Protein 5FR8 (pdb70)

Radius of gyration: 42.02 Å; Cα contacts (8 Å, |Δi|>4): 4283; chains: 2; bounding box: 91×78×133 Å

Nearest PDB structures (foldseek):
  5fr8-assembly2_B  TM=1.001E+00  e=0.000E+00  Acinetobacter baumannii
  5fp2-assembly1_A  TM=9.472E-01  e=2.154E-69  Pseudomonas aeruginosa PAO1
  2hdi-assembly1_A  TM=8.875E-01  e=8.532E-60  Escherichia coli
  6z8q-assembly2_B  TM=7.390E-01  e=3.871E-37  Pseudomonas aeruginosa PAO1
  6z9y-assembly3_C  TM=7.431E-01  e=1.404E-34  Pseudomonas aeruginosa PAO1

Sequence (1414 aa):
IFVTAEEQVKQSLGVSVITKEDLEKLPVRNDISDYVRRMPGVNLTGNSATGQRGNNRQIDIRGMGPENTLILVDGKPINSRNSVRYGWKGERDTRGDSNWVPAEAIESIEVLRGPAAARYGSGAAGGVVNIITKKVTNETHGSVEFYTSQPEDSKEGSSNRVGFNVSGPLIKDVLSYRLYGNYNKTEADDVDINKSIGSTAAGREGVKNKDISGRLAWQATDQQTVLLDISSSKQGNIYSGDSQLNANAEADAILSQLIGKETNTMYRDSYALTHEGDWSWGKSKLVAQYDKTHNKRLPEGLAGSVEGKINNLDDKATSRLETLRFNGEANIPFEYYLPQVLTVGTEWVEDRFKDNVSTTQGKDSSGSGYGDQLAKGDRSKMESRIASAYIEDNLKVTDSTDVVLGLRFDDHSKSGSNWSPSLNITQKLNDYFTLKGGVAKAYKAPNMYQNAEGYLLSTNGNGCPANIESRCLLQGNGDLKPETSVNKELGIQFQKDIVNASLTWFRNDYKDKIVAGTHVVGTVDGSSTNANTGAVTNTKWNILRWENTPKALIQGFEGSLGLDFGDIRWTNNFTYMMDSKDKQTGNPLSLVPIYTINSIFDYDITDQLDVNFVFTQYGRQKSRQFAENRLESGIGSGGANSALKPSTVKSYSTAGINVGYKFSDQISTRVGVSNLFDKQILRDSNSISQTYNEPGRAYYASLKYSFIFVTAEEQVKQSLGVSVITKEDLEKLPVRNDISDYVRRMPGVNLTGNSATGQRGNNRQIDIRGMGPENTLILVDGKPINSRNSVRYGWKGERDTRGDSNWVPAEAIESIEVLRGPAAARYGSGAAGGVVNIITKKVTNETHGSVEFYTSQPEDSKEGSSNRVGFNVSGPLIKDVLSYRLYGNYNKTEADDVDINKSIGSTAAGREGVKNKDISGRLAWQATDQQTVLLDISSSKQGNIYSGDSQLNANAEADAILSQLIGKETNTMYRDSYALTHEGDWSWGKSKLVAQYDKTHNKRLPEGLAGSVEGKINNLDDKATSRLETLRFNGEANIPFEYYLPQVLTVGTEWVEDRFKDNVSTTQGKDSSGSGYGDQLAKGDRSKMESRIASAYIEDNLKVTDSTDVVLGLRFDDHSKSGSNWSPSLNITQKLNDYFTLKGGVAKAYKAPNMYQNAEGYLLSTNGNGCPANIESRCLLQGNGDLKPETSVNKELGIQFQKDIVNASLTWFRNDYKDKIVAGTHVVGTVDGSSTNANTGAVTNTKWNILRWENTPKALIQGFEGSLGLDFGDIRWTNNFTYMMDSKDKQTGNPLSLVPIYTINSIFDYDITDQLDVNFVFTQYGRQKSRQFAENRLESGIGSGGANSALKPSTVKSYSTAGINVGYKFSDQISTRVGVSNLFDKQILRDSNSISQTYNEPGRAYYASLKYSF

Structure (mmCIF, N/CA/C/O backbone):
data_5FR8
#
_entry.id   5FR8
#
_cell.length_a   99.090
_cell.length_b   99.090
_cell.length_c   504.370
_cell.angle_alpha   90.00
_cell.angle_beta   90.00
_cell.angle_gamma   120.00
#
_symmetry.space_group_name_H-M   'P 32 2 1'
#
loop_
_entity.id
_entity.type
_entity.pdbx_description
1 polymer 'TONB-DEPENDENT SIDEROPHORE RECEPTOR'
2 non-polymer (HYDROXYETHYLOXY)TRI(ETHYLOXY)OCTANE
3 water water
#
loop_
_atom_site.group_PDB
_atom_site.id
_atom_site.type_symbol
_atom_site.label_atom_id
_atom_site.label_alt_id
_atom_site.label_comp_id
_atom_site.label_asym_id
_atom_site.label_entity_id
_atom_site.label_seq_id
_atom_site.pdbx_PDB_ins_code
_atom_site.Cartn_x
_atom_site.Cartn_y
_atom_site.Cartn_z
_atom_site.occupancy
_atom_site.B_iso_or_equiv
_atom_site.auth_seq_id
_atom_site.auth_comp_id
_atom_site.auth_asym_id
_atom_site.auth_atom_id
_atom_site.pdbx_PDB_model_num
ATOM 1 N N . ILE A 1 27 ? -15.857 -64.639 81.717 1.00 104.06 24 ILE A N 1
ATOM 2 C CA . ILE A 1 27 ? -16.948 -64.220 80.794 1.00 110.31 24 ILE A CA 1
ATOM 3 C C . ILE A 1 27 ? -16.377 -63.500 79.564 1.00 108.29 24 ILE A C 1
ATOM 4 O O . ILE A 1 27 ? -15.234 -63.035 79.567 1.00 106.24 24 ILE A O 1
ATOM 9 N N . PHE A 1 28 ? -17.196 -63.407 78.521 1.00 107.41 25 PHE A N 1
ATOM 10 C CA . PHE A 1 28 ? -16.742 -62.966 77.197 1.00 105.25 25 PHE A CA 1
ATOM 11 C C . PHE A 1 28 ? -16.375 -61.483 77.076 1.00 95.86 25 PHE A C 1
ATOM 12 O O . PHE A 1 28 ? -16.809 -60.649 77.868 1.00 97.13 25 PHE A O 1
ATOM 20 N N . VAL A 1 29 ? -15.588 -61.159 76.055 1.00 87.09 26 VAL A N 1
ATOM 21 C CA . VAL A 1 29 ? -15.130 -59.792 75.853 1.00 80.86 26 VAL A CA 1
ATOM 22 C C . VAL A 1 29 ? -15.395 -59.345 74.419 1.00 81.93 26 VAL A C 1
ATOM 23 O O . VAL A 1 29 ? -14.842 -59.897 73.472 1.00 80.60 26 VAL A O 1
ATOM 27 N N . THR A 1 30 ? -16.253 -58.334 74.278 1.00 83.16 27 THR A N 1
ATOM 28 C CA . THR A 1 30 ? -16.676 -57.808 72.983 1.00 80.85 27 THR A CA 1
ATOM 29 C C . THR A 1 30 ? -15.512 -57.027 72.331 1.00 79.50 27 THR A C 1
ATOM 30 O O . THR A 1 30 ? -14.512 -56.669 72.983 1.00 74.29 27 THR A O 1
ATOM 34 N N . ALA A 1 31 ? -15.644 -56.777 71.034 1.00 76.46 28 ALA A N 1
ATOM 35 C CA . ALA A 1 31 ? -14.723 -55.900 70.333 1.00 69.72 28 ALA A CA 1
ATOM 36 C C . ALA A 1 31 ? -14.625 -54.543 71.020 1.00 69.10 28 ALA A C 1
ATOM 37 O O . ALA A 1 31 ? -13.517 -54.044 71.234 1.00 65.50 28 ALA A O 1
ATOM 39 N N . GLU A 1 32 ? -15.772 -53.927 71.341 1.00 67.00 29 GLU A N 1
ATOM 40 C CA . GLU A 1 32 ? -15.765 -52.580 71.930 1.00 64.38 29 GLU A CA 1
ATOM 41 C C . GLU A 1 32 ? -14.899 -52.564 73.162 1.00 67.07 29 GLU A C 1
ATOM 42 O O . GLU A 1 32 ? -14.022 -51.696 73.296 1.00 65.16 29 GLU A O 1
ATOM 48 N N . GLU A 1 33 ? -15.124 -53.534 74.053 1.00 69.11 30 GLU A N 1
ATOM 49 C CA . GLU A 1 33 ? -14.314 -53.664 75.276 1.00 68.45 30 GLU A CA 1
ATOM 50 C C . GLU A 1 33 ? -12.835 -53.798 74.987 1.00 65.14 30 GLU A C 1
ATOM 51 O O . GLU A 1 33 ? -12.007 -53.245 75.705 1.00 58.36 30 GLU A O 1
ATOM 57 N N . GLN A 1 34 ? -12.516 -54.589 73.969 1.00 68.17 31 GLN A N 1
ATOM 58 C CA . GLN A 1 34 ? -11.124 -54.926 73.676 1.00 72.85 31 GLN A CA 1
ATOM 59 C C . GLN A 1 34 ? -10.368 -53.666 73.260 1.00 71.82 31 GLN A C 1
ATOM 60 O O . GLN A 1 34 ? -9.344 -53.341 73.852 1.00 73.40 31 GLN A O 1
ATOM 66 N N . VAL A 1 35 ? -10.898 -52.920 72.288 1.00 70.49 32 VAL A N 1
ATOM 67 C CA . VAL A 1 35 ? -10.211 -51.715 71.812 1.00 65.83 32 VAL A CA 1
ATOM 68 C C . VAL A 1 35 ? -10.076 -50.624 72.883 1.00 64.42 32 VAL A C 1
ATOM 69 O O . VAL A 1 35 ? -9.410 -49.619 72.656 1.00 62.25 32 VAL A O 1
ATOM 73 N N . LYS A 1 36 ? -10.679 -50.820 74.050 1.00 68.23 33 LYS A N 1
ATOM 74 C CA . LYS A 1 36 ? -10.439 -49.923 75.181 1.00 68.29 33 LYS A CA 1
ATOM 75 C C . LYS A 1 36 ? -9.192 -50.356 75.890 1.00 72.74 33 LYS A C 1
ATOM 76 O O . LYS A 1 36 ? -8.792 -49.737 76.880 1.00 88.59 33 LYS A O 1
ATOM 82 N N . GLN A 1 37 ? -8.560 -51.404 75.376 1.00 70.59 34 GLN A N 1
ATOM 83 C CA . GLN A 1 37 ? -7.197 -51.733 75.784 1.00 76.45 34 GLN A CA 1
ATOM 84 C C . GLN A 1 37 ? -6.149 -51.125 74.835 1.00 69.96 34 GLN A C 1
ATOM 85 O O . GLN A 1 37 ? -4.967 -51.379 74.989 1.00 69.35 34 GLN A O 1
ATOM 91 N N . SER A 1 38 ? -6.587 -50.349 73.844 1.00 67.08 35 SER A N 1
ATOM 92 C CA . SER A 1 38 ? -5.675 -49.751 72.858 1.00 65.26 35 SER A CA 1
ATOM 93 C C . SER A 1 38 ? -4.765 -48.738 73.502 1.00 64.07 35 SER A C 1
ATOM 94 O O . SER A 1 38 ? -5.044 -48.247 74.595 1.00 57.95 35 SER A O 1
ATOM 97 N N . LEU A 1 39 ? -3.661 -48.442 72.825 1.00 68.11 36 LEU A N 1
ATOM 98 C CA . LEU A 1 39 ? -2.710 -47.468 73.331 1.00 71.23 36 LEU A CA 1
ATOM 99 C C . LEU A 1 39 ? -3.325 -46.063 73.402 1.00 68.59 36 LEU A C 1
ATOM 100 O O . LEU A 1 39 ? -3.132 -45.341 74.384 1.00 70.48 36 LEU A O 1
ATOM 105 N N . GLY A 1 40 ? -4.085 -45.693 72.376 1.00 63.88 37 GLY A N 1
ATOM 106 C CA . GLY A 1 40 ? -4.710 -44.383 72.324 1.00 60.99 37 GLY A CA 1
ATOM 107 C C . GLY A 1 40 ? -5.960 -44.290 73.181 1.00 66.68 37 GLY A C 1
ATOM 108 O O . GLY A 1 40 ? -6.927 -43.593 72.825 1.00 66.66 37 GLY A O 1
ATOM 109 N N . VAL A 1 41 ? -5.968 -45.000 74.306 1.00 67.13 38 VAL A N 1
ATOM 110 C CA . VAL A 1 41 ? -7.097 -44.943 75.238 1.00 62.73 38 VAL A CA 1
ATOM 111 C C . VAL A 1 41 ? -6.613 -44.662 76.661 1.00 66.55 38 VAL A C 1
ATOM 112 O O . VAL A 1 41 ? -5.608 -45.204 77.119 1.00 71.71 38 VAL A O 1
ATOM 116 N N . SER A 1 42 ? -7.323 -43.798 77.363 1.00 65.97 39 SER A N 1
ATOM 117 C CA . SER A 1 42 ? -7.033 -43.562 78.763 1.00 67.35 39 SER A CA 1
ATOM 118 C C . SER A 1 42 ? -8.327 -43.370 79.506 1.00 63.26 39 SER A C 1
ATOM 119 O O . SER A 1 42 ? -9.340 -43.108 78.911 1.00 64.27 39 SER A O 1
ATOM 122 N N . VAL A 1 43 ? -8.278 -43.525 80.813 1.00 65.52 40 VAL A N 1
ATOM 123 C CA . VAL A 1 43 ? -9.462 -43.640 81.619 1.00 62.10 40 VAL A CA 1
ATOM 124 C C . VAL A 1 43 ? -9.272 -42.909 82.922 1.00 62.61 40 VAL A C 1
ATOM 125 O O . VAL A 1 43 ? -8.407 -43.258 83.725 1.00 69.42 40 VAL A O 1
ATOM 129 N N . ILE A 1 44 ? -10.084 -41.884 83.118 1.00 61.28 41 ILE A N 1
ATOM 130 C CA . ILE A 1 44 ? -10.060 -41.089 84.320 1.00 63.64 41 ILE A CA 1
ATOM 131 C C . ILE A 1 44 ? -11.157 -41.537 85.265 1.00 67.10 41 ILE A C 1
ATOM 132 O O . ILE A 1 44 ? -12.293 -41.807 84.848 1.00 74.48 41 ILE A O 1
ATOM 137 N N . THR A 1 45 ? -10.835 -41.571 86.547 1.00 67.25 42 THR A N 1
ATOM 138 C CA . THR A 1 45 ? -11.790 -41.989 87.549 1.00 69.94 42 THR A CA 1
ATOM 139 C C . THR A 1 45 ? -12.343 -40.809 88.370 1.00 73.56 42 THR A C 1
ATOM 140 O O . THR A 1 45 ? -11.824 -39.679 88.301 1.00 64.09 42 THR A O 1
ATOM 144 N N . LYS A 1 46 ? -13.393 -41.096 89.148 1.00 76.36 43 LYS A N 1
ATOM 145 C CA . LYS A 1 46 ? -13.940 -40.145 90.133 1.00 81.88 43 LYS A CA 1
ATOM 146 C C . LYS A 1 46 ? -12.864 -39.735 91.143 1.00 78.73 43 LYS A C 1
ATOM 147 O O . LYS A 1 46 ? -12.804 -38.584 91.570 1.00 72.78 43 LYS A O 1
ATOM 153 N N . GLU A 1 47 ? -12.033 -40.709 91.517 1.00 78.99 44 GLU A N 1
ATOM 154 C CA . GLU A 1 47 ? -10.905 -40.507 92.426 1.00 78.39 44 GLU A CA 1
ATOM 155 C C . GLU A 1 47 ? -9.894 -39.456 91.897 1.00 79.17 44 GLU A C 1
ATOM 156 O O . GLU A 1 47 ? -9.522 -38.520 92.613 1.00 83.61 44 GLU A O 1
ATOM 162 N N . ASP A 1 48 ? -9.457 -39.602 90.650 1.00 73.07 45 ASP A N 1
ATOM 163 C CA . ASP A 1 48 ? -8.573 -38.608 90.037 1.00 70.62 45 ASP A CA 1
ATOM 164 C C . ASP A 1 48 ? -9.232 -37.222 90.124 1.00 71.82 45 ASP A C 1
ATOM 165 O O . ASP A 1 48 ? -8.651 -36.266 90.645 1.00 74.19 45 ASP A O 1
ATOM 170 N N . LEU A 1 49 ? -10.465 -37.134 89.635 1.00 71.38 46 LEU A N 1
ATOM 171 C CA . LEU A 1 49 ? -11.209 -35.877 89.620 1.00 72.01 46 LEU A CA 1
ATOM 172 C C . LEU A 1 49 ? -11.286 -35.205 90.976 1.00 72.39 46 LEU A C 1
ATOM 173 O O . LEU A 1 49 ? -11.334 -33.980 91.052 1.00 66.70 46 LEU A O 1
ATOM 178 N N . GLU A 1 50 ? -11.322 -36.005 92.038 1.00 73.93 47 GLU A N 1
ATOM 179 C CA . GLU A 1 50 ? -11.421 -35.450 93.372 1.00 80.98 47 GLU A CA 1
ATOM 180 C C . GLU A 1 50 ? -10.067 -34.857 93.794 1.00 88.00 47 GLU A C 1
ATOM 181 O O . GLU A 1 50 ? -10.015 -33.833 94.482 1.00 93.07 47 GLU A O 1
ATOM 187 N N . LYS A 1 51 ? -8.975 -35.474 93.351 1.00 87.44 48 LYS A N 1
ATOM 188 C CA . LYS A 1 51 ? -7.648 -35.051 93.777 1.00 85.43 48 LYS A CA 1
ATOM 189 C C . LYS A 1 51 ? -7.174 -33.789 93.073 1.00 83.56 48 LYS A C 1
ATOM 190 O O . LYS A 1 51 ? -6.250 -33.123 93.534 1.00 78.18 48 LYS A O 1
ATOM 196 N N . LEU A 1 52 ? -7.832 -33.445 91.973 1.00 80.58 49 LEU A N 1
ATOM 197 C CA . LEU A 1 52 ? -7.443 -32.274 91.199 1.00 77.67 49 LEU A CA 1
ATOM 198 C C . LEU A 1 52 ? -8.673 -31.571 90.622 1.00 71.18 49 LEU A C 1
ATOM 199 O O . LEU A 1 52 ? -8.887 -31.603 89.399 1.00 65.39 49 LEU A O 1
ATOM 204 N N . PRO A 1 53 ? -9.466 -30.923 91.504 1.00 70.49 50 PRO A N 1
ATOM 205 C CA . PRO A 1 53 ? -10.768 -30.303 91.224 1.00 72.01 50 PRO A CA 1
ATOM 206 C C . PRO A 1 53 ? -10.782 -29.491 89.952 1.00 70.95 50 PRO A C 1
ATOM 207 O O . PRO A 1 53 ? -9.851 -28.763 89.670 1.00 81.96 50 PRO A O 1
ATOM 211 N N . VAL A 1 54 ? -11.839 -29.631 89.183 1.00 73.82 51 VAL A N 1
ATOM 212 C CA . VAL A 1 54 ? -12.068 -28.807 88.004 1.00 73.05 51 VAL A CA 1
ATOM 213 C C . VAL A 1 54 ? -12.807 -27.525 88.430 1.00 76.58 51 VAL A C 1
ATOM 214 O O . VAL A 1 54 ? -13.514 -27.507 89.441 1.00 80.26 51 VAL A O 1
ATOM 218 N N . ARG A 1 55 ? -12.668 -26.459 87.655 1.00 75.13 52 ARG A N 1
ATOM 219 C CA . ARG A 1 55 ? -13.362 -25.211 87.955 1.00 71.21 52 ARG A CA 1
ATOM 220 C C . ARG A 1 55 ? -14.828 -25.326 87.525 1.00 68.52 52 ARG A C 1
ATOM 221 O O . ARG A 1 55 ? -15.763 -24.969 88.280 1.00 71.76 52 ARG A O 1
ATOM 229 N N . ASN A 1 56 ? -15.029 -25.827 86.309 1.00 62.83 53 ASN A N 1
ATOM 230 C CA . ASN A 1 56 ? -16.383 -26.031 85.767 1.00 59.95 53 ASN A CA 1
ATOM 231 C C . ASN A 1 56 ? -16.366 -27.078 84.657 1.00 58.91 53 ASN A C 1
ATOM 232 O O . ASN A 1 56 ? -16.936 -28.161 84.785 1.00 54.05 53 ASN A O 1
ATOM 237 N N . ASP A 1 57 ? -15.689 -26.739 83.561 1.00 63.51 54 ASP A N 1
ATOM 238 C CA . ASP A 1 57 ? -15.597 -27.599 82.388 1.00 59.77 54 ASP A CA 1
ATOM 239 C C . ASP A 1 57 ? -14.488 -28.666 82.600 1.00 62.05 54 ASP A C 1
ATOM 240 O O . ASP A 1 57 ? -13.342 -28.325 82.882 1.00 61.27 54 ASP A O 1
ATOM 245 N N . ILE A 1 58 ? -14.853 -29.940 82.446 1.00 56.55 55 ILE A N 1
ATOM 246 C CA . ILE A 1 58 ? -13.945 -31.041 82.625 1.00 56.21 55 ILE A CA 1
ATOM 247 C C . ILE A 1 58 ? -12.793 -31.047 81.641 1.00 56.73 55 ILE A C 1
ATOM 248 O O . ILE A 1 58 ? -11.773 -31.694 81.910 1.00 58.08 55 ILE A O 1
ATOM 253 N N . SER A 1 59 ? -12.928 -30.346 80.512 1.00 55.78 56 SER A N 1
ATOM 254 C CA . SER A 1 59 ? -11.829 -30.268 79.528 1.00 55.77 56 SER A CA 1
ATOM 255 C C . SER A 1 59 ? -10.524 -29.873 80.211 1.00 60.51 56 SER A C 1
ATOM 256 O O . SER A 1 59 ? -9.434 -30.158 79.695 1.00 57.14 56 SER A O 1
ATOM 259 N N . ASP A 1 60 ? -10.645 -29.200 81.363 1.00 62.43 57 ASP A N 1
ATOM 260 C CA . ASP A 1 60 ? -9.485 -28.777 82.135 1.00 59.44 57 ASP A CA 1
ATOM 261 C C . ASP A 1 60 ? -8.771 -29.923 82.784 1.00 55.73 57 ASP A C 1
ATOM 262 O O . ASP A 1 60 ? -7.617 -29.799 83.144 1.00 64.31 57 ASP A O 1
ATOM 267 N N . TYR A 1 61 ? -9.434 -31.050 82.925 1.00 52.56 58 TYR A N 1
ATOM 268 C CA . TYR A 1 61 ? -8.735 -32.262 83.325 1.00 51.77 58 TYR A CA 1
ATOM 269 C C . TYR A 1 61 ? -8.528 -33.203 82.119 1.00 52.00 58 TYR A C 1
ATOM 270 O O . TYR A 1 61 ? -7.506 -33.872 82.002 1.00 53.46 58 TYR A O 1
ATOM 279 N N . VAL A 1 62 ? -9.478 -33.242 81.199 1.00 51.19 59 VAL A N 1
ATOM 280 C CA . VAL A 1 62 ? -9.332 -34.111 80.049 1.00 53.75 59 VAL A CA 1
ATOM 281 C C . VAL A 1 62 ? -8.103 -33.719 79.217 1.00 54.51 59 VAL A C 1
ATOM 282 O O . VAL A 1 62 ? -7.547 -34.511 78.489 1.00 54.00 59 VAL A O 1
ATOM 286 N N . ARG A 1 63 ? -7.706 -32.470 79.306 1.00 58.16 60 ARG A N 1
ATOM 287 C CA . ARG A 1 63 ? -6.654 -31.958 78.455 1.00 58.19 60 ARG A CA 1
ATOM 288 C C . ARG A 1 63 ? -5.319 -32.547 78.846 1.00 61.22 60 ARG A C 1
ATOM 289 O O . ARG A 1 63 ? -4.364 -32.520 78.063 1.00 66.19 60 ARG A O 1
ATOM 297 N N . ARG A 1 64 ? -5.238 -33.056 80.062 1.00 61.80 61 ARG A N 1
ATOM 298 C CA . ARG A 1 64 ? -3.982 -33.585 80.571 1.00 69.08 61 ARG A CA 1
ATOM 299 C C . ARG A 1 64 ? -3.610 -34.992 80.063 1.00 71.36 61 ARG A C 1
ATOM 300 O O . ARG A 1 64 ? -2.532 -35.491 80.409 1.00 75.25 61 ARG A O 1
ATOM 308 N N . MET A 1 65 ? -4.472 -35.625 79.257 1.00 63.18 62 MET A N 1
ATOM 309 C CA . MET A 1 65 ? -4.163 -36.942 78.687 1.00 61.42 62 MET A CA 1
ATOM 310 C C . MET A 1 65 ? -3.222 -36.867 77.476 1.00 61.51 62 MET A C 1
ATOM 311 O O . MET A 1 65 ? -3.121 -35.845 76.818 1.00 63.71 62 MET A O 1
ATOM 316 N N . PRO A 1 66 ? -2.488 -37.946 77.198 1.00 65.48 63 PRO A N 1
ATOM 317 C CA . PRO A 1 66 ? -1.706 -37.984 75.980 1.00 61.73 63 PRO A CA 1
ATOM 318 C C . PRO A 1 66 ? -2.552 -37.643 74.766 1.00 59.19 63 PRO A C 1
ATOM 319 O O . PRO A 1 66 ? -3.729 -38.005 74.703 1.00 54.10 63 PRO A O 1
ATOM 323 N N . GLY A 1 67 ? -1.939 -36.966 73.803 1.00 57.27 64 GLY A N 1
ATOM 324 C CA . GLY A 1 67 ? -2.582 -36.660 72.538 1.00 54.58 64 GLY A CA 1
ATOM 325 C C . GLY A 1 67 ? -3.849 -35.827 72.636 1.00 54.79 64 GLY A C 1
ATOM 326 O O . GLY A 1 67 ? -4.670 -35.819 71.696 1.00 52.26 64 GLY A O 1
ATOM 327 N N . VAL A 1 68 ? -4.009 -35.102 73.745 1.00 52.95 65 VAL A N 1
ATOM 328 C CA . VAL A 1 68 ? -5.142 -34.201 73.896 1.00 50.44 65 VAL A CA 1
ATOM 329 C C . VAL A 1 68 ? -4.696 -32.764 74.104 1.00 52.85 65 VAL A C 1
ATOM 330 O O . VAL A 1 68 ? -3.732 -32.503 74.792 1.00 55.17 65 VAL A O 1
ATOM 334 N N . ASN A 1 69 ? -5.424 -31.826 73.509 1.00 56.98 66 ASN A N 1
ATOM 335 C CA . ASN A 1 69 ? -5.150 -30.409 73.683 1.00 56.49 66 ASN A CA 1
ATOM 336 C C . ASN A 1 69 ? -6.371 -29.617 74.057 1.00 53.90 66 ASN A C 1
ATOM 337 O O . ASN A 1 69 ? -7.471 -30.130 74.038 1.00 63.08 66 ASN A O 1
ATOM 342 N N . LEU A 1 70 ? -6.169 -28.361 74.435 1.00 57.79 67 LEU A N 1
ATOM 343 C CA . LEU A 1 70 ? -7.282 -27.428 74.647 1.00 54.15 67 LEU A CA 1
ATOM 344 C C . LEU A 1 70 ? -7.043 -26.240 73.713 1.00 51.43 67 LEU A C 1
ATOM 345 O O . LEU A 1 70 ? -6.158 -25.405 73.947 1.00 52.75 67 LEU A O 1
ATOM 350 N N . THR A 1 71 ? -7.822 -26.183 72.641 1.00 49.87 68 THR A N 1
ATOM 351 C CA . THR A 1 71 ? -7.646 -25.145 71.633 1.00 49.98 68 THR A CA 1
ATOM 352 C C . THR A 1 71 ? -8.959 -24.647 71.031 1.00 45.90 68 THR A C 1
ATOM 353 O O . THR A 1 71 ? -10.010 -25.266 71.195 1.00 43.91 68 THR A O 1
ATOM 357 N N . GLY A 1 72 ? -8.872 -23.532 70.317 1.00 46.96 69 GLY A N 1
ATOM 358 C CA . GLY A 1 72 ? -10.032 -22.897 69.707 1.00 48.97 69 GLY A CA 1
ATOM 359 C C . GLY A 1 72 ? -10.632 -23.738 68.594 1.00 51.17 69 GLY A C 1
ATOM 360 O O . GLY A 1 72 ? -10.071 -24.740 68.162 1.00 54.21 69 GLY A O 1
ATOM 361 N N . ASN A 1 73 ? -11.770 -23.316 68.093 1.00 52.13 70 ASN A N 1
ATOM 362 C CA . ASN A 1 73 ? -12.492 -24.094 67.083 1.00 53.05 70 ASN A CA 1
ATOM 363 C C . ASN A 1 73 ? -11.796 -24.073 65.746 1.00 50.55 70 ASN A C 1
ATOM 364 O O . ASN A 1 73 ? -12.045 -24.919 64.907 1.00 68.70 70 ASN A O 1
ATOM 369 N N . SER A 1 74 ? -10.945 -23.098 65.503 1.00 48.37 71 SER A N 1
ATOM 370 C CA . SER A 1 74 ? -10.171 -23.135 64.270 1.00 51.29 71 SER A CA 1
ATOM 371 C C . SER A 1 74 ? -8.837 -22.420 64.427 1.00 52.85 71 SER A C 1
ATOM 372 O O . SER A 1 74 ? -8.674 -21.541 65.261 1.00 63.03 71 SER A O 1
ATOM 375 N N . ALA A 1 75 ? -7.882 -22.804 63.605 1.00 55.43 72 ALA A N 1
ATOM 376 C CA . ALA A 1 75 ? -6.535 -22.309 63.719 1.00 59.02 72 ALA A CA 1
ATOM 377 C C . ALA A 1 75 ? -6.371 -20.835 63.301 1.00 60.64 72 ALA A C 1
ATOM 378 O O . ALA A 1 75 ? -5.240 -20.325 63.268 1.00 67.46 72 ALA A O 1
ATOM 380 N N . THR A 1 76 ? -7.474 -20.152 63.004 1.00 53.19 73 THR A N 1
ATOM 381 C CA . THR A 1 76 ? -7.401 -18.745 62.675 1.00 57.09 73 THR A CA 1
ATOM 382 C C . THR A 1 76 ? -7.195 -17.917 63.930 1.00 54.81 73 THR A C 1
ATOM 383 O O . THR A 1 76 ? -6.820 -16.751 63.845 1.00 54.32 73 THR A O 1
ATOM 387 N N . GLY A 1 77 ? -7.425 -18.501 65.098 1.00 54.17 74 GLY A N 1
ATOM 388 C CA . GLY A 1 77 ? -7.352 -17.714 66.343 1.00 58.37 74 GLY A CA 1
ATOM 389 C C . GLY A 1 77 ? -8.600 -16.930 66.752 1.00 58.72 74 GLY A C 1
ATOM 390 O O . GLY A 1 77 ? -8.668 -16.466 67.889 1.00 61.29 74 GLY A O 1
ATOM 391 N N . GLN A 1 78 ? -9.575 -16.749 65.852 1.00 58.33 75 GLN A N 1
ATOM 392 C CA . GLN A 1 78 ? -10.758 -15.944 66.181 1.00 58.01 75 GLN A CA 1
ATOM 393 C C . GLN A 1 78 ? -11.604 -16.688 67.195 1.00 61.66 75 GLN A C 1
ATOM 394 O O . GLN A 1 78 ? -11.816 -17.894 67.098 1.00 59.54 75 GLN A O 1
ATOM 400 N N . ARG A 1 79 ? -12.096 -15.956 68.179 1.00 65.78 76 ARG A N 1
ATOM 401 C CA . ARG A 1 79 ? -12.841 -16.571 69.272 1.00 62.54 76 ARG A CA 1
ATOM 402 C C . ARG A 1 79 ? -11.951 -17.580 69.970 1.00 54.58 76 ARG A C 1
ATOM 403 O O . ARG A 1 79 ? -12.375 -18.674 70.313 1.00 55.90 76 ARG A O 1
ATOM 411 N N . GLY A 1 80 ? -10.715 -17.152 70.198 1.00 50.54 77 GLY A N 1
ATOM 412 C CA . GLY A 1 80 ? -9.703 -17.963 70.808 1.00 52.75 77 GLY A CA 1
ATOM 413 C C . GLY A 1 80 ? -9.885 -18.355 72.261 1.00 54.58 77 GLY A C 1
ATOM 414 O O . GLY A 1 80 ? -9.304 -19.349 72.712 1.00 52.95 77 GLY A O 1
ATOM 415 N N . ASN A 1 81 ? -10.641 -17.585 73.027 1.00 54.21 78 ASN A N 1
ATOM 416 C CA . ASN A 1 81 ? -10.863 -17.981 74.401 1.00 56.03 78 ASN A CA 1
ATOM 417 C C . ASN A 1 81 ? -11.997 -18.989 74.495 1.00 59.55 78 ASN A C 1
ATOM 418 O O . ASN A 1 81 ? -12.429 -19.312 75.591 1.00 60.05 78 ASN A O 1
ATOM 423 N N . ASN A 1 82 ? -12.479 -19.484 73.354 1.00 59.29 79 ASN A N 1
ATOM 424 C CA . ASN A 1 82 ? -13.532 -20.501 73.342 1.00 59.75 79 ASN A CA 1
ATOM 425 C C . ASN A 1 82 ? -12.934 -21.912 73.168 1.00 57.80 79 ASN A C 1
ATOM 426 O O . ASN A 1 82 ? -13.357 -22.709 72.313 1.00 50.96 79 ASN A O 1
ATOM 431 N N . ARG A 1 83 ? -11.949 -22.226 73.991 1.00 53.24 80 ARG A N 1
ATOM 432 C CA . ARG A 1 83 ? -11.142 -23.402 73.737 1.00 54.18 80 ARG A CA 1
ATOM 433 C C . ARG A 1 83 ? -11.801 -24.637 74.249 1.00 51.09 80 ARG A C 1
ATOM 434 O O . ARG A 1 83 ? -12.389 -24.613 75.318 1.00 57.41 80 ARG A O 1
ATOM 442 N N . GLN A 1 84 ? -11.694 -25.722 73.490 1.00 49.35 81 GLN A N 1
ATOM 443 C CA . GLN A 1 84 ? -12.412 -26.943 73.823 1.00 52.51 81 GLN A CA 1
ATOM 444 C C . GLN A 1 84 ? -11.560 -28.140 73.473 1.00 50.64 81 GLN A C 1
ATOM 445 O O . GLN A 1 84 ? -10.484 -27.972 72.924 1.00 61.28 81 GLN A O 1
ATOM 451 N N . ILE A 1 85 ? -12.017 -29.339 73.811 1.00 51.74 82 ILE A N 1
ATOM 452 C CA . ILE A 1 85 ? -11.158 -30.547 73.776 1.00 52.40 82 ILE A CA 1
ATOM 453 C C . ILE A 1 85 ? -10.749 -30.936 72.367 1.00 51.65 82 ILE A C 1
ATOM 454 O O . ILE A 1 85 ? -11.575 -31.245 71.523 1.00 52.55 82 ILE A O 1
ATOM 459 N N . ASP A 1 86 ? -9.454 -30.934 72.134 1.00 55.86 83 ASP A N 1
ATOM 460 C CA . ASP A 1 86 ? -8.877 -31.329 70.852 1.00 58.24 83 ASP A CA 1
ATOM 461 C C . ASP A 1 86 ? -8.090 -32.636 71.027 1.00 57.06 83 ASP A C 1
ATOM 462 O O . ASP A 1 86 ? -7.374 -32.806 72.017 1.00 59.39 83 ASP A O 1
ATOM 467 N N . ILE A 1 87 ? -8.203 -33.551 70.076 1.00 52.73 84 ILE A N 1
ATOM 468 C CA . ILE A 1 87 ? -7.468 -34.807 70.162 1.00 51.91 84 ILE A CA 1
ATOM 469 C C . ILE A 1 87 ? -6.474 -35.003 69.017 1.00 52.02 84 ILE A C 1
ATOM 470 O O . ILE A 1 87 ? -6.847 -35.119 67.858 1.00 53.00 84 ILE A O 1
ATOM 475 N N . ARG A 1 88 ? -5.197 -35.057 69.351 1.00 54.88 85 ARG A N 1
ATOM 476 C CA . ARG A 1 88 ? -4.132 -35.235 68.348 1.00 55.48 85 ARG A CA 1
ATOM 477 C C . ARG A 1 88 ? -4.128 -34.184 67.260 1.00 59.03 85 ARG A C 1
ATOM 478 O O . ARG A 1 88 ? -3.654 -34.437 66.149 1.00 60.85 85 ARG A O 1
ATOM 486 N N . GLY A 1 89 ? -4.595 -32.984 67.611 1.00 58.87 86 GLY A N 1
ATOM 487 C CA . GLY A 1 89 ? -4.459 -31.817 66.747 1.00 64.85 86 GLY A CA 1
ATOM 488 C C . GLY A 1 89 ? -5.345 -31.854 65.525 1.00 63.11 86 GLY A C 1
ATOM 489 O O . GLY A 1 89 ? -4.996 -31.297 64.481 1.00 69.39 86 GLY A O 1
ATOM 490 N N . MET A 1 90 ? -6.512 -32.473 65.660 1.00 60.66 87 MET A N 1
ATOM 491 C CA . MET A 1 90 ? -7.422 -32.614 64.525 1.00 58.89 87 MET A CA 1
ATOM 492 C C . MET A 1 90 ? -8.559 -31.621 64.561 1.00 56.08 87 MET A C 1
ATOM 493 O O . MET A 1 90 ? -9.359 -31.532 63.636 1.00 58.01 87 MET A O 1
ATOM 498 N N . GLY A 1 91 ? -8.621 -30.860 65.632 1.00 56.62 88 GLY A N 1
ATOM 499 C CA . GLY A 1 91 ? -9.674 -29.885 65.784 1.00 54.24 88 GLY A CA 1
ATOM 500 C C . GLY A 1 91 ? -10.772 -30.453 66.641 1.00 53.59 88 GLY A C 1
ATOM 501 O O . GLY A 1 91 ? -11.013 -31.668 66.632 1.00 64.86 88 GLY A O 1
ATOM 502 N N . PRO A 1 92 ? -11.422 -29.586 67.424 1.00 52.36 89 PRO A N 1
ATOM 503 C CA . PRO A 1 92 ? -12.545 -30.014 68.233 1.00 50.95 89 PRO A CA 1
ATOM 504 C C . PRO A 1 92 ? -13.836 -30.402 67.491 1.00 50.11 89 PRO A C 1
ATOM 505 O O . PRO A 1 92 ? -14.670 -31.081 68.097 1.00 56.83 89 PRO A O 1
ATOM 509 N N . GLU A 1 93 ? -14.024 -30.031 66.221 1.00 48.73 90 GLU A N 1
ATOM 510 C CA . GLU A 1 93 ? -15.253 -30.486 65.503 1.00 47.93 90 GLU A CA 1
ATOM 511 C C . GLU A 1 93 ? -15.147 -31.965 65.378 1.00 51.30 90 GLU A C 1
ATOM 512 O O . GLU A 1 93 ? -16.143 -32.622 65.056 1.00 55.72 90 GLU A O 1
ATOM 518 N N . ASN A 1 94 ? -13.915 -32.483 65.559 1.00 48.25 91 ASN A N 1
ATOM 519 C CA . ASN A 1 94 ? -13.648 -33.883 65.390 1.00 44.86 91 ASN A CA 1
ATOM 520 C C . ASN A 1 94 ? -13.540 -34.653 66.705 1.00 44.33 91 ASN A C 1
ATOM 521 O O . ASN A 1 94 ? -13.163 -35.838 66.728 1.00 44.55 91 ASN A O 1
ATOM 526 N N . THR A 1 95 ? -13.916 -34.003 67.797 1.00 42.15 92 THR A N 1
ATOM 527 C CA . THR A 1 95 ? -14.023 -34.676 69.088 1.00 42.41 92 THR A CA 1
ATOM 528 C C . THR A 1 95 ? -15.506 -34.901 69.470 1.00 44.23 92 THR A C 1
ATOM 529 O O . THR A 1 95 ? -16.207 -33.982 69.859 1.00 40.94 92 THR A O 1
ATOM 533 N N . LEU A 1 96 ? -15.962 -36.145 69.299 1.00 48.94 93 LEU A N 1
ATOM 534 C CA . LEU A 1 96 ? -17.273 -36.618 69.687 1.00 45.11 93 LEU A CA 1
ATOM 535 C C . LEU A 1 96 ? -17.386 -36.889 71.184 1.00 46.97 93 LEU A C 1
ATOM 536 O O . LEU A 1 96 ? -16.829 -37.846 71.718 1.00 49.92 93 LEU A O 1
ATOM 541 N N . ILE A 1 97 ? -18.139 -36.043 71.861 1.00 51.04 94 ILE A N 1
ATOM 542 C CA . ILE A 1 97 ? -18.460 -36.220 73.270 1.00 51.96 94 ILE A CA 1
ATOM 543 C C . ILE A 1 97 ? -19.665 -37.137 73.398 1.00 47.17 94 ILE A C 1
ATOM 544 O O . ILE A 1 97 ? -20.609 -36.953 72.685 1.00 47.33 94 ILE A O 1
ATOM 549 N N . LEU A 1 98 ? -19.610 -38.114 74.296 1.00 48.07 95 LEU A N 1
ATOM 550 C CA . LEU A 1 98 ? -20.719 -39.013 74.572 1.00 48.45 95 LEU A CA 1
ATOM 551 C C . LEU A 1 98 ? -21.001 -38.953 76.056 1.00 56.29 95 LEU A C 1
ATOM 552 O O . LEU A 1 98 ? -20.078 -38.621 76.843 1.00 55.63 95 LEU A O 1
ATOM 557 N N . VAL A 1 99 ? -22.261 -39.241 76.439 1.00 49.90 96 VAL A N 1
ATOM 558 C CA . VAL A 1 99 ? -22.591 -39.449 77.829 1.00 48.63 96 VAL A CA 1
ATOM 559 C C . VAL A 1 99 ? -23.226 -40.798 77.988 1.00 53.52 96 VAL A C 1
ATOM 560 O O . VAL A 1 99 ? -24.234 -41.101 77.324 1.00 62.62 96 VAL A O 1
ATOM 564 N N . ASP A 1 100 ? -22.653 -41.600 78.884 1.00 51.85 97 ASP A N 1
ATOM 565 C CA . ASP A 1 100 ? -22.973 -42.999 78.978 1.00 52.02 97 ASP A CA 1
ATOM 566 C C . ASP A 1 100 ? -23.266 -43.515 77.575 1.00 53.40 97 ASP A C 1
ATOM 567 O O . ASP A 1 100 ? -24.311 -44.104 77.332 1.00 65.53 97 ASP A O 1
ATOM 572 N N . GLY A 1 101 ? -22.363 -43.298 76.633 1.00 50.14 98 GLY A N 1
ATOM 573 C CA . GLY A 1 101 ? -22.492 -43.930 75.321 1.00 49.24 98 GLY A CA 1
ATOM 574 C C . GLY A 1 101 ? -23.350 -43.209 74.314 1.00 51.43 98 GLY A C 1
ATOM 575 O O . GLY A 1 101 ? -23.328 -43.560 73.139 1.00 50.34 98 GLY A O 1
ATOM 576 N N . LYS A 1 102 ? -24.094 -42.193 74.769 1.00 58.90 99 LYS A N 1
ATOM 577 C CA . LYS A 1 102 ? -25.039 -41.422 73.938 1.00 57.99 99 LYS A CA 1
ATOM 578 C C . LYS A 1 102 ? -24.451 -40.081 73.509 1.00 59.54 99 LYS A C 1
ATOM 579 O O . LYS A 1 102 ? -24.064 -39.286 74.375 1.00 70.67 99 LYS A O 1
ATOM 585 N N . PRO A 1 103 ? -24.389 -39.811 72.188 1.00 56.11 100 PRO A N 1
ATOM 586 C CA . PRO A 1 103 ? -23.816 -38.583 71.627 1.00 52.18 100 PRO A CA 1
ATOM 587 C C . PRO A 1 103 ? -24.482 -37.286 72.030 1.00 52.84 100 PRO A C 1
ATOM 588 O O . PRO A 1 103 ? -25.733 -37.178 72.043 1.00 51.11 100 PRO A O 1
ATOM 592 N N . ILE A 1 104 ? -23.644 -36.295 72.343 1.00 50.89 101 ILE A N 1
ATOM 593 C CA . ILE A 1 104 ? -24.098 -34.904 72.457 1.00 51.05 101 ILE A CA 1
ATOM 594 C C . ILE A 1 104 ? -23.721 -34.121 71.222 1.00 48.15 101 ILE A C 1
ATOM 595 O O . ILE A 1 104 ? -22.655 -34.287 70.732 1.00 51.86 101 ILE A O 1
ATOM 600 N N . ASN A 1 105 ? -24.594 -33.267 70.716 1.00 51.87 102 ASN A N 1
ATOM 601 C CA . ASN A 1 105 ? -24.304 -32.537 69.489 1.00 53.04 102 ASN A CA 1
ATOM 602 C C . ASN A 1 105 ? -24.867 -31.108 69.530 1.00 53.72 102 ASN A C 1
ATOM 603 O O . ASN A 1 105 ? -25.170 -30.508 68.487 1.00 48.92 102 ASN A O 1
ATOM 608 N N . SER A 1 106 ? -24.987 -30.553 70.731 1.00 50.00 103 SER A N 1
ATOM 609 C CA . SER A 1 106 ? -25.664 -29.295 70.872 1.00 51.86 103 SER A CA 1
ATOM 610 C C . SER A 1 106 ? -24.981 -28.157 70.122 1.00 48.06 103 SER A C 1
ATOM 611 O O . SER A 1 106 ? -25.643 -27.192 69.715 1.00 48.60 103 SER A O 1
ATOM 614 N N . ARG A 1 107 ? -23.675 -28.241 69.921 1.00 45.49 104 ARG A N 1
ATOM 615 C CA . ARG A 1 107 ? -22.978 -27.098 69.308 1.00 47.28 104 ARG A CA 1
ATOM 616 C C . ARG A 1 107 ? -23.314 -26.921 67.843 1.00 49.15 104 ARG A C 1
ATOM 617 O O . ARG A 1 107 ? -23.199 -25.813 67.318 1.00 45.18 104 ARG A O 1
ATOM 625 N N . ASN A 1 108 ? -23.772 -27.985 67.183 1.00 54.76 105 ASN A N 1
ATOM 626 C CA . ASN A 1 108 ? -24.249 -27.830 65.802 1.00 54.92 105 ASN A CA 1
ATOM 627 C C . ASN A 1 108 ? -25.341 -26.769 65.679 1.00 55.46 105 ASN A C 1
ATOM 628 O O . ASN A 1 108 ? -25.570 -26.275 64.585 1.00 59.75 105 ASN A O 1
ATOM 633 N N . SER A 1 109 ? -25.986 -26.420 66.802 1.00 55.59 106 SER A N 1
ATOM 634 C CA . SER A 1 109 ? -26.899 -25.254 66.929 1.00 54.60 106 SER A CA 1
ATOM 635 C C . SER A 1 109 ? -26.328 -23.939 66.497 1.00 54.21 106 SER A C 1
ATOM 636 O O . SER A 1 109 ? -27.056 -23.056 66.045 1.00 64.26 106 SER A O 1
ATOM 639 N N . VAL A 1 110 ? -25.034 -23.802 66.703 1.00 49.72 107 VAL A N 1
ATOM 640 C CA . VAL A 1 110 ? -24.349 -22.543 66.567 1.00 50.47 107 VAL A CA 1
ATOM 641 C C . VAL A 1 110 ? -23.843 -22.354 65.134 1.00 52.18 107 VAL A C 1
ATOM 642 O O . VAL A 1 110 ? -23.361 -23.287 64.495 1.00 53.55 107 VAL A O 1
ATOM 646 N N . ARG A 1 111 ? -23.991 -21.141 64.615 1.00 51.39 108 ARG A N 1
ATOM 647 C CA . ARG A 1 111 ? -23.637 -20.891 63.245 1.00 49.27 108 ARG A CA 1
ATOM 648 C C . ARG A 1 111 ? -22.212 -21.278 63.039 1.00 48.06 108 ARG A C 1
ATOM 649 O O . ARG A 1 111 ? -21.367 -20.837 63.804 1.00 55.63 108 ARG A O 1
ATOM 657 N N . TYR A 1 112 ? -21.937 -22.084 62.016 1.00 46.75 109 TYR A N 1
ATOM 658 C CA . TYR A 1 112 ? -20.543 -22.433 61.655 1.00 50.03 109 TYR A CA 1
ATOM 659 C C . TYR A 1 112 ? -20.113 -21.518 60.515 1.00 50.21 109 TYR A C 1
ATOM 660 O O . TYR A 1 112 ? -20.752 -21.478 59.463 1.00 52.79 109 TYR A O 1
ATOM 669 N N . GLY A 1 113 ? -19.041 -20.769 60.735 1.00 50.10 110 GLY A N 1
ATOM 670 C CA . GLY A 1 113 ? -18.644 -19.667 59.845 1.00 50.71 110 GLY A CA 1
ATOM 671 C C . GLY A 1 113 ? -17.580 -19.942 58.765 1.00 49.73 110 GLY A C 1
ATOM 672 O O . GLY A 1 113 ? -17.061 -21.022 58.628 1.00 45.13 110 GLY A O 1
ATOM 673 N N . TRP A 1 114 ? -17.284 -18.908 57.989 1.00 55.19 111 TRP A N 1
ATOM 674 C CA . TRP A 1 114 ? -16.597 -19.028 56.717 1.00 52.35 111 TRP A CA 1
ATOM 675 C C . TRP A 1 114 ? -15.305 -19.804 56.894 1.00 53.36 111 TRP A C 1
ATOM 676 O O . TRP A 1 114 ? -14.975 -20.643 56.058 1.00 55.53 111 TRP A O 1
ATOM 687 N N . LYS A 1 115 ? -14.602 -19.543 58.001 1.00 52.01 112 LYS A N 1
ATOM 688 C CA . LYS A 1 115 ? -13.290 -20.122 58.279 1.00 48.72 112 LYS A CA 1
ATOM 689 C C . LYS A 1 115 ? -13.307 -21.178 59.380 1.00 51.44 112 LYS A C 1
ATOM 690 O O . LYS A 1 115 ? -12.313 -21.384 60.068 1.00 65.17 112 LYS A O 1
ATOM 696 N N . GLY A 1 116 ? -14.423 -21.852 59.572 1.00 54.38 113 GLY A N 1
ATOM 697 C CA . GLY A 1 116 ? -14.501 -22.920 60.568 1.00 55.91 113 GLY A CA 1
ATOM 698 C C . GLY A 1 116 ? -14.703 -22.475 62.012 1.00 59.03 113 GLY A C 1
ATOM 699 O O . GLY A 1 116 ? -14.569 -23.298 62.925 1.00 62.02 113 GLY A O 1
ATOM 700 N N . GLU A 1 117 ? -15.035 -21.200 62.236 1.00 55.20 114 GLU A N 1
ATOM 701 C CA . GLU A 1 117 ? -15.237 -20.705 63.585 1.00 54.06 114 GLU A CA 1
ATOM 702 C C . GLU A 1 117 ? -16.668 -20.882 64.021 1.00 52.15 114 GLU A C 1
ATOM 703 O O . GLU A 1 117 ? -17.561 -20.817 63.206 1.00 56.46 114 GLU A O 1
ATOM 709 N N . ARG A 1 118 ? -16.872 -21.113 65.317 1.00 52.50 115 ARG A N 1
ATOM 710 C CA . ARG A 1 118 ? -18.196 -21.145 65.935 1.00 52.50 115 ARG A CA 1
ATOM 711 C C . ARG A 1 118 ? -18.133 -20.476 67.271 1.00 54.74 115 ARG A C 1
ATOM 712 O O . ARG A 1 118 ? -17.261 -20.818 68.071 1.00 54.12 115 ARG A O 1
ATOM 720 N N . ASP A 1 119 ? -19.078 -19.576 67.559 1.00 56.14 116 ASP A N 1
ATOM 721 C CA . ASP A 1 119 ? -19.089 -18.922 68.867 1.00 56.29 116 ASP A CA 1
ATOM 722 C C . ASP A 1 119 ? -19.760 -19.812 69.915 1.00 57.95 116 ASP A C 1
ATOM 723 O O . ASP A 1 119 ? -20.803 -19.458 70.490 1.00 60.26 116 ASP A O 1
ATOM 728 N N . THR A 1 120 ? -19.124 -20.958 70.157 1.00 53.94 117 THR A N 1
ATOM 729 C CA . THR A 1 120 ? -19.556 -21.899 71.166 1.00 53.27 117 THR A CA 1
ATOM 730 C C . THR A 1 120 ? -18.431 -22.127 72.145 1.00 52.46 117 THR A C 1
ATOM 731 O O . THR A 1 120 ? -17.281 -21.807 71.852 1.00 57.11 117 THR A O 1
ATOM 735 N N . ARG A 1 121 ? -18.788 -22.685 73.302 1.00 50.55 118 ARG A N 1
ATOM 736 C CA . ARG A 1 121 ? -17.864 -23.235 74.299 1.00 47.38 118 ARG A CA 1
ATOM 737 C C . ARG A 1 121 ? -17.811 -24.758 74.182 1.00 49.52 118 ARG A C 1
ATOM 738 O O . ARG A 1 121 ? -17.099 -25.442 74.923 1.00 45.21 118 ARG A O 1
ATOM 746 N N . GLY A 1 122 ? -18.624 -25.300 73.276 1.00 58.97 119 GLY A N 1
ATOM 747 C CA . GLY A 1 122 ? -18.668 -26.750 73.057 1.00 56.05 119 GLY A CA 1
ATOM 748 C C . GLY A 1 122 ? -19.454 -27.500 74.105 1.00 51.88 119 GLY A C 1
ATOM 749 O O . GLY A 1 122 ? -20.175 -26.898 74.895 1.00 59.23 119 GLY A O 1
ATOM 750 N N . ASP A 1 123 ? -19.266 -28.815 74.123 1.00 50.77 120 ASP A N 1
ATOM 751 C CA . ASP A 1 123 ? -20.195 -29.736 74.734 1.00 51.58 120 ASP A CA 1
ATOM 752 C C . ASP A 1 123 ? -19.569 -30.596 75.815 1.00 49.71 120 ASP A C 1
ATOM 753 O O . ASP A 1 123 ? -20.149 -31.599 76.276 1.00 54.46 120 ASP A O 1
ATOM 758 N N . SER A 1 124 ? -18.419 -30.164 76.291 1.00 46.44 121 SER A N 1
ATOM 759 C CA . SER A 1 124 ? -17.818 -30.832 77.418 1.00 47.60 121 SER A CA 1
ATOM 760 C C . SER A 1 124 ? -18.194 -30.237 78.754 1.00 49.57 121 SER A C 1
ATOM 761 O O . SER A 1 124 ? -17.491 -30.486 79.741 1.00 52.43 121 SER A O 1
ATOM 764 N N . ASN A 1 125 ? -19.280 -29.458 78.798 1.00 48.65 122 ASN A N 1
ATOM 765 C CA . ASN A 1 125 ? -19.659 -28.715 80.011 1.00 47.54 122 ASN A CA 1
ATOM 766 C C . ASN A 1 125 ? -21.075 -29.043 80.392 1.00 50.79 122 ASN A C 1
ATOM 767 O O . ASN A 1 125 ? -21.666 -28.350 81.200 1.00 55.81 122 ASN A O 1
ATOM 772 N N . TRP A 1 126 ? -21.627 -30.102 79.808 1.00 52.44 123 TRP A N 1
ATOM 773 C CA . TRP A 1 126 ? -23.017 -30.494 80.070 1.00 49.34 123 TRP A CA 1
ATOM 774 C C . TRP A 1 126 ? -23.180 -31.355 81.316 1.00 50.59 123 TRP A C 1
ATOM 775 O O . TRP A 1 126 ? -24.228 -31.375 81.925 1.00 57.17 123 TRP A O 1
ATOM 786 N N . VAL A 1 127 ? -22.141 -32.056 81.717 1.00 57.15 124 VAL A N 1
ATOM 787 C CA . VAL A 1 127 ? -22.208 -32.863 82.915 1.00 59.65 124 VAL A CA 1
ATOM 788 C C . VAL A 1 127 ? -21.293 -32.303 83.987 1.00 59.87 124 VAL A C 1
ATOM 789 O O . VAL A 1 127 ? -20.081 -32.284 83.801 1.00 62.66 124 VAL A O 1
ATOM 793 N N . PRO A 1 128 ? -21.865 -31.907 85.133 1.00 59.55 125 PRO A N 1
ATOM 794 C CA . PRO A 1 128 ? -21.080 -31.367 86.226 1.00 60.92 125 PRO A CA 1
ATOM 795 C C . PRO A 1 128 ? -20.048 -32.356 86.690 1.00 60.88 125 PRO A C 1
ATOM 796 O O . PRO A 1 128 ? -20.331 -33.543 86.774 1.00 61.70 125 PRO A O 1
ATOM 800 N N . ALA A 1 129 ? -18.854 -31.858 86.970 1.00 66.09 126 ALA A N 1
ATOM 801 C CA . ALA A 1 129 ? -17.756 -32.693 87.440 1.00 65.60 126 ALA A CA 1
ATOM 802 C C . ALA A 1 129 ? -18.202 -33.656 88.537 1.00 65.78 126 ALA A C 1
ATOM 803 O O . ALA A 1 129 ? -17.923 -34.856 88.465 1.00 63.95 126 ALA A O 1
ATOM 805 N N . GLU A 1 130 ? -18.904 -33.141 89.540 1.00 66.15 127 GLU A N 1
ATOM 806 C CA . GLU A 1 130 ? -19.222 -33.939 90.731 1.00 70.05 127 GLU A CA 1
ATOM 807 C C . GLU A 1 130 ? -20.220 -35.056 90.460 1.00 68.57 127 GLU A C 1
ATOM 808 O O . GLU A 1 130 ? -20.466 -35.891 91.321 1.00 71.13 127 GLU A O 1
ATOM 814 N N . ALA A 1 131 ? -20.773 -35.088 89.255 1.00 65.41 128 ALA A N 1
ATOM 815 C CA . ALA A 1 131 ? -21.727 -36.117 88.882 1.00 65.99 128 ALA A CA 1
ATOM 816 C C . ALA A 1 131 ? -21.094 -37.204 88.010 1.00 65.77 128 ALA A C 1
ATOM 817 O O . ALA A 1 131 ? -21.786 -38.122 87.539 1.00 64.40 128 ALA A O 1
ATOM 819 N N . ILE A 1 132 ? -19.782 -37.115 87.795 1.00 63.50 129 ILE A N 1
ATOM 820 C CA . ILE A 1 132 ? -19.098 -38.081 86.932 1.00 60.17 129 ILE A CA 1
ATOM 821 C C . ILE A 1 132 ? -18.451 -39.250 87.675 1.00 60.13 129 ILE A C 1
ATOM 822 O O . ILE A 1 132 ? -17.707 -39.068 88.625 1.00 65.69 129 ILE A O 1
ATOM 827 N N . GLU A 1 133 ? -18.768 -40.454 87.219 1.00 63.07 130 GLU A N 1
ATOM 828 C CA . GLU A 1 133 ? -18.192 -41.707 87.728 1.00 63.70 130 GLU A CA 1
ATOM 829 C C . GLU A 1 133 ? -16.882 -42.008 87.059 1.00 59.22 130 GLU A C 1
ATOM 830 O O . GLU A 1 133 ? -15.920 -42.355 87.735 1.00 70.01 130 GLU A O 1
ATOM 836 N N . SER A 1 134 ? -16.846 -41.876 85.734 1.00 54.40 131 SER A N 1
ATOM 837 C CA . SER A 1 134 ? -15.672 -42.220 84.931 1.00 55.83 131 SER A CA 1
ATOM 838 C C . SER A 1 134 ? -15.633 -41.457 83.609 1.00 53.98 131 SER A C 1
ATOM 839 O O . SER A 1 134 ? -16.678 -41.094 83.088 1.00 52.16 131 SER A O 1
ATOM 842 N N . ILE A 1 135 ? -14.438 -41.215 83.065 1.00 54.75 132 ILE A N 1
ATOM 843 C CA . ILE A 1 135 ? -14.307 -40.604 81.727 1.00 53.00 132 ILE A CA 1
ATOM 844 C C . ILE A 1 135 ? -13.359 -41.390 80.821 1.00 53.39 132 ILE A C 1
ATOM 845 O O . ILE A 1 135 ? -12.223 -41.635 81.195 1.00 50.30 132 ILE A O 1
ATOM 850 N N . GLU A 1 136 ? -13.831 -41.779 79.636 1.00 52.84 133 GLU A N 1
ATOM 851 C CA . GLU A 1 136 ? -13.056 -42.646 78.744 1.00 52.64 133 GLU A CA 1
ATOM 852 C C . GLU A 1 136 ? -12.608 -41.823 77.563 1.00 49.83 133 GLU A C 1
ATOM 853 O O . GLU A 1 136 ? -13.424 -41.296 76.833 1.00 49.47 133 GLU A O 1
ATOM 859 N N . VAL A 1 137 ? -11.300 -41.683 77.376 1.00 51.85 134 VAL A N 1
ATOM 860 C CA . VAL A 1 137 ? -10.800 -40.931 76.236 1.00 47.21 134 VAL A CA 1
ATOM 861 C C . VAL A 1 137 ? -10.216 -41.904 75.247 1.00 48.38 134 VAL A C 1
ATOM 862 O O . VAL A 1 137 ? -9.257 -42.586 75.551 1.00 53.95 134 VAL A O 1
ATOM 866 N N . LEU A 1 138 ? -10.811 -41.962 74.064 1.00 48.11 135 LEU A N 1
ATOM 867 C CA . LEU A 1 138 ? -10.387 -42.846 73.006 1.00 50.28 135 LEU A CA 1
ATOM 868 C C . LEU A 1 138 ? -9.810 -41.985 71.916 1.00 53.39 135 LEU A C 1
ATOM 869 O O . LEU A 1 138 ? -10.484 -41.076 71.404 1.00 48.83 135 LEU A O 1
ATOM 874 N N . ARG A 1 139 ? -8.555 -42.257 71.558 1.00 54.93 136 ARG A N 1
ATOM 875 C CA . ARG A 1 139 ? -7.889 -41.486 70.520 1.00 54.02 136 ARG A CA 1
ATOM 876 C C . ARG A 1 139 ? -7.581 -42.364 69.317 1.00 55.30 136 ARG A C 1
ATOM 877 O O . ARG A 1 139 ? -7.292 -43.562 69.459 1.00 65.35 136 ARG A O 1
ATOM 885 N N . GLY A 1 140 ? -7.663 -41.779 68.130 1.00 53.36 137 GLY A N 1
ATOM 886 C CA . GLY A 1 140 ? -7.236 -42.472 66.916 1.00 56.86 137 GLY A CA 1
ATOM 887 C C . GLY A 1 140 ? -8.078 -43.667 66.530 1.00 56.53 137 GLY A C 1
ATOM 888 O O . GLY A 1 140 ? -9.307 -43.605 66.591 1.00 50.92 137 GLY A O 1
ATOM 889 N N . PRO A 1 141 ? -7.414 -44.776 66.152 1.00 60.43 138 PRO A N 1
ATOM 890 C CA . PRO A 1 141 ? -8.099 -45.933 65.557 1.00 64.71 138 PRO A CA 1
ATOM 891 C C . PRO A 1 141 ? -9.207 -46.518 66.427 1.00 65.51 138 PRO A C 1
ATOM 892 O O . PRO A 1 141 ? -10.232 -46.929 65.907 1.00 69.16 138 PRO A O 1
ATOM 896 N N . ALA A 1 142 ? -9.024 -46.528 67.738 1.00 66.76 139 ALA A N 1
ATOM 897 C CA . ALA A 1 142 ? -10.036 -47.092 68.630 1.00 66.37 139 ALA A CA 1
ATOM 898 C C . ALA A 1 142 ? -11.326 -46.313 68.643 1.00 61.44 139 ALA A C 1
ATOM 899 O O . ALA A 1 142 ? -12.320 -46.794 69.154 1.00 69.93 139 ALA A O 1
ATOM 901 N N . ALA A 1 143 ? -11.336 -45.095 68.134 1.00 60.97 140 ALA A N 1
ATOM 902 C CA . ALA A 1 143 ? -12.575 -44.298 68.199 1.00 58.74 140 ALA A CA 1
ATOM 903 C C . ALA A 1 143 ? -13.379 -44.302 66.914 1.00 59.81 140 ALA A C 1
ATOM 904 O O . ALA A 1 143 ? -14.512 -43.853 66.905 1.00 59.80 140 ALA A O 1
ATOM 906 N N . ALA A 1 144 ? -12.817 -44.826 65.829 1.00 64.77 141 ALA A N 1
ATOM 907 C CA . ALA A 1 144 ? -13.520 -44.809 64.542 1.00 65.44 141 ALA A CA 1
ATOM 908 C C . ALA A 1 144 ? -14.789 -45.674 64.548 1.00 66.84 141 ALA A C 1
ATOM 909 O O . ALA A 1 144 ? -15.681 -45.494 63.727 1.00 70.29 141 ALA A O 1
ATOM 911 N N . ARG A 1 145 ? -14.839 -46.631 65.462 1.00 69.10 142 ARG A N 1
ATOM 912 C CA . ARG A 1 145 ? -16.024 -47.438 65.707 1.00 69.22 142 ARG A CA 1
ATOM 913 C C . ARG A 1 145 ? -17.321 -46.652 65.773 1.00 65.40 142 ARG A C 1
ATOM 914 O O . ARG A 1 145 ? -18.345 -47.077 65.247 1.00 64.90 142 ARG A O 1
ATOM 922 N N . TYR A 1 146 ? -17.270 -45.524 66.481 1.00 61.89 143 TYR A N 1
ATOM 923 C CA . TYR A 1 146 ? -18.467 -44.780 66.887 1.00 56.61 143 TYR A CA 1
ATOM 924 C C . TYR A 1 146 ? -19.002 -43.856 65.801 1.00 54.44 143 TYR A C 1
ATOM 925 O O . TYR A 1 146 ? -19.862 -43.044 66.084 1.00 62.77 143 TYR A O 1
ATOM 934 N N . GLY A 1 147 ? -18.476 -43.950 64.579 1.00 53.88 144 GLY A N 1
ATOM 935 C CA . GLY A 1 147 ? -19.065 -43.304 63.397 1.00 54.92 144 GLY A CA 1
ATOM 936 C C . GLY A 1 147 ? -18.930 -41.798 63.283 1.00 53.61 144 GLY A C 1
ATOM 937 O O . GLY A 1 147 ? -17.921 -41.241 63.667 1.00 52.16 144 GLY A O 1
ATOM 938 N N . SER A 1 148 ? -19.955 -41.136 62.754 1.00 56.42 145 SER A N 1
ATOM 939 C CA . SER A 1 148 ? -19.835 -39.718 62.384 1.00 62.75 145 SER A CA 1
ATOM 940 C C . SER A 1 148 ? -19.303 -38.777 63.477 1.00 58.69 145 SER A C 1
ATOM 941 O O . SER A 1 148 ? -19.932 -38.582 64.510 1.00 59.71 145 SER A O 1
ATOM 944 N N . GLY A 1 149 ? -18.147 -38.187 63.208 1.00 56.24 146 GLY A N 1
ATOM 945 C CA . GLY A 1 149 ? -17.552 -37.174 64.076 1.00 56.28 146 GLY A CA 1
ATOM 946 C C . GLY A 1 149 ? -16.425 -37.633 64.981 1.00 54.23 146 GLY A C 1
ATOM 947 O O . GLY A 1 149 ? -15.961 -36.865 65.831 1.00 54.15 146 GLY A O 1
ATOM 948 N N . ALA A 1 150 ? -15.977 -38.874 64.792 1.00 54.95 147 ALA A N 1
ATOM 949 C CA . ALA A 1 150 ? -14.948 -39.497 65.655 1.00 54.61 147 ALA A CA 1
ATOM 950 C C . ALA A 1 150 ? -13.558 -39.595 65.039 1.00 54.26 147 ALA A C 1
ATOM 951 O O . ALA A 1 150 ? -12.719 -40.353 65.542 1.00 61.14 147 ALA A O 1
ATOM 953 N N . ALA A 1 151 ? -13.300 -38.832 63.973 1.00 53.72 148 ALA A N 1
ATOM 954 C CA . ALA A 1 151 ? -11.978 -38.850 63.318 1.00 52.79 148 ALA A CA 1
ATOM 955 C C . ALA A 1 151 ? -10.849 -38.270 64.209 1.00 50.65 148 ALA A C 1
ATOM 956 O O . ALA A 1 151 ? -9.651 -38.524 63.983 1.00 44.20 148 ALA A O 1
ATOM 958 N N . GLY A 1 152 ? -11.252 -37.480 65.206 1.00 48.17 149 GLY A N 1
ATOM 959 C CA . GLY A 1 152 ? -10.324 -36.990 66.203 1.00 49.90 149 GLY A CA 1
ATOM 960 C C . GLY A 1 152 ? -10.276 -37.995 67.328 1.00 51.30 149 GLY A C 1
ATOM 961 O O . GLY A 1 152 ? -9.223 -38.533 67.659 1.00 54.59 149 GLY A O 1
ATOM 962 N N . GLY A 1 153 ? -11.446 -38.248 67.901 1.00 52.69 150 GLY A N 1
ATOM 963 C CA . GLY A 1 153 ? -11.578 -39.230 68.953 1.00 54.68 150 GLY A CA 1
ATOM 964 C C . GLY A 1 153 ? -12.899 -39.077 69.674 1.00 54.65 150 GLY A C 1
ATOM 965 O O . GLY A 1 153 ? -13.757 -38.305 69.240 1.00 52.97 150 GLY A O 1
ATOM 966 N N . VAL A 1 154 ? -13.030 -39.801 70.787 1.00 53.17 151 VAL A N 1
ATOM 967 C CA . VAL A 1 154 ? -14.234 -39.854 71.581 1.00 52.71 151 VAL A CA 1
ATOM 968 C C . VAL A 1 154 ? -13.939 -39.592 73.058 1.00 50.34 151 VAL A C 1
ATOM 969 O O . VAL A 1 154 ? -13.083 -40.201 73.660 1.00 51.22 151 VAL A O 1
ATOM 973 N N . VAL A 1 155 ? -14.719 -38.728 73.664 1.00 50.71 152 VAL A N 1
ATOM 974 C CA . VAL A 1 155 ? -14.653 -38.524 75.099 1.00 50.47 152 VAL A CA 1
ATOM 975 C C . VAL A 1 155 ? -15.986 -39.044 75.622 1.00 48.98 152 VAL A C 1
ATOM 976 O O . VAL A 1 155 ? -17.020 -38.494 75.288 1.00 45.02 152 VAL A O 1
ATOM 980 N N . ASN A 1 156 ? -15.959 -40.129 76.393 1.00 51.66 153 ASN A N 1
ATOM 981 C CA . ASN A 1 156 ? -17.176 -40.732 76.915 1.00 50.53 153 ASN A CA 1
ATOM 982 C C . ASN A 1 156 ? -17.337 -40.461 78.403 1.00 50.11 153 ASN A C 1
ATOM 983 O O . ASN A 1 156 ? -16.664 -41.062 79.214 1.00 49.77 153 ASN A O 1
ATOM 988 N N . ILE A 1 157 ? -18.231 -39.541 78.740 1.00 50.40 154 ILE A N 1
ATOM 989 C CA . ILE A 1 157 ? -18.452 -39.141 80.118 1.00 51.17 154 ILE A CA 1
ATOM 990 C C . ILE A 1 157 ? -19.418 -40.144 80.687 1.00 51.20 154 ILE A C 1
ATOM 991 O O . ILE A 1 157 ? -20.508 -40.272 80.168 1.00 55.32 154 ILE A O 1
ATOM 996 N N . ILE A 1 158 ? -19.026 -40.842 81.750 1.00 52.02 155 ILE A N 1
ATOM 997 C CA . ILE A 1 158 ? -19.873 -41.856 82.388 1.00 52.79 155 ILE A CA 1
ATOM 998 C C . ILE A 1 158 ? -20.383 -41.391 83.741 1.00 54.84 155 ILE A C 1
ATOM 999 O O . ILE A 1 158 ? -19.630 -41.169 84.661 1.00 53.31 155 ILE A O 1
ATOM 1004 N N . THR A 1 159 ? -21.688 -41.237 83.850 1.00 61.31 156 THR A N 1
ATOM 1005 C CA . THR A 1 159 ? -22.273 -40.604 85.018 1.00 63.37 156 THR A CA 1
ATOM 1006 C C . THR A 1 159 ? -22.481 -41.654 86.086 1.00 66.47 156 THR A C 1
ATOM 1007 O O . THR A 1 159 ? -22.593 -42.855 85.793 1.00 68.98 156 THR A O 1
ATOM 1011 N N . LYS A 1 160 ? -22.576 -41.182 87.321 1.00 68.35 157 LYS A N 1
ATOM 1012 C CA . LYS A 1 160 ? -22.808 -42.047 88.462 1.00 71.31 157 LYS A CA 1
ATOM 1013 C C . LYS A 1 160 ? -24.025 -42.968 88.300 1.00 70.04 157 LYS A C 1
ATOM 1014 O O . LYS A 1 160 ? -24.979 -42.653 87.592 1.00 65.57 157 LYS A O 1
ATOM 1020 N N . LYS A 1 161 ? -23.956 -44.108 88.980 1.00 67.17 158 LYS A N 1
ATOM 1021 C CA . LYS A 1 161 ? -24.849 -45.229 88.751 1.00 70.15 158 LYS A CA 1
ATOM 1022 C C . LYS A 1 161 ? -25.945 -45.264 89.785 1.00 73.04 158 LYS A C 1
ATOM 1023 O O . LYS A 1 161 ? -25.815 -44.683 90.868 1.00 72.47 158 LYS A O 1
ATOM 1029 N N . VAL A 1 162 ? -27.010 -45.991 89.463 1.00 73.25 159 VAL A N 1
ATOM 1030 C CA . VAL A 1 162 ? -28.004 -46.357 90.467 1.00 70.73 159 VAL A CA 1
ATOM 1031 C C . VAL A 1 162 ? -27.365 -47.245 91.535 1.00 72.73 159 VAL A C 1
ATOM 1032 O O . VAL A 1 162 ? -26.357 -47.900 91.277 1.00 72.32 159 VAL A O 1
ATOM 1036 N N . THR A 1 163 ? -27.927 -47.234 92.742 1.00 74.53 160 THR A N 1
ATOM 1037 C CA . THR A 1 163 ? -27.335 -47.954 93.887 1.00 76.73 160 THR A CA 1
ATOM 1038 C C . THR A 1 163 ? -28.424 -48.582 94.745 1.00 81.52 160 THR A C 1
ATOM 1039 O O . THR A 1 163 ? -29.439 -47.953 95.047 1.00 82.04 160 THR A O 1
ATOM 1043 N N . ASN A 1 164 ? -28.205 -49.827 95.146 1.00 88.21 161 ASN A N 1
ATOM 1044 C CA . ASN A 1 164 ? -29.217 -50.574 95.877 1.00 86.26 161 ASN A CA 1
ATOM 1045 C C . ASN A 1 164 ? -29.305 -50.202 97.343 1.00 84.65 161 ASN A C 1
ATOM 1046 O O . ASN A 1 164 ? -30.090 -50.791 98.083 1.00 81.22 161 ASN A O 1
ATOM 1051 N N . GLU A 1 165 ? -28.483 -49.240 97.760 1.00 82.13 162 GLU A N 1
ATOM 1052 C CA . GLU A 1 165 ? -28.631 -48.589 99.053 1.00 82.44 162 GLU A CA 1
ATOM 1053 C C . GLU A 1 165 ? -28.436 -47.112 98.812 1.00 83.33 162 GLU A C 1
ATOM 1054 O O . GLU A 1 165 ? -27.731 -46.730 97.888 1.00 86.63 162 GLU A O 1
ATOM 1060 N N . THR A 1 166 ? -29.074 -46.273 99.614 1.00 88.91 163 THR A N 1
ATOM 1061 C CA . THR A 1 166 ? -29.105 -44.844 99.301 1.00 86.08 163 THR A CA 1
ATOM 1062 C C . THR A 1 166 ? -27.799 -44.206 99.695 1.00 81.82 163 THR A C 1
ATOM 1063 O O . THR A 1 166 ? -27.509 -44.054 100.872 1.00 84.09 163 THR A O 1
ATOM 1067 N N . HIS A 1 167 ? -27.000 -43.846 98.703 1.00 81.99 164 HIS A N 1
ATOM 1068 C CA . HIS A 1 167 ? -25.758 -43.120 98.963 1.00 85.48 164 HIS A CA 1
ATOM 1069 C C . HIS A 1 167 ? -25.943 -41.716 98.457 1.00 78.72 164 HIS A C 1
ATOM 1070 O O . HIS A 1 167 ? -26.565 -41.511 97.428 1.00 77.66 164 HIS A O 1
ATOM 1077 N N . GLY A 1 168 ? -25.438 -40.746 99.202 1.00 77.16 165 GLY A N 1
ATOM 1078 C CA . GLY A 1 168 ? -25.715 -39.354 98.901 1.00 74.47 165 GLY A CA 1
ATOM 1079 C C . GLY A 1 168 ? -24.434 -38.594 98.730 1.00 72.21 165 GLY A C 1
ATOM 1080 O O . GLY A 1 168 ? -23.390 -39.038 99.189 1.00 73.38 165 GLY A O 1
ATOM 1081 N N . SER A 1 169 ? -24.505 -37.453 98.059 1.00 70.61 166 SER A N 1
ATOM 1082 C CA . SER A 1 169 ? -23.358 -36.550 97.966 1.00 73.76 166 SER A CA 1
ATOM 1083 C C . SER A 1 169 ? -23.828 -35.110 97.877 1.00 72.19 166 SER A C 1
ATOM 1084 O O . SER A 1 169 ? -24.780 -34.801 97.174 1.00 69.42 166 SER A O 1
ATOM 1087 N N . VAL A 1 170 ? -23.170 -34.227 98.603 1.00 74.86 167 VAL A N 1
ATOM 1088 C CA . VAL A 1 170 ? -23.270 -32.805 98.309 1.00 74.54 167 VAL A CA 1
ATOM 1089 C C . VAL A 1 170 ? -21.868 -32.247 98.251 1.00 73.13 167 VAL A C 1
ATOM 1090 O O . VAL A 1 170 ? -21.045 -32.597 99.074 1.00 75.19 167 VAL A O 1
ATOM 1094 N N . GLU A 1 171 ? -21.595 -31.385 97.281 1.00 73.52 168 GLU A N 1
ATOM 1095 C CA . GLU A 1 171 ? -20.239 -30.892 97.063 1.00 78.36 168 GLU A CA 1
ATOM 1096 C C . GLU A 1 171 ? -20.252 -29.402 96.739 1.00 75.19 168 GLU A C 1
ATOM 1097 O O . GLU A 1 171 ? -21.144 -28.920 96.051 1.00 72.70 168 GLU A O 1
ATOM 1103 N N . PHE A 1 172 ? -19.268 -28.674 97.241 1.00 74.73 169 PHE A N 1
ATOM 1104 C CA . PHE A 1 172 ? -19.145 -27.249 96.954 1.00 75.96 169 PHE A CA 1
ATOM 1105 C C . PHE A 1 172 ? -17.780 -27.048 96.356 1.00 78.56 169 PHE A C 1
ATOM 1106 O O . PHE A 1 172 ? -16.885 -27.884 96.522 1.00 93.02 169 PHE A O 1
ATOM 1114 N N . TYR A 1 173 ? -17.604 -25.943 95.662 1.00 74.02 170 TYR A N 1
ATOM 1115 C CA . TYR A 1 173 ? -16.295 -25.597 95.140 1.00 72.23 170 TYR A CA 1
ATOM 1116 C C . TYR A 1 173 ? -16.228 -24.113 94.887 1.00 68.93 170 TYR A C 1
ATOM 1117 O O . TYR A 1 173 ? -17.217 -23.488 94.520 1.00 66.08 170 TYR A O 1
ATOM 1126 N N . THR A 1 174 ? -15.048 -23.546 95.066 1.00 69.66 171 THR A N 1
ATOM 1127 C CA . THR A 1 174 ? -14.853 -22.146 94.744 1.00 69.66 171 THR A CA 1
ATOM 1128 C C . THR A 1 174 ? -13.448 -21.949 94.249 1.00 68.10 171 THR A C 1
ATOM 1129 O O . THR A 1 174 ? -12.537 -22.623 94.704 1.00 71.02 171 THR A O 1
ATOM 1133 N N . SER A 1 175 ? -13.275 -21.047 93.300 1.00 68.04 172 SER A N 1
ATOM 1134 C CA . SER A 1 175 ? -11.938 -20.655 92.857 1.00 71.94 172 SER A CA 1
ATOM 1135 C C . SER A 1 175 ? -11.807 -19.147 92.981 1.00 72.59 172 SER A C 1
ATOM 1136 O O . SER A 1 175 ? -12.744 -18.421 92.655 1.00 73.96 172 SER A O 1
ATOM 1139 N N . GLN A 1 176 ? -10.640 -18.686 93.417 1.00 71.20 173 GLN A N 1
ATOM 1140 C CA . GLN A 1 176 ? -10.451 -17.290 93.788 1.00 71.65 173 GLN A CA 1
ATOM 1141 C C . GLN A 1 176 ? -9.135 -16.695 93.257 1.00 71.24 173 GLN A C 1
ATOM 1142 O O . GLN A 1 176 ? -8.091 -16.752 93.925 1.00 69.65 173 GLN A O 1
ATOM 1148 N N . PRO A 1 177 ? -9.184 -16.119 92.054 1.00 69.69 174 PRO A N 1
ATOM 1149 C CA . PRO A 1 177 ? -7.982 -15.651 91.383 1.00 72.26 174 PRO A CA 1
ATOM 1150 C C . PRO A 1 177 ? -7.386 -14.466 92.106 1.00 78.92 174 PRO A C 1
ATOM 1151 O O . PRO A 1 177 ? -8.134 -13.592 92.524 1.00 84.77 174 PRO A O 1
ATOM 1155 N N . GLU A 1 178 ? -6.060 -14.446 92.250 1.00 79.34 175 GLU A N 1
ATOM 1156 C CA . GLU A 1 178 ? -5.351 -13.303 92.812 1.00 80.87 175 GLU A CA 1
ATOM 1157 C C . GLU A 1 178 ? -5.713 -12.054 92.046 1.00 81.24 175 GLU A C 1
ATOM 1158 O O . GLU A 1 178 ? -6.011 -11.026 92.641 1.00 85.86 175 GLU A O 1
ATOM 1164 N N . ASP A 1 179 ? -5.629 -12.142 90.720 1.00 77.80 176 ASP A N 1
ATOM 1165 C CA . ASP A 1 179 ? -5.880 -11.002 89.861 1.00 74.51 176 ASP A CA 1
ATOM 1166 C C . ASP A 1 179 ? -7.371 -10.611 89.910 1.00 76.84 176 ASP A C 1
ATOM 1167 O O . ASP A 1 179 ? -8.265 -11.439 89.731 1.00 73.32 176 ASP A O 1
ATOM 1172 N N . SER A 1 180 ? -7.595 -9.327 90.168 1.00 81.53 177 SER A N 1
ATOM 1173 C CA . SER A 1 180 ? -8.910 -8.727 90.294 1.00 82.96 177 SER A CA 1
ATOM 1174 C C . SER A 1 180 ? -9.727 -8.854 89.032 1.00 82.82 177 SER A C 1
ATOM 1175 O O . SER A 1 180 ? -10.957 -8.903 89.100 1.00 80.14 177 SER A O 1
ATOM 1178 N N . LYS A 1 181 ? -9.041 -8.911 87.886 1.00 83.15 178 LYS A N 1
ATOM 1179 C CA . LYS A 1 181 ? -9.700 -8.911 86.569 1.00 82.55 178 LYS A CA 1
ATOM 1180 C C . LYS A 1 181 ? -10.110 -10.322 86.048 1.00 80.96 178 LYS A C 1
ATOM 1181 O O . LYS A 1 181 ? -10.862 -10.462 85.063 1.00 74.96 178 LYS A O 1
ATOM 1187 N N . GLU A 1 182 ? -9.623 -11.368 86.702 1.00 79.09 179 GLU A N 1
ATOM 1188 C CA . GLU A 1 182 ? -10.029 -12.722 86.328 1.00 78.90 179 GLU A CA 1
ATOM 1189 C C . GLU A 1 182 ? -11.237 -13.152 87.187 1.00 76.71 179 GLU A C 1
ATOM 1190 O O . GLU A 1 182 ? -11.350 -12.780 88.374 1.00 76.98 179 GLU A O 1
ATOM 1196 N N . GLY A 1 183 ? -12.159 -13.891 86.579 1.00 68.00 180 GLY A N 1
ATOM 1197 C CA . GLY A 1 183 ? -13.412 -14.263 87.262 1.00 66.96 180 GLY A CA 1
ATOM 1198 C C . GLY A 1 183 ? -13.275 -15.378 88.302 1.00 66.09 180 GLY A C 1
ATOM 1199 O O . GLY A 1 183 ? -12.648 -16.402 88.058 1.00 63.73 180 GLY A O 1
ATOM 1200 N N . SER A 1 184 ? -13.859 -15.186 89.475 1.00 70.12 181 SER A N 1
ATOM 1201 C CA . SER A 1 184 ? -13.928 -16.264 90.444 1.00 70.85 181 SER A CA 1
ATOM 1202 C C . SER A 1 184 ? -15.097 -17.139 90.061 1.00 65.80 181 SER A C 1
ATOM 1203 O O . SER A 1 184 ? -15.904 -16.763 89.213 1.00 63.51 181 SER A O 1
ATOM 1206 N N . SER A 1 185 ? -15.169 -18.324 90.650 1.00 66.21 182 SER A N 1
ATOM 1207 C CA . SER A 1 185 ? -16.128 -19.351 90.199 1.00 67.12 182 SER A CA 1
ATOM 1208 C C . SER A 1 185 ? -16.688 -20.091 91.413 1.00 70.16 182 SER A C 1
ATOM 1209 O O . SER A 1 185 ? -15.981 -20.242 92.429 1.00 71.56 182 SER A O 1
ATOM 1212 N N . ASN A 1 186 ? -17.942 -20.553 91.303 1.00 68.84 183 ASN A N 1
ATOM 1213 C CA . ASN A 1 186 ? -18.619 -21.234 92.414 1.00 68.15 183 ASN A CA 1
ATOM 1214 C C . ASN A 1 186 ? -19.619 -22.310 92.017 1.00 66.12 183 ASN A C 1
ATOM 1215 O O . ASN A 1 186 ? -20.505 -22.076 91.205 1.00 65.63 183 ASN A O 1
ATOM 1220 N N . ARG A 1 187 ? -19.483 -23.479 92.638 1.00 64.10 184 ARG A N 1
ATOM 1221 C CA . ARG A 1 187 ? -20.354 -24.600 92.383 1.00 62.37 184 ARG A CA 1
ATOM 1222 C C . ARG A 1 187 ? -20.981 -25.133 93.628 1.00 62.11 184 ARG A C 1
ATOM 1223 O O . ARG A 1 187 ? -20.429 -25.003 94.712 1.00 63.50 184 ARG A O 1
ATOM 1231 N N . VAL A 1 188 ? -22.139 -25.757 93.446 1.00 60.50 185 VAL A N 1
ATOM 1232 C CA . VAL A 1 188 ? -22.765 -26.593 94.447 1.00 62.21 185 VAL A CA 1
ATOM 1233 C C . VAL A 1 188 ? -23.564 -27.592 93.646 1.00 61.14 185 VAL A C 1
ATOM 1234 O O . VAL A 1 188 ? -24.063 -27.275 92.563 1.00 59.99 185 VAL A O 1
ATOM 1238 N N . GLY A 1 189 ? -23.698 -28.794 94.170 1.00 60.52 186 GLY A N 1
ATOM 1239 C CA . GLY A 1 189 ? -24.314 -29.853 93.412 1.00 59.43 186 GLY A CA 1
ATOM 1240 C C . GLY A 1 189 ? -24.479 -31.072 94.270 1.00 62.31 186 GLY A C 1
ATOM 1241 O O . GLY A 1 189 ? -23.806 -31.226 95.281 1.00 64.45 186 GLY A O 1
ATOM 1242 N N . PHE A 1 190 ? -25.385 -31.947 93.867 1.00 64.46 187 PHE A N 1
ATOM 1243 C CA . PHE A 1 190 ? -25.701 -33.108 94.681 1.00 67.62 187 PHE A CA 1
ATOM 1244 C C . PHE A 1 190 ? -25.862 -34.327 93.814 1.00 66.63 187 PHE A C 1
ATOM 1245 O O . PHE A 1 190 ? -26.070 -34.232 92.610 1.00 70.54 187 PHE A O 1
ATOM 1253 N N . ASN A 1 191 ? -25.770 -35.481 94.434 1.00 67.81 188 ASN A N 1
ATOM 1254 C CA . ASN A 1 191 ? -26.061 -36.708 93.741 1.00 70.68 188 ASN A CA 1
ATOM 1255 C C . ASN A 1 191 ? -26.638 -37.636 94.771 1.00 71.46 188 ASN A C 1
ATOM 1256 O O . ASN A 1 191 ? -26.092 -37.759 95.868 1.00 77.01 188 ASN A O 1
ATOM 1261 N N . VAL A 1 192 ? -27.755 -38.265 94.436 1.00 67.62 189 VAL A N 1
ATOM 1262 C CA . VAL A 1 192 ? -28.366 -39.234 95.336 1.00 65.61 189 VAL A CA 1
ATOM 1263 C C . VAL A 1 192 ? -28.917 -40.417 94.533 1.00 60.76 189 VAL A C 1
ATOM 1264 O O . VAL A 1 192 ? -29.410 -40.249 93.418 1.00 54.26 189 VAL A O 1
ATOM 1268 N N . SER A 1 193 ? -28.778 -41.610 95.098 1.00 60.07 190 SER A N 1
ATOM 1269 C CA . SER A 1 193 ? -29.173 -42.847 94.432 1.00 60.19 190 SER A CA 1
ATOM 1270 C C . SER A 1 193 ? -29.572 -43.823 95.513 1.00 65.55 190 SER A C 1
ATOM 1271 O O . SER A 1 193 ? -29.092 -43.744 96.653 1.00 67.83 190 SER A O 1
ATOM 1274 N N . GLY A 1 194 ? -30.489 -44.721 95.167 1.00 68.30 191 GLY A N 1
ATOM 1275 C CA . GLY A 1 194 ? -31.041 -45.661 96.144 1.00 69.70 191 GLY A CA 1
ATOM 1276 C C . GLY A 1 194 ? -32.041 -46.620 95.522 1.00 68.24 191 GLY A C 1
ATOM 1277 O O . GLY A 1 194 ? -32.308 -46.547 94.323 1.00 68.70 191 GLY A O 1
ATOM 1278 N N . PRO A 1 195 ? -32.600 -47.532 96.329 1.00 66.30 192 PRO A N 1
ATOM 1279 C CA . PRO A 1 195 ? -33.662 -48.340 95.823 1.00 64.66 192 PRO A CA 1
ATOM 1280 C C . PRO A 1 195 ? -34.967 -47.609 96.034 1.00 65.40 192 PRO A C 1
ATOM 1281 O O . PRO A 1 195 ? -35.092 -46.856 97.005 1.00 64.41 192 PRO A O 1
ATOM 1285 N N . LEU A 1 196 ? -35.896 -47.793 95.096 1.00 65.83 193 LEU A N 1
ATOM 1286 C CA . LEU A 1 196 ? -37.317 -47.562 95.327 1.00 67.42 193 LEU A CA 1
ATOM 1287 C C . LEU A 1 196 ? -37.897 -48.926 95.668 1.00 69.20 193 LEU A C 1
ATOM 1288 O O . LEU A 1 196 ? -38.716 -49.063 96.588 1.00 72.37 193 LEU A O 1
ATOM 1293 N N . ILE A 1 197 ? -37.468 -49.934 94.916 1.00 64.86 194 ILE A N 1
ATOM 1294 C CA . ILE A 1 197 ? -37.710 -51.300 95.303 1.00 68.28 194 ILE A CA 1
ATOM 1295 C C . ILE A 1 197 ? -36.411 -52.059 95.248 1.00 68.35 194 ILE A C 1
ATOM 1296 O O . ILE A 1 197 ? -35.789 -52.179 94.193 1.00 63.27 194 ILE A O 1
ATOM 1301 N N . LYS A 1 198 ? -36.029 -52.620 96.381 1.00 72.57 195 LYS A N 1
ATOM 1302 C CA . LYS A 1 198 ? -34.749 -53.274 96.447 1.00 78.54 195 LYS A CA 1
ATOM 1303 C C . LYS A 1 198 ? -34.606 -54.292 95.315 1.00 75.81 195 LYS A C 1
ATOM 1304 O O . LYS A 1 198 ? -35.462 -55.144 95.144 1.00 73.96 195 LYS A O 1
ATOM 1310 N N . ASP A 1 199 ? -33.526 -54.150 94.541 1.00 76.78 196 ASP A N 1
ATOM 1311 C CA . ASP A 1 199 ? -33.068 -55.137 93.566 1.00 76.91 196 ASP A CA 1
ATOM 1312 C C . ASP A 1 199 ? -33.939 -55.235 92.331 1.00 76.20 196 ASP A C 1
ATOM 1313 O O . ASP A 1 199 ? -33.772 -56.153 91.538 1.00 79.82 196 ASP A O 1
ATOM 1318 N N . VAL A 1 200 ? -34.895 -54.340 92.161 1.00 73.62 197 VAL A N 1
ATOM 1319 C CA . VAL A 1 200 ? -35.665 -54.366 90.926 1.00 72.30 197 VAL A CA 1
ATOM 1320 C C . VAL A 1 200 ? -35.899 -52.963 90.384 1.00 67.18 197 VAL A C 1
ATOM 1321 O O . VAL A 1 200 ? -35.997 -52.787 89.173 1.00 65.12 197 VAL A O 1
ATOM 1325 N N . LEU A 1 201 ? -35.999 -51.974 91.262 1.00 63.64 198 LEU A N 1
ATOM 1326 C CA . LEU A 1 201 ? -36.143 -50.612 90.805 1.00 64.53 198 LEU A CA 1
ATOM 1327 C C . LEU A 1 201 ? -35.352 -49.665 91.688 1.00 65.87 198 LEU A C 1
ATOM 1328 O O . LEU A 1 201 ? -35.549 -49.606 92.904 1.00 70.13 198 LEU A O 1
ATOM 1333 N N . SER A 1 202 ? -34.463 -48.916 91.057 1.00 65.47 199 SER A N 1
ATOM 1334 C CA . SER A 1 202 ? -33.557 -48.018 91.753 1.00 65.51 199 SER A CA 1
ATOM 1335 C C . SER A 1 202 ? -33.369 -46.772 90.904 1.00 66.97 199 SER A C 1
ATOM 1336 O O . SER A 1 202 ? -33.678 -46.775 89.710 1.00 70.57 199 SER A O 1
ATOM 1339 N N . TYR A 1 203 ? -32.903 -45.693 91.522 1.00 69.01 200 TYR A N 1
ATOM 1340 C CA . TYR A 1 203 ? -32.805 -44.403 90.837 1.00 68.64 200 TYR A CA 1
ATOM 1341 C C . TYR A 1 203 ? -31.449 -43.749 91.085 1.00 70.58 200 TYR A C 1
ATOM 1342 O O . TYR A 1 203 ? -30.789 -44.058 92.083 1.00 73.73 200 TYR A O 1
ATOM 1351 N N . ARG A 1 204 ? -31.052 -42.851 90.178 1.00 68.13 201 ARG A N 1
ATOM 1352 C CA . ARG A 1 204 ? -29.943 -41.920 90.412 1.00 64.69 201 ARG A CA 1
ATOM 1353 C C . ARG A 1 204 ? -30.379 -40.537 89.968 1.00 65.89 201 ARG A C 1
ATOM 1354 O O . ARG A 1 204 ? -30.911 -40.360 88.873 1.00 73.45 201 ARG A O 1
ATOM 1362 N N . LEU A 1 205 ? -30.138 -39.545 90.807 1.00 64.82 202 LEU A N 1
ATOM 1363 C CA . LEU A 1 205 ? -30.559 -38.181 90.511 1.00 61.75 202 LEU A CA 1
ATOM 1364 C C . LEU A 1 205 ? -29.434 -37.243 90.898 1.00 58.33 202 LEU A C 1
ATOM 1365 O O . LEU A 1 205 ? -28.922 -37.315 92.020 1.00 58.11 202 LEU A O 1
ATOM 1370 N N . TYR A 1 206 ? -29.027 -36.375 89.985 1.00 55.37 203 TYR A N 1
ATOM 1371 C CA . TYR A 1 206 ? -27.964 -35.423 90.322 1.00 56.79 203 TYR A CA 1
ATOM 1372 C C . TYR A 1 206 ? -28.315 -34.057 89.807 1.00 55.81 203 TYR A C 1
ATOM 1373 O O . TYR A 1 206 ? -29.049 -33.923 88.827 1.00 59.05 203 TYR A O 1
ATOM 1382 N N . GLY A 1 207 ? -27.809 -33.044 90.489 1.00 55.77 204 GLY A N 1
ATOM 1383 C CA . GLY A 1 207 ? -28.170 -31.664 90.192 1.00 57.61 204 GLY A CA 1
ATOM 1384 C C . GLY A 1 207 ? -26.983 -30.754 90.416 1.00 57.61 204 GLY A C 1
ATOM 1385 O O . GLY A 1 207 ? -26.086 -31.066 91.223 1.00 55.45 204 GLY A O 1
ATOM 1386 N N . ASN A 1 208 ? -26.980 -29.622 89.716 1.00 55.95 205 ASN A N 1
ATOM 1387 C CA . ASN A 1 208 ? -25.837 -28.718 89.755 1.00 56.60 205 ASN A CA 1
ATOM 1388 C C . ASN A 1 208 ? -26.190 -27.279 89.372 1.00 54.38 205 ASN A C 1
ATOM 1389 O O . ASN A 1 208 ? -26.896 -27.028 88.400 1.00 49.52 205 ASN A O 1
ATOM 1394 N N . TYR A 1 209 ? -25.684 -26.348 90.165 1.00 58.09 206 TYR A N 1
ATOM 1395 C CA . TYR A 1 209 ? -25.692 -24.941 89.814 1.00 64.18 206 TYR A CA 1
ATOM 1396 C C . TYR A 1 209 ? -24.256 -24.391 89.844 1.00 63.85 206 TYR A C 1
ATOM 1397 O O . TYR A 1 209 ? -23.648 -24.247 90.901 1.00 66.49 206 TYR A O 1
ATOM 1406 N N . ASN A 1 210 ? -23.710 -24.098 88.676 1.00 60.65 207 ASN A N 1
ATOM 1407 C CA . ASN A 1 210 ? -22.392 -23.484 88.610 1.00 59.52 207 ASN A CA 1
ATOM 1408 C C . ASN A 1 210 ? -22.465 -22.082 88.046 1.00 59.56 207 ASN A C 1
ATOM 1409 O O . ASN A 1 210 ? -23.248 -21.796 87.143 1.00 58.94 207 ASN A O 1
ATOM 1414 N N . LYS A 1 211 ? -21.627 -21.210 88.583 1.00 63.11 208 LYS A N 1
ATOM 1415 C CA . LYS A 1 211 ? -21.530 -19.832 88.128 1.00 63.31 208 LYS A CA 1
ATOM 1416 C C . LYS A 1 211 ? -20.056 -19.424 88.139 1.00 64.10 208 LYS A C 1
ATOM 1417 O O . LYS A 1 211 ? -19.463 -19.263 89.201 1.00 70.73 208 LYS A O 1
ATOM 1423 N N . THR A 1 212 ? -19.454 -19.295 86.966 1.00 61.55 209 THR A N 1
ATOM 1424 C CA . THR A 1 212 ? -18.089 -18.812 86.880 1.00 64.56 209 THR A CA 1
ATOM 1425 C C . THR A 1 212 ? -18.137 -17.414 86.302 1.00 62.17 209 THR A C 1
ATOM 1426 O O . THR A 1 212 ? -18.599 -17.221 85.186 1.00 62.03 209 THR A O 1
ATOM 1430 N N . GLU A 1 213 ? -17.684 -16.432 87.064 1.00 64.63 210 GLU A N 1
ATOM 1431 C CA . GLU A 1 213 ? -17.864 -15.046 86.643 1.00 67.96 210 GLU A CA 1
ATOM 1432 C C . GLU A 1 213 ? -17.011 -14.815 85.410 1.00 64.72 210 GLU A C 1
ATOM 1433 O O . GLU A 1 213 ? -16.068 -15.535 85.163 1.00 66.67 210 GLU A O 1
ATOM 1439 N N . ALA A 1 214 ? -17.343 -13.806 84.628 1.00 66.87 211 ALA A N 1
ATOM 1440 C CA . ALA A 1 214 ? -16.570 -13.492 83.437 1.00 63.57 211 ALA A CA 1
ATOM 1441 C C . ALA A 1 214 ? -15.279 -12.840 83.828 1.00 64.00 211 ALA A C 1
ATOM 1442 O O . ALA A 1 214 ? -15.111 -12.381 84.951 1.00 60.76 211 ALA A O 1
ATOM 1444 N N . ASP A 1 215 ? -14.356 -12.826 82.880 1.00 68.35 212 ASP A N 1
ATOM 1445 C CA . ASP A 1 215 ? -13.182 -11.995 82.976 1.00 71.08 212 ASP A CA 1
ATOM 1446 C C . ASP A 1 215 ? -13.607 -10.582 82.595 1.00 76.05 212 ASP A C 1
ATOM 1447 O O . ASP A 1 215 ? -14.528 -10.396 81.781 1.00 70.59 212 ASP A O 1
ATOM 1452 N N . ASP A 1 216 ? -12.944 -9.591 83.191 1.00 73.23 213 ASP A N 1
ATOM 1453 C CA . ASP A 1 216 ? -13.262 -8.212 82.908 1.00 73.58 213 ASP A CA 1
ATOM 1454 C C . ASP A 1 216 ? -13.144 -7.906 81.440 1.00 70.18 213 ASP A C 1
ATOM 1455 O O . ASP A 1 216 ? -12.536 -8.645 80.654 1.00 76.87 213 ASP A O 1
ATOM 1460 N N . VAL A 1 217 ? -13.764 -6.814 81.059 1.00 70.03 214 VAL A N 1
ATOM 1461 C CA . VAL A 1 217 ? -13.699 -6.407 79.692 1.00 73.32 214 VAL A CA 1
ATOM 1462 C C . VAL A 1 217 ? -12.259 -6.059 79.360 1.00 72.51 214 VAL A C 1
ATOM 1463 O O . VAL A 1 217 ? -11.772 -6.389 78.289 1.00 72.10 214 VAL A O 1
ATOM 1467 N N . ASP A 1 218 ? -11.592 -5.390 80.296 1.00 73.20 215 ASP A N 1
ATOM 1468 C CA . ASP A 1 218 ? -10.326 -4.717 80.026 1.00 73.90 215 ASP A CA 1
ATOM 1469 C C . ASP A 1 218 ? -9.099 -5.532 80.473 1.00 73.85 215 ASP A C 1
ATOM 1470 O O . ASP A 1 218 ? -7.991 -5.019 80.512 1.00 74.19 215 ASP A O 1
ATOM 1475 N N . ILE A 1 219 ? -9.300 -6.808 80.784 1.00 74.35 216 ILE A N 1
ATOM 1476 C CA . ILE A 1 219 ? -8.215 -7.640 81.302 1.00 72.28 216 ILE A CA 1
ATOM 1477 C C . ILE A 1 219 ? -6.993 -7.632 80.380 1.00 71.33 216 ILE A C 1
ATOM 1478 O O . ILE A 1 219 ? -5.854 -7.627 80.858 1.00 71.45 216 ILE A O 1
ATOM 1483 N N . ASN A 1 220 ? -7.233 -7.618 79.068 1.00 70.59 217 ASN A N 1
ATOM 1484 C CA . ASN A 1 220 ? -6.153 -7.754 78.075 1.00 65.78 217 ASN A CA 1
ATOM 1485 C C . ASN A 1 220 ? -5.575 -6.447 77.569 1.00 66.13 217 ASN A C 1
ATOM 1486 O O . ASN A 1 220 ? -4.820 -6.462 76.625 1.00 66.61 217 ASN A O 1
ATOM 1491 N N . LYS A 1 221 ? -5.925 -5.334 78.201 1.00 67.18 218 LYS A N 1
ATOM 1492 C CA . LYS A 1 221 ? -5.571 -4.001 77.711 1.00 71.81 218 LYS A CA 1
ATOM 1493 C C . LYS A 1 221 ? -4.075 -3.630 77.883 1.00 73.17 218 LYS A C 1
ATOM 1494 O O . LYS A 1 221 ? -3.497 -2.917 77.051 1.00 67.77 218 LYS A O 1
ATOM 1500 N N . SER A 1 222 ? -3.464 -4.132 78.959 1.00 75.41 219 SER A N 1
ATOM 1501 C CA . SER A 1 222 ? -2.106 -3.746 79.341 1.00 70.97 219 SER A CA 1
ATOM 1502 C C . SER A 1 222 ? -1.080 -4.164 78.323 1.00 69.22 219 SER A C 1
ATOM 1503 O O . SER A 1 222 ? 0.090 -3.937 78.543 1.00 71.92 219 SER A O 1
ATOM 1506 N N . ILE A 1 223 ? -1.491 -4.774 77.215 1.00 67.98 220 ILE A N 1
ATOM 1507 C CA . ILE A 1 223 ? -0.557 -5.077 76.115 1.00 68.21 220 ILE A CA 1
ATOM 1508 C C . ILE A 1 223 ? -1.128 -4.620 74.785 1.00 66.78 220 ILE A C 1
ATOM 1509 O O . ILE A 1 223 ? -0.825 -5.212 73.750 1.00 64.60 220 ILE A O 1
ATOM 1514 N N . GLY A 1 224 ? -1.967 -3.584 74.812 1.00 67.53 221 GLY A N 1
ATOM 1515 C CA . GLY A 1 224 ? -2.487 -2.967 73.584 1.00 68.02 221 GLY A CA 1
ATOM 1516 C C . GLY A 1 224 ? -3.558 -3.776 72.880 1.00 69.87 221 GLY A C 1
ATOM 1517 O O . GLY A 1 224 ? -3.802 -3.581 71.691 1.00 75.14 221 GLY A O 1
ATOM 1518 N N . SER A 1 225 ? -4.210 -4.682 73.608 1.00 69.34 222 SER A N 1
ATOM 1519 C CA . SER A 1 225 ? -5.093 -5.677 73.003 1.00 67.48 222 SER A CA 1
ATOM 1520 C C . SER A 1 225 ? -6.563 -5.394 73.314 1.00 68.27 222 SER A C 1
ATOM 1521 O O . SER A 1 225 ? -6.931 -5.025 74.444 1.00 65.84 222 SER A O 1
ATOM 1524 N N . THR A 1 226 ? -7.389 -5.598 72.287 1.00 65.40 223 THR A N 1
ATOM 1525 C CA . THR A 1 226 ? -8.819 -5.364 72.359 1.00 64.41 223 THR A CA 1
ATOM 1526 C C . THR A 1 226 ? -9.619 -6.663 72.441 1.00 62.03 223 THR A C 1
ATOM 1527 O O . THR A 1 226 ? -10.849 -6.641 72.450 1.00 57.65 223 THR A O 1
ATOM 1531 N N . ALA A 1 227 ? -8.917 -7.789 72.502 1.00 62.29 224 ALA A N 1
ATOM 1532 C CA . ALA A 1 227 ? -9.593 -9.069 72.583 1.00 62.82 224 ALA A CA 1
ATOM 1533 C C . ALA A 1 227 ? -10.162 -9.260 73.962 1.00 63.33 224 ALA A C 1
ATOM 1534 O O . ALA A 1 227 ? -9.565 -8.835 74.942 1.00 66.52 224 ALA A O 1
ATOM 1536 N N . ALA A 1 228 ? -11.321 -9.904 74.028 1.00 62.55 225 ALA A N 1
ATOM 1537 C CA . ALA A 1 228 ? -11.965 -10.166 75.291 1.00 64.12 225 ALA A CA 1
ATOM 1538 C C . ALA A 1 228 ? -11.320 -11.333 76.020 1.00 63.71 225 ALA A C 1
ATOM 1539 O O . ALA A 1 228 ? -10.716 -12.216 75.404 1.00 66.76 225 ALA A O 1
ATOM 1541 N N . GLY A 1 229 ? -11.483 -11.339 77.339 1.00 64.31 226 GLY A N 1
ATOM 1542 C CA . GLY A 1 229 ? -11.073 -12.460 78.171 1.00 59.42 226 GLY A CA 1
ATOM 1543 C C . GLY A 1 229 ? -12.108 -13.561 78.090 1.00 59.95 226 GLY A C 1
ATOM 1544 O O . GLY A 1 229 ? -12.903 -13.626 77.148 1.00 62.28 226 GLY A O 1
ATOM 1545 N N . ARG A 1 230 ? -12.103 -14.438 79.076 1.00 58.32 227 ARG A N 1
ATOM 1546 C CA . ARG A 1 230 ? -12.997 -15.560 79.049 1.00 60.84 227 ARG A CA 1
ATOM 1547 C C . ARG A 1 230 ? -14.392 -15.106 79.405 1.00 59.12 227 ARG A C 1
ATOM 1548 O O . ARG A 1 230 ? -14.554 -14.330 80.336 1.00 54.76 227 ARG A O 1
ATOM 1556 N N . GLU A 1 231 ? -15.403 -15.616 78.692 1.00 61.57 228 GLU A N 1
ATOM 1557 C CA . GLU A 1 231 ? -16.801 -15.300 79.033 1.00 61.15 228 GLU A CA 1
ATOM 1558 C C . GLU A 1 231 ? -17.249 -16.209 80.152 1.00 60.44 228 GLU A C 1
ATOM 1559 O O . GLU A 1 231 ? -16.822 -17.376 80.222 1.00 57.06 228 GLU A O 1
ATOM 1565 N N . GLY A 1 232 ? -18.080 -15.672 81.041 1.00 59.69 229 GLY A N 1
ATOM 1566 C CA . GLY A 1 232 ? -18.548 -16.443 82.190 1.00 64.26 229 GLY A CA 1
ATOM 1567 C C . GLY A 1 232 ? -19.673 -17.387 81.808 1.00 64.56 229 GLY A C 1
ATOM 1568 O O . GLY A 1 232 ? -20.168 -17.320 80.679 1.00 63.29 229 GLY A O 1
ATOM 1569 N N . VAL A 1 233 ? -20.076 -18.253 82.746 1.00 65.44 230 VAL A N 1
ATOM 1570 C CA . VAL A 1 233 ? -21.213 -19.159 82.543 1.00 67.63 230 VAL A CA 1
ATOM 1571 C C . VAL A 1 233 ? -22.002 -19.465 83.828 1.00 72.56 230 VAL A C 1
ATOM 1572 O O . VAL A 1 233 ? -21.425 -19.869 84.841 1.00 77.60 230 VAL A O 1
ATOM 1576 N N . LYS A 1 234 ? -23.320 -19.273 83.766 1.00 68.38 231 LYS A N 1
ATOM 1577 C CA . LYS A 1 234 ? -24.252 -19.856 84.721 1.00 65.86 231 LYS A CA 1
ATOM 1578 C C . LYS A 1 234 ? -24.766 -21.171 84.132 1.00 64.94 231 LYS A C 1
ATOM 1579 O O . LYS A 1 234 ? -25.424 -21.180 83.087 1.00 65.40 231 LYS A O 1
ATOM 1585 N N . ASN A 1 235 ? -24.427 -22.283 84.770 1.00 64.18 232 ASN A N 1
ATOM 1586 C CA . ASN A 1 235 ? -24.971 -23.585 84.397 1.00 62.45 232 ASN A CA 1
ATOM 1587 C C . ASN A 1 235 ? -26.115 -23.958 85.325 1.00 61.92 232 ASN A C 1
ATOM 1588 O O . ASN A 1 235 ? -26.059 -23.703 86.523 1.00 58.27 232 ASN A O 1
ATOM 1593 N N . LYS A 1 236 ? -27.146 -24.592 84.778 1.00 65.09 233 LYS A N 1
ATOM 1594 C CA . LYS A 1 236 ? -28.186 -25.225 85.600 1.00 63.75 233 LYS A CA 1
ATOM 1595 C C . LYS A 1 236 ? -28.429 -26.588 85.020 1.00 61.35 233 LYS A C 1
ATOM 1596 O O . LYS A 1 236 ? -28.777 -26.703 83.854 1.00 60.13 233 LYS A O 1
ATOM 1602 N N . ASP A 1 237 ? -28.184 -27.631 85.807 1.00 62.35 234 ASP A N 1
ATOM 1603 C CA . ASP A 1 237 ? -28.242 -29.010 85.289 1.00 60.97 234 ASP A CA 1
ATOM 1604 C C . ASP A 1 237 ? -29.061 -29.865 86.227 1.00 57.65 234 ASP A C 1
ATOM 1605 O O . ASP A 1 237 ? -28.863 -29.803 87.441 1.00 59.26 234 ASP A O 1
ATOM 1610 N N . ILE A 1 238 ? -29.956 -30.671 85.673 1.00 50.91 235 ILE A N 1
ATOM 1611 C CA . ILE A 1 238 ? -30.684 -31.626 86.472 1.00 53.80 235 ILE A CA 1
ATOM 1612 C C . ILE A 1 238 ? -30.812 -32.915 85.659 1.00 55.34 235 ILE A C 1
ATOM 1613 O O . ILE A 1 238 ? -31.042 -32.862 84.452 1.00 56.67 235 ILE A O 1
ATOM 1618 N N . SER A 1 239 ? -30.637 -34.070 86.294 1.00 54.36 236 SER A N 1
ATOM 1619 C CA . SER A 1 239 ? -30.653 -35.321 85.540 1.00 57.11 236 SER A CA 1
ATOM 1620 C C . SER A 1 239 ? -31.058 -36.528 86.357 1.00 56.48 236 SER A C 1
ATOM 1621 O O . SER A 1 239 ? -30.544 -36.757 87.460 1.00 56.77 236 SER A O 1
ATOM 1624 N N . GLY A 1 240 ? -31.956 -37.321 85.785 1.00 57.92 237 GLY A N 1
ATOM 1625 C CA . GLY A 1 240 ? -32.570 -38.437 86.507 1.00 57.89 237 GLY A CA 1
ATOM 1626 C C . GLY A 1 240 ? -32.465 -39.736 85.764 1.00 53.16 237 GLY A C 1
ATOM 1627 O O . GLY A 1 240 ? -32.588 -39.773 84.556 1.00 51.48 237 GLY A O 1
ATOM 1628 N N . ARG A 1 241 ? -32.228 -40.806 86.507 1.00 55.81 238 ARG A N 1
ATOM 1629 C CA . ARG A 1 241 ? -32.192 -42.151 85.962 1.00 55.47 238 ARG A CA 1
ATOM 1630 C C . ARG A 1 241 ? -33.069 -43.080 86.762 1.00 56.68 238 ARG A C 1
ATOM 1631 O O . ARG A 1 241 ? -33.034 -43.054 87.995 1.00 57.76 238 ARG A O 1
ATOM 1639 N N . LEU A 1 242 ? -33.855 -43.901 86.071 1.00 57.93 239 LEU A N 1
ATOM 1640 C CA . LEU A 1 242 ? -34.570 -45.010 86.713 1.00 61.16 239 LEU A CA 1
ATOM 1641 C C . LEU A 1 242 ? -34.080 -46.305 86.122 1.00 60.45 239 LEU A C 1
ATOM 1642 O O . LEU A 1 242 ? -34.022 -46.422 84.906 1.00 66.17 239 LEU A O 1
ATOM 1647 N N . ALA A 1 243 ? -33.751 -47.267 86.980 1.00 56.65 240 ALA A N 1
ATOM 1648 C CA . ALA A 1 243 ? -33.262 -48.555 86.550 1.00 56.50 240 ALA A CA 1
ATOM 1649 C C . ALA A 1 243 ? -34.233 -49.591 87.009 1.00 60.23 240 ALA A C 1
ATOM 1650 O O . ALA A 1 243 ? -34.619 -49.606 88.177 1.00 61.57 240 ALA A O 1
ATOM 1652 N N . TRP A 1 244 ? -34.652 -50.448 86.083 1.00 63.06 241 TRP A N 1
ATOM 1653 C CA . TRP A 1 244 ? -35.712 -51.412 86.341 1.00 63.83 241 TRP A CA 1
ATOM 1654 C C . TRP A 1 244 ? -35.255 -52.771 85.882 1.00 66.13 241 TRP A C 1
ATOM 1655 O O . TRP A 1 244 ? -34.899 -52.947 84.718 1.00 69.81 241 TRP A O 1
ATOM 1666 N N . GLN A 1 245 ? -35.253 -53.731 86.794 1.00 67.94 242 GLN A N 1
ATOM 1667 C CA . GLN A 1 245 ? -34.971 -55.126 86.445 1.00 74.59 242 GLN A CA 1
ATOM 1668 C C . GLN A 1 245 ? -36.304 -55.870 86.197 1.00 74.98 242 GLN A C 1
ATOM 1669 O O . GLN A 1 245 ? -36.953 -56.332 87.140 1.00 75.93 242 GLN A O 1
ATOM 1675 N N . ALA A 1 246 ? -36.710 -55.978 84.932 1.00 72.39 243 ALA A N 1
ATOM 1676 C CA . ALA A 1 246 ? -38.053 -56.484 84.592 1.00 71.63 243 ALA A CA 1
ATOM 1677 C C . ALA A 1 246 ? -38.147 -58.015 84.631 1.00 69.81 243 ALA A C 1
ATOM 1678 O O . ALA A 1 246 ? -39.202 -58.583 84.909 1.00 65.83 243 ALA A O 1
ATOM 1680 N N . THR A 1 247 ? -37.016 -58.657 84.366 1.00 72.25 244 THR A N 1
ATOM 1681 C CA . THR A 1 247 ? -36.900 -60.103 84.333 1.00 72.11 244 THR A CA 1
ATOM 1682 C C . THR A 1 247 ? -35.506 -60.441 84.817 1.00 76.61 244 THR A C 1
ATOM 1683 O O . THR A 1 247 ? -34.642 -59.563 84.926 1.00 71.62 244 THR A O 1
ATOM 1687 N N . ASP A 1 248 ? -35.274 -61.715 85.097 1.00 84.67 245 ASP A N 1
ATOM 1688 C CA . ASP A 1 248 ? -33.926 -62.194 85.387 1.00 87.50 245 ASP A CA 1
ATOM 1689 C C . ASP A 1 248 ? -32.949 -61.881 84.270 1.00 90.19 245 ASP A C 1
ATOM 1690 O O . ASP A 1 248 ? -31.746 -61.844 84.510 1.00 96.68 245 ASP A O 1
ATOM 1695 N N . GLN A 1 249 ? -33.448 -61.644 83.059 1.00 89.70 246 GLN A N 1
ATOM 1696 C CA . GLN A 1 249 ? -32.570 -61.369 81.924 1.00 90.34 246 GLN A CA 1
ATOM 1697 C C . GLN A 1 249 ? -32.859 -60.072 81.172 1.00 85.75 246 GLN A C 1
ATOM 1698 O O . GLN A 1 249 ? -32.283 -59.852 80.108 1.00 88.41 246 GLN A O 1
ATOM 1704 N N . GLN A 1 250 ? -33.715 -59.205 81.718 1.00 83.73 247 GLN A N 1
ATOM 1705 C CA . GLN A 1 250 ? -34.086 -57.951 81.029 1.00 77.41 247 GLN A CA 1
ATOM 1706 C C . GLN A 1 250 ? -34.047 -56.724 81.920 1.00 72.30 247 GLN A C 1
ATOM 1707 O O . GLN A 1 250 ? -34.618 -56.715 83.003 1.00 76.50 247 GLN A O 1
ATOM 1713 N N . THR A 1 251 ? -33.383 -55.677 81.452 1.00 68.16 248 THR A N 1
ATOM 1714 C CA . THR A 1 251 ? -33.235 -54.446 82.230 1.00 65.06 248 THR A CA 1
ATOM 1715 C C . THR A 1 251 ? -33.678 -53.265 81.380 1.00 65.62 248 THR A C 1
ATOM 1716 O O . THR A 1 251 ? -33.470 -53.241 80.170 1.00 64.85 248 THR A O 1
ATOM 1720 N N . VAL A 1 252 ? -34.322 -52.289 82.013 1.00 69.89 249 VAL A N 1
ATOM 1721 C CA . VAL A 1 252 ? -34.777 -51.095 81.316 1.00 66.35 249 VAL A CA 1
ATOM 1722 C C . VAL A 1 252 ? -34.267 -49.854 82.055 1.00 64.60 249 VAL A C 1
ATOM 1723 O O . VAL A 1 252 ? -34.456 -49.729 83.266 1.00 61.42 249 VAL A O 1
ATOM 1727 N N . LEU A 1 253 ? -33.601 -48.963 81.317 1.00 64.39 250 LEU A N 1
ATOM 1728 C CA . LEU A 1 253 ? -33.097 -47.702 81.849 1.00 60.35 250 LEU A CA 1
ATOM 1729 C C . LEU A 1 253 ? -33.834 -46.520 81.264 1.00 61.65 250 LEU A C 1
ATOM 1730 O O . LEU A 1 253 ? -34.090 -46.437 80.064 1.00 67.90 250 LEU A O 1
ATOM 1735 N N . LEU A 1 254 ? -34.144 -45.569 82.120 1.00 61.39 251 LEU A N 1
ATOM 1736 C CA . LEU A 1 254 ? -34.717 -44.329 81.675 1.00 59.89 251 LEU A CA 1
ATOM 1737 C C . LEU A 1 254 ? -33.747 -43.239 82.065 1.00 60.96 251 LEU A C 1
ATOM 1738 O O . LEU A 1 254 ? -33.364 -43.162 83.232 1.00 67.77 251 LEU A O 1
ATOM 1743 N N . ASP A 1 255 ? -33.332 -42.408 81.111 1.00 60.23 252 ASP A N 1
ATOM 1744 C CA . ASP A 1 255 ? -32.544 -41.209 81.434 1.00 59.90 252 ASP A CA 1
ATOM 1745 C C . ASP A 1 255 ? -33.281 -39.980 80.959 1.00 59.01 252 ASP A C 1
ATOM 1746 O O . ASP A 1 255 ? -33.549 -39.830 79.769 1.00 62.07 252 ASP A O 1
ATOM 1751 N N . ILE A 1 256 ? -33.626 -39.112 81.898 1.00 59.11 253 ILE A N 1
ATOM 1752 C CA . ILE A 1 256 ? -34.212 -37.814 81.582 1.00 57.89 253 ILE A CA 1
ATOM 1753 C C . ILE A 1 256 ? -33.356 -36.732 82.199 1.00 56.42 253 ILE A C 1
ATOM 1754 O O . ILE A 1 256 ? -33.196 -36.718 83.424 1.00 54.13 253 ILE A O 1
ATOM 1759 N N . SER A 1 257 ? -32.824 -35.833 81.372 1.00 54.20 254 SER A N 1
ATOM 1760 C CA . SER A 1 257 ? -32.048 -34.728 81.894 1.00 57.17 254 SER A CA 1
ATOM 1761 C C . SER A 1 257 ? -32.373 -33.436 81.168 1.00 58.03 254 SER A C 1
ATOM 1762 O O . SER A 1 257 ? -32.653 -33.461 79.973 1.00 58.17 254 SER A O 1
ATOM 1765 N N . SER A 1 258 ? -32.301 -32.308 81.884 1.00 57.80 255 SER A N 1
ATOM 1766 C CA . SER A 1 258 ? -32.395 -30.984 81.247 1.00 58.83 255 SER A CA 1
ATOM 1767 C C . SER A 1 258 ? -31.320 -30.014 81.788 1.00 58.23 255 SER A C 1
ATOM 1768 O O . SER A 1 258 ? -30.999 -30.021 82.977 1.00 62.69 255 SER A O 1
ATOM 1771 N N . SER A 1 259 ? -30.755 -29.205 80.900 1.00 55.80 256 SER A N 1
ATOM 1772 C CA . SER A 1 259 ? -29.704 -28.269 81.256 1.00 53.09 256 SER A CA 1
ATOM 1773 C C . SER A 1 259 ? -29.916 -26.962 80.551 1.00 54.87 256 SER A C 1
ATOM 1774 O O . SER A 1 259 ? -30.449 -26.908 79.443 1.00 57.56 256 SER A O 1
ATOM 1777 N N . LYS A 1 260 ? -29.466 -25.907 81.210 1.00 55.52 257 LYS A N 1
ATOM 1778 C CA . LYS A 1 260 ? -29.478 -24.571 80.667 1.00 56.83 257 LYS A CA 1
ATOM 1779 C C . LYS A 1 260 ? -28.123 -23.934 80.942 1.00 55.25 257 LYS A C 1
ATOM 1780 O O . LYS A 1 260 ? -27.611 -23.969 82.066 1.00 51.98 257 LYS A O 1
ATOM 1786 N N . GLN A 1 261 ? -27.551 -23.343 79.903 1.00 55.65 258 GLN A N 1
ATOM 1787 C CA . GLN A 1 261 ? -26.316 -22.599 80.034 1.00 56.69 258 GLN A CA 1
ATOM 1788 C C . GLN A 1 261 ? -26.490 -21.150 79.593 1.00 55.04 258 GLN A C 1
ATOM 1789 O O . GLN A 1 261 ? -26.754 -20.890 78.419 1.00 58.28 258 GLN A O 1
ATOM 1795 N N . GLY A 1 262 ? -26.329 -20.215 80.518 1.00 51.57 259 GLY A N 1
ATOM 1796 C CA . GLY A 1 262 ? -26.485 -18.799 80.185 1.00 55.32 259 GLY A CA 1
ATOM 1797 C C . GLY A 1 262 ? -25.135 -18.142 80.366 1.00 55.46 259 GLY A C 1
ATOM 1798 O O . GLY A 1 262 ? -24.498 -18.305 81.396 1.00 58.60 259 GLY A O 1
ATOM 1799 N N . ASN A 1 263 ? -24.680 -17.397 79.380 1.00 52.77 260 ASN A N 1
ATOM 1800 C CA . ASN A 1 263 ? -23.368 -16.824 79.495 1.00 53.88 260 ASN A CA 1
ATOM 1801 C C . ASN A 1 263 ? -23.381 -15.528 80.270 1.00 56.15 260 ASN A C 1
ATOM 1802 O O . ASN A 1 263 ? -24.440 -14.998 80.599 1.00 59.77 260 ASN A O 1
ATOM 1807 N N . ILE A 1 264 ? -22.185 -15.040 80.568 1.00 58.81 261 ILE A N 1
ATOM 1808 C CA . ILE A 1 264 ? -21.972 -13.701 81.116 1.00 61.27 261 ILE A CA 1
ATOM 1809 C C . ILE A 1 264 ? -20.958 -13.006 80.195 1.00 61.60 261 ILE A C 1
ATOM 1810 O O . ILE A 1 264 ? -19.768 -13.344 80.202 1.00 59.02 261 ILE A O 1
ATOM 1815 N N . TYR A 1 265 ? -21.443 -12.027 79.428 1.00 64.14 262 TYR A N 1
ATOM 1816 C CA . TYR A 1 265 ? -20.701 -11.444 78.301 1.00 62.72 262 TYR A CA 1
ATOM 1817 C C . TYR A 1 265 ? -19.483 -10.646 78.762 1.00 61.82 262 TYR A C 1
ATOM 1818 O O . TYR A 1 265 ? -19.563 -9.803 79.640 1.00 60.16 262 TYR A O 1
ATOM 1827 N N . SER A 1 266 ? -18.351 -10.972 78.161 1.00 63.49 263 SER A N 1
ATOM 1828 C CA . SER A 1 266 ? -17.059 -10.447 78.540 1.00 65.24 263 SER A CA 1
ATOM 1829 C C . SER A 1 266 ? -16.560 -9.474 77.493 1.00 66.10 263 SER A C 1
ATOM 1830 O O . SER A 1 266 ? -15.479 -8.908 77.639 1.00 69.94 263 SER A O 1
ATOM 1833 N N . GLY A 1 267 ? -17.319 -9.340 76.408 1.00 66.66 264 GLY A N 1
ATOM 1834 C CA . GLY A 1 267 ? -16.960 -8.449 75.321 1.00 67.91 264 GLY A CA 1
ATOM 1835 C C . GLY A 1 267 ? -16.453 -9.123 74.056 1.00 64.32 264 GLY A C 1
ATOM 1836 O O . GLY A 1 267 ? -16.062 -8.428 73.117 1.00 68.12 264 GLY A O 1
ATOM 1837 N N . ASP A 1 268 ? -16.463 -10.448 73.988 1.00 59.29 265 ASP A N 1
ATOM 1838 C CA . ASP A 1 268 ? -15.915 -11.117 72.795 1.00 61.58 265 ASP A CA 1
ATOM 1839 C C . ASP A 1 268 ? -16.619 -10.762 71.478 1.00 60.89 265 ASP A C 1
ATOM 1840 O O . ASP A 1 268 ? -17.813 -10.442 71.458 1.00 61.67 265 ASP A O 1
ATOM 1845 N N . SER A 1 269 ? -15.852 -10.824 70.391 1.00 58.68 266 SER A N 1
ATOM 1846 C CA . SER A 1 269 ? -16.337 -10.557 69.049 1.00 58.81 266 SER A CA 1
ATOM 1847 C C . SER A 1 269 ? -15.295 -11.045 68.062 1.00 58.34 266 SER A C 1
ATOM 1848 O O . SER A 1 269 ? -14.102 -10.991 68.330 1.00 59.03 266 SER A O 1
ATOM 1851 N N . GLN A 1 270 ? -15.741 -11.515 66.909 1.00 60.44 267 GLN A N 1
ATOM 1852 C CA . GLN A 1 270 ? -14.869 -12.259 65.992 1.00 59.39 267 GLN A CA 1
ATOM 1853 C C . GLN A 1 270 ? -13.679 -11.438 65.577 1.00 59.67 267 GLN A C 1
ATOM 1854 O O . GLN A 1 270 ? -12.588 -11.987 65.452 1.00 61.14 267 GLN A O 1
ATOM 1860 N N . LEU A 1 271 ? -13.852 -10.130 65.378 1.00 60.66 268 LEU A N 1
ATOM 1861 C CA . LEU A 1 271 ? -12.709 -9.301 64.960 1.00 58.80 268 LEU A CA 1
ATOM 1862 C C . LEU A 1 271 ? -12.088 -8.520 66.119 1.00 62.08 268 LEU A C 1
ATOM 1863 O O . LEU A 1 271 ? -11.267 -7.637 65.906 1.00 64.92 268 LEU A O 1
ATOM 1868 N N . ASN A 1 272 ? -12.489 -8.834 67.350 1.00 64.35 269 ASN A N 1
ATOM 1869 C CA . ASN A 1 272 ? -11.893 -8.218 68.545 1.00 66.63 269 ASN A CA 1
ATOM 1870 C C . ASN A 1 272 ? -12.043 -6.704 68.633 1.00 70.56 269 ASN A C 1
ATOM 1871 O O . ASN A 1 272 ? -11.098 -6.012 69.023 1.00 75.30 269 ASN A O 1
ATOM 1876 N N . ALA A 1 273 ? -13.222 -6.194 68.293 1.00 68.46 270 ALA A N 1
ATOM 1877 C CA . ALA A 1 273 ? -13.485 -4.769 68.397 1.00 71.43 270 ALA A CA 1
ATOM 1878 C C . ALA A 1 273 ? -13.188 -4.291 69.813 1.00 74.33 270 ALA A C 1
ATOM 1879 O O . ALA A 1 273 ? -13.110 -5.094 70.746 1.00 73.59 270 ALA A O 1
ATOM 1881 N N . ASN A 1 274 ? -13.049 -2.977 69.983 1.00 77.07 271 ASN A N 1
ATOM 1882 C CA . ASN A 1 274 ? -12.882 -2.426 71.319 1.00 75.75 271 ASN A CA 1
ATOM 1883 C C . ASN A 1 274 ? -14.236 -2.312 72.011 1.00 72.04 271 ASN A C 1
ATOM 1884 O O . ASN A 1 274 ? -14.968 -1.322 71.840 1.00 68.60 271 ASN A O 1
ATOM 1889 N N . ALA A 1 275 ? -14.539 -3.345 72.798 1.00 67.15 272 ALA A N 1
ATOM 1890 C CA . ALA A 1 275 ? -15.823 -3.485 73.418 1.00 66.29 272 ALA A CA 1
ATOM 1891 C C . ALA A 1 275 ? -16.222 -2.204 74.125 1.00 69.88 272 ALA A C 1
ATOM 1892 O O . ALA A 1 275 ? -17.277 -1.652 73.844 1.00 68.15 272 ALA A O 1
ATOM 1894 N N . GLU A 1 276 ? -15.380 -1.724 75.039 1.00 75.43 273 GLU A N 1
ATOM 1895 C CA . GLU A 1 276 ? -15.761 -0.583 75.903 1.00 76.53 273 GLU A CA 1
ATOM 1896 C C . GLU A 1 276 ? -16.110 0.682 75.126 1.00 80.97 273 GLU A C 1
ATOM 1897 O O . GLU A 1 276 ? -16.932 1.473 75.583 1.00 82.51 273 GLU A O 1
ATOM 1903 N N . ALA A 1 277 ? -15.533 0.852 73.939 1.00 86.59 274 ALA A N 1
ATOM 1904 C CA . ALA A 1 277 ? -15.833 2.020 73.110 1.00 88.32 274 ALA A CA 1
ATOM 1905 C C . ALA A 1 277 ? -16.702 1.662 71.897 1.00 86.04 274 ALA A C 1
ATOM 1906 O O . ALA A 1 277 ? -16.662 2.341 70.879 1.00 89.83 274 ALA A O 1
ATOM 1908 N N . ASP A 1 278 ? -17.481 0.593 72.003 1.00 83.37 275 ASP A N 1
ATOM 1909 C CA . ASP A 1 278 ? -18.476 0.278 70.982 1.00 81.72 275 ASP A CA 1
ATOM 1910 C C . ASP A 1 278 ? -19.876 0.586 71.493 1.00 81.12 275 ASP A C 1
ATOM 1911 O O . ASP A 1 278 ? -20.326 -0.002 72.490 1.00 76.90 275 ASP A O 1
ATOM 1916 N N . ALA A 1 279 ? -20.562 1.482 70.786 1.00 80.78 276 ALA A N 1
ATOM 1917 C CA . ALA A 1 279 ? -21.924 1.903 71.146 1.00 83.34 276 ALA A CA 1
ATOM 1918 C C . ALA A 1 279 ? -22.785 0.822 71.815 1.00 80.74 276 ALA A C 1
ATOM 1919 O O . ALA A 1 279 ? -23.392 1.076 72.859 1.00 79.21 276 ALA A O 1
ATOM 1921 N N . ILE A 1 280 ? -22.836 -0.371 71.225 1.00 76.59 277 ILE A N 1
ATOM 1922 C CA . ILE A 1 280 ? -23.708 -1.442 71.728 1.00 75.74 277 ILE A CA 1
ATOM 1923 C C . ILE A 1 280 ? -23.017 -2.360 72.751 1.00 75.03 277 ILE A C 1
ATOM 1924 O O . ILE A 1 280 ? -23.378 -2.368 73.918 1.00 81.36 277 ILE A O 1
ATOM 1929 N N . LEU A 1 281 ? -22.032 -3.131 72.319 1.00 71.60 278 LEU A N 1
ATOM 1930 C CA . LEU A 1 281 ? -21.347 -4.074 73.210 1.00 69.55 278 LEU A CA 1
ATOM 1931 C C . LEU A 1 281 ? -21.152 -3.541 74.629 1.00 70.93 278 LEU A C 1
ATOM 1932 O O . LEU A 1 281 ? -21.342 -4.276 75.601 1.00 66.45 278 LEU A O 1
ATOM 1937 N N . SER A 1 282 ? -20.747 -2.271 74.740 1.00 73.74 279 SER A N 1
ATOM 1938 C CA . SER A 1 282 ? -20.389 -1.680 76.039 1.00 75.20 279 SER A CA 1
ATOM 1939 C C . SER A 1 282 ? -21.535 -1.780 77.068 1.00 76.43 279 SER A C 1
ATOM 1940 O O . SER A 1 282 ? -21.327 -1.773 78.286 1.00 72.89 279 SER A O 1
ATOM 1943 N N . GLN A 1 283 ? -22.746 -1.902 76.554 1.00 77.56 280 GLN A N 1
ATOM 1944 C CA . GLN A 1 283 ? -23.907 -2.067 77.385 1.00 80.47 280 GLN A CA 1
ATOM 1945 C C . GLN A 1 283 ? -24.167 -3.523 77.764 1.00 76.58 280 GLN A C 1
ATOM 1946 O O . GLN A 1 283 ? -24.697 -3.791 78.826 1.00 78.10 280 GLN A O 1
ATOM 1952 N N . LEU A 1 284 ? -23.776 -4.463 76.916 1.00 74.23 281 LEU A N 1
ATOM 1953 C CA . LEU A 1 284 ? -24.052 -5.886 77.170 1.00 73.58 281 LEU A CA 1
ATOM 1954 C C . LEU A 1 284 ? -23.063 -6.579 78.120 1.00 74.30 281 LEU A C 1
ATOM 1955 O O . LEU A 1 284 ? -23.191 -7.775 78.379 1.00 73.91 281 LEU A O 1
ATOM 1960 N N . ILE A 1 285 ? -22.070 -5.864 78.627 1.00 74.91 282 ILE A N 1
ATOM 1961 C CA . ILE A 1 285 ? -21.054 -6.525 79.437 1.00 73.32 282 ILE A CA 1
ATOM 1962 C C . ILE A 1 285 ? -21.731 -7.123 80.648 1.00 69.41 282 ILE A C 1
ATOM 1963 O O . ILE A 1 285 ? -22.739 -6.628 81.076 1.00 73.55 282 ILE A O 1
ATOM 1968 N N . GLY A 1 286 ? -21.190 -8.201 81.185 1.00 67.22 283 GLY A N 1
ATOM 1969 C CA . GLY A 1 286 ? -21.737 -8.807 82.386 1.00 67.64 283 GLY A CA 1
ATOM 1970 C C . GLY A 1 286 ? -23.151 -9.346 82.222 1.00 70.64 283 GLY A C 1
ATOM 1971 O O . GLY A 1 286 ? -23.780 -9.743 83.210 1.00 73.73 283 GLY A O 1
ATOM 1972 N N . LYS A 1 287 ? -23.662 -9.344 80.987 1.00 69.44 284 LYS A N 1
ATOM 1973 C CA . LYS A 1 287 ? -25.044 -9.752 80.699 1.00 68.08 284 LYS A CA 1
ATOM 1974 C C . LYS A 1 287 ? -25.116 -11.098 79.958 1.00 64.25 284 LYS A C 1
ATOM 1975 O O . LYS A 1 287 ? -24.128 -11.577 79.421 1.00 62.58 284 LYS A O 1
ATOM 1981 N N . GLU A 1 288 ? -26.303 -11.687 79.917 1.00 63.29 285 GLU A N 1
ATOM 1982 C CA . GLU A 1 288 ? -26.533 -12.936 79.203 1.00 61.48 285 GLU A CA 1
ATOM 1983 C C . GLU A 1 288 ? -26.910 -12.669 77.729 1.00 61.25 285 GLU A C 1
ATOM 1984 O O . GLU A 1 288 ? -28.057 -12.353 77.423 1.00 59.91 285 GLU A O 1
ATOM 1990 N N . THR A 1 289 ? -25.944 -12.793 76.818 1.00 59.88 286 THR A N 1
ATOM 1991 C CA . THR A 1 289 ? -26.181 -12.506 75.399 1.00 58.80 286 THR A CA 1
ATOM 1992 C C . THR A 1 289 ? -26.402 -13.757 74.587 1.00 58.55 286 THR A C 1
ATOM 1993 O O . THR A 1 289 ? -26.888 -13.688 73.462 1.00 60.08 286 THR A O 1
ATOM 1997 N N . ASN A 1 290 ? -25.993 -14.894 75.126 1.00 58.44 287 ASN A N 1
ATOM 1998 C CA . ASN A 1 290 ? -26.343 -16.167 74.529 1.00 57.95 287 ASN A CA 1
ATOM 1999 C C . ASN A 1 290 ? -26.735 -17.164 75.601 1.00 58.50 287 ASN A C 1
ATOM 2000 O O . ASN A 1 290 ? -26.243 -17.116 76.736 1.00 56.72 287 ASN A O 1
ATOM 2005 N N . THR A 1 291 ? -27.613 -18.078 75.214 1.00 57.49 288 THR A N 1
ATOM 2006 C CA . THR A 1 291 ? -28.225 -19.000 76.139 1.00 58.40 288 THR A CA 1
ATOM 2007 C C . THR A 1 291 ? -28.451 -20.321 75.414 1.00 59.48 288 THR A C 1
ATOM 2008 O O . THR A 1 291 ? -28.980 -20.342 74.300 1.00 64.60 288 THR A O 1
ATOM 2012 N N . MET A 1 292 ? -28.045 -21.413 76.051 1.00 54.37 289 MET A N 1
ATOM 2013 C CA . MET A 1 292 ? -27.974 -22.701 75.409 1.00 50.47 289 MET A CA 1
ATOM 2014 C C . MET A 1 292 ? -28.871 -23.614 76.232 1.00 50.81 289 MET A C 1
ATOM 2015 O O . MET A 1 292 ? -28.649 -23.750 77.433 1.00 54.31 289 MET A O 1
ATOM 2020 N N . TYR A 1 293 ? -29.903 -24.199 75.621 1.00 50.52 290 TYR A N 1
ATOM 2021 C CA . TYR A 1 293 ? -30.804 -25.129 76.338 1.00 49.87 290 TYR A CA 1
ATOM 2022 C C . TYR A 1 293 ? -30.646 -26.532 75.787 1.00 49.32 290 TYR A C 1
ATOM 2023 O O . TYR A 1 293 ? -30.560 -26.703 74.585 1.00 48.60 290 TYR A O 1
ATOM 2032 N N . ARG A 1 294 ? -30.623 -27.536 76.657 1.00 49.21 291 ARG A N 1
ATOM 2033 C CA . ARG A 1 294 ? -30.533 -28.887 76.188 1.00 50.69 291 ARG A CA 1
ATOM 2034 C C . ARG A 1 294 ? -31.419 -29.834 76.976 1.00 53.11 291 ARG A C 1
ATOM 2035 O O . ARG A 1 294 ? -31.284 -29.959 78.183 1.00 58.74 291 ARG A O 1
ATOM 2043 N N . ASP A 1 295 ? -32.313 -30.517 76.285 1.00 54.02 292 ASP A N 1
ATOM 2044 C CA . ASP A 1 295 ? -33.152 -31.551 76.898 1.00 57.55 292 ASP A CA 1
ATOM 2045 C C . ASP A 1 295 ? -32.887 -32.903 76.228 1.00 57.72 292 ASP A C 1
ATOM 2046 O O . ASP A 1 295 ? -32.677 -32.966 75.029 1.00 58.35 292 ASP A O 1
ATOM 2051 N N . SER A 1 296 ? -32.894 -33.980 76.997 1.00 57.89 293 SER A N 1
ATOM 2052 C CA . SER A 1 296 ? -32.474 -35.281 76.488 1.00 57.75 293 SER A CA 1
ATOM 2053 C C . SER A 1 296 ? -33.245 -36.389 77.159 1.00 58.34 293 SER A C 1
ATOM 2054 O O . SER A 1 296 ? -33.357 -36.420 78.383 1.00 62.22 293 SER A O 1
ATOM 2057 N N . TYR A 1 297 ? -33.753 -37.316 76.360 1.00 61.26 294 TYR A N 1
ATOM 2058 C CA . TYR A 1 297 ? -34.450 -38.500 76.886 1.00 60.81 294 TYR A CA 1
ATOM 2059 C C . TYR A 1 297 ? -33.858 -39.750 76.245 1.00 58.20 294 TYR A C 1
ATOM 2060 O O . TYR A 1 297 ? -33.703 -39.812 75.038 1.00 56.01 294 TYR A O 1
ATOM 2069 N N . ALA A 1 298 ? -33.540 -40.754 77.041 1.00 56.74 295 ALA A N 1
ATOM 2070 C CA . ALA A 1 298 ? -33.134 -42.003 76.453 1.00 58.39 295 ALA A CA 1
ATOM 2071 C C . ALA A 1 298 ? -33.818 -43.146 77.154 1.00 61.27 295 ALA A C 1
ATOM 2072 O O . ALA A 1 298 ? -34.119 -43.062 78.341 1.00 61.95 295 ALA A O 1
ATOM 2074 N N . LEU A 1 299 ? -34.076 -44.198 76.390 1.00 62.25 296 LEU A N 1
ATOM 2075 C CA . LEU A 1 299 ? -34.694 -45.409 76.888 1.00 64.89 296 LEU A CA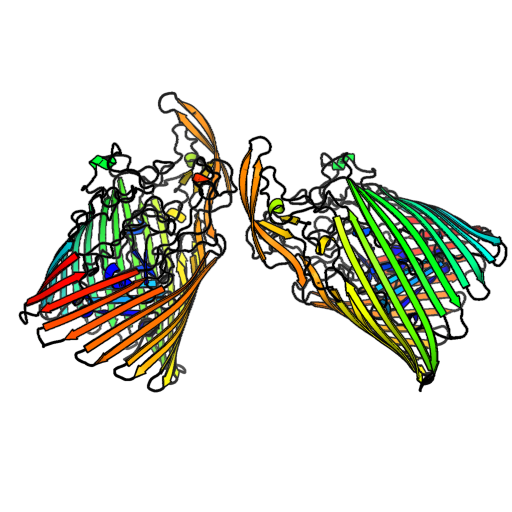 1
ATOM 2076 C C . LEU A 1 299 ? -33.860 -46.572 76.373 1.00 65.09 296 LEU A C 1
ATOM 2077 O O . LEU A 1 299 ? -33.550 -46.657 75.181 1.00 64.03 296 LEU A O 1
ATOM 2082 N N . THR A 1 300 ? -33.470 -47.461 77.269 1.00 67.02 297 THR A N 1
ATOM 2083 C CA . THR A 1 300 ? -32.556 -48.530 76.900 1.00 67.62 297 THR A CA 1
ATOM 2084 C C . THR A 1 300 ? -33.051 -49.867 77.402 1.00 65.11 297 THR A C 1
ATOM 2085 O O . THR A 1 300 ? -33.526 -49.961 78.518 1.00 67.38 297 THR A O 1
ATOM 2089 N N . HIS A 1 301 ? -32.943 -50.896 76.570 1.00 64.58 298 HIS A N 1
ATOM 2090 C CA . HIS A 1 301 ? -33.227 -52.279 76.984 1.00 67.76 298 HIS A CA 1
ATOM 2091 C C . HIS A 1 301 ? -32.003 -53.165 76.744 1.00 67.26 298 HIS A C 1
ATOM 2092 O O . HIS A 1 301 ? -31.406 -53.162 75.671 1.00 67.03 298 HIS A O 1
ATOM 2099 N N . GLU A 1 302 ? -31.638 -53.919 77.764 1.00 68.97 299 GLU A N 1
ATOM 2100 C CA . GLU A 1 302 ? -30.497 -54.794 77.679 1.00 70.99 299 GLU A CA 1
ATOM 2101 C C . GLU A 1 302 ? -30.850 -56.217 78.067 1.00 74.90 299 GLU A C 1
ATOM 2102 O O . GLU A 1 302 ? -31.200 -56.498 79.209 1.00 73.77 299 GLU A O 1
ATOM 2108 N N . GLY A 1 303 ? -30.747 -57.111 77.090 1.00 79.80 300 GLY A N 1
ATOM 2109 C CA . GLY A 1 303 ? -31.036 -58.515 77.298 1.00 80.98 300 GLY A CA 1
ATOM 2110 C C . GLY A 1 303 ? -29.799 -59.309 77.650 1.00 85.18 300 GLY A C 1
ATOM 2111 O O . GLY A 1 303 ? -28.703 -59.091 77.100 1.00 84.70 300 GLY A O 1
ATOM 2112 N N . ASP A 1 304 ? -29.985 -60.246 78.576 1.00 85.28 301 ASP A N 1
ATOM 2113 C CA . ASP A 1 304 ? -28.915 -61.129 79.003 1.00 84.62 301 ASP A CA 1
ATOM 2114 C C . ASP A 1 304 ? -29.321 -62.589 78.718 1.00 85.00 301 ASP A C 1
ATOM 2115 O O . ASP A 1 304 ? -29.812 -63.293 79.604 1.00 85.64 301 ASP A O 1
ATOM 2120 N N . TRP A 1 305 ? -29.111 -63.026 77.472 1.00 81.64 302 TRP A N 1
ATOM 2121 C CA . TRP A 1 305 ? -29.626 -64.315 76.979 1.00 79.72 302 TRP A CA 1
ATOM 2122 C C . TRP A 1 305 ? -28.566 -65.398 76.973 1.00 78.68 302 TRP A C 1
ATOM 2123 O O . TRP A 1 305 ? -27.364 -65.108 77.034 1.00 76.04 302 TRP A O 1
ATOM 2134 N N . SER A 1 306 ? -29.019 -66.646 76.883 1.00 78.99 303 SER A N 1
ATOM 2135 C CA . SER A 1 306 ? -28.108 -67.763 76.915 1.00 81.23 303 SER A CA 1
ATOM 2136 C C . SER A 1 306 ? -27.097 -67.669 75.772 1.00 82.88 303 SER A C 1
ATOM 2137 O O . SER A 1 306 ? -25.908 -67.910 75.978 1.00 86.88 303 SER A O 1
ATOM 2140 N N . TRP A 1 307 ? -27.550 -67.311 74.574 1.00 82.16 304 TRP A N 1
ATOM 2141 C CA . TRP A 1 307 ? -26.630 -67.180 73.430 1.00 82.93 304 TRP A CA 1
ATOM 2142 C C . TRP A 1 307 ? -25.762 -65.901 73.495 1.00 79.98 304 TRP A C 1
ATOM 2143 O O . TRP A 1 307 ? -24.878 -65.713 72.666 1.00 77.11 304 TRP A O 1
ATOM 2154 N N . GLY A 1 308 ? -26.028 -65.015 74.449 1.00 78.23 305 GLY A N 1
ATOM 2155 C CA . GLY A 1 308 ? -25.274 -63.770 74.532 1.00 80.23 305 GLY A CA 1
ATOM 2156 C C . GLY A 1 308 ? -26.087 -62.538 74.922 1.00 77.43 305 GLY A C 1
ATOM 2157 O O . GLY A 1 308 ? -26.993 -62.617 75.750 1.00 80.58 305 GLY A O 1
ATOM 2158 N N . LYS A 1 309 ? -25.756 -61.389 74.341 1.00 72.24 306 LYS A N 1
ATOM 2159 C CA . LYS A 1 309 ? -26.316 -60.120 74.815 1.00 73.25 306 LYS A CA 1
ATOM 2160 C C . LYS A 1 309 ? -26.853 -59.221 73.711 1.00 70.45 306 LYS A C 1
ATOM 2161 O O . LYS A 1 309 ? -26.495 -59.341 72.541 1.00 72.57 306 LYS A O 1
ATOM 2167 N N . SER A 1 310 ? -27.745 -58.333 74.104 1.00 68.24 307 SER A N 1
ATOM 2168 C CA . SER A 1 310 ? -28.400 -57.443 73.158 1.00 68.77 307 SER A CA 1
ATOM 2169 C C . SER A 1 310 ? -28.648 -56.118 73.848 1.00 64.15 307 SER A C 1
ATOM 2170 O O . SER A 1 310 ? -28.771 -56.063 75.067 1.00 62.50 307 SER A O 1
ATOM 2173 N N . LYS A 1 311 ? -28.701 -55.056 73.057 1.00 62.96 308 LYS A N 1
ATOM 2174 C CA . LYS A 1 311 ? -28.921 -53.724 73.582 1.00 61.65 308 LYS A CA 1
ATOM 2175 C C . LYS A 1 311 ? -29.681 -52.913 72.555 1.00 63.01 308 LYS A C 1
ATOM 2176 O O . LYS A 1 311 ? -29.212 -52.771 71.415 1.00 64.16 308 LYS A O 1
ATOM 2182 N N . LEU A 1 312 ? -30.865 -52.426 72.934 1.00 64.47 309 LEU A N 1
ATOM 2183 C CA . LEU A 1 312 ? -31.581 -51.434 72.127 1.00 68.20 309 LEU A CA 1
ATOM 2184 C C . LEU A 1 312 ? -31.585 -50.080 72.820 1.00 66.96 309 LEU A C 1
ATOM 2185 O O . LEU A 1 312 ? -31.686 -50.000 74.037 1.00 72.59 309 LEU A O 1
ATOM 2190 N N . VAL A 1 313 ? -31.477 -49.011 72.040 1.00 63.01 310 VAL A N 1
ATOM 2191 C CA . VAL A 1 313 ? -31.539 -47.666 72.591 1.00 63.38 310 VAL A CA 1
ATOM 2192 C C . VAL A 1 313 ? -32.422 -46.758 71.739 1.00 61.50 310 VAL A C 1
ATOM 2193 O O . VAL A 1 313 ? -32.281 -46.706 70.520 1.00 62.69 310 VAL A O 1
ATOM 2197 N N . ALA A 1 314 ? -33.327 -46.041 72.387 1.00 58.43 311 ALA A N 1
ATOM 2198 C CA . ALA A 1 314 ? -33.935 -44.890 71.751 1.00 60.77 311 ALA A CA 1
ATOM 2199 C C . ALA A 1 314 ? -33.472 -43.645 72.508 1.00 60.74 311 ALA A C 1
ATOM 2200 O O . ALA A 1 314 ? -33.479 -43.639 73.746 1.00 62.51 311 ALA A O 1
ATOM 2202 N N . GLN A 1 315 ? -33.047 -42.610 71.776 1.00 58.07 312 GLN A N 1
ATOM 2203 C CA . GLN A 1 315 ? -32.832 -41.300 72.394 1.00 61.28 312 GLN A CA 1
ATOM 2204 C C . GLN A 1 315 ? -33.328 -40.131 71.524 1.00 62.57 312 GLN A C 1
ATOM 2205 O O . GLN A 1 315 ? -33.277 -40.175 70.292 1.00 62.00 312 GLN A O 1
ATOM 2211 N N . TYR A 1 316 ? -33.808 -39.097 72.209 1.00 64.41 313 TYR A N 1
ATOM 2212 C CA . TYR A 1 316 ? -34.338 -37.865 71.607 1.00 63.61 313 TYR A CA 1
ATOM 2213 C C . TYR A 1 316 ? -33.670 -36.680 72.327 1.00 59.95 313 TYR A C 1
ATOM 2214 O O . TYR A 1 316 ? -33.667 -36.601 73.558 1.00 57.42 313 TYR A O 1
ATOM 2223 N N . ASP A 1 317 ? -33.061 -35.790 71.553 1.00 60.67 314 ASP A N 1
ATOM 2224 C CA . ASP A 1 317 ? -32.359 -34.615 72.094 1.00 57.49 314 ASP A CA 1
ATOM 2225 C C . ASP A 1 317 ? -32.906 -33.344 71.489 1.00 58.09 314 ASP A C 1
ATOM 2226 O O . ASP A 1 317 ? -33.130 -33.261 70.284 1.00 58.92 314 ASP A O 1
ATOM 2231 N N . LYS A 1 318 ? -33.128 -32.350 72.338 1.00 61.31 315 LYS A N 1
ATOM 2232 C CA . LYS A 1 318 ? -33.679 -31.059 71.910 1.00 63.05 315 LYS A CA 1
ATOM 2233 C C . LYS A 1 318 ? -32.779 -29.903 72.395 1.00 61.52 315 LYS A C 1
ATOM 2234 O O . LYS A 1 318 ? -32.582 -29.700 73.594 1.00 65.27 315 LYS A O 1
ATOM 2240 N N . THR A 1 319 ? -32.243 -29.144 71.456 1.00 56.52 316 THR A N 1
ATOM 2241 C CA . THR A 1 319 ? -31.354 -28.088 71.809 1.00 55.72 316 THR A CA 1
ATOM 2242 C C . THR A 1 319 ? -31.838 -26.799 71.236 1.00 58.50 316 THR A C 1
ATOM 2243 O O . THR A 1 319 ? -32.179 -26.749 70.058 1.00 61.32 316 THR A O 1
ATOM 2247 N N . HIS A 1 320 ? -31.904 -25.767 72.084 1.00 58.11 317 HIS A N 1
ATOM 2248 C CA . HIS A 1 320 ? -32.183 -24.396 71.645 1.00 55.57 317 HIS A CA 1
ATOM 2249 C C . HIS A 1 320 ? -30.962 -23.534 71.847 1.00 53.38 317 HIS A C 1
ATOM 2250 O O . HIS A 1 320 ? -30.264 -23.665 72.854 1.00 55.19 317 HIS A O 1
ATOM 2257 N N . ASN A 1 321 ? -30.737 -22.639 70.891 1.00 52.36 318 ASN A N 1
ATOM 2258 C CA . ASN A 1 321 ? -29.634 -21.694 70.897 1.00 52.98 318 ASN A CA 1
ATOM 2259 C C . ASN A 1 321 ? -30.201 -20.307 70.822 1.00 55.45 318 ASN A C 1
ATOM 2260 O O . ASN A 1 321 ? -30.586 -19.873 69.744 1.00 59.36 318 ASN A O 1
ATOM 2265 N N . LYS A 1 322 ? -30.307 -19.620 71.956 1.00 58.20 319 LYS A N 1
ATOM 2266 C CA . LYS A 1 322 ? -30.928 -18.293 71.974 1.00 61.66 319 LYS A CA 1
ATOM 2267 C C . LYS A 1 322 ? -29.883 -17.228 72.276 1.00 62.40 319 LYS A C 1
ATOM 2268 O O . LYS A 1 322 ? -29.275 -17.232 73.349 1.00 60.45 319 LYS A O 1
ATOM 2274 N N . ARG A 1 323 ? -29.692 -16.309 71.335 1.00 62.74 320 ARG A N 1
ATOM 2275 C CA . ARG A 1 323 ? -28.685 -15.261 71.482 1.00 64.30 320 ARG A CA 1
ATOM 2276 C C . ARG A 1 323 ? -28.970 -14.016 70.619 1.00 64.01 320 ARG A C 1
ATOM 2277 O O . ARG A 1 323 ? -29.801 -14.055 69.716 1.00 67.19 320 ARG A O 1
ATOM 2285 N N . LEU A 1 324 ? -28.270 -12.921 70.902 1.00 61.63 321 LEU A N 1
ATOM 2286 C CA . LEU A 1 324 ? -28.464 -11.677 70.159 1.00 63.72 321 LEU A CA 1
ATOM 2287 C C . LEU A 1 324 ? -27.927 -11.766 68.730 1.00 62.21 321 LEU A C 1
ATOM 2288 O O . LEU A 1 324 ? -26.997 -12.497 68.469 1.00 60.88 321 LEU A O 1
ATOM 2293 N N . PRO A 1 325 ? -28.555 -11.046 67.787 1.00 65.00 322 PRO A N 1
ATOM 2294 C CA . PRO A 1 325 ? -28.153 -11.202 66.387 1.00 63.41 322 PRO A CA 1
ATOM 2295 C C . PRO A 1 325 ? -26.813 -10.525 66.132 1.00 62.43 322 PRO A C 1
ATOM 2296 O O . PRO A 1 325 ? -26.334 -9.793 67.001 1.00 63.50 322 PRO A O 1
ATOM 2300 N N . GLU A 1 326 ? -26.242 -10.730 64.943 1.00 63.65 323 GLU A N 1
ATOM 2301 C CA . GLU A 1 326 ? -24.888 -10.246 64.636 1.00 64.43 323 GLU A CA 1
ATOM 2302 C C . GLU A 1 326 ? -24.616 -9.856 63.190 1.00 66.66 323 GLU A C 1
ATOM 2303 O O . GLU A 1 326 ? -25.319 -10.233 62.262 1.00 68.48 323 GLU A O 1
ATOM 2309 N N . GLY A 1 327 ? -23.567 -9.068 63.015 1.00 71.11 324 GLY A N 1
ATOM 2310 C CA . GLY A 1 327 ? -23.036 -8.820 61.699 1.00 70.88 324 GLY A CA 1
ATOM 2311 C C . GLY A 1 327 ? -22.740 -10.171 61.140 1.00 67.30 324 GLY A C 1
ATOM 2312 O O . GLY A 1 327 ? -22.363 -11.071 61.876 1.00 72.65 324 GLY A O 1
ATOM 2313 N N . LEU A 1 328 ? -22.930 -10.321 59.842 1.00 66.78 325 LEU A N 1
ATOM 2314 C CA . LEU A 1 328 ? -22.604 -11.562 59.161 1.00 64.29 325 LEU A CA 1
ATOM 2315 C C . LEU A 1 328 ? -21.642 -11.338 57.999 1.00 62.83 325 LEU A C 1
ATOM 2316 O O . LEU A 1 328 ? -21.460 -12.219 57.189 1.00 62.15 325 LEU A O 1
ATOM 2321 N N . ALA A 1 329 ? -21.062 -10.143 57.909 1.00 66.76 326 ALA A N 1
ATOM 2322 C CA . ALA A 1 329 ? -20.049 -9.807 56.878 1.00 70.36 326 ALA A CA 1
ATOM 2323 C C . ALA A 1 329 ? -19.307 -8.466 57.141 1.00 71.97 326 ALA A C 1
ATOM 2324 O O . ALA A 1 329 ? -19.786 -7.615 57.878 1.00 78.65 326 ALA A O 1
ATOM 2326 N N . GLY A 1 330 ? -18.136 -8.293 56.541 1.00 72.40 327 GLY A N 1
ATOM 2327 C CA . GLY A 1 330 ? -17.380 -7.049 56.660 1.00 74.52 327 GLY A CA 1
ATOM 2328 C C . GLY A 1 330 ? -16.795 -6.798 58.041 1.00 76.05 327 GLY A C 1
ATOM 2329 O O . GLY A 1 330 ? -16.567 -7.719 58.815 1.00 80.24 327 GLY A O 1
ATOM 2330 N N . SER A 1 331 ? -16.558 -5.533 58.358 1.00 81.15 328 SER A N 1
ATOM 2331 C CA . SER A 1 331 ? -15.933 -5.153 59.629 1.00 81.64 328 SER A CA 1
ATOM 2332 C C . SER A 1 331 ? -16.855 -5.382 60.839 1.00 80.85 328 SER A C 1
ATOM 2333 O O . SER A 1 331 ? -16.401 -5.401 61.991 1.00 78.59 328 SER A O 1
ATOM 2336 N N . VAL A 1 332 ? -18.146 -5.560 60.576 1.00 81.02 329 VAL A N 1
ATOM 2337 C CA . VAL A 1 332 ? -19.101 -5.863 61.633 1.00 81.02 329 VAL A CA 1
ATOM 2338 C C . VAL A 1 332 ? -19.299 -7.377 61.781 1.00 73.72 329 VAL A C 1
ATOM 2339 O O . VAL A 1 332 ? -20.019 -7.837 62.661 1.00 70.96 329 VAL A O 1
ATOM 2343 N N . GLU A 1 333 ? -18.636 -8.161 60.941 1.00 73.50 330 GLU A N 1
ATOM 2344 C CA . GLU A 1 333 ? -18.809 -9.620 61.002 1.00 70.28 330 GLU A CA 1
ATOM 2345 C C . GLU A 1 333 ? -18.531 -10.134 62.395 1.00 64.95 330 GLU A C 1
ATOM 2346 O O . GLU A 1 333 ? -17.499 -9.826 62.998 1.00 68.74 330 GLU A O 1
ATOM 2352 N N . GLY A 1 334 ? -19.455 -10.916 62.911 1.00 62.73 331 GLY A N 1
ATOM 2353 C CA . GLY A 1 334 ? -19.201 -11.652 64.153 1.00 62.61 331 GLY A CA 1
ATOM 2354 C C . GLY A 1 334 ? -19.368 -10.790 65.380 1.00 61.05 331 GLY A C 1
ATOM 2355 O O . GLY A 1 334 ? -18.842 -11.110 66.430 1.00 56.19 331 GLY A O 1
ATOM 2356 N N . LYS A 1 335 ? -20.105 -9.688 65.236 1.00 63.21 332 LYS A N 1
ATOM 2357 C CA . LYS A 1 335 ? -20.260 -8.708 66.318 1.00 63.19 332 LYS A CA 1
ATOM 2358 C C . LYS A 1 335 ? -21.763 -8.483 66.545 1.00 67.83 332 LYS A C 1
ATOM 2359 O O . LYS A 1 335 ? -22.563 -8.610 65.618 1.00 74.16 332 LYS A O 1
ATOM 2365 N N . ILE A 1 336 ? -22.156 -8.153 67.765 1.00 68.37 333 ILE A N 1
ATOM 2366 C CA . ILE A 1 336 ? -23.571 -8.031 68.080 1.00 72.95 333 ILE A CA 1
ATOM 2367 C C . ILE A 1 336 ? -24.189 -6.708 67.552 1.00 77.58 333 ILE A C 1
ATOM 2368 O O . ILE A 1 336 ? -23.676 -5.627 67.840 1.00 77.90 333 ILE A O 1
ATOM 2373 N N . ASN A 1 337 ? -25.280 -6.832 66.773 1.00 77.75 334 ASN A N 1
ATOM 2374 C CA . ASN A 1 337 ? -25.994 -5.706 66.124 1.00 75.16 334 ASN A CA 1
ATOM 2375 C C . ASN A 1 337 ? -26.900 -4.969 67.046 1.00 77.63 334 ASN A C 1
ATOM 2376 O O . ASN A 1 337 ? -27.266 -3.837 66.774 1.00 82.15 334 ASN A O 1
ATOM 2381 N N . ASN A 1 338 ? -27.341 -5.637 68.105 1.00 78.47 335 ASN A N 1
ATOM 2382 C CA . ASN A 1 338 ? -28.572 -5.233 68.772 1.00 78.01 335 ASN A CA 1
ATOM 2383 C C . ASN A 1 338 ? -28.681 -5.666 70.237 1.00 77.20 335 ASN A C 1
ATOM 2384 O O . ASN A 1 338 ? -28.282 -6.767 70.608 1.00 67.33 335 ASN A O 1
ATOM 2389 N N . LEU A 1 339 ? -29.245 -4.790 71.063 1.00 80.52 336 LEU A N 1
ATOM 2390 C CA . LEU A 1 339 ? -29.397 -5.077 72.475 1.00 78.80 336 LEU A CA 1
ATOM 2391 C C . LEU A 1 339 ? -30.516 -6.074 72.756 1.00 80.34 336 LEU A C 1
ATOM 2392 O O . LEU A 1 339 ? -30.522 -6.664 73.824 1.00 82.28 336 LEU A O 1
ATOM 2397 N N . ASP A 1 340 ? -31.456 -6.271 71.824 1.00 86.49 337 ASP A N 1
ATOM 2398 C CA . ASP A 1 340 ? -32.769 -6.866 72.180 1.00 88.11 337 ASP A CA 1
ATOM 2399 C C . ASP A 1 340 ? -33.280 -8.091 71.415 1.00 91.87 337 ASP A C 1
ATOM 2400 O O . ASP A 1 340 ? -33.622 -9.101 72.048 1.00 99.73 337 ASP A O 1
ATOM 2405 N N . ASP A 1 341 ? -33.330 -8.025 70.081 1.00 88.51 338 ASP A N 1
ATOM 2406 C CA . ASP A 1 341 ? -34.125 -8.991 69.288 1.00 81.01 338 ASP A CA 1
ATOM 2407 C C . ASP A 1 341 ? -33.527 -10.398 69.187 1.00 72.11 338 ASP A C 1
ATOM 2408 O O . ASP A 1 341 ? -33.189 -10.879 68.098 1.00 66.95 338 ASP A O 1
ATOM 2413 N N . LYS A 1 342 ? -33.430 -11.060 70.330 1.00 67.99 339 LYS A N 1
ATOM 2414 C CA . LYS A 1 342 ? -32.894 -12.407 70.381 1.00 70.71 339 LYS A CA 1
ATOM 2415 C C . LYS A 1 342 ? -33.606 -13.330 69.384 1.00 71.05 339 LYS A C 1
ATOM 2416 O O . LYS A 1 342 ? -34.822 -13.338 69.300 1.00 72.31 339 LYS A O 1
ATOM 2422 N N . ALA A 1 343 ? -32.846 -14.108 68.626 1.00 71.63 340 ALA A N 1
ATOM 2423 C CA . ALA A 1 343 ? -33.449 -15.174 67.832 1.00 68.33 340 ALA A CA 1
ATOM 2424 C C . ALA A 1 343 ? -33.074 -16.494 68.475 1.00 62.42 340 ALA A C 1
ATOM 2425 O O . ALA A 1 343 ? -32.104 -16.573 69.211 1.00 59.78 340 ALA A O 1
ATOM 2427 N N . THR A 1 344 ? -33.866 -17.519 68.213 1.00 61.96 341 THR A N 1
ATOM 2428 C CA . THR A 1 344 ? -33.587 -18.853 68.710 1.00 60.19 341 THR A CA 1
ATOM 2429 C C . THR A 1 344 ? -33.443 -19.844 67.547 1.00 60.61 341 THR A C 1
ATOM 2430 O O . THR A 1 344 ? -34.161 -19.776 66.536 1.00 56.63 341 THR A O 1
ATOM 2434 N N . SER A 1 345 ? -32.494 -20.768 67.696 1.00 61.46 342 SER A N 1
ATOM 2435 C CA . SER A 1 345 ? -32.359 -21.872 66.773 1.00 57.68 342 SER A CA 1
ATOM 2436 C C . SER A 1 345 ? -32.720 -23.140 67.480 1.00 58.03 342 SER A C 1
ATOM 2437 O O . SER A 1 345 ? -32.530 -23.274 68.686 1.00 55.70 342 SER A O 1
ATOM 2440 N N . ARG A 1 346 ? -33.269 -24.077 66.727 1.00 61.40 343 ARG A N 1
ATOM 2441 C CA . ARG A 1 346 ? -33.840 -25.264 67.342 1.00 63.69 343 ARG A CA 1
ATOM 2442 C C . ARG A 1 346 ? -33.292 -26.525 66.667 1.00 59.83 343 ARG A C 1
ATOM 2443 O O . ARG A 1 346 ? -33.464 -26.692 65.473 1.00 64.99 343 ARG A O 1
ATOM 2451 N N . LEU A 1 347 ? -32.633 -27.400 67.428 1.00 56.31 344 LEU A N 1
ATOM 2452 C CA . LEU A 1 347 ? -32.073 -28.639 66.872 1.00 55.73 344 LEU A CA 1
ATOM 2453 C C . LEU A 1 347 ? -32.575 -29.880 67.589 1.00 57.36 344 LEU A C 1
ATOM 2454 O O . LEU A 1 347 ? -32.328 -30.088 68.782 1.00 54.70 344 LEU A O 1
ATOM 2459 N N . GLU A 1 348 ? -33.278 -30.712 66.842 1.00 60.18 345 GLU A N 1
ATOM 2460 C CA . GLU A 1 348 ? -33.835 -31.920 67.386 1.00 59.96 345 GLU A CA 1
ATOM 2461 C C . GLU A 1 348 ? -33.110 -33.077 66.753 1.00 59.60 345 GLU A C 1
ATOM 2462 O O . GLU A 1 348 ? -32.916 -33.103 65.520 1.00 58.01 345 GLU A O 1
ATOM 2468 N N . THR A 1 349 ? -32.748 -34.035 67.600 1.00 55.38 346 THR A N 1
ATOM 2469 C CA . THR A 1 349 ? -32.168 -35.260 67.155 1.00 55.85 346 THR A CA 1
ATOM 2470 C C . THR A 1 349 ? -32.955 -36.470 67.720 1.00 54.25 346 THR A C 1
ATOM 2471 O O . THR A 1 349 ? -33.205 -36.595 68.927 1.00 48.00 346 THR A O 1
ATOM 2475 N N . LEU A 1 350 ? -33.343 -37.360 66.816 1.00 52.83 347 LEU A N 1
ATOM 2476 C CA . LEU A 1 350 ? -33.897 -38.636 67.214 1.00 52.93 347 LEU A CA 1
ATOM 2477 C C . LEU A 1 350 ? -32.891 -39.693 66.794 1.00 52.04 347 LEU A C 1
ATOM 2478 O O . LEU A 1 350 ? -32.365 -39.638 65.681 1.00 52.14 347 LEU A O 1
ATOM 2483 N N . ARG A 1 351 ? -32.584 -40.628 67.682 1.00 51.63 348 ARG A N 1
ATOM 2484 C CA . ARG A 1 351 ? -31.588 -41.638 67.351 1.00 56.40 348 ARG A CA 1
ATOM 2485 C C . ARG A 1 351 ? -31.962 -43.011 67.887 1.00 58.51 348 ARG A C 1
ATOM 2486 O O . ARG A 1 351 ? -32.432 -43.148 69.021 1.00 59.18 348 ARG A O 1
ATOM 2494 N N . PHE A 1 352 ? -31.745 -44.032 67.076 1.00 58.34 349 PHE A N 1
ATOM 2495 C CA . PHE A 1 352 ? -32.022 -45.384 67.509 1.00 63.60 349 PHE A CA 1
ATOM 2496 C C . PHE A 1 352 ? -30.797 -46.232 67.322 1.00 64.98 349 PHE A C 1
ATOM 2497 O O . PHE A 1 352 ? -30.058 -46.067 66.352 1.00 69.05 349 PHE A O 1
ATOM 2505 N N . ASN A 1 353 ? -30.599 -47.172 68.233 1.00 66.27 350 ASN A N 1
ATOM 2506 C CA . ASN A 1 353 ? -29.499 -48.092 68.111 1.00 65.38 350 ASN A CA 1
ATOM 2507 C C . ASN A 1 353 ? -29.851 -49.495 68.606 1.00 66.46 350 ASN A C 1
ATOM 2508 O O . ASN A 1 353 ? -30.317 -49.676 69.731 1.00 66.03 350 ASN A O 1
ATOM 2513 N N . GLY A 1 354 ? -29.625 -50.495 67.766 1.00 65.14 351 GLY A N 1
ATOM 2514 C CA . GLY A 1 354 ? -29.813 -51.888 68.180 1.00 63.10 351 GLY A CA 1
ATOM 2515 C C . GLY A 1 354 ? -28.520 -52.661 68.029 1.00 59.59 351 GLY A C 1
ATOM 2516 O O . GLY A 1 354 ? -27.765 -52.411 67.099 1.00 59.33 351 GLY A O 1
ATOM 2517 N N . GLU A 1 355 ? -28.258 -53.617 68.906 1.00 58.20 352 GLU A N 1
ATOM 2518 C CA . GLU A 1 355 ? -26.957 -54.275 68.878 1.00 61.41 352 GLU A CA 1
ATOM 2519 C C . GLU A 1 355 ? -26.923 -55.583 69.606 1.00 62.68 352 GLU A C 1
ATOM 2520 O O . GLU A 1 355 ? -27.435 -55.678 70.704 1.00 67.13 352 GLU A O 1
ATOM 2526 N N . ALA A 1 356 ? -26.279 -56.580 69.023 1.00 65.18 353 ALA A N 1
ATOM 2527 C CA . ALA A 1 356 ? -26.104 -57.885 69.685 1.00 68.75 353 ALA A CA 1
ATOM 2528 C C . ALA A 1 356 ? -24.633 -58.419 69.734 1.00 71.49 353 ALA A C 1
ATOM 2529 O O . ALA A 1 356 ? -23.872 -58.262 68.774 1.00 70.99 353 ALA A O 1
ATOM 2531 N N . ASN A 1 357 ? -24.274 -59.050 70.858 1.00 73.50 354 ASN A N 1
ATOM 2532 C CA . ASN A 1 357 ? -22.959 -59.667 71.102 1.00 73.73 354 ASN A CA 1
ATOM 2533 C C . ASN A 1 357 ? -23.067 -61.173 71.280 1.00 79.68 354 ASN A C 1
ATOM 2534 O O . ASN A 1 357 ? -23.662 -61.627 72.252 1.00 84.20 354 ASN A O 1
ATOM 2539 N N . ILE A 1 358 ? -22.493 -61.959 70.369 1.00 83.00 355 ILE A N 1
ATOM 2540 C CA . ILE A 1 358 ? -22.569 -63.428 70.471 1.00 85.29 355 ILE A CA 1
ATOM 2541 C C . ILE A 1 358 ? -21.202 -64.129 70.579 1.00 86.76 355 ILE A C 1
ATOM 2542 O O . ILE A 1 358 ? -20.422 -64.092 69.632 1.00 89.49 355 ILE A O 1
ATOM 2547 N N . PRO A 1 359 ? -20.919 -64.789 71.724 1.00 85.18 356 PRO A N 1
ATOM 2548 C CA . PRO A 1 359 ? -19.725 -65.632 71.841 1.00 84.51 356 PRO A CA 1
ATOM 2549 C C . PRO A 1 359 ? -19.905 -66.923 71.099 1.00 87.63 356 PRO A C 1
ATOM 2550 O O . PRO A 1 359 ? -20.900 -67.601 71.324 1.00 91.36 356 PRO A O 1
ATOM 2554 N N . PHE A 1 360 ? -18.960 -67.273 70.230 1.00 88.91 357 PHE A N 1
ATOM 2555 C CA . PHE A 1 360 ? -18.980 -68.584 69.567 1.00 92.12 357 PHE A CA 1
ATOM 2556 C C . PHE A 1 360 ? -17.585 -68.952 69.136 1.00 94.25 357 PHE A C 1
ATOM 2557 O O . PHE A 1 360 ? -16.679 -68.118 69.169 1.00 97.51 357 PHE A O 1
ATOM 2565 N N . GLU A 1 361 ? -17.425 -70.198 68.703 1.00 96.91 358 GLU A N 1
ATOM 2566 C CA . GLU A 1 361 ? -16.112 -70.760 68.397 1.00 97.75 358 GLU A CA 1
ATOM 2567 C C . GLU A 1 361 ? -16.185 -71.555 67.089 1.00 99.38 358 GLU A C 1
ATOM 2568 O O . GLU A 1 361 ? -16.927 -72.512 66.994 1.00 98.50 358 GLU A O 1
ATOM 2574 N N . TYR A 1 362 ? -15.428 -71.155 66.079 1.00 103.00 359 TYR A N 1
ATOM 2575 C CA . TYR A 1 362 ? -15.486 -71.812 64.775 1.00 109.32 359 TYR A CA 1
ATOM 2576 C C . TYR A 1 362 ? -14.149 -72.524 64.533 1.00 116.53 359 TYR A C 1
ATOM 2577 O O . TYR A 1 362 ? -14.091 -73.752 64.401 1.00 124.58 359 TYR A O 1
ATOM 2586 N N . TYR A 1 363 ? -13.074 -71.747 64.464 1.00 116.36 360 TYR A N 1
ATOM 2587 C CA . TYR A 1 363 ? -11.713 -72.291 64.501 1.00 111.57 360 TYR A CA 1
ATOM 2588 C C . TYR A 1 363 ? -11.004 -71.732 65.724 1.00 107.93 360 TYR A C 1
ATOM 2589 O O . TYR A 1 363 ? -10.219 -72.442 66.380 1.00 99.25 360 TYR A O 1
ATOM 2598 N N . LEU A 1 364 ? -11.288 -70.447 65.999 1.00 101.51 361 LEU A N 1
ATOM 2599 C CA . LEU A 1 364 ? -10.770 -69.731 67.167 1.00 97.69 361 LEU A CA 1
ATOM 2600 C C . LEU A 1 364 ? -11.913 -69.255 68.042 1.00 91.32 361 LEU A C 1
ATOM 2601 O O . LEU A 1 364 ? -13.064 -69.209 67.601 1.00 92.20 361 LEU A O 1
ATOM 2606 N N . PRO A 1 365 ? -11.603 -68.895 69.290 1.00 86.41 362 PRO A N 1
ATOM 2607 C CA . PRO A 1 365 ? -12.620 -68.251 70.116 1.00 84.42 362 PRO A CA 1
ATOM 2608 C C . PRO A 1 365 ? -12.989 -66.868 69.583 1.00 81.65 362 PRO A C 1
ATOM 2609 O O . PRO A 1 365 ? -12.102 -66.099 69.198 1.00 82.15 362 PRO A O 1
ATOM 2613 N N . GLN A 1 366 ? -14.280 -66.544 69.547 1.00 80.36 363 GLN A N 1
ATOM 2614 C CA . GLN A 1 366 ? -14.701 -65.251 68.985 1.00 79.58 363 GLN A CA 1
ATOM 2615 C C . GLN A 1 366 ? -15.847 -64.610 69.750 1.00 78.03 363 GLN A C 1
ATOM 2616 O O . GLN A 1 366 ? -16.544 -65.253 70.512 1.00 79.43 363 GLN A O 1
ATOM 2622 N N . VAL A 1 367 ? -16.033 -63.321 69.534 1.00 77.51 364 VAL A N 1
ATOM 2623 C CA . VAL A 1 367 ? -17.198 -62.631 70.026 1.00 75.31 364 VAL A CA 1
ATOM 2624 C C . VAL A 1 367 ? -17.667 -61.721 68.896 1.00 76.82 364 VAL A C 1
ATOM 2625 O O . VAL A 1 367 ? -17.046 -60.688 68.616 1.00 79.61 364 VAL A O 1
ATOM 2629 N N . LEU A 1 368 ? -18.745 -62.124 68.225 1.00 76.56 365 LEU A N 1
ATOM 2630 C CA . LEU A 1 368 ? -19.278 -61.348 67.117 1.00 74.97 365 LEU A CA 1
ATOM 2631 C C . LEU A 1 368 ? -20.228 -60.284 67.614 1.00 75.19 365 LEU A C 1
ATOM 2632 O O . LEU A 1 368 ? -21.260 -60.599 68.203 1.00 81.37 365 LEU A O 1
ATOM 2637 N N . THR A 1 369 ? -19.878 -59.021 67.381 1.00 74.45 366 THR A N 1
ATOM 2638 C CA . THR A 1 369 ? -20.827 -57.914 67.545 1.00 72.52 366 THR A CA 1
ATOM 2639 C C . THR A 1 369 ? -21.490 -57.571 66.197 1.00 73.12 366 THR A C 1
ATOM 2640 O O . THR A 1 369 ? -20.822 -57.508 65.167 1.00 75.98 366 THR A O 1
ATOM 2644 N N . VAL A 1 370 ? -22.807 -57.372 66.200 1.00 71.60 367 VAL A N 1
ATOM 2645 C CA . VAL A 1 370 ? -23.497 -56.904 65.001 1.00 70.47 367 VAL A CA 1
ATOM 2646 C C . VAL A 1 370 ? -24.529 -55.850 65.390 1.00 67.72 367 VAL A C 1
ATOM 2647 O O . VAL A 1 370 ? -25.238 -56.020 66.377 1.00 67.09 367 VAL A O 1
ATOM 2651 N N . GLY A 1 371 ? -24.594 -54.749 64.642 1.00 68.36 368 GLY A N 1
ATOM 2652 C CA . GLY A 1 371 ? -25.369 -53.582 65.086 1.00 71.11 368 GLY A CA 1
ATOM 2653 C C . GLY A 1 371 ? -26.023 -52.715 64.018 1.00 74.06 368 GLY A C 1
ATOM 2654 O O . GLY A 1 371 ? -25.587 -52.704 62.866 1.00 78.60 368 GLY A O 1
ATOM 2655 N N . THR A 1 372 ? -27.075 -51.991 64.418 1.00 70.33 369 THR A N 1
ATOM 2656 C CA . THR A 1 372 ? -27.753 -51.027 63.559 1.00 67.76 369 THR A CA 1
ATOM 2657 C C . THR A 1 372 ? -27.862 -49.711 64.266 1.00 65.91 369 THR A C 1
ATOM 2658 O O . THR A 1 372 ? -28.011 -49.670 65.490 1.00 68.10 369 THR A O 1
ATOM 2662 N N . GLU A 1 373 ? -27.819 -48.635 63.487 1.00 65.53 370 GLU A N 1
ATOM 2663 C CA . GLU A 1 373 ? -27.966 -47.287 64.015 1.00 67.01 370 GLU A CA 1
ATOM 2664 C C . GLU A 1 373 ? -28.781 -46.431 63.038 1.00 67.74 370 GLU A C 1
ATOM 2665 O O . GLU A 1 373 ? -28.587 -46.514 61.823 1.00 70.73 370 GLU A O 1
ATOM 2671 N N . TRP A 1 374 ? -29.707 -45.640 63.579 1.00 64.66 371 TRP A N 1
ATOM 2672 C CA . TRP A 1 374 ? -30.482 -44.686 62.795 1.00 63.78 371 TRP A CA 1
ATOM 2673 C C . TRP A 1 374 ? -30.481 -43.379 63.532 1.00 62.71 371 TRP A C 1
ATOM 2674 O O . TRP A 1 374 ? -30.790 -43.346 64.736 1.00 60.18 371 TRP A O 1
ATOM 2685 N N . VAL A 1 375 ? -30.153 -42.309 62.816 1.00 61.91 372 VAL A N 1
ATOM 2686 C CA . VAL A 1 375 ? -30.225 -40.976 63.402 1.00 64.42 372 VAL A CA 1
ATOM 2687 C C . VAL A 1 375 ? -30.829 -39.958 62.430 1.00 64.59 372 VAL A C 1
ATOM 2688 O O . VAL A 1 375 ? -30.409 -39.871 61.275 1.00 67.88 372 VAL A O 1
ATOM 2692 N N . GLU A 1 376 ? -31.813 -39.194 62.904 1.00 63.35 373 GLU A N 1
ATOM 2693 C CA . GLU A 1 376 ? -32.343 -38.086 62.132 1.00 62.25 373 GLU A CA 1
ATOM 2694 C C . GLU A 1 376 ? -32.190 -36.790 62.911 1.00 61.24 373 GLU A C 1
ATOM 2695 O O . GLU A 1 376 ? -32.477 -36.734 64.113 1.00 57.08 373 GLU A O 1
ATOM 2701 N N . ASP A 1 377 ? -31.748 -35.752 62.206 1.00 61.99 374 ASP A N 1
ATOM 2702 C CA . ASP A 1 377 ? -31.657 -34.403 62.762 1.00 68.49 374 ASP A CA 1
ATOM 2703 C C . ASP A 1 377 ? -32.627 -33.432 62.063 1.00 68.20 374 ASP A C 1
ATOM 2704 O O . ASP A 1 377 ? -32.683 -33.413 60.822 1.00 63.12 374 ASP A O 1
ATOM 2709 N N . ARG A 1 378 ? -33.381 -32.638 62.848 1.00 65.69 375 ARG A N 1
ATOM 2710 C CA . ARG A 1 378 ? -34.126 -31.483 62.285 1.00 66.13 375 ARG A CA 1
ATOM 2711 C C . ARG A 1 378 ? -33.661 -30.168 62.892 1.00 62.02 375 ARG A C 1
ATOM 2712 O O . ARG A 1 378 ? -33.499 -30.043 64.101 1.00 63.79 375 ARG A O 1
ATOM 2720 N N . PHE A 1 379 ? -33.440 -29.181 62.039 1.00 60.68 376 PHE A N 1
ATOM 2721 C CA . PHE A 1 379 ? -32.855 -27.923 62.473 1.00 57.37 376 PHE A CA 1
ATOM 2722 C C . PHE A 1 379 ? -33.644 -26.758 61.900 1.00 57.32 376 PHE A C 1
ATOM 2723 O O . PHE A 1 379 ? -33.888 -26.705 60.713 1.00 55.59 376 PHE A O 1
ATOM 2731 N N . LYS A 1 380 ? -34.069 -25.849 62.759 1.00 63.81 377 LYS A N 1
ATOM 2732 C CA . LYS A 1 380 ? -34.631 -24.551 62.336 1.00 70.83 377 LYS A CA 1
ATOM 2733 C C . LYS A 1 380 ? -33.589 -23.466 62.668 1.00 72.17 377 LYS A C 1
ATOM 2734 O O . LYS A 1 380 ? -33.106 -23.393 63.825 1.00 68.75 377 LYS A O 1
ATOM 2740 N N . ASP A 1 381 ? -33.209 -22.679 61.648 1.00 72.73 378 ASP A N 1
ATOM 2741 C CA . ASP A 1 381 ? -32.357 -21.475 61.814 1.00 74.33 378 ASP A CA 1
ATOM 2742 C C . ASP A 1 381 ? -32.762 -20.405 60.795 1.00 79.56 378 ASP A C 1
ATOM 2743 O O . ASP A 1 381 ? -32.486 -20.531 59.601 1.00 71.68 378 ASP A O 1
ATOM 2748 N N . ASN A 1 382 ? -33.440 -19.363 61.274 1.00 87.24 379 ASN A N 1
ATOM 2749 C CA . ASN A 1 382 ? -33.974 -18.341 60.386 1.00 86.49 379 ASN A CA 1
ATOM 2750 C C . ASN A 1 382 ? -33.177 -17.048 60.363 1.00 85.20 379 ASN A C 1
ATOM 2751 O O . ASN A 1 382 ? -33.489 -16.139 59.602 1.00 82.47 379 ASN A O 1
ATOM 2756 N N . VAL A 1 383 ? -32.140 -16.965 61.180 1.00 83.90 380 VAL A N 1
ATOM 2757 C CA . VAL A 1 383 ? -31.313 -15.770 61.214 1.00 83.00 380 VAL A CA 1
ATOM 2758 C C . VAL A 1 383 ? -30.003 -15.920 60.365 1.00 80.25 380 VAL A C 1
ATOM 2759 O O . VAL A 1 383 ? -29.536 -14.945 59.764 1.00 81.58 380 VAL A O 1
ATOM 2763 N N . SER A 1 384 ? -29.437 -17.126 60.279 1.00 68.76 381 SER A N 1
ATOM 2764 C CA . SER A 1 384 ? -28.235 -17.354 59.467 1.00 68.00 381 SER A CA 1
ATOM 2765 C C . SER A 1 384 ? -28.516 -17.596 57.981 1.00 65.77 381 SER A C 1
ATOM 2766 O O . SER A 1 384 ? -27.617 -17.511 57.128 1.00 64.28 381 SER A O 1
ATOM 2769 N N . THR A 1 385 ? -29.773 -17.895 57.689 1.00 65.01 382 THR A N 1
ATOM 2770 C CA . THR A 1 385 ? -30.182 -18.397 56.389 1.00 65.02 382 THR A CA 1
ATOM 2771 C C . THR A 1 385 ? -30.893 -17.316 55.573 1.00 69.97 382 THR A C 1
ATOM 2772 O O . THR A 1 385 ? -31.623 -17.594 54.611 1.00 67.71 382 THR A O 1
ATOM 2776 N N . THR A 1 386 ? -30.653 -16.077 55.987 1.00 75.68 383 THR A N 1
ATOM 2777 C CA . THR A 1 386 ? -31.091 -14.868 55.298 1.00 77.75 383 THR A CA 1
ATOM 2778 C C . THR A 1 386 ? -29.843 -14.150 54.897 1.00 80.72 383 THR A C 1
ATOM 2779 O O . THR A 1 386 ? -29.054 -13.794 55.773 1.00 82.16 383 THR A O 1
ATOM 2783 N N . GLN A 1 387 ? -29.669 -13.922 53.601 1.00 79.89 384 GLN A N 1
ATOM 2784 C CA . GLN A 1 387 ? -28.512 -13.196 53.077 1.00 78.12 384 GLN A CA 1
ATOM 2785 C C . GLN A 1 387 ? -28.753 -13.080 51.597 1.00 81.80 384 GLN A C 1
ATOM 2786 O O . GLN A 1 387 ? -29.173 -14.047 50.961 1.00 80.21 384 GLN A O 1
ATOM 2792 N N . GLY A 1 388 ? -28.486 -11.893 51.061 1.00 86.23 385 GLY A N 1
ATOM 2793 C CA . GLY A 1 388 ? -28.676 -11.621 49.655 1.00 87.82 385 GLY A CA 1
ATOM 2794 C C . GLY A 1 388 ? -30.135 -11.637 49.292 1.00 89.97 385 GLY A C 1
ATOM 2795 O O . GLY A 1 388 ? -30.485 -11.876 48.138 1.00 96.47 385 GLY A O 1
ATOM 2796 N N . LYS A 1 389 ? -30.993 -11.410 50.279 1.00 92.26 386 LYS A N 1
ATOM 2797 C CA . LYS A 1 389 ? -32.408 -11.180 50.005 1.00 95.61 386 LYS A CA 1
ATOM 2798 C C . LYS A 1 389 ? -32.633 -9.683 49.828 1.00 94.61 386 LYS A C 1
ATOM 2799 O O . LYS A 1 389 ? -32.227 -8.870 50.664 1.00 88.43 386 LYS A O 1
ATOM 2805 N N . ASP A 1 390 ? -33.282 -9.333 48.725 1.00 94.21 387 ASP A N 1
ATOM 2806 C CA . ASP A 1 390 ? -33.516 -7.955 48.392 1.00 91.84 387 ASP A CA 1
ATOM 2807 C C . ASP A 1 390 ? -34.967 -7.782 47.961 1.00 90.91 387 ASP A C 1
ATOM 2808 O O . ASP A 1 390 ? -35.565 -8.704 47.399 1.00 89.94 387 ASP A O 1
ATOM 2813 N N . SER A 1 391 ? -35.531 -6.606 48.219 1.00 90.27 388 SER A N 1
ATOM 2814 C CA . SER A 1 391 ? -36.947 -6.351 47.927 1.00 91.23 388 SER A CA 1
ATOM 2815 C C . SER A 1 391 ? -37.280 -6.360 46.427 1.00 93.43 388 SER A C 1
ATOM 2816 O O . SER A 1 391 ? -38.451 -6.450 46.055 1.00 92.58 388 SER A O 1
ATOM 2819 N N . SER A 1 392 ? -36.260 -6.255 45.575 1.00 94.11 389 SER A N 1
ATOM 2820 C CA . SER A 1 392 ? -36.444 -6.369 44.133 1.00 96.76 389 SER A CA 1
ATOM 2821 C C . SER A 1 392 ? -36.784 -7.807 43.741 1.00 99.52 389 SER A C 1
ATOM 2822 O O . SER A 1 392 ? -37.215 -8.065 42.617 1.00 101.44 389 SER A O 1
ATOM 2825 N N . GLY A 1 393 ? -36.559 -8.743 44.661 1.00 100.75 390 GLY A N 1
ATOM 2826 C CA . GLY A 1 393 ? -36.736 -10.157 44.373 1.00 103.21 390 GLY A CA 1
ATOM 2827 C C . GLY A 1 393 ? -35.568 -10.710 43.575 1.00 105.33 390 GLY A C 1
ATOM 2828 O O . GLY A 1 393 ? -35.635 -11.829 43.077 1.00 108.71 390 GLY A O 1
ATOM 2829 N N . SER A 1 394 ? -34.491 -9.933 43.466 1.00 105.75 391 SER A N 1
ATOM 2830 C CA . SER A 1 394 ? -33.328 -10.320 42.655 1.00 104.48 391 SER A CA 1
ATOM 2831 C C . SER A 1 394 ? -31.983 -10.182 43.401 1.00 101.86 391 SER A C 1
ATOM 2832 O O . SER A 1 394 ? -30.939 -9.923 42.789 1.00 101.60 391 SER A O 1
ATOM 2835 N N . GLY A 1 395 ? -32.005 -10.349 44.718 1.00 96.40 392 GLY A N 1
ATOM 2836 C CA . GLY A 1 395 ? -30.765 -10.393 45.480 1.00 94.15 392 GLY A CA 1
ATOM 2837 C C . GLY A 1 395 ? -30.024 -11.667 45.115 1.00 89.05 392 GLY A C 1
ATOM 2838 O O . GLY A 1 395 ? -30.588 -12.541 44.452 1.00 89.17 392 GLY A O 1
ATOM 2839 N N . TYR A 1 396 ? -28.766 -11.782 45.528 1.00 82.48 393 TYR A N 1
ATOM 2840 C CA . TYR A 1 396 ? -27.982 -12.935 45.117 1.00 80.64 393 TYR A CA 1
ATOM 2841 C C . TYR A 1 396 ? -28.597 -14.226 45.654 1.00 79.96 393 TYR A C 1
ATOM 2842 O O . TYR A 1 396 ? -28.559 -15.269 44.994 1.00 78.75 393 TYR A O 1
ATOM 2851 N N . GLY A 1 397 ? -29.210 -14.137 46.827 1.00 78.84 394 GLY A N 1
ATOM 2852 C CA . GLY A 1 397 ? -29.868 -15.294 47.444 1.00 77.60 394 GLY A CA 1
ATOM 2853 C C . GLY A 1 397 ? -31.264 -15.604 46.919 1.00 76.36 394 GLY A C 1
ATOM 2854 O O . GLY A 1 397 ? -31.765 -16.717 47.055 1.00 74.69 394 GLY A O 1
ATOM 2855 N N . ASP A 1 398 ? -31.916 -14.608 46.354 1.00 78.31 395 ASP A N 1
ATOM 2856 C CA . ASP A 1 398 ? -33.206 -14.841 45.746 1.00 81.49 395 ASP A CA 1
ATOM 2857 C C . ASP A 1 398 ? -33.031 -15.750 44.545 1.00 83.71 395 ASP A C 1
ATOM 2858 O O . ASP A 1 398 ? -33.950 -16.472 44.167 1.00 85.87 395 ASP A O 1
ATOM 2863 N N . GLN A 1 399 ? -31.842 -15.731 43.952 1.00 85.54 396 GLN A N 1
ATOM 2864 C CA . GLN A 1 399 ? -31.604 -16.514 42.738 1.00 88.02 396 GLN A CA 1
ATOM 2865 C C . GLN A 1 399 ? -30.988 -17.870 43.068 1.00 90.00 396 GLN A C 1
ATOM 2866 O O . GLN A 1 399 ? -31.412 -18.902 42.540 1.00 94.19 396 GLN A O 1
ATOM 2872 N N . LEU A 1 400 ? -29.984 -17.854 43.942 1.00 87.23 397 LEU A N 1
ATOM 2873 C CA . LEU A 1 400 ? -29.264 -19.060 44.308 1.00 84.63 397 LEU A CA 1
ATOM 2874 C C . LEU A 1 400 ? -30.031 -19.971 45.290 1.00 85.64 397 LEU A C 1
ATOM 2875 O O . LEU A 1 400 ? -29.883 -21.190 45.232 1.00 89.02 397 LEU A O 1
ATOM 2880 N N . ALA A 1 401 ? -30.839 -19.399 46.184 1.00 82.70 398 ALA A N 1
ATOM 2881 C CA . ALA A 1 401 ? -31.476 -20.180 47.242 1.00 78.08 398 ALA A CA 1
ATOM 2882 C C . ALA A 1 401 ? -32.971 -19.952 47.250 1.00 79.76 398 ALA A C 1
ATOM 2883 O O . ALA A 1 401 ? -33.439 -18.907 47.689 1.00 78.63 398 ALA A O 1
ATOM 2885 N N . LYS A 1 402 ? -33.710 -20.942 46.769 1.00 81.12 399 LYS A N 1
ATOM 2886 C CA . LYS A 1 402 ? -35.157 -20.870 46.717 1.00 82.95 399 LYS A CA 1
ATOM 2887 C C . LYS A 1 402 ? -35.730 -21.948 47.611 1.00 84.49 399 LYS A C 1
ATOM 2888 O O . LYS A 1 402 ? -35.059 -22.919 47.926 1.00 81.18 399 LYS A O 1
ATOM 2894 N N . GLY A 1 403 ? -36.983 -21.768 48.018 1.00 88.64 400 GLY A N 1
ATOM 2895 C CA . GLY A 1 403 ? -37.626 -22.677 48.966 1.00 85.28 400 GLY A CA 1
ATOM 2896 C C . GLY A 1 403 ? -37.316 -22.259 50.387 1.00 82.60 400 GLY A C 1
ATOM 2897 O O . GLY A 1 403 ? -36.595 -21.279 50.611 1.00 82.01 400 GLY A O 1
ATOM 2898 N N . ASP A 1 404 ? -37.840 -23.001 51.355 1.00 80.68 401 ASP A N 1
ATOM 2899 C CA . ASP A 1 404 ? -37.643 -22.630 52.745 1.00 78.81 401 ASP A CA 1
ATOM 2900 C C . ASP A 1 404 ? -36.196 -22.854 53.085 1.00 74.56 401 ASP A C 1
ATOM 2901 O O . ASP A 1 404 ? -35.757 -23.991 53.149 1.00 74.82 401 ASP A O 1
ATOM 2906 N N . ARG A 1 405 ? -35.454 -21.768 53.275 1.00 72.83 402 ARG A N 1
ATOM 2907 C CA . ARG A 1 405 ? -34.035 -21.845 53.635 1.00 72.85 402 ARG A CA 1
ATOM 2908 C C . ARG A 1 405 ? -33.810 -22.034 55.125 1.00 69.72 402 ARG A C 1
ATOM 2909 O O . ARG A 1 405 ? -32.674 -22.053 55.560 1.00 70.43 402 ARG A O 1
ATOM 2917 N N . SER A 1 406 ? -34.873 -22.154 55.913 1.00 68.31 403 SER A N 1
ATOM 2918 C CA . SER A 1 406 ? -34.750 -22.049 57.369 1.00 64.66 403 SER A CA 1
ATOM 2919 C C . SER A 1 406 ? -34.718 -23.399 58.054 1.00 63.27 403 SER A C 1
ATOM 2920 O O . SER A 1 406 ? -34.484 -23.478 59.249 1.00 60.20 403 SER A O 1
ATOM 2923 N N . LYS A 1 407 ? -34.982 -24.464 57.299 1.00 70.51 404 LYS A N 1
ATOM 2924 C CA . LYS A 1 407 ? -35.183 -25.807 57.873 1.00 69.68 404 LYS A CA 1
ATOM 2925 C C . LYS A 1 407 ? -34.319 -26.803 57.166 1.00 68.45 404 LYS A C 1
ATOM 2926 O O . LYS A 1 407 ? -34.377 -26.920 55.949 1.00 72.73 404 LYS A O 1
ATOM 2932 N N . MET A 1 408 ? -33.514 -27.516 57.940 1.00 66.73 405 MET A N 1
ATOM 2933 C CA . MET A 1 408 ? -32.558 -28.464 57.399 1.00 67.36 405 MET A CA 1
ATOM 2934 C C . MET A 1 408 ? -32.775 -29.856 58.002 1.00 65.98 405 MET A C 1
ATOM 2935 O O . MET A 1 408 ? -33.028 -29.971 59.213 1.00 65.17 405 MET A O 1
ATOM 2940 N N . GLU A 1 409 ? -32.683 -30.893 57.156 1.00 65.34 406 GLU A N 1
ATOM 2941 C CA . GLU A 1 409 ? -32.832 -32.311 57.564 1.00 67.87 406 GLU A CA 1
ATOM 2942 C C . GLU A 1 409 ? -31.532 -33.054 57.355 1.00 63.48 406 GLU A C 1
ATOM 2943 O O . GLU A 1 409 ? -30.827 -32.786 56.383 1.00 63.66 406 GLU A O 1
ATOM 2949 N N . SER A 1 410 ? -31.263 -34.038 58.215 1.00 62.79 407 SER A N 1
ATOM 2950 C CA . SER A 1 410 ? -30.132 -34.973 58.035 1.00 60.35 407 SER A CA 1
ATOM 2951 C C . SER A 1 410 ? -30.511 -36.361 58.526 1.00 60.75 407 SER A C 1
ATOM 2952 O O . SER A 1 410 ? -31.134 -36.509 59.578 1.00 57.97 407 SER A O 1
ATOM 2955 N N . ARG A 1 411 ? -30.158 -37.385 57.758 1.00 64.10 408 ARG A N 1
ATOM 2956 C CA . ARG A 1 411 ? -30.441 -38.753 58.161 1.00 62.27 408 ARG A CA 1
ATOM 2957 C C . ARG A 1 411 ? -29.231 -39.633 57.863 1.00 61.40 408 ARG A C 1
ATOM 2958 O O . ARG A 1 411 ? -28.640 -39.572 56.775 1.00 58.00 408 ARG A O 1
ATOM 2966 N N . ILE A 1 412 ? -28.854 -40.434 58.855 1.00 57.72 409 ILE A N 1
ATOM 2967 C CA . ILE A 1 412 ? -27.787 -41.403 58.705 1.00 55.89 409 ILE A CA 1
ATOM 2968 C C . ILE A 1 412 ? -28.312 -42.742 59.124 1.00 55.28 409 ILE A C 1
ATOM 2969 O O . ILE A 1 412 ? -28.806 -42.884 60.239 1.00 54.89 409 ILE A O 1
ATOM 2974 N N . ALA A 1 413 ? -28.214 -43.710 58.222 1.00 55.03 410 ALA A N 1
ATOM 2975 C CA . ALA A 1 413 ? -28.525 -45.071 58.546 1.00 58.21 410 ALA A CA 1
ATOM 2976 C C . ALA A 1 413 ? -27.244 -45.886 58.463 1.00 61.70 410 ALA A C 1
ATOM 2977 O O . ALA A 1 413 ? -26.481 -45.758 57.497 1.00 63.09 410 ALA A O 1
ATOM 2979 N N . SER A 1 414 ? -27.005 -46.710 59.485 1.00 61.94 411 SER A N 1
ATOM 2980 C CA . SER A 1 414 ? -25.723 -47.390 59.646 1.00 62.30 411 SER A CA 1
ATOM 2981 C C . SER A 1 414 ? -25.912 -48.820 60.095 1.00 62.11 411 SER A C 1
ATOM 2982 O O . SER A 1 414 ? -26.837 -49.131 60.821 1.00 65.97 411 SER A O 1
ATOM 2985 N N . ALA A 1 415 ? -25.016 -49.690 59.662 1.00 64.65 412 ALA A N 1
ATOM 2986 C CA . ALA A 1 415 ? -24.897 -51.047 60.210 1.00 64.83 412 ALA A CA 1
ATOM 2987 C C . ALA A 1 415 ? -23.411 -51.434 60.294 1.00 64.63 412 ALA A C 1
ATOM 2988 O O . ALA A 1 415 ? -22.578 -50.932 59.520 1.00 62.38 412 ALA A O 1
ATOM 2990 N N . TYR A 1 416 ? -23.078 -52.320 61.227 1.00 62.82 413 TYR A N 1
ATOM 2991 C CA . TYR A 1 416 ? -21.687 -52.711 61.415 1.00 61.38 413 TYR A CA 1
ATOM 2992 C C . TYR A 1 416 ? -21.558 -54.136 61.939 1.00 63.72 413 TYR A C 1
ATOM 2993 O O . TYR A 1 416 ? -22.486 -54.690 62.538 1.00 62.43 413 TYR A O 1
ATOM 3002 N N . ILE A 1 417 ? -20.395 -54.724 61.695 1.00 66.79 414 ILE A N 1
ATOM 3003 C CA . ILE A 1 417 ? -20.087 -56.061 62.202 1.00 70.39 414 ILE A CA 1
ATOM 3004 C C . ILE A 1 417 ? -18.667 -56.066 62.758 1.00 67.27 414 ILE A C 1
ATOM 3005 O O . ILE A 1 417 ? -17.790 -55.357 62.263 1.00 66.02 414 ILE A O 1
ATOM 3010 N N . GLU A 1 418 ? -18.463 -56.840 63.811 1.00 67.36 415 GLU A N 1
ATOM 3011 C CA . GLU A 1 418 ? -17.234 -56.772 64.580 1.00 70.74 415 GLU A CA 1
ATOM 3012 C C . GLU A 1 418 ? -16.906 -58.106 65.214 1.00 74.45 415 GLU A C 1
ATOM 3013 O O . GLU A 1 418 ? -17.778 -58.760 65.799 1.00 77.17 415 GLU A O 1
ATOM 3019 N N . ASP A 1 419 ? -15.639 -58.496 65.117 1.00 73.65 416 ASP A N 1
ATOM 3020 C CA . ASP A 1 419 ? -15.193 -59.750 65.681 1.00 75.88 416 ASP A CA 1
ATOM 3021 C C . ASP A 1 419 ? -13.998 -59.504 66.608 1.00 73.01 416 ASP A C 1
ATOM 3022 O O . ASP A 1 419 ? -13.049 -58.829 66.233 1.00 71.60 416 ASP A O 1
ATOM 3027 N N . ASN A 1 420 ? -14.067 -60.043 67.823 1.00 72.40 417 ASN A N 1
ATOM 3028 C CA . ASN A 1 420 ? -12.897 -60.149 68.676 1.00 71.82 417 ASN A CA 1
ATOM 3029 C C . ASN A 1 420 ? -12.412 -61.600 68.720 1.00 73.97 417 ASN A C 1
ATOM 3030 O O . ASN A 1 420 ? -13.076 -62.494 69.286 1.00 72.59 417 ASN A O 1
ATOM 3035 N N . LEU A 1 421 ? -11.244 -61.821 68.120 1.00 76.18 418 LEU A N 1
ATOM 3036 C CA . LEU A 1 421 ? -10.664 -63.163 67.989 1.00 80.78 418 LEU A CA 1
ATOM 3037 C C . LEU A 1 421 ? -9.501 -63.354 68.965 1.00 83.47 418 LEU A C 1
ATOM 3038 O O . LEU A 1 421 ? -8.670 -62.469 69.126 1.00 84.88 418 LEU A O 1
ATOM 3043 N N . LYS A 1 422 ? -9.440 -64.499 69.634 1.00 90.80 419 LYS A N 1
ATOM 3044 C CA . LYS A 1 422 ? -8.171 -64.921 70.242 1.00 94.74 419 LYS A CA 1
ATOM 3045 C C . LYS A 1 422 ? -7.464 -65.756 69.211 1.00 92.00 419 LYS A C 1
ATOM 3046 O O . LYS A 1 422 ? -7.805 -66.907 68.999 1.00 93.74 419 LYS A O 1
ATOM 3052 N N . VAL A 1 423 ? -6.504 -65.148 68.534 1.00 88.81 420 VAL A N 1
ATOM 3053 C CA . VAL A 1 423 ? -5.809 -65.813 67.456 1.00 88.69 420 VAL A CA 1
ATOM 3054 C C . VAL A 1 423 ? -4.820 -66.812 68.034 1.00 88.35 420 VAL A C 1
ATOM 3055 O O . VAL A 1 423 ? -4.599 -67.851 67.435 1.00 88.71 420 VAL A O 1
ATOM 3059 N N . THR A 1 424 ? -4.227 -66.482 69.184 1.00 85.66 421 THR A N 1
ATOM 3060 C CA . THR A 1 424 ? -3.402 -67.412 69.956 1.00 87.32 421 THR A CA 1
ATOM 3061 C C . THR A 1 424 ? -3.687 -67.077 71.411 1.00 88.01 421 THR A C 1
ATOM 3062 O O . THR A 1 424 ? -4.448 -66.154 71.678 1.00 82.15 421 THR A O 1
ATOM 3066 N N . ASP A 1 425 ? -3.109 -67.823 72.357 1.00 94.76 422 ASP A N 1
ATOM 3067 C CA . ASP A 1 425 ? -3.286 -67.488 73.789 1.00 97.70 422 ASP A CA 1
ATOM 3068 C C . ASP A 1 425 ? -2.494 -66.217 74.092 1.00 98.95 422 ASP A C 1
ATOM 3069 O O . ASP A 1 425 ? -2.554 -65.699 75.202 1.00 101.65 422 ASP A O 1
ATOM 3074 N N . SER A 1 426 ? -1.764 -65.728 73.084 1.00 97.77 423 SER A N 1
ATOM 3075 C CA . SER A 1 426 ? -0.944 -64.531 73.185 1.00 93.78 423 SER A CA 1
ATOM 3076 C C . SER A 1 426 ? -1.466 -63.384 72.314 1.00 92.90 423 SER A C 1
ATOM 3077 O O . SER A 1 426 ? -1.079 -62.218 72.503 1.00 93.29 423 SER A O 1
ATOM 3080 N N . THR A 1 427 ? -2.346 -63.694 71.364 1.00 94.36 424 THR A N 1
ATOM 3081 C CA . THR A 1 427 ? -2.734 -62.720 70.326 1.00 94.85 424 THR A CA 1
ATOM 3082 C C . THR A 1 427 ? -4.231 -62.392 70.314 1.00 90.23 424 THR A C 1
ATOM 3083 O O . THR A 1 427 ? -5.050 -63.248 69.997 1.00 97.61 424 THR A O 1
ATOM 3087 N N . ASP A 1 428 ? -4.587 -61.157 70.668 1.00 90.57 425 ASP A N 1
ATOM 3088 C CA . ASP A 1 428 ? -5.997 -60.702 70.622 1.00 89.19 425 ASP A CA 1
ATOM 3089 C C . ASP A 1 428 ? -6.169 -59.720 69.462 1.00 83.30 425 ASP A C 1
ATOM 3090 O O . ASP A 1 428 ? -5.521 -58.682 69.458 1.00 81.12 425 ASP A O 1
ATOM 3095 N N . VAL A 1 429 ? -7.036 -60.052 68.492 1.00 81.96 426 VAL A N 1
ATOM 3096 C CA . VAL A 1 429 ? -7.253 -59.249 67.255 1.00 78.16 426 VAL A CA 1
ATOM 3097 C C . VAL A 1 429 ? -8.729 -58.886 66.987 1.00 78.70 426 VAL A C 1
ATOM 3098 O O . VAL A 1 429 ? -9.591 -59.756 67.045 1.00 82.34 426 VAL A O 1
ATOM 3102 N N . VAL A 1 430 ? -9.003 -57.610 66.671 1.00 78.56 427 VAL A N 1
ATOM 3103 C CA . VAL A 1 430 ? -10.360 -57.118 66.374 1.00 73.22 427 VAL A CA 1
ATOM 3104 C C . VAL A 1 430 ? -10.494 -56.696 64.910 1.00 70.13 427 VAL A C 1
ATOM 3105 O O . VAL A 1 430 ? -9.695 -55.886 64.389 1.00 62.61 427 VAL A O 1
ATOM 3109 N N . LEU A 1 431 ? -11.525 -57.239 64.266 1.00 68.41 428 LEU A N 1
ATOM 3110 C CA . LEU A 1 431 ? -11.837 -56.939 62.875 1.00 68.19 428 LEU A CA 1
ATOM 3111 C C . LEU A 1 431 ? -13.212 -56.370 62.795 1.00 66.48 428 LEU A C 1
ATOM 3112 O O . LEU A 1 431 ? -14.173 -57.089 63.049 1.00 71.05 428 LEU A O 1
ATOM 3117 N N . GLY A 1 432 ? -13.314 -55.101 62.406 1.00 65.72 429 GLY A N 1
ATOM 3118 C CA . GLY A 1 432 ? -14.601 -54.435 62.256 1.00 64.48 429 GLY A CA 1
ATOM 3119 C C . GLY A 1 432 ? -14.817 -53.780 60.903 1.00 64.25 429 GLY A C 1
ATOM 3120 O O . GLY A 1 432 ? -13.879 -53.396 60.227 1.00 62.00 429 GLY A O 1
ATOM 3121 N N . LEU A 1 433 ? -16.083 -53.669 60.517 1.00 66.59 430 LEU A N 1
ATOM 3122 C CA . LEU A 1 433 ? -16.476 -52.961 59.307 1.00 67.22 430 LEU A CA 1
ATOM 3123 C C . LEU A 1 433 ? -17.747 -52.172 59.605 1.00 67.10 430 LEU A C 1
ATOM 3124 O O . LEU A 1 433 ? -18.675 -52.676 60.240 1.00 68.98 430 LEU A O 1
ATOM 3129 N N . ARG A 1 434 ? -17.777 -50.921 59.174 1.00 65.15 431 ARG A N 1
ATOM 3130 C CA . ARG A 1 434 ? -18.925 -50.075 59.419 1.00 65.34 431 ARG A CA 1
ATOM 3131 C C . ARG A 1 434 ? -19.405 -49.467 58.101 1.00 69.50 431 ARG A C 1
ATOM 3132 O O . ARG A 1 434 ? -18.619 -48.923 57.329 1.00 77.86 431 ARG A O 1
ATOM 3140 N N . PHE A 1 435 ? -20.703 -49.588 57.851 1.00 68.65 432 PHE A N 1
ATOM 3141 C CA . PHE A 1 435 ? -21.344 -48.999 56.692 1.00 66.13 432 PHE A CA 1
ATOM 3142 C C . PHE A 1 435 ? -22.167 -47.825 57.143 1.00 63.91 432 PHE A C 1
ATOM 3143 O O . PHE A 1 435 ? -22.914 -47.936 58.117 1.00 62.89 432 PHE A O 1
ATOM 3151 N N . ASP A 1 436 ? -22.037 -46.706 56.441 1.00 63.38 433 ASP A N 1
ATOM 3152 C CA . ASP A 1 436 ? -22.788 -45.485 56.785 1.00 66.61 433 ASP A CA 1
ATOM 3153 C C . ASP A 1 436 ? -23.436 -44.888 55.541 1.00 69.15 433 ASP A C 1
ATOM 3154 O O . ASP A 1 436 ? -22.787 -44.782 54.507 1.00 77.20 433 ASP A O 1
ATOM 3159 N N . ASP A 1 437 ? -24.712 -44.524 55.636 1.00 65.32 434 ASP A N 1
ATOM 3160 C CA . ASP A 1 437 ? -25.413 -43.948 54.506 1.00 65.34 434 ASP A CA 1
ATOM 3161 C C . ASP A 1 437 ? -26.106 -42.691 54.972 1.00 63.74 434 ASP A C 1
ATOM 3162 O O . ASP A 1 437 ? -27.032 -42.745 55.774 1.00 62.72 434 ASP A O 1
ATOM 3167 N N . HIS A 1 438 ? -25.636 -41.565 54.451 1.00 60.83 435 HIS A N 1
ATOM 3168 C CA . HIS A 1 438 ? -26.116 -40.262 54.828 1.00 60.23 435 HIS A CA 1
ATOM 3169 C C . HIS A 1 438 ? -27.020 -39.633 53.738 1.00 60.77 435 HIS A C 1
ATOM 3170 O O . HIS A 1 438 ? -26.755 -39.755 52.546 1.00 59.71 435 HIS A O 1
ATOM 3177 N N . SER A 1 439 ? -28.104 -38.979 54.147 1.00 61.96 436 SER A N 1
ATOM 3178 C CA . SER A 1 439 ? -29.128 -38.523 53.200 1.00 63.84 436 SER A CA 1
ATOM 3179 C C . SER A 1 439 ? -28.607 -37.557 52.138 1.00 65.20 436 SER A C 1
ATOM 3180 O O . SER A 1 439 ? -29.150 -37.519 51.045 1.00 70.84 436 SER A O 1
ATOM 3183 N N . LYS A 1 440 ? -27.577 -36.772 52.447 1.00 64.76 437 LYS A N 1
ATOM 3184 C CA . LYS A 1 440 ? -26.960 -35.892 51.446 1.00 64.09 437 LYS A CA 1
ATOM 3185 C C . LYS A 1 440 ? -25.679 -36.462 50.831 1.00 64.85 437 LYS A C 1
ATOM 3186 O O . LYS A 1 440 ? -25.501 -36.377 49.614 1.00 65.01 437 LYS A O 1
ATOM 3192 N N . SER A 1 441 ? -24.787 -37.026 51.651 1.00 62.28 438 SER A N 1
ATOM 3193 C CA . SER A 1 441 ? -23.419 -37.288 51.191 1.00 63.04 438 SER A CA 1
ATOM 3194 C C . SER A 1 441 ? -23.227 -38.633 50.471 1.00 61.56 438 SER A C 1
ATOM 3195 O O . SER A 1 441 ? -22.257 -38.797 49.747 1.00 63.61 438 SER A O 1
ATOM 3198 N N . GLY A 1 442 ? -24.130 -39.587 50.677 1.00 60.02 439 GLY A N 1
ATOM 3199 C CA . GLY A 1 442 ? -23.984 -40.928 50.114 1.00 60.26 439 GLY A CA 1
ATOM 3200 C C . GLY A 1 442 ? -23.591 -41.966 51.147 1.00 60.75 439 GLY A C 1
ATOM 3201 O O . GLY A 1 442 ? -23.631 -41.703 52.354 1.00 57.33 439 GLY A O 1
ATOM 3202 N N . SER A 1 443 ? -23.204 -43.155 50.686 1.00 64.35 440 SER A N 1
ATOM 3203 C CA . SER A 1 443 ? -22.784 -44.205 51.615 1.00 68.25 440 SER A CA 1
ATOM 3204 C C . SER A 1 443 ? -21.272 -44.286 51.692 1.00 69.63 440 SER A C 1
ATOM 3205 O O . SER A 1 443 ? -20.599 -43.769 50.824 1.00 70.73 440 SER A O 1
ATOM 3208 N N . ASN A 1 444 ? -20.760 -44.930 52.744 1.00 71.47 441 ASN A N 1
ATOM 3209 C CA . ASN A 1 444 ? -19.319 -44.992 53.017 1.00 69.08 441 ASN A CA 1
ATOM 3210 C C . ASN A 1 444 ? -18.882 -46.158 53.941 1.00 69.99 441 ASN A C 1
ATOM 3211 O O . ASN A 1 444 ? -19.481 -46.383 55.014 1.00 63.79 441 ASN A O 1
ATOM 3216 N N . TRP A 1 445 ? -17.814 -46.862 53.532 1.00 68.59 442 TRP A N 1
ATOM 3217 C CA . TRP A 1 445 ? -17.290 -48.000 54.301 1.00 68.51 442 TRP A CA 1
ATOM 3218 C C . TRP A 1 445 ? -16.125 -47.609 55.203 1.00 67.67 442 TRP A C 1
ATOM 3219 O O . TRP A 1 445 ? -15.260 -46.848 54.793 1.00 69.31 442 TRP A O 1
ATOM 3230 N N . SER A 1 446 ? -16.121 -48.149 56.427 1.00 69.38 443 SER A N 1
ATOM 3231 C CA . SER A 1 446 ? -15.082 -47.887 57.426 1.00 66.07 443 SER A CA 1
ATOM 3232 C C . SER A 1 446 ? -14.522 -49.191 58.003 1.00 70.58 443 SER A C 1
ATOM 3233 O O . SER A 1 446 ? -15.024 -49.709 59.011 1.00 68.92 443 SER A O 1
ATOM 3236 N N . PRO A 1 447 ? -13.473 -49.734 57.358 1.00 73.26 444 PRO A N 1
ATOM 3237 C CA . PRO A 1 447 ? -12.737 -50.883 57.906 1.00 74.61 444 PRO A CA 1
ATOM 3238 C C . PRO A 1 447 ? -11.921 -50.513 59.168 1.00 70.50 444 PRO A C 1
ATOM 3239 O O . PRO A 1 447 ? -11.572 -49.351 59.357 1.00 61.19 444 PRO A O 1
ATOM 3243 N N . SER A 1 448 ? -11.608 -51.509 59.999 1.00 70.38 445 SER A N 1
ATOM 3244 C CA . SER A 1 448 ? -11.055 -51.257 61.324 1.00 69.59 445 SER A CA 1
ATOM 3245 C C . SER A 1 448 ? -10.287 -52.475 61.916 1.00 74.35 445 SER A C 1
ATOM 3246 O O . SER A 1 448 ? -10.891 -53.428 62.401 1.00 76.42 445 SER A O 1
ATOM 3249 N N . LEU A 1 449 ? -8.955 -52.435 61.872 1.00 76.41 446 LEU A N 1
ATOM 3250 C CA . LEU A 1 449 ? -8.114 -53.492 62.459 1.00 74.51 446 LEU A CA 1
A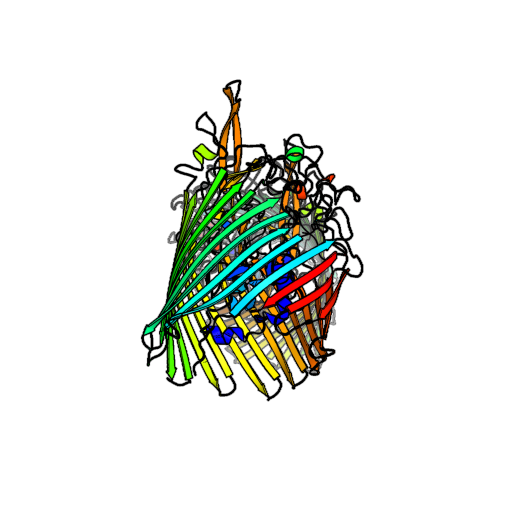TOM 3251 C C . LEU A 1 449 ? -7.570 -53.071 63.830 1.00 75.76 446 LEU A C 1
ATOM 3252 O O . LEU A 1 449 ? -7.343 -51.899 64.076 1.00 79.34 446 LEU A O 1
ATOM 3257 N N . ASN A 1 450 ? -7.358 -54.021 64.731 1.00 77.66 447 ASN A N 1
ATOM 3258 C CA . ASN A 1 450 ? -6.806 -53.682 66.042 1.00 76.33 447 ASN A CA 1
ATOM 3259 C C . ASN A 1 450 ? -6.182 -54.889 66.724 1.00 81.16 447 ASN A C 1
ATOM 3260 O O . ASN A 1 450 ? -6.876 -55.851 67.046 1.00 84.90 447 ASN A O 1
ATOM 3265 N N . ILE A 1 451 ? -4.880 -54.806 66.979 1.00 78.85 448 ILE A N 1
ATOM 3266 C CA . ILE A 1 451 ? -4.091 -55.942 67.408 1.00 77.78 448 ILE A CA 1
ATOM 3267 C C . ILE A 1 451 ? -3.468 -55.715 68.775 1.00 79.27 448 ILE A C 1
ATOM 3268 O O . ILE A 1 451 ? -2.959 -54.643 69.072 1.00 79.84 448 ILE A O 1
ATOM 3273 N N . THR A 1 452 ? -3.504 -56.741 69.607 1.00 82.67 449 THR A N 1
ATOM 3274 C CA . THR A 1 452 ? -2.728 -56.754 70.828 1.00 86.60 449 THR A CA 1
ATOM 3275 C C . THR A 1 452 ? -1.921 -58.066 70.821 1.00 90.88 449 THR A C 1
ATOM 3276 O O . THR A 1 452 ? -2.467 -59.136 70.539 1.00 95.37 449 THR A O 1
ATOM 3280 N N . GLN A 1 453 ? -0.621 -57.977 71.110 1.00 91.52 450 GLN A N 1
ATOM 3281 C CA . GLN A 1 453 ? 0.299 -59.112 70.963 1.00 89.44 450 GLN A CA 1
ATOM 3282 C C . GLN A 1 453 ? 1.274 -59.180 72.127 1.00 88.79 450 GLN A C 1
ATOM 3283 O O . GLN A 1 453 ? 2.273 -58.470 72.137 1.00 81.82 450 GLN A O 1
ATOM 3289 N N . LYS A 1 454 ? 0.985 -60.042 73.100 1.00 91.72 451 LYS A N 1
ATOM 3290 C CA . LYS A 1 454 ? 1.870 -60.207 74.253 1.00 94.39 451 LYS A CA 1
ATOM 3291 C C . LYS A 1 454 ? 3.237 -60.560 73.719 1.00 93.54 451 LYS A C 1
ATOM 3292 O O . LYS A 1 454 ? 3.335 -61.358 72.795 1.00 92.13 451 LYS A O 1
ATOM 3298 N N . LEU A 1 455 ? 4.285 -59.984 74.304 1.00 93.47 452 LEU A N 1
ATOM 3299 C CA . LEU A 1 455 ? 5.653 -60.412 74.015 1.00 93.28 452 LEU A CA 1
ATOM 3300 C C . LEU A 1 455 ? 6.157 -61.275 75.146 1.00 95.06 452 LEU A C 1
ATOM 3301 O O . LEU A 1 455 ? 6.756 -62.303 74.907 1.00 101.63 452 LEU A O 1
ATOM 3306 N N . ASN A 1 456 ? 5.922 -60.846 76.377 1.00 95.05 453 ASN A N 1
ATOM 3307 C CA . ASN A 1 456 ? 6.186 -61.673 77.555 1.00 98.95 453 ASN A CA 1
ATOM 3308 C C . ASN A 1 456 ? 5.541 -61.067 78.800 1.00 99.17 453 ASN A C 1
ATOM 3309 O O . ASN A 1 456 ? 4.853 -60.039 78.729 1.00 97.95 453 ASN A O 1
ATOM 3314 N N . ASP A 1 457 ? 5.780 -61.694 79.944 1.00 99.57 454 ASP A N 1
ATOM 3315 C CA . ASP A 1 457 ? 5.158 -61.275 81.193 1.00 98.82 454 ASP A CA 1
ATOM 3316 C C . ASP A 1 457 ? 5.226 -59.756 81.464 1.00 96.16 454 ASP A C 1
ATOM 3317 O O . ASP A 1 457 ? 4.450 -59.229 82.264 1.00 92.73 454 ASP A O 1
ATOM 3322 N N . TYR A 1 458 ? 6.127 -59.052 80.787 1.00 95.18 455 TYR A N 1
ATOM 3323 C CA . TYR A 1 458 ? 6.343 -57.635 81.068 1.00 94.22 455 TYR A CA 1
ATOM 3324 C C . TYR A 1 458 ? 6.023 -56.677 79.905 1.00 93.29 455 TYR A C 1
ATOM 3325 O O . TYR A 1 458 ? 5.615 -55.539 80.133 1.00 90.38 455 TYR A O 1
ATOM 3334 N N . PHE A 1 459 ? 6.239 -57.113 78.666 1.00 96.85 456 PHE A N 1
ATOM 3335 C CA . PHE A 1 459 ? 5.993 -56.250 77.515 1.00 96.70 456 PHE A CA 1
ATOM 3336 C C . PHE A 1 459 ? 4.782 -56.738 76.742 1.00 97.47 456 PHE A C 1
ATOM 3337 O O . PHE A 1 459 ? 4.275 -57.838 76.952 1.00 100.90 456 PHE A O 1
ATOM 3345 N N . THR A 1 460 ? 4.320 -55.890 75.839 1.00 97.08 457 THR A N 1
ATOM 3346 C CA . THR A 1 460 ? 3.263 -56.261 74.929 1.00 94.27 457 THR A CA 1
ATOM 3347 C C . THR A 1 460 ? 3.211 -55.191 73.839 1.00 84.57 457 THR A C 1
ATOM 3348 O O . THR A 1 460 ? 3.507 -54.040 74.081 1.00 80.95 457 THR A O 1
ATOM 3352 N N . LEU A 1 461 ? 2.857 -55.608 72.636 1.00 82.35 458 LEU A N 1
ATOM 3353 C CA . LEU A 1 461 ? 2.908 -54.781 71.446 1.00 81.75 458 LEU A CA 1
ATOM 3354 C C . LEU A 1 461 ? 1.481 -54.500 71.038 1.00 79.54 458 LEU A C 1
ATOM 3355 O O . LEU A 1 461 ? 0.607 -55.349 71.222 1.00 81.71 458 LEU A O 1
ATOM 3360 N N . LYS A 1 462 ? 1.211 -53.316 70.501 1.00 76.28 459 LYS A N 1
ATOM 3361 C CA . LYS A 1 462 ? -0.184 -52.910 70.254 1.00 71.31 459 LYS A CA 1
ATOM 3362 C C . LYS A 1 462 ? -0.283 -52.019 69.062 1.00 68.23 459 LYS A C 1
ATOM 3363 O O . LYS A 1 462 ? 0.565 -51.165 68.847 1.00 71.53 459 LYS A O 1
ATOM 3369 N N . GLY A 1 463 ? -1.332 -52.184 68.289 1.00 68.02 460 GLY A N 1
ATOM 3370 C CA . GLY A 1 463 ? -1.570 -51.264 67.194 1.00 69.24 460 GLY A CA 1
ATOM 3371 C C . GLY A 1 463 ? -2.972 -51.353 66.651 1.00 66.91 460 GLY A C 1
ATOM 3372 O O . GLY A 1 463 ? -3.658 -52.347 66.876 1.00 68.64 460 GLY A O 1
ATOM 3373 N N . GLY A 1 464 ? -3.377 -50.320 65.919 1.00 64.26 461 GLY A N 1
ATOM 3374 C CA . GLY A 1 464 ? -4.624 -50.359 65.167 1.00 65.55 461 GLY A CA 1
ATOM 3375 C C . GLY A 1 464 ? -4.591 -49.522 63.905 1.00 66.79 461 GLY A C 1
ATOM 3376 O O . GLY A 1 464 ? -3.854 -48.542 63.826 1.00 71.30 461 GLY A O 1
ATOM 3377 N N . VAL A 1 465 ? -5.379 -49.919 62.908 1.00 68.46 462 VAL A N 1
ATOM 3378 C CA . VAL A 1 465 ? -5.628 -49.098 61.724 1.00 68.98 462 VAL A CA 1
ATOM 3379 C C . VAL A 1 465 ? -7.123 -48.985 61.500 1.00 69.04 462 VAL A C 1
ATOM 3380 O O . VAL A 1 465 ? -7.824 -50.005 61.386 1.00 61.72 462 VAL A O 1
ATOM 3384 N N . ALA A 1 466 ? -7.613 -47.753 61.398 1.00 68.96 463 ALA A N 1
ATOM 3385 C CA . ALA A 1 466 ? -9.063 -47.555 61.256 1.00 71.25 463 ALA A CA 1
ATOM 3386 C C . ALA A 1 466 ? -9.400 -46.367 60.380 1.00 69.81 463 ALA A C 1
ATOM 3387 O O . ALA A 1 466 ? -8.684 -45.374 60.370 1.00 76.59 463 ALA A O 1
ATOM 3389 N N . LYS A 1 467 ? -10.507 -46.464 59.660 1.00 67.09 464 LYS A N 1
ATOM 3390 C CA . LYS A 1 467 ? -10.930 -45.393 58.783 1.00 65.40 464 LYS A CA 1
ATOM 3391 C C . LYS A 1 467 ? -12.141 -44.708 59.373 1.00 62.54 464 LYS A C 1
ATOM 3392 O O . LYS A 1 467 ? -13.229 -45.266 59.368 1.00 69.31 464 LYS A O 1
ATOM 3398 N N . ALA A 1 468 ? -11.945 -43.484 59.853 1.00 58.69 465 ALA A N 1
ATOM 3399 C CA . ALA A 1 468 ? -13.002 -42.727 60.481 1.00 55.86 465 ALA A CA 1
ATOM 3400 C C . ALA A 1 468 ? -13.894 -42.013 59.468 1.00 57.91 465 ALA A C 1
ATOM 3401 O O . ALA A 1 468 ? -13.507 -41.813 58.309 1.00 61.37 465 ALA A O 1
ATOM 3403 N N . TYR A 1 469 ? -15.092 -41.641 59.937 1.00 55.72 466 TYR A N 1
ATOM 3404 C CA . TYR A 1 469 ? -16.133 -41.011 59.136 1.00 54.91 466 TYR A CA 1
ATOM 3405 C C . TYR A 1 469 ? -16.472 -39.627 59.729 1.00 56.57 466 TYR A C 1
ATOM 3406 O O . TYR A 1 469 ? -16.405 -39.430 60.942 1.00 55.86 466 TYR A O 1
ATOM 3415 N N . LYS A 1 470 ? -16.861 -38.679 58.881 1.00 57.00 467 LYS A N 1
ATOM 3416 C CA . LYS A 1 470 ? -17.700 -37.553 59.335 1.00 61.42 467 LYS A CA 1
ATOM 3417 C C . LYS A 1 470 ? -18.562 -36.985 58.194 1.00 64.99 467 LYS A C 1
ATOM 3418 O O . LYS A 1 470 ? -18.035 -36.580 57.148 1.00 66.16 467 LYS A O 1
ATOM 3424 N N . ALA A 1 471 ? -19.881 -36.988 58.395 1.00 60.80 468 ALA A N 1
ATOM 3425 C CA . ALA A 1 471 ? -20.787 -36.369 57.451 1.00 61.86 468 ALA A CA 1
ATOM 3426 C C . ALA A 1 471 ? -20.684 -34.849 57.507 1.00 56.46 468 ALA A C 1
ATOM 3427 O O . ALA A 1 471 ? -20.354 -34.269 58.548 1.00 56.39 468 ALA A O 1
ATOM 3429 N N . PRO A 1 472 ? -21.004 -34.183 56.390 1.00 54.08 469 PRO A N 1
ATOM 3430 C CA . PRO A 1 472 ? -20.970 -32.736 56.452 1.00 53.69 469 PRO A CA 1
ATOM 3431 C C . PRO A 1 472 ? -21.811 -32.240 57.610 1.00 52.52 469 PRO A C 1
ATOM 3432 O O . PRO A 1 472 ? -22.754 -32.899 57.987 1.00 54.15 469 PRO A O 1
ATOM 3436 N N . ASN A 1 473 ? -21.451 -31.100 58.182 1.00 52.71 470 ASN A N 1
ATOM 3437 C CA . ASN A 1 473 ? -22.278 -30.483 59.183 1.00 53.06 470 ASN A CA 1
ATOM 3438 C C . ASN A 1 473 ? -23.350 -29.689 58.425 1.00 55.64 470 ASN A C 1
ATOM 3439 O O . ASN A 1 473 ? -23.190 -29.367 57.235 1.00 53.32 470 ASN A O 1
ATOM 3444 N N . MET A 1 474 ? -24.449 -29.379 59.097 1.00 57.17 471 MET A N 1
ATOM 3445 C CA . MET A 1 474 ? -25.641 -28.918 58.388 1.00 59.01 471 MET A CA 1
ATOM 3446 C C . MET A 1 474 ? -25.461 -27.639 57.597 1.00 62.81 471 MET A C 1
ATOM 3447 O O . MET A 1 474 ? -26.053 -27.497 56.533 1.00 71.31 471 MET A O 1
ATOM 3452 N N . TYR A 1 475 ? -24.651 -26.717 58.102 1.00 62.63 472 TYR A N 1
ATOM 3453 C CA . TYR A 1 475 ? -24.373 -25.474 57.384 1.00 64.11 472 TYR A CA 1
ATOM 3454 C C . TYR A 1 475 ? -23.560 -25.745 56.123 1.00 68.38 472 TYR A C 1
ATOM 3455 O O . TYR A 1 475 ? -23.799 -25.161 55.076 1.00 73.53 472 TYR A O 1
ATOM 3464 N N . GLN A 1 476 ? -22.586 -26.635 56.234 1.00 68.92 473 GLN A N 1
ATOM 3465 C CA . GLN A 1 476 ? -21.776 -27.015 55.093 1.00 68.36 473 GLN A CA 1
ATOM 3466 C C . GLN A 1 476 ? -22.597 -27.652 53.976 1.00 66.14 473 GLN A C 1
ATOM 3467 O O . GLN A 1 476 ? -22.262 -27.501 52.797 1.00 64.69 473 GLN A O 1
ATOM 3473 N N . ASN A 1 477 ? -23.638 -28.396 54.345 1.00 62.80 474 ASN A N 1
ATOM 3474 C CA . ASN A 1 477 ? -24.500 -29.043 53.340 1.00 64.02 474 ASN A CA 1
ATOM 3475 C C . ASN A 1 477 ? -25.546 -28.140 52.709 1.00 66.76 474 ASN A C 1
ATOM 3476 O O . ASN A 1 477 ? -25.935 -28.333 51.563 1.00 67.25 474 ASN A O 1
ATOM 3481 N N . ALA A 1 478 ? -25.988 -27.150 53.464 1.00 67.04 475 ALA A N 1
ATOM 3482 C CA . ALA A 1 478 ? -27.243 -26.485 53.182 1.00 71.48 475 ALA A CA 1
ATOM 3483 C C . ALA A 1 478 ? -27.154 -25.438 52.087 1.00 69.28 475 ALA A C 1
ATOM 3484 O O . ALA A 1 478 ? -26.462 -24.442 52.251 1.00 71.32 475 ALA A O 1
ATOM 3486 N N . GLU A 1 479 ? -27.895 -25.637 50.999 1.00 66.67 476 GLU A N 1
ATOM 3487 C CA . GLU A 1 479 ? -27.904 -24.661 49.909 1.00 68.49 476 GLU A CA 1
ATOM 3488 C C . GLU A 1 479 ? -28.486 -23.303 50.330 1.00 67.36 476 GLU A C 1
ATOM 3489 O O . GLU A 1 479 ? -28.255 -22.279 49.677 1.00 66.22 476 GLU A O 1
ATOM 3495 N N . GLY A 1 480 ? -29.189 -23.286 51.452 1.00 66.63 477 GLY A N 1
ATOM 3496 C CA . GLY A 1 480 ? -29.859 -22.068 51.909 1.00 68.79 477 GLY A CA 1
ATOM 3497 C C . GLY A 1 480 ? -28.982 -21.234 52.818 1.00 67.78 477 GLY A C 1
ATOM 3498 O O . GLY A 1 480 ? -29.394 -20.153 53.265 1.00 68.35 477 GLY A O 1
ATOM 3499 N N . TYR A 1 481 ? -27.761 -21.719 53.061 1.00 64.42 478 TYR A N 1
ATOM 3500 C CA . TYR A 1 481 ? -26.754 -20.962 53.817 1.00 63.31 478 TYR A CA 1
ATOM 3501 C C . TYR A 1 481 ? -25.795 -20.199 52.853 1.00 63.86 478 TYR A C 1
ATOM 3502 O O . TYR A 1 481 ? -25.003 -20.814 52.133 1.00 64.51 478 TYR A O 1
ATOM 3511 N N . LEU A 1 482 ? -25.899 -18.866 52.821 1.00 64.79 479 LEU A N 1
ATOM 3512 C CA . LEU A 1 482 ? -25.011 -18.029 52.009 1.00 64.84 479 LEU A CA 1
ATOM 3513 C C . LEU A 1 482 ? -24.353 -16.992 52.897 1.00 63.58 479 LEU A C 1
ATOM 3514 O O . LEU A 1 482 ? -25.006 -16.438 53.783 1.00 63.80 479 LEU A O 1
ATOM 3519 N N . LEU A 1 483 ? -23.064 -16.753 52.645 1.00 64.33 480 LEU A N 1
ATOM 3520 C CA . LEU A 1 483 ? -22.263 -15.672 53.280 1.00 64.81 480 LEU A CA 1
ATOM 3521 C C . LEU A 1 483 ? -21.533 -14.860 52.188 1.00 65.68 480 LEU A C 1
ATOM 3522 O O . LEU A 1 483 ? -21.465 -15.298 51.035 1.00 70.28 480 LEU A O 1
ATOM 3527 N N . SER A 1 484 ? -20.958 -13.716 52.541 1.00 64.97 481 SER A N 1
ATOM 3528 C CA . SER A 1 484 ? -20.297 -12.864 51.559 1.00 65.86 481 SER A CA 1
ATOM 3529 C C . SER A 1 484 ? -19.076 -12.106 52.101 1.00 67.10 481 SER A C 1
ATOM 3530 O O . SER A 1 484 ? -18.992 -11.818 53.300 1.00 66.71 481 SER A O 1
ATOM 3533 N N . THR A 1 485 ? -18.132 -11.771 51.213 1.00 69.45 482 THR A N 1
ATOM 3534 C CA . THR A 1 485 ? -17.157 -10.699 51.477 1.00 70.24 482 THR A CA 1
ATOM 3535 C C . THR A 1 485 ? -17.163 -9.728 50.332 1.00 74.67 482 THR A C 1
ATOM 3536 O O . THR A 1 485 ? -17.460 -10.103 49.207 1.00 76.66 482 THR A O 1
ATOM 3540 N N . ASN A 1 486 ? -16.796 -8.486 50.606 1.00 78.70 483 ASN A N 1
ATOM 3541 C CA . ASN A 1 486 ? -16.605 -7.532 49.535 1.00 82.42 483 ASN A CA 1
ATOM 3542 C C . ASN A 1 486 ? -15.331 -7.841 48.711 1.00 81.43 483 ASN A C 1
ATOM 3543 O O . ASN A 1 486 ? -15.313 -7.689 47.480 1.00 78.64 483 ASN A O 1
ATOM 3548 N N . GLY A 1 487 ? -14.277 -8.299 49.381 1.00 79.93 484 GLY A N 1
ATOM 3549 C CA . GLY A 1 487 ? -13.025 -8.607 48.686 1.00 78.52 484 GLY A CA 1
ATOM 3550 C C . GLY A 1 487 ? -11.995 -9.332 49.516 1.00 74.71 484 GLY A C 1
ATOM 3551 O O . GLY A 1 487 ? -11.320 -10.239 49.037 1.00 75.31 484 GLY A O 1
ATOM 3552 N N . ASN A 1 488 ? -11.857 -8.918 50.762 1.00 73.38 485 ASN A N 1
ATOM 3553 C CA . ASN A 1 488 ? -10.755 -9.353 51.589 1.00 71.88 485 ASN A CA 1
ATOM 3554 C C . ASN A 1 488 ? -10.809 -10.847 51.849 1.00 72.49 485 ASN A C 1
ATOM 3555 O O . ASN A 1 488 ? -9.807 -11.538 51.748 1.00 84.75 485 ASN A O 1
ATOM 3560 N N . GLY A 1 489 ? -11.989 -11.356 52.149 1.00 70.42 486 GLY A N 1
ATOM 3561 C CA . GLY A 1 489 ? -12.184 -12.789 52.323 1.00 67.75 486 GLY A CA 1
ATOM 3562 C C . GLY A 1 489 ? -11.928 -13.639 51.092 1.00 67.95 486 GLY A C 1
ATOM 3563 O O . GLY A 1 489 ? -11.730 -14.848 51.209 1.00 70.05 486 GLY A O 1
ATOM 3564 N N . CYS A 1 490 ? -11.950 -13.034 49.909 1.00 69.68 487 CYS A N 1
ATOM 3565 C CA . CYS A 1 490 ? -11.775 -13.790 48.667 1.00 73.23 487 CYS A CA 1
ATOM 3566 C C . CYS A 1 490 ? -10.418 -14.486 48.627 1.00 73.49 487 CYS A C 1
ATOM 3567 O O . CYS A 1 490 ? -9.426 -13.964 49.136 1.00 79.25 487 CYS A O 1
ATOM 3570 N N . PRO A 1 491 ? -10.357 -15.660 48.002 1.00 69.59 488 PRO A N 1
ATOM 3571 C CA . PRO A 1 491 ? -9.050 -16.268 47.778 1.00 67.42 488 PRO A CA 1
ATOM 3572 C C . PRO A 1 491 ? -8.159 -15.332 46.989 1.00 68.24 488 PRO A C 1
ATOM 3573 O O . PRO A 1 491 ? -8.663 -14.562 46.170 1.00 72.14 488 PRO A O 1
ATOM 3577 N N . ALA A 1 492 ? -6.853 -15.385 47.241 1.00 65.68 489 ALA A N 1
ATOM 3578 C CA . ALA A 1 492 ? -5.947 -14.351 46.757 1.00 64.50 489 ALA A CA 1
ATOM 3579 C C . ALA A 1 492 ? -6.004 -14.232 45.250 1.00 64.87 489 ALA A C 1
ATOM 3580 O O . ALA A 1 492 ? -5.610 -13.220 44.701 1.00 66.94 489 ALA A O 1
ATOM 3582 N N . ASN A 1 493 ? -6.516 -15.252 44.579 1.00 65.00 490 ASN A N 1
ATOM 3583 C CA . ASN A 1 493 ? -6.503 -15.275 43.122 1.00 68.40 490 ASN A CA 1
ATOM 3584 C C . ASN A 1 493 ? -7.776 -14.723 42.489 1.00 70.71 490 ASN A C 1
ATOM 3585 O O . ASN A 1 493 ? -7.861 -14.582 41.272 1.00 78.81 490 ASN A O 1
ATOM 3590 N N . ILE A 1 494 ? -8.769 -14.429 43.303 1.00 68.84 491 ILE A N 1
ATOM 3591 C CA . ILE A 1 494 ? -9.967 -13.782 42.816 1.00 69.99 491 ILE A CA 1
ATOM 3592 C C . ILE A 1 494 ? -9.855 -12.298 43.120 1.00 70.23 491 ILE A C 1
ATOM 3593 O O . ILE A 1 494 ? -9.093 -11.897 43.998 1.00 67.27 491 ILE A O 1
ATOM 3598 N N . GLU A 1 495 ? -10.581 -11.495 42.351 1.00 73.95 492 GLU A N 1
ATOM 3599 C CA . GLU A 1 495 ? -10.373 -10.043 42.305 1.00 77.10 492 GLU A CA 1
ATOM 3600 C C . GLU A 1 495 ? -11.231 -9.260 43.320 1.00 79.26 492 GLU A C 1
ATOM 3601 O O . GLU A 1 495 ? -10.695 -8.631 44.240 1.00 78.75 492 GLU A O 1
ATOM 3607 N N . SER A 1 496 ? -12.554 -9.296 43.174 1.00 83.13 493 SER A N 1
ATOM 3608 C CA . SER A 1 496 ? -13.421 -8.473 44.029 1.00 86.54 493 SER A CA 1
ATOM 3609 C C . SER A 1 496 ? -14.281 -9.318 44.971 1.00 87.77 493 SER A C 1
ATOM 3610 O O . SER A 1 496 ? -13.761 -9.831 45.956 1.00 97.81 493 SER A O 1
ATOM 3613 N N . ARG A 1 497 ? -15.565 -9.502 44.655 1.00 85.98 494 ARG A N 1
ATOM 3614 C CA . ARG A 1 497 ? -16.581 -9.902 45.652 1.00 82.28 494 ARG A CA 1
ATOM 3615 C C . ARG A 1 497 ? -16.977 -11.380 45.588 1.00 81.07 494 ARG A C 1
ATOM 3616 O O . ARG A 1 497 ? -17.351 -11.869 44.529 1.00 85.01 494 ARG A O 1
ATOM 3624 N N . CYS A 1 498 ? -16.929 -12.088 46.712 1.00 77.59 495 CYS A N 1
ATOM 3625 C CA . CYS A 1 498 ? -17.143 -13.537 46.693 1.00 78.21 495 CYS A CA 1
ATOM 3626 C C . CYS A 1 498 ? -18.292 -13.926 47.582 1.00 76.99 495 CYS A C 1
ATOM 3627 O O . CYS A 1 498 ? -18.477 -13.342 48.640 1.00 76.69 495 CYS A O 1
ATOM 3630 N N . LEU A 1 499 ? -19.031 -14.943 47.160 1.00 75.25 496 LEU A N 1
ATOM 3631 C CA . LEU A 1 499 ? -20.059 -15.542 47.986 1.00 74.45 496 LEU A CA 1
ATOM 3632 C C . LEU A 1 499 ? -19.669 -16.970 48.312 1.00 74.30 496 LEU A C 1
ATOM 3633 O O . LEU A 1 499 ? -18.968 -17.630 47.532 1.00 75.03 496 LEU A O 1
ATOM 3638 N N . LEU A 1 500 ? -20.152 -17.462 49.446 1.00 71.50 497 LEU A N 1
ATOM 3639 C CA . LEU A 1 500 ? -19.926 -18.849 49.820 1.00 69.96 497 LEU A CA 1
ATOM 3640 C C . LEU A 1 500 ? -21.252 -19.506 50.148 1.00 69.97 497 LEU A C 1
ATOM 3641 O O . LEU A 1 500 ? -21.948 -19.095 51.078 1.00 67.66 497 LEU A O 1
ATOM 3646 N N . GLN A 1 501 ? -21.587 -20.540 49.382 1.00 70.92 498 GLN A N 1
ATOM 3647 C CA . GLN A 1 501 ? -22.847 -21.253 49.548 1.00 70.09 498 GLN A CA 1
ATOM 3648 C C . GLN A 1 501 ? -22.614 -22.656 50.091 1.00 68.15 498 GLN A C 1
ATOM 3649 O O . GLN A 1 501 ? -21.566 -23.242 49.853 1.00 67.96 498 GLN A O 1
ATOM 3655 N N . GLY A 1 502 ? -23.591 -23.198 50.808 1.00 67.86 499 GLY A N 1
ATOM 3656 C CA . GLY A 1 502 ? -23.547 -24.606 51.195 1.00 68.66 499 GLY A CA 1
ATOM 3657 C C . GLY A 1 502 ? -23.650 -25.521 49.986 1.00 70.46 499 GLY A C 1
ATOM 3658 O O . GLY A 1 502 ? -24.030 -25.096 48.900 1.00 74.51 499 GLY A O 1
ATOM 3659 N N . ASN A 1 503 ? -23.307 -26.789 50.186 1.00 70.23 500 ASN A N 1
ATOM 3660 C CA . ASN A 1 503 ? -23.204 -27.764 49.098 1.00 65.88 500 ASN A CA 1
ATOM 3661 C C . ASN A 1 503 ? -23.811 -29.102 49.488 1.00 63.18 500 ASN A C 1
ATOM 3662 O O . ASN A 1 503 ? -23.300 -29.778 50.381 1.00 58.85 500 ASN A O 1
ATOM 3667 N N . GLY A 1 504 ? -24.893 -29.487 48.813 1.00 63.95 501 GLY A N 1
ATOM 3668 C CA . GLY A 1 504 ? -25.556 -30.756 49.100 1.00 63.07 501 GLY A CA 1
ATOM 3669 C C . GLY A 1 504 ? -24.817 -31.954 48.540 1.00 64.83 501 GLY A C 1
ATOM 3670 O O . GLY A 1 504 ? -25.155 -33.101 48.882 1.00 65.91 501 GLY A O 1
ATOM 3671 N N . ASP A 1 505 ? -23.820 -31.686 47.681 1.00 64.41 502 ASP A N 1
ATOM 3672 C CA . ASP A 1 505 ? -23.114 -32.713 46.900 1.00 65.04 502 ASP A CA 1
ATOM 3673 C C . ASP A 1 505 ? -21.704 -32.990 47.425 1.00 64.14 502 ASP A C 1
ATOM 3674 O O . ASP A 1 505 ? -20.930 -33.733 46.806 1.00 65.35 502 ASP A O 1
ATOM 3679 N N . LEU A 1 506 ? -21.386 -32.408 48.577 1.00 62.00 503 LEU A N 1
ATOM 3680 C CA . LEU A 1 506 ? -20.185 -32.770 49.322 1.00 59.21 503 LEU A CA 1
ATOM 3681 C C . LEU A 1 506 ? -20.101 -34.274 49.636 1.00 59.29 503 LEU A C 1
ATOM 3682 O O . LEU A 1 506 ? -21.103 -34.895 50.015 1.00 58.69 503 LEU A O 1
ATOM 3687 N N . LYS A 1 507 ? -18.893 -34.827 49.491 1.00 60.29 504 LYS A N 1
ATOM 3688 C CA . LYS A 1 507 ? -18.511 -36.127 50.036 1.00 61.57 504 LYS A CA 1
ATOM 3689 C C . LYS A 1 507 ? -18.237 -36.029 51.534 1.00 59.45 504 LYS A C 1
ATOM 3690 O O . LYS A 1 507 ? -17.965 -34.951 52.030 1.00 61.64 504 LYS A O 1
ATOM 3696 N N . PRO A 1 508 ? -18.288 -37.155 52.265 1.00 56.31 505 PRO A N 1
ATOM 3697 C CA . PRO A 1 508 ? -18.023 -37.049 53.688 1.00 56.13 505 PRO A CA 1
ATOM 3698 C C . PRO A 1 508 ? -16.544 -36.978 53.967 1.00 59.91 505 PRO A C 1
ATOM 3699 O O . PRO A 1 508 ? -15.752 -37.368 53.102 1.00 60.47 505 PRO A O 1
ATOM 3703 N N . GLU A 1 509 ? -16.190 -36.497 55.169 1.00 62.08 506 GLU A N 1
ATOM 3704 C CA . GLU A 1 509 ? -14.802 -36.519 55.657 1.00 58.10 506 GLU A CA 1
ATOM 3705 C C . GLU A 1 509 ? -14.414 -37.941 56.021 1.00 59.00 506 GLU A C 1
ATOM 3706 O O . GLU A 1 509 ? -15.185 -38.691 56.619 1.00 59.42 506 GLU A O 1
ATOM 3712 N N . THR A 1 510 ? -13.204 -38.314 55.641 1.00 61.56 507 THR A N 1
ATOM 3713 C CA . THR A 1 510 ? -12.689 -39.658 55.853 1.00 58.63 507 THR A CA 1
ATOM 3714 C C . THR A 1 510 ? -11.307 -39.475 56.411 1.00 57.53 507 THR A C 1
ATOM 3715 O O . THR A 1 510 ? -10.651 -38.503 56.064 1.00 58.45 507 THR A O 1
ATOM 3719 N N . SER A 1 511 ? -10.851 -40.365 57.288 1.00 58.60 508 SER A N 1
ATOM 3720 C CA . SER A 1 511 ? -9.476 -40.259 57.788 1.00 60.81 508 SER A CA 1
ATOM 3721 C C . SER A 1 511 ? -8.925 -41.607 58.191 1.00 61.50 508 SER A C 1
ATOM 3722 O O . SER A 1 511 ? -9.504 -42.272 59.027 1.00 58.78 508 SER A O 1
ATOM 3725 N N . VAL A 1 512 ? -7.791 -42.006 57.612 1.00 66.14 509 VAL A N 1
ATOM 3726 C CA . VAL A 1 512 ? -7.161 -43.267 57.996 1.00 62.50 509 VAL A CA 1
ATOM 3727 C C . VAL A 1 512 ? -6.233 -43.046 59.174 1.00 64.22 509 VAL A C 1
ATOM 3728 O O . VAL A 1 512 ? -5.235 -42.361 59.066 1.00 68.84 509 VAL A O 1
ATOM 3732 N N . ASN A 1 513 ? -6.588 -43.606 60.313 1.00 64.42 510 ASN A N 1
ATOM 3733 C CA . ASN A 1 513 ? -5.910 -43.298 61.563 1.00 61.70 510 ASN A CA 1
ATOM 3734 C C . ASN A 1 513 ? -5.172 -44.541 62.054 1.00 61.73 510 ASN A C 1
ATOM 3735 O O . ASN A 1 513 ? -5.782 -45.603 62.306 1.00 62.22 510 ASN A O 1
ATOM 3740 N N . LYS A 1 514 ? -3.866 -44.381 62.204 1.00 60.15 511 LYS A N 1
ATOM 3741 C CA . LYS A 1 514 ? -2.974 -45.450 62.556 1.00 62.60 511 LYS A CA 1
ATOM 3742 C C . LYS A 1 514 ? -2.317 -45.117 63.877 1.00 65.40 511 LYS A C 1
ATOM 3743 O O . LYS A 1 514 ? -1.978 -43.959 64.132 1.00 66.70 511 LYS A O 1
ATOM 3749 N N . GLU A 1 515 ? -2.088 -46.139 64.695 1.00 66.53 512 GLU A N 1
ATOM 3750 C CA . GLU A 1 515 ? -1.207 -46.007 65.858 1.00 65.05 512 GLU A CA 1
ATOM 3751 C C . GLU A 1 515 ? -0.515 -47.361 66.145 1.00 63.14 512 GLU A C 1
ATOM 3752 O O . GLU A 1 515 ? -1.027 -48.407 65.805 1.00 60.01 512 GLU A O 1
ATOM 3758 N N . LEU A 1 516 ? 0.661 -47.315 66.750 1.00 64.71 513 LEU A N 1
ATOM 3759 C CA . LEU A 1 516 ? 1.493 -48.507 66.964 1.00 68.04 513 LEU A CA 1
ATOM 3760 C C . LEU A 1 516 ? 2.483 -48.218 68.088 1.00 70.21 513 LEU A C 1
ATOM 3761 O O . LEU A 1 516 ? 3.074 -47.131 68.155 1.00 70.18 513 LEU A O 1
ATOM 3766 N N . GLY A 1 517 ? 2.673 -49.172 68.982 1.00 69.88 514 GLY A N 1
ATOM 3767 C CA . GLY A 1 517 ? 3.447 -48.860 70.158 1.00 70.85 514 GLY A CA 1
ATOM 3768 C C . GLY A 1 517 ? 3.651 -50.023 71.079 1.00 73.20 514 GLY A C 1
ATOM 3769 O O . GLY A 1 517 ? 3.096 -51.115 70.870 1.00 72.47 514 GLY A O 1
ATOM 3770 N N . ILE A 1 518 ? 4.450 -49.753 72.108 1.00 72.17 515 ILE A N 1
ATOM 3771 C CA . ILE A 1 518 ? 4.888 -50.754 73.043 1.00 74.48 515 ILE A CA 1
ATOM 3772 C C . ILE A 1 518 ? 4.358 -50.342 74.406 1.00 75.51 5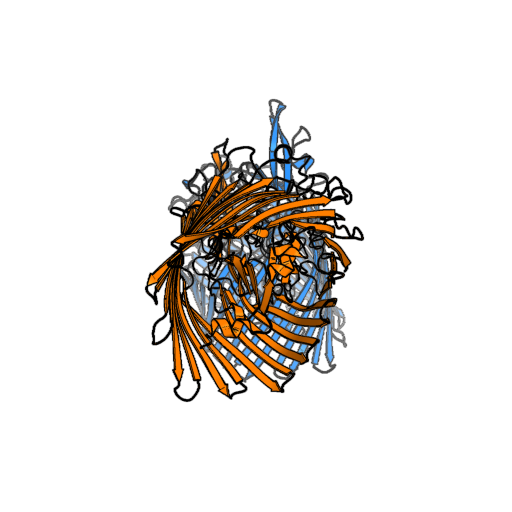15 ILE A C 1
ATOM 3773 O O . ILE A 1 518 ? 4.317 -49.160 74.736 1.00 72.71 515 ILE A O 1
ATOM 3778 N N . GLN A 1 519 ? 3.957 -51.342 75.177 1.00 81.04 516 GLN A N 1
ATOM 3779 C CA . GLN A 1 519 ? 3.438 -51.183 76.527 1.00 85.72 516 GLN A CA 1
ATOM 3780 C C . GLN A 1 519 ? 4.332 -52.018 77.469 1.00 92.22 516 GLN A C 1
ATOM 3781 O O . GLN A 1 519 ? 4.539 -53.210 77.234 1.00 93.07 516 GLN A O 1
ATOM 3787 N N . PHE A 1 520 ? 4.876 -51.391 78.514 1.00 95.75 517 PHE A N 1
ATOM 3788 C CA . PHE A 1 520 ? 5.754 -52.076 79.484 1.00 97.00 517 PHE A CA 1
ATOM 3789 C C . PHE A 1 520 ? 5.174 -52.017 80.880 1.00 98.72 517 PHE A C 1
ATOM 3790 O O . PHE A 1 520 ? 4.652 -50.982 81.297 1.00 111.03 517 PHE A O 1
ATOM 3798 N N . GLN A 1 521 ? 5.259 -53.124 81.605 1.00 98.80 518 GLN A N 1
ATOM 3799 C CA . GLN A 1 521 ? 4.738 -53.168 82.970 1.00 100.58 518 GLN A CA 1
ATOM 3800 C C . GLN A 1 521 ? 5.391 -54.277 83.794 1.00 104.52 518 GLN A C 1
ATOM 3801 O O . GLN A 1 521 ? 5.165 -55.468 83.584 1.00 105.04 518 GLN A O 1
ATOM 3807 N N . LYS A 1 522 ? 6.275 -53.834 84.682 1.00 108.07 519 LYS A N 1
ATOM 3808 C CA . LYS A 1 522 ? 6.744 -54.593 85.822 1.00 108.33 519 LYS A CA 1
ATOM 3809 C C . LYS A 1 522 ? 5.724 -54.137 86.854 1.00 109.06 519 LYS A C 1
ATOM 3810 O O . LYS A 1 522 ? 4.884 -53.286 86.545 1.00 104.72 519 LYS A O 1
ATOM 3816 N N . ASP A 1 523 ? 5.753 -54.666 88.069 1.00 110.26 520 ASP A N 1
ATOM 3817 C CA . ASP A 1 523 ? 4.987 -53.998 89.115 1.00 107.54 520 ASP A CA 1
ATOM 3818 C C . ASP A 1 523 ? 5.781 -52.737 89.450 1.00 106.03 520 ASP A C 1
ATOM 3819 O O . ASP A 1 523 ? 6.964 -52.642 89.101 1.00 107.66 520 ASP A O 1
ATOM 3824 N N . ILE A 1 524 ? 5.130 -51.759 90.071 1.00 100.87 521 ILE A N 1
ATOM 3825 C CA . ILE A 1 524 ? 5.779 -50.493 90.447 1.00 100.38 521 ILE A CA 1
ATOM 3826 C C . ILE A 1 524 ? 6.092 -49.597 89.252 1.00 98.58 521 ILE A C 1
ATOM 3827 O O . ILE A 1 524 ? 6.169 -48.381 89.402 1.00 103.69 521 ILE A O 1
ATOM 3832 N N . VAL A 1 525 ? 6.250 -50.174 88.063 1.00 96.66 522 VAL A N 1
ATOM 3833 C CA . VAL A 1 525 ? 6.555 -49.376 86.878 1.00 92.77 522 VAL A CA 1
ATOM 3834 C C . VAL A 1 525 ? 5.795 -49.815 85.658 1.00 89.77 522 VAL A C 1
ATOM 3835 O O . VAL A 1 525 ? 5.651 -51.002 85.388 1.00 88.82 522 VAL A O 1
ATOM 3839 N N . ASN A 1 526 ? 5.330 -48.841 84.900 1.00 90.41 523 ASN A N 1
ATOM 3840 C CA . ASN A 1 526 ? 4.700 -49.108 83.617 1.00 92.87 523 ASN A CA 1
ATOM 3841 C C . ASN A 1 526 ? 5.002 -47.967 82.686 1.00 94.37 523 ASN A C 1
ATOM 3842 O O . ASN A 1 526 ? 5.218 -46.839 83.126 1.00 101.09 523 ASN A O 1
ATOM 3847 N N . ALA A 1 527 ? 4.989 -48.244 81.394 1.00 92.99 524 ALA A N 1
ATOM 3848 C CA . ALA A 1 527 ? 5.245 -47.201 80.434 1.00 86.22 524 ALA A CA 1
ATOM 3849 C C . ALA A 1 527 ? 4.695 -47.576 79.068 1.00 83.66 524 ALA A C 1
ATOM 3850 O O . ALA A 1 527 ? 4.531 -48.755 78.738 1.00 90.50 524 ALA A O 1
ATOM 3852 N N . SER A 1 528 ? 4.410 -46.562 78.269 1.00 75.96 525 SER A N 1
ATOM 3853 C CA . SER A 1 528 ? 4.088 -46.787 76.872 1.00 71.85 525 SER A CA 1
ATOM 3854 C C . SER A 1 528 ? 4.791 -45.757 76.005 1.00 71.06 525 SER A C 1
ATOM 3855 O O . SER A 1 528 ? 5.118 -44.646 76.449 1.00 67.74 525 SER A O 1
ATOM 3858 N N . LEU A 1 529 ? 5.038 -46.154 74.768 1.00 72.61 526 LEU A N 1
ATOM 3859 C CA . LEU A 1 529 ? 5.371 -45.220 73.720 1.00 75.21 526 LEU A CA 1
ATOM 3860 C C . LEU A 1 529 ? 4.617 -45.660 72.478 1.00 72.52 526 LEU A C 1
ATOM 3861 O O . LEU A 1 529 ? 4.522 -46.844 72.166 1.00 71.39 526 LEU A O 1
ATOM 3866 N N . THR A 1 530 ? 4.031 -44.705 71.786 1.00 72.99 527 THR A N 1
ATOM 3867 C CA . THR A 1 530 ? 3.218 -45.041 70.641 1.00 73.82 527 THR A CA 1
ATOM 3868 C C . THR A 1 530 ? 3.357 -43.960 69.575 1.00 69.10 527 THR A C 1
ATOM 3869 O O . THR A 1 530 ? 3.318 -42.767 69.855 1.00 65.41 527 THR A O 1
ATOM 3873 N N . TRP A 1 531 ? 3.594 -44.409 68.354 1.00 67.35 528 TRP A N 1
ATOM 3874 C CA . TRP A 1 531 ? 3.622 -43.544 67.195 1.00 66.60 528 TRP A CA 1
ATOM 3875 C C . TRP A 1 531 ? 2.190 -43.428 66.733 1.00 65.69 528 TRP A C 1
ATOM 3876 O O . TRP A 1 531 ? 1.491 -44.449 66.697 1.00 67.90 528 TRP A O 1
ATOM 3887 N N . PHE A 1 532 ? 1.743 -42.214 66.395 1.00 62.98 529 PHE A N 1
ATOM 3888 C CA . PHE A 1 532 ? 0.396 -42.038 65.783 1.00 63.83 529 PHE A CA 1
ATOM 3889 C C . PHE A 1 532 ? 0.446 -41.184 64.536 1.00 62.73 529 PHE A C 1
ATOM 3890 O O . PHE A 1 532 ? 1.218 -40.233 64.433 1.00 64.54 529 PHE A O 1
ATOM 3898 N N . ARG A 1 533 ? -0.411 -41.528 63.595 1.00 62.53 530 ARG A N 1
ATOM 3899 C CA . ARG A 1 533 ? -0.395 -40.875 62.305 1.00 63.37 530 ARG A CA 1
ATOM 3900 C C . ARG A 1 533 ? -1.759 -40.990 61.645 1.00 63.25 530 ARG A C 1
ATOM 3901 O O . ARG A 1 533 ? -2.228 -42.101 61.386 1.00 66.22 530 ARG A O 1
ATOM 3909 N N . ASN A 1 534 ? -2.385 -39.843 61.390 1.00 58.29 531 ASN A N 1
ATOM 3910 C CA . ASN A 1 534 ? -3.670 -39.783 60.716 1.00 56.38 531 ASN A CA 1
ATOM 3911 C C . ASN A 1 534 ? -3.520 -39.108 59.368 1.00 55.34 531 ASN A C 1
ATOM 3912 O O . ASN A 1 534 ? -2.946 -38.016 59.254 1.00 52.69 531 ASN A O 1
ATOM 3917 N N . ASP A 1 535 ? -4.082 -39.750 58.357 1.00 56.43 532 ASP A N 1
ATOM 3918 C CA . ASP A 1 535 ? -4.202 -39.168 57.038 1.00 58.19 532 ASP A CA 1
ATOM 3919 C C . ASP A 1 535 ? -5.626 -38.779 56.797 1.00 55.72 532 ASP A C 1
ATOM 3920 O O . ASP A 1 535 ? -6.455 -39.595 56.414 1.00 61.35 532 ASP A O 1
ATOM 3925 N N . TYR A 1 536 ? -5.871 -37.506 56.996 1.00 53.30 533 TYR A N 1
ATOM 3926 C CA . TYR A 1 536 ? -7.188 -36.960 57.074 1.00 55.22 533 TYR A CA 1
ATOM 3927 C C . TYR A 1 536 ? -7.549 -36.462 55.688 1.00 59.35 533 TYR A C 1
ATOM 3928 O O . TYR A 1 536 ? -6.873 -35.579 55.139 1.00 67.75 533 TYR A O 1
ATOM 3937 N N . LYS A 1 537 ? -8.620 -37.025 55.136 1.00 58.41 534 LYS A N 1
ATOM 3938 C CA . LYS A 1 537 ? -8.963 -36.886 53.719 1.00 61.12 534 LYS A CA 1
ATOM 3939 C C . LYS A 1 537 ? -10.288 -36.144 53.479 1.00 59.58 534 LYS A C 1
ATOM 3940 O O . LYS A 1 537 ? -11.224 -36.258 54.260 1.00 58.38 534 LYS A O 1
ATOM 3946 N N . ASP A 1 538 ? -10.367 -35.379 52.398 1.00 59.68 535 ASP A N 1
ATOM 3947 C CA . ASP A 1 538 ? -11.603 -34.683 52.039 1.00 60.20 535 ASP A CA 1
ATOM 3948 C C . ASP A 1 538 ? -12.238 -33.859 53.174 1.00 57.71 535 ASP A C 1
ATOM 3949 O O . ASP A 1 538 ? -13.462 -33.825 53.319 1.00 56.02 535 ASP A O 1
ATOM 3954 N N . LYS A 1 539 ? -11.421 -33.181 53.970 1.00 54.60 536 LYS A N 1
ATOM 3955 C CA . LYS A 1 539 ? -11.965 -32.302 55.010 1.00 54.37 536 LYS A CA 1
ATOM 3956 C C . LYS A 1 539 ? -12.738 -31.180 54.366 1.00 53.54 536 LYS A C 1
ATOM 3957 O O . LYS A 1 539 ? -12.308 -30.644 53.355 1.00 51.81 536 LYS A O 1
ATOM 3963 N N . ILE A 1 540 ? -13.869 -30.822 54.963 1.00 53.51 537 ILE A N 1
ATOM 3964 C CA . ILE A 1 540 ? -14.785 -29.869 54.356 1.00 52.91 537 ILE A CA 1
ATOM 3965 C C . ILE A 1 540 ? -14.432 -28.484 54.780 1.00 49.24 537 ILE A C 1
ATOM 3966 O O . ILE A 1 540 ? -14.426 -28.225 55.960 1.00 56.73 537 ILE A O 1
ATOM 3971 N N . VAL A 1 541 ? -14.130 -27.604 53.831 1.00 64.08 538 VAL A N 1
ATOM 3972 C CA . VAL A 1 541 ? -13.749 -26.227 54.142 1.00 60.74 538 VAL A CA 1
ATOM 3973 C C . VAL A 1 541 ? -14.151 -25.252 53.030 1.00 59.96 538 VAL A C 1
ATOM 3974 O O . VAL A 1 541 ? -14.462 -25.669 51.899 1.00 59.89 538 VAL A O 1
ATOM 3978 N N . ALA A 1 542 ? -14.098 -23.953 53.352 1.00 58.26 539 ALA A N 1
ATOM 3979 C CA . ALA A 1 542 ? -14.398 -22.890 52.385 1.00 57.68 539 ALA A CA 1
ATOM 3980 C C . ALA A 1 542 ? -13.604 -23.070 51.110 1.00 59.75 539 ALA A C 1
ATOM 3981 O O . ALA A 1 542 ? -12.387 -23.069 51.125 1.00 61.39 539 ALA A O 1
ATOM 3983 N N . GLY A 1 543 ? -14.321 -23.220 50.011 1.00 61.18 540 GLY A N 1
ATOM 3984 C CA . GLY A 1 543 ? -13.731 -23.521 48.718 1.00 64.50 540 GLY A CA 1
ATOM 3985 C C . GLY A 1 543 ? -13.003 -22.346 48.085 1.00 66.23 540 GLY A C 1
ATOM 3986 O O . GLY A 1 543 ? -13.126 -21.197 48.529 1.00 63.15 540 GLY A O 1
ATOM 3987 N N . THR A 1 544 ? -12.242 -22.666 47.034 1.00 69.78 541 THR A N 1
ATOM 3988 C CA . THR A 1 544 ? -11.352 -21.722 46.378 1.00 69.36 541 THR A CA 1
ATOM 3989 C C . THR A 1 544 ? -11.520 -21.709 44.876 1.00 74.11 541 THR A C 1
ATOM 3990 O O . THR A 1 544 ? -10.768 -21.042 44.167 1.00 77.80 541 THR A O 1
ATOM 3994 N N . HIS A 1 545 ? -12.499 -22.437 44.371 1.00 77.59 542 HIS A N 1
ATOM 3995 C CA . HIS A 1 545 ? -12.751 -22.411 42.952 1.00 81.78 542 HIS A CA 1
ATOM 3996 C C . HIS A 1 545 ? -14.144 -21.803 42.709 1.00 79.86 542 HIS A C 1
ATOM 3997 O O . HIS A 1 545 ? -15.101 -22.063 43.442 1.00 78.59 542 HIS A O 1
ATOM 4004 N N . VAL A 1 546 ? -14.223 -20.932 41.716 1.00 80.26 543 VAL A N 1
ATOM 4005 C CA . VAL A 1 546 ? -15.476 -20.267 41.374 1.00 79.78 543 VAL A CA 1
ATOM 4006 C C . VAL A 1 546 ? -16.315 -21.186 40.500 1.00 81.34 543 VAL A C 1
ATOM 4007 O O . VAL A 1 546 ? -15.989 -21.429 39.342 1.00 84.16 543 VAL A O 1
ATOM 4011 N N . VAL A 1 547 ? -17.394 -21.703 41.068 1.00 81.09 544 VAL A N 1
ATOM 4012 C CA . VAL A 1 547 ? -18.307 -22.594 40.337 1.00 81.58 544 VAL A CA 1
ATOM 4013 C C . VAL A 1 547 ? -19.221 -21.867 39.332 1.00 81.02 544 VAL A C 1
ATOM 4014 O O . VAL A 1 547 ? -19.886 -22.512 38.514 1.00 79.77 544 VAL A O 1
ATOM 4018 N N . GLY A 1 548 ? -19.269 -20.534 39.414 1.00 77.29 545 GLY A N 1
ATOM 4019 C CA . GLY A 1 548 ? -20.052 -19.736 38.482 1.00 76.46 545 GLY A CA 1
ATOM 4020 C C . GLY A 1 548 ? -20.261 -18.350 39.029 1.00 75.34 545 GLY A C 1
ATOM 4021 O O . GLY A 1 548 ? -19.680 -17.983 40.043 1.00 76.37 545 GLY A O 1
ATOM 4022 N N . THR A 1 549 ? -21.103 -17.567 38.377 1.00 77.09 546 THR A N 1
ATOM 4023 C CA . THR A 1 549 ? -21.298 -16.191 38.796 1.00 75.10 546 THR A CA 1
ATOM 4024 C C . THR A 1 549 ? -22.784 -15.812 38.813 1.00 77.41 546 THR A C 1
ATOM 4025 O O . THR A 1 549 ? -23.584 -16.463 38.149 1.00 78.72 546 THR A O 1
ATOM 4029 N N . VAL A 1 550 ? -23.152 -14.784 39.589 1.00 78.25 547 VAL A N 1
ATOM 4030 C CA . VAL A 1 550 ? -24.555 -14.313 39.658 1.00 80.48 547 VAL A CA 1
ATOM 4031 C C . VAL A 1 550 ? -24.648 -12.806 39.859 1.00 82.25 547 VAL A C 1
ATOM 4032 O O . VAL A 1 550 ? -23.811 -12.226 40.554 1.00 82.95 547 VAL A O 1
ATOM 4036 N N . ASP A 1 551 ? -25.680 -12.185 39.273 1.00 85.04 548 ASP A N 1
ATOM 4037 C CA . ASP A 1 551 ? -25.916 -10.737 39.400 1.00 83.53 548 ASP A CA 1
ATOM 4038 C C . ASP A 1 551 ? -26.976 -10.418 40.432 1.00 83.12 548 ASP A C 1
ATOM 4039 O O . ASP A 1 551 ? -28.133 -10.805 40.288 1.00 82.59 548 ASP A O 1
ATOM 4044 N N . GLY A 1 552 ? -26.571 -9.682 41.461 1.00 83.04 549 GLY A N 1
ATOM 4045 C CA . GLY A 1 552 ? -27.408 -9.446 42.622 1.00 83.09 549 GLY A CA 1
ATOM 4046 C C . GLY A 1 552 ? -27.770 -7.984 42.786 1.00 85.06 549 GLY A C 1
ATOM 4047 O O . GLY A 1 552 ? -26.916 -7.106 42.906 1.00 82.09 549 GLY A O 1
ATOM 4048 N N . SER A 1 553 ? -29.063 -7.725 42.811 1.00 88.67 550 SER A N 1
ATOM 4049 C CA . SER A 1 553 ? -29.532 -6.375 42.981 1.00 91.49 550 SER A CA 1
ATOM 4050 C C . SER A 1 553 ? -29.577 -6.037 44.462 1.00 90.92 550 SER A C 1
ATOM 4051 O O . SER A 1 553 ? -29.954 -6.865 45.292 1.00 88.37 550 SER A O 1
ATOM 4054 N N . SER A 1 554 ? -29.169 -4.811 44.770 1.00 93.11 551 SER A N 1
ATOM 4055 C CA . SER A 1 554 ? -29.203 -4.275 46.117 1.00 91.98 551 SER A CA 1
ATOM 4056 C C . SER A 1 554 ? -29.890 -2.886 46.110 1.00 98.26 551 SER A C 1
ATOM 4057 O O . SER A 1 554 ? -29.279 -1.860 45.766 1.00 95.82 551 SER A O 1
ATOM 4060 N N . THR A 1 555 ? -31.166 -2.864 46.479 1.00 102.24 552 THR A N 1
ATOM 4061 C CA . THR A 1 555 ? -31.929 -1.627 46.461 1.00 111.37 552 THR A CA 1
ATOM 4062 C C . THR A 1 555 ? -31.663 -0.760 47.695 1.00 110.48 552 THR A C 1
ATOM 4063 O O . THR A 1 555 ? -31.562 -1.247 48.819 1.00 106.30 552 THR A O 1
ATOM 4067 N N . ASN A 1 556 ? -31.543 0.536 47.452 1.00 113.34 553 ASN A N 1
ATOM 4068 C CA . ASN A 1 556 ? -31.385 1.517 48.502 1.00 117.67 553 ASN A CA 1
ATOM 4069 C C . ASN A 1 556 ? -32.679 1.570 49.320 1.00 123.41 553 ASN A C 1
ATOM 4070 O O . ASN A 1 556 ? -33.770 1.772 48.756 1.00 124.08 553 ASN A O 1
ATOM 4075 N N . ALA A 1 557 ? -32.557 1.392 50.638 1.00 122.95 554 ALA A N 1
ATOM 4076 C CA . ALA A 1 557 ? -33.719 1.339 51.532 1.00 125.94 554 ALA A CA 1
ATOM 4077 C C . ALA A 1 557 ? -34.647 2.552 51.380 1.00 136.22 554 ALA A C 1
ATOM 4078 O O . ALA A 1 557 ? -35.874 2.408 51.341 1.00 137.99 554 ALA A O 1
ATOM 4080 N N . ASN A 1 558 ? -34.057 3.743 51.283 1.00 142.50 555 ASN A N 1
ATOM 4081 C CA . ASN A 1 558 ? -34.820 4.997 51.337 1.00 150.07 555 ASN A CA 1
ATOM 4082 C C . ASN A 1 558 ? -35.123 5.584 49.958 1.00 149.68 555 ASN A C 1
ATOM 4083 O O . ASN A 1 558 ? -36.092 6.330 49.788 1.00 152.52 555 ASN A O 1
ATOM 4088 N N . THR A 1 559 ? -34.296 5.226 48.978 1.00 145.52 556 THR A N 1
ATOM 4089 C CA . THR A 1 559 ? -34.362 5.816 47.640 1.00 146.62 556 THR A CA 1
ATOM 4090 C C . THR A 1 559 ? -34.959 4.864 46.606 1.00 144.74 556 THR A C 1
ATOM 4091 O O . THR A 1 559 ? -35.478 5.305 45.591 1.00 147.13 556 THR A O 1
ATOM 4095 N N . GLY A 1 560 ? -34.860 3.560 46.841 1.00 140.83 557 GLY A N 1
ATOM 4096 C CA . GLY A 1 560 ? -35.282 2.588 45.839 1.00 136.00 557 GLY A CA 1
ATOM 4097 C C . GLY A 1 560 ? -34.260 2.448 44.717 1.00 130.89 557 GLY A C 1
ATOM 4098 O O . GLY A 1 560 ? -34.460 1.665 43.792 1.00 125.55 557 GLY A O 1
ATOM 4099 N N . ALA A 1 561 ? -33.166 3.209 44.800 1.00 128.28 558 ALA A N 1
ATOM 4100 C CA . ALA A 1 561 ? -32.064 3.112 43.843 1.00 124.75 558 ALA A CA 1
ATOM 4101 C C . ALA A 1 561 ? -31.476 1.698 43.841 1.00 121.01 558 ALA A C 1
ATOM 4102 O O . ALA A 1 561 ? -31.089 1.193 44.896 1.00 118.75 558 ALA A O 1
ATOM 4104 N N . VAL A 1 562 ? -31.426 1.066 42.665 1.00 120.20 559 VAL A N 1
ATOM 4105 C CA . VAL A 1 562 ? -30.893 -0.298 42.512 1.00 114.41 559 VAL A CA 1
ATOM 4106 C C . VAL A 1 562 ? -29.412 -0.314 42.112 1.00 111.36 559 VAL A C 1
ATOM 4107 O O . VAL A 1 562 ? -28.930 0.581 41.423 1.00 112.68 559 VAL A O 1
ATOM 4111 N N . THR A 1 563 ? -28.682 -1.340 42.527 1.00 108.16 560 THR A N 1
ATOM 4112 C CA . THR A 1 563 ? -27.332 -1.550 41.985 1.00 107.36 560 THR A CA 1
ATOM 4113 C C . THR A 1 563 ? -27.028 -3.035 41.890 1.00 102.25 560 THR A C 1
ATOM 4114 O O . THR A 1 563 ? -27.232 -3.792 42.852 1.00 99.64 560 THR A O 1
ATOM 4118 N N . ASN A 1 564 ? -26.556 -3.453 40.722 1.00 98.01 561 ASN A N 1
ATOM 4119 C CA . ASN A 1 564 ? -26.288 -4.854 40.493 1.00 96.19 561 ASN A CA 1
ATOM 4120 C C . ASN A 1 564 ? -24.821 -5.145 40.645 1.00 91.98 561 ASN A C 1
ATOM 4121 O O . ASN A 1 564 ? -23.984 -4.344 40.269 1.00 92.74 561 ASN A O 1
ATOM 4126 N N . THR A 1 565 ? -24.521 -6.301 41.216 1.00 87.64 562 THR A N 1
ATOM 4127 C CA . THR A 1 565 ? -23.169 -6.641 41.551 1.00 83.48 562 THR A CA 1
ATOM 4128 C C . THR A 1 565 ? -22.888 -8.047 41.057 1.00 80.28 562 THR A C 1
ATOM 4129 O O . THR A 1 565 ? -23.619 -8.972 41.359 1.00 77.75 562 THR A O 1
ATOM 4133 N N . LYS A 1 566 ? -21.833 -8.189 40.271 1.00 79.88 563 LYS A N 1
ATOM 4134 C CA . LYS A 1 566 ? -21.411 -9.482 39.815 1.00 79.02 563 LYS A CA 1
ATOM 4135 C C . LYS A 1 566 ? -20.700 -10.149 40.983 1.00 74.39 563 LYS A C 1
ATOM 4136 O O . LYS A 1 566 ? -19.725 -9.620 41.500 1.00 70.94 563 LYS A O 1
ATOM 4142 N N . TRP A 1 567 ? -21.224 -11.286 41.426 1.00 72.38 564 TRP A N 1
ATOM 4143 C CA . TRP A 1 567 ? -20.614 -12.021 42.519 1.00 71.28 564 TRP A CA 1
ATOM 4144 C C . TRP A 1 567 ? -19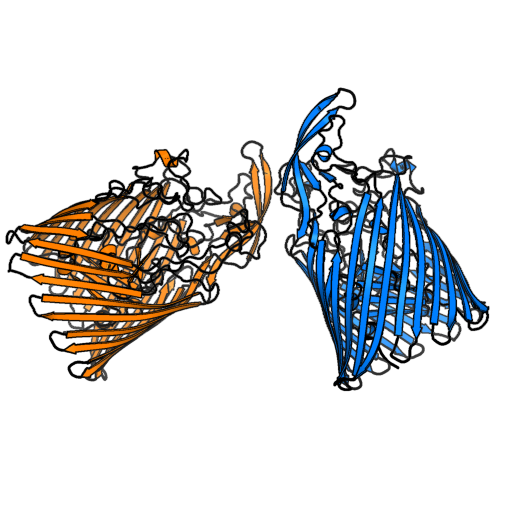.928 -13.274 41.979 1.00 71.33 564 TRP A C 1
ATOM 4145 O O . TRP A 1 567 ? -20.444 -13.943 41.071 1.00 74.92 564 TRP A O 1
ATOM 4156 N N . ASN A 1 568 ? -18.778 -13.597 42.561 1.00 68.09 565 ASN A N 1
ATOM 4157 C CA . ASN A 1 568 ? -18.123 -14.874 42.330 1.00 67.93 565 ASN A CA 1
ATOM 4158 C C . ASN A 1 568 ? -18.702 -15.877 43.318 1.00 67.68 565 ASN A C 1
ATOM 4159 O O . ASN A 1 568 ? -18.837 -15.580 44.513 1.00 67.47 565 ASN A O 1
ATOM 4164 N N . ILE A 1 569 ? -19.081 -17.046 42.822 1.00 67.15 566 ILE A N 1
ATOM 4165 C CA . ILE A 1 569 ? -19.708 -18.033 43.671 1.00 66.89 566 ILE A CA 1
ATOM 4166 C C . ILE A 1 569 ? -18.715 -19.125 44.043 1.00 69.59 566 ILE A C 1
ATOM 4167 O O . ILE A 1 569 ? -18.280 -19.918 43.191 1.00 70.90 566 ILE A O 1
ATOM 4172 N N . LEU A 1 570 ? -18.382 -19.176 45.327 1.00 69.62 567 LEU A N 1
ATOM 4173 C CA . LEU A 1 570 ? -17.633 -20.296 45.894 1.00 71.06 567 LEU A CA 1
ATOM 4174 C C . LEU A 1 570 ? -18.598 -21.193 46.641 1.00 69.04 567 LEU A C 1
ATOM 4175 O O . LEU A 1 570 ? -19.669 -20.752 47.048 1.00 71.67 567 LEU A O 1
ATOM 4180 N N . ARG A 1 571 ? -18.220 -22.438 46.859 1.00 67.84 568 ARG A N 1
ATOM 4181 C CA . ARG A 1 571 ? -19.011 -23.285 47.734 1.00 67.54 568 ARG A CA 1
ATOM 4182 C C . ARG A 1 571 ? -18.139 -24.144 48.651 1.00 65.85 568 ARG A C 1
ATOM 4183 O O . ARG A 1 571 ? -17.011 -24.483 48.319 1.00 68.07 568 ARG A O 1
ATOM 4191 N N . TRP A 1 572 ? -18.672 -24.517 49.802 1.00 62.83 569 TRP A N 1
ATOM 4192 C CA . TRP A 1 572 ? -17.989 -25.464 50.644 1.00 62.89 569 TRP A CA 1
ATOM 4193 C C . TRP A 1 572 ? -17.518 -26.644 49.776 1.00 67.69 569 TRP A C 1
ATOM 4194 O O . TRP A 1 572 ? -18.206 -27.066 48.850 1.00 68.52 569 TRP A O 1
ATOM 4205 N N . GLU A 1 573 ? -16.340 -27.177 50.076 1.00 72.57 570 GLU A N 1
ATOM 4206 C CA . GLU A 1 573 ? -15.759 -28.225 49.244 1.00 78.61 570 GLU A CA 1
ATOM 4207 C C . GLU A 1 573 ? -14.814 -29.086 50.050 1.00 77.71 570 GLU A C 1
ATOM 4208 O O . GLU A 1 573 ? -14.154 -28.593 50.943 1.00 75.75 570 GLU A O 1
ATOM 4214 N N . ASN A 1 574 ? -14.775 -30.381 49.773 1.00 49.68 571 ASN A N 1
ATOM 4215 C CA . ASN A 1 574 ? -13.836 -31.229 50.475 1.00 53.94 571 ASN A CA 1
ATOM 4216 C C . ASN A 1 574 ? -12.487 -31.041 49.794 1.00 60.80 571 ASN A C 1
ATOM 4217 O O . ASN A 1 574 ? -12.427 -31.146 48.569 1.00 66.87 571 ASN A O 1
ATOM 4222 N N . THR A 1 575 ? -11.432 -30.761 50.583 1.00 55.04 572 THR A N 1
ATOM 4223 C CA . THR A 1 575 ? -10.074 -30.554 50.088 1.00 50.65 572 THR A CA 1
ATOM 4224 C C . THR A 1 575 ? -9.243 -31.819 50.382 1.00 53.54 572 THR A C 1
ATOM 4225 O O . THR A 1 575 ? -9.444 -32.469 51.434 1.00 55.64 572 THR A O 1
ATOM 4229 N N . PRO A 1 576 ? -8.315 -32.185 49.464 1.00 51.32 573 PRO A N 1
ATOM 4230 C CA . PRO A 1 576 ? -7.807 -33.560 49.401 1.00 50.27 573 PRO A CA 1
ATOM 4231 C C . PRO A 1 576 ? -7.181 -34.145 50.672 1.00 51.74 573 PRO A C 1
ATOM 4232 O O . PRO A 1 576 ? -7.632 -35.216 51.111 1.00 52.87 573 PRO A O 1
ATOM 4236 N N . LYS A 1 577 ? -6.148 -33.518 51.238 1.00 53.07 574 LYS A N 1
ATOM 4237 C CA . LYS A 1 577 ? -5.416 -34.152 52.359 1.00 55.91 574 LYS A CA 1
ATOM 4238 C C . LYS A 1 577 ? -4.808 -33.250 53.406 1.00 54.33 574 LYS A C 1
ATOM 4239 O O . LYS A 1 577 ? -4.249 -32.194 53.092 1.00 49.96 574 LYS A O 1
ATOM 4245 N N . ALA A 1 578 ? -4.929 -33.681 54.664 1.00 53.70 575 ALA A N 1
ATOM 4246 C CA . ALA A 1 578 ? -4.146 -33.099 55.764 1.00 52.44 575 ALA A CA 1
ATOM 4247 C C . ALA A 1 578 ? -3.346 -34.239 56.366 1.00 52.63 575 ALA A C 1
ATOM 4248 O O . ALA A 1 578 ? -3.756 -35.405 56.246 1.00 53.65 575 ALA A O 1
ATOM 4250 N N . LEU A 1 579 ? -2.203 -33.913 56.972 1.00 50.06 576 LEU A N 1
ATOM 4251 C CA . LEU A 1 579 ? -1.354 -34.919 57.616 1.00 52.08 576 LEU A CA 1
ATOM 4252 C C . LEU A 1 579 ? -1.153 -34.623 59.090 1.00 49.89 576 LEU A C 1
ATOM 4253 O O . LEU A 1 579 ? -0.637 -33.596 59.455 1.00 47.79 576 LEU A O 1
ATOM 4258 N N . ILE A 1 580 ? -1.521 -35.572 59.929 1.00 53.55 577 ILE A N 1
ATOM 4259 C CA . ILE A 1 580 ? -1.197 -35.505 61.338 1.00 53.54 577 ILE A CA 1
ATOM 4260 C C . ILE A 1 580 ? -0.271 -36.657 61.730 1.00 57.21 577 ILE A C 1
ATOM 4261 O O . ILE A 1 580 ? -0.446 -37.811 61.255 1.00 54.36 577 ILE A O 1
ATOM 4266 N N . GLN A 1 581 ? 0.706 -36.353 62.591 1.00 54.77 578 GLN A N 1
ATOM 4267 C CA . GLN A 1 581 ? 1.643 -37.387 63.044 1.00 59.07 578 GLN A CA 1
ATOM 4268 C C . GLN A 1 581 ? 2.344 -36.984 64.319 1.00 57.30 578 GLN A C 1
ATOM 4269 O O . GLN A 1 581 ? 2.571 -35.799 64.546 1.00 56.69 578 GLN A O 1
ATOM 4275 N N . GLY A 1 582 ? 2.705 -37.968 65.140 1.00 56.30 579 GLY A N 1
ATOM 4276 C CA . GLY A 1 582 ? 3.367 -37.673 66.398 1.00 58.11 579 GLY A CA 1
ATOM 4277 C C . GLY A 1 582 ? 3.608 -38.886 67.263 1.00 64.09 579 GLY A C 1
ATOM 4278 O O . GLY A 1 582 ? 3.368 -40.030 66.849 1.00 72.03 579 GLY A O 1
ATOM 4279 N N . PHE A 1 583 ? 4.047 -38.629 68.491 1.00 64.61 580 PHE A N 1
ATOM 4280 C CA . PHE A 1 583 ? 4.289 -39.689 69.472 1.00 66.00 580 PHE A CA 1
ATOM 4281 C C . PHE A 1 583 ? 3.581 -39.376 70.794 1.00 64.87 580 PHE A C 1
ATOM 4282 O O . PHE A 1 583 ? 3.490 -38.231 71.212 1.00 65.16 580 PHE A O 1
ATOM 4290 N N . GLU A 1 584 ? 3.048 -40.400 71.429 1.00 65.35 581 GLU A N 1
ATOM 4291 C CA . GLU A 1 584 ? 2.496 -40.284 72.763 1.00 64.82 581 GLU A CA 1
ATOM 4292 C C . GLU A 1 584 ? 3.341 -41.237 73.587 1.00 73.47 581 GLU A C 1
ATOM 4293 O O . GLU A 1 584 ? 3.683 -42.337 73.130 1.00 81.28 581 GLU A O 1
ATOM 4299 N N . GLY A 1 585 ? 3.687 -40.829 74.797 1.00 74.73 582 GLY A N 1
ATOM 4300 C CA . GLY A 1 585 ? 4.257 -41.754 75.758 1.00 71.35 582 GLY A CA 1
ATOM 4301 C C . GLY A 1 585 ? 3.599 -41.486 77.086 1.00 73.21 582 GLY A C 1
ATOM 4302 O O . GLY A 1 585 ? 3.032 -40.416 77.316 1.00 69.05 582 GLY A O 1
ATOM 4303 N N . SER A 1 586 ? 3.670 -42.465 77.966 1.00 76.48 583 SER A N 1
ATOM 4304 C CA . SER A 1 586 ? 3.159 -42.313 79.318 1.00 77.72 583 SER A CA 1
ATOM 4305 C C . SER A 1 586 ? 4.072 -43.093 80.256 1.00 82.74 583 SER A C 1
ATOM 4306 O O . SER A 1 586 ? 4.725 -44.053 79.839 1.00 81.32 583 SER A O 1
ATOM 4309 N N . LEU A 1 587 ? 4.122 -42.674 81.515 1.00 83.95 584 LEU A N 1
ATOM 4310 C CA . LEU A 1 587 ? 4.984 -43.317 82.492 1.00 87.35 584 LEU A CA 1
ATOM 4311 C C . LEU A 1 587 ? 4.341 -43.337 83.862 1.00 88.95 584 LEU A C 1
ATOM 4312 O O . LEU A 1 587 ? 3.957 -42.284 84.391 1.00 94.76 584 LEU A O 1
ATOM 4317 N N . GLY A 1 588 ? 4.263 -44.525 84.452 1.00 83.33 585 GLY A N 1
ATOM 4318 C CA . GLY A 1 588 ? 3.653 -44.674 85.767 1.00 81.50 585 GLY A CA 1
ATOM 4319 C C . GLY A 1 588 ? 4.576 -45.292 86.801 1.00 79.76 585 GLY A C 1
ATOM 4320 O O . GLY A 1 588 ? 5.132 -46.367 86.577 1.00 80.58 585 GLY A O 1
ATOM 4321 N N . LEU A 1 589 ? 4.708 -44.618 87.944 1.00 78.02 586 LEU A N 1
ATOM 4322 C CA . LEU A 1 589 ? 5.569 -45.069 89.018 1.00 82.26 586 LEU A CA 1
ATOM 4323 C C . LEU A 1 589 ? 4.832 -45.143 90.340 1.00 81.57 586 LEU A C 1
ATOM 4324 O O . LEU A 1 589 ? 4.559 -44.106 90.957 1.00 79.73 586 LEU A O 1
ATOM 4329 N N . ASP A 1 590 ? 4.531 -46.369 90.775 1.00 80.78 587 ASP A N 1
ATOM 4330 C CA . ASP A 1 590 ? 3.625 -46.605 91.908 1.00 81.37 587 ASP A CA 1
ATOM 4331 C C . ASP A 1 590 ? 4.441 -47.143 93.081 1.00 83.03 587 ASP A C 1
ATOM 4332 O O . ASP A 1 590 ? 4.900 -48.279 93.039 1.00 83.68 587 ASP A O 1
ATOM 4337 N N . PHE A 1 591 ? 4.623 -46.333 94.121 1.00 83.59 588 PHE A N 1
ATOM 4338 C CA . PHE A 1 591 ? 5.307 -46.798 95.320 1.00 88.39 588 PHE A CA 1
ATOM 4339 C C . PHE A 1 591 ? 4.340 -46.942 96.495 1.00 89.43 588 PHE A C 1
ATOM 4340 O O . PHE A 1 591 ? 4.664 -46.570 97.619 1.00 92.43 588 PHE A O 1
ATOM 4348 N N . GLY A 1 592 ? 3.155 -47.493 96.249 1.00 91.64 589 GLY A N 1
ATOM 4349 C CA . GLY A 1 592 ? 2.124 -47.579 97.285 1.00 93.26 589 GLY A CA 1
ATOM 4350 C C . GLY A 1 592 ? 1.593 -46.205 97.668 1.00 95.16 589 GLY A C 1
ATOM 4351 O O . GLY A 1 592 ? 0.745 -45.647 96.950 1.00 95.10 589 GLY A O 1
ATOM 4352 N N . ASP A 1 593 ? 2.096 -45.660 98.786 1.00 97.10 590 ASP A N 1
ATOM 4353 C CA . ASP A 1 593 ? 1.645 -44.357 99.313 1.00 96.36 590 ASP A CA 1
ATOM 4354 C C . ASP A 1 593 ? 2.066 -43.204 98.419 1.00 92.69 590 ASP A C 1
ATOM 4355 O O . ASP A 1 593 ? 1.334 -42.237 98.292 1.00 97.32 590 ASP A O 1
ATOM 4360 N N . ILE A 1 594 ? 3.247 -43.313 97.813 1.00 92.25 591 ILE A N 1
ATOM 4361 C CA . ILE A 1 594 ? 3.752 -42.315 96.859 1.00 92.06 591 ILE A CA 1
ATOM 4362 C C . ILE A 1 594 ? 3.526 -42.777 95.411 1.00 87.80 591 ILE A C 1
ATOM 4363 O O . ILE A 1 594 ? 3.887 -43.903 95.063 1.00 87.67 591 ILE A O 1
ATOM 4368 N N . ARG A 1 595 ? 2.997 -41.900 94.556 1.00 81.52 592 ARG A N 1
ATOM 4369 C CA . ARG A 1 595 ? 2.740 -42.256 93.154 1.00 78.63 592 ARG A CA 1
ATOM 4370 C C . ARG A 1 595 ? 2.908 -41.103 92.173 1.00 77.25 592 ARG A C 1
ATOM 4371 O O . ARG A 1 595 ? 2.692 -39.935 92.518 1.00 72.35 592 ARG A O 1
ATOM 4379 N N . TRP A 1 596 ? 3.270 -41.467 90.941 1.00 78.91 593 TRP A N 1
ATOM 4380 C CA . TRP A 1 596 ? 3.552 -40.515 89.868 1.00 78.60 593 TRP A CA 1
ATOM 4381 C C . TRP A 1 596 ? 2.894 -40.961 88.554 1.00 76.70 593 TRP A C 1
ATOM 4382 O O . TRP A 1 596 ? 3.131 -42.065 88.063 1.00 76.79 593 TRP A O 1
ATOM 4393 N N . THR A 1 597 ? 2.093 -40.084 87.964 1.00 73.53 594 THR A N 1
ATOM 4394 C CA . THR A 1 597 ? 1.558 -40.338 86.631 1.00 69.97 594 THR A CA 1
ATOM 4395 C C . THR A 1 597 ? 2.047 -39.221 85.708 1.00 69.12 594 THR A C 1
ATOM 4396 O O . THR A 1 597 ? 1.715 -38.055 85.914 1.00 67.89 594 THR A O 1
ATOM 4400 N N . ASN A 1 598 ? 2.864 -39.589 84.717 1.00 71.91 595 ASN A N 1
ATOM 4401 C CA . ASN A 1 598 ? 3.402 -38.647 83.724 1.00 71.48 595 ASN A CA 1
ATOM 4402 C C . ASN A 1 598 ? 3.126 -39.084 82.283 1.00 71.62 595 ASN A C 1
ATOM 4403 O O . ASN A 1 598 ? 3.061 -40.276 81.959 1.00 67.06 595 ASN A O 1
ATOM 4408 N N . ASN A 1 599 ? 2.979 -38.097 81.410 1.00 73.35 596 ASN A N 1
ATOM 4409 C CA . ASN A 1 599 ? 2.970 -38.342 79.978 1.00 70.72 596 ASN A CA 1
ATOM 4410 C C . ASN A 1 599 ? 3.637 -37.206 79.200 1.00 71.52 596 ASN A C 1
ATOM 4411 O O . ASN A 1 599 ? 3.896 -36.099 79.713 1.00 67.53 596 ASN A O 1
ATOM 4416 N N . PHE A 1 600 ? 3.882 -37.494 77.938 1.00 68.15 597 PHE A N 1
ATOM 4417 C CA . PHE A 1 600 ? 4.325 -36.491 77.016 1.00 66.52 597 PHE A CA 1
ATOM 4418 C C . PHE A 1 600 ? 3.672 -36.827 75.693 1.00 72.09 597 PHE A C 1
ATOM 4419 O O . PHE A 1 600 ? 3.139 -37.935 75.500 1.00 67.34 597 PHE A O 1
ATOM 4427 N N . THR A 1 601 ? 3.695 -35.850 74.795 1.00 73.01 598 THR A N 1
ATOM 4428 C CA . THR A 1 601 ? 3.090 -35.979 73.487 1.00 70.56 598 THR A CA 1
ATOM 4429 C C . THR A 1 601 ? 3.944 -35.086 72.625 1.00 66.39 598 THR A C 1
ATOM 4430 O O . THR A 1 601 ? 4.209 -33.947 73.011 1.00 79.31 598 THR A O 1
ATOM 4434 N N . TYR A 1 602 ? 4.401 -35.584 71.482 1.00 60.79 599 TYR A N 1
ATOM 4435 C CA . TYR A 1 602 ? 5.208 -34.758 70.579 1.00 59.97 599 TYR A CA 1
ATOM 4436 C C . TYR A 1 602 ? 4.556 -34.776 69.233 1.00 57.83 599 TYR A C 1
ATOM 4437 O O . TYR A 1 602 ? 4.142 -35.829 68.755 1.00 61.45 599 TYR A O 1
ATOM 4446 N N . MET A 1 603 ? 4.468 -33.610 68.619 1.00 56.45 600 MET A N 1
ATOM 4447 C CA . MET A 1 603 ? 3.617 -33.404 67.463 1.00 56.59 600 MET A CA 1
ATOM 4448 C C . MET A 1 603 ? 4.518 -33.083 66.286 1.00 57.39 600 MET A C 1
ATOM 4449 O O . MET A 1 603 ? 5.043 -31.967 66.172 1.00 59.75 600 MET A O 1
ATOM 4454 N N . MET A 1 604 ? 4.741 -34.095 65.446 1.00 58.18 601 MET A N 1
ATOM 4455 C CA . MET A 1 604 ? 5.702 -34.025 64.345 1.00 53.89 601 MET A CA 1
ATOM 4456 C C . MET A 1 604 ? 5.079 -33.336 63.166 1.00 49.26 601 MET A C 1
ATOM 4457 O O . MET A 1 604 ? 5.775 -32.718 62.404 1.00 52.83 601 MET A O 1
ATOM 4462 N N . ASP A 1 605 ? 3.781 -33.469 62.978 1.00 45.30 602 ASP A N 1
ATOM 4463 C CA . ASP A 1 605 ? 3.156 -32.947 61.774 1.00 46.20 602 ASP A CA 1
ATOM 4464 C C . ASP A 1 605 ? 1.706 -32.569 61.990 1.00 46.14 602 ASP A C 1
ATOM 4465 O O . ASP A 1 605 ? 0.912 -33.349 62.548 1.00 47.91 602 ASP A O 1
ATOM 4470 N N . SER A 1 606 ? 1.377 -31.364 61.551 1.00 46.02 603 SER A N 1
ATOM 4471 C CA . SER A 1 606 ? 0.011 -30.919 61.441 1.00 50.70 603 SER A CA 1
ATOM 4472 C C . SER A 1 606 ? -0.028 -29.980 60.269 1.00 52.08 603 SER A C 1
ATOM 4473 O O . SER A 1 606 ? 0.257 -28.797 60.414 1.00 58.15 603 SER A O 1
ATOM 4476 N N . LYS A 1 607 ? -0.382 -30.475 59.102 1.00 50.48 604 LYS A N 1
ATOM 4477 C CA . LYS A 1 607 ? -0.391 -29.590 57.972 1.00 55.58 604 LYS A CA 1
ATOM 4478 C C . LYS A 1 607 ? -1.370 -30.063 56.919 1.00 54.16 604 LYS A C 1
ATOM 4479 O O . LYS A 1 607 ? -1.450 -31.241 56.645 1.00 51.81 604 LYS A O 1
ATOM 4485 N N . ASP A 1 608 ? -2.147 -29.127 56.376 1.00 55.64 605 ASP A N 1
ATOM 4486 C CA . ASP A 1 608 ? -2.909 -29.371 55.174 1.00 57.33 605 ASP A CA 1
ATOM 4487 C C . ASP A 1 608 ? -1.930 -29.351 53.986 1.00 57.15 605 ASP A C 1
ATOM 4488 O O . ASP A 1 608 ? -1.086 -28.489 53.871 1.00 57.73 605 ASP A O 1
ATOM 4493 N N . LYS A 1 609 ? -2.051 -30.318 53.099 1.00 61.12 606 LYS A N 1
ATOM 4494 C CA . LYS A 1 609 ? -1.084 -30.466 52.031 1.00 62.28 606 LYS A CA 1
ATOM 4495 C C . LYS A 1 609 ? -1.322 -29.445 50.913 1.00 58.59 606 LYS A C 1
ATOM 4496 O O . LYS A 1 609 ? -0.622 -29.463 49.913 1.00 62.41 606 LYS A O 1
ATOM 4502 N N . GLN A 1 610 ? -2.294 -28.556 51.089 1.00 52.34 607 GLN A N 1
ATOM 4503 C CA . GLN A 1 610 ? -2.655 -27.599 50.044 1.00 55.36 607 GLN A CA 1
ATOM 4504 C C . GLN A 1 610 ? -2.315 -26.181 50.473 1.00 59.65 607 GLN A C 1
ATOM 4505 O O . GLN A 1 610 ? -1.692 -25.429 49.713 1.00 61.39 607 GLN A O 1
ATOM 4511 N N . THR A 1 611 ? -2.726 -25.812 51.689 1.00 56.62 608 THR A N 1
ATOM 4512 C CA . THR A 1 611 ? -2.389 -24.514 52.233 1.00 55.49 608 THR A CA 1
ATOM 4513 C C . THR A 1 611 ? -1.009 -24.462 52.895 1.00 56.20 608 THR A C 1
ATOM 4514 O O . THR A 1 611 ? -0.359 -23.400 52.873 1.00 55.10 608 THR A O 1
ATOM 4518 N N . GLY A 1 612 ? -0.594 -25.599 53.487 1.00 53.16 609 GLY A N 1
ATOM 4519 C CA . GLY A 1 612 ? 0.607 -25.701 54.338 1.00 51.41 609 GLY A CA 1
ATOM 4520 C C . GLY A 1 612 ? 0.347 -25.306 55.803 1.00 52.88 609 GLY A C 1
ATOM 4521 O O . GLY A 1 612 ? 1.268 -25.202 56.616 1.00 52.39 609 GLY A O 1
ATOM 4522 N N . ASN A 1 613 ? -0.908 -25.058 56.157 1.00 52.10 610 ASN A N 1
ATOM 4523 C CA . ASN A 1 613 ? -1.220 -24.587 57.504 1.00 50.77 610 ASN A CA 1
ATOM 4524 C C . ASN A 1 613 ? -1.562 -25.725 58.457 1.00 51.19 610 ASN A C 1
ATOM 4525 O O . ASN A 1 613 ? -1.995 -26.788 58.023 1.00 52.19 610 ASN A O 1
ATOM 4530 N N . PRO A 1 614 ? -1.394 -25.500 59.767 1.00 48.79 611 PRO A N 1
ATOM 4531 C CA . PRO A 1 614 ? -1.810 -26.524 60.705 1.00 50.06 611 PRO A CA 1
ATOM 4532 C C . PRO A 1 614 ? -3.341 -26.546 60.860 1.00 48.74 611 PRO A C 1
ATOM 4533 O O . PRO A 1 614 ? -4.005 -25.541 60.623 1.00 44.95 611 PRO A O 1
ATOM 4537 N N . LEU A 1 615 ? -3.878 -27.701 61.233 1.00 49.51 612 LEU A N 1
ATOM 4538 C CA . LEU A 1 615 ? -5.311 -27.870 61.380 1.00 50.16 612 LEU A CA 1
ATOM 4539 C C . LEU A 1 615 ? -5.795 -27.099 62.594 1.00 51.77 612 LEU A C 1
ATOM 4540 O O . LEU A 1 615 ? -6.892 -26.590 62.612 1.00 53.82 612 LEU A O 1
ATOM 4545 N N . SER A 1 616 ? -4.956 -26.994 63.605 1.00 55.02 613 SER A N 1
ATOM 4546 C CA . SER A 1 616 ? -5.417 -26.593 64.917 1.00 53.52 613 SER A CA 1
ATOM 4547 C C . SER A 1 616 ? -4.234 -26.151 65.791 1.00 53.97 613 SER A C 1
ATOM 4548 O O . SER A 1 616 ? -3.261 -26.848 65.922 1.00 55.26 613 SER A O 1
ATOM 4551 N N . LEU A 1 617 ? -4.324 -24.986 66.394 1.00 56.53 614 LEU A N 1
ATOM 4552 C CA . LEU A 1 617 ? -3.218 -24.437 67.147 1.00 54.87 614 LEU A CA 1
ATOM 4553 C C . LEU A 1 617 ? -2.981 -25.250 68.417 1.00 54.21 614 LEU A C 1
ATOM 4554 O O . LEU A 1 617 ? -3.769 -25.194 69.330 1.00 53.92 614 LEU A O 1
ATOM 4559 N N . VAL A 1 618 ? -1.885 -25.995 68.462 1.00 57.97 615 VAL A N 1
ATOM 4560 C CA . VAL A 1 618 ? -1.544 -26.832 69.618 1.00 56.97 615 VAL A CA 1
ATOM 4561 C C . VAL A 1 618 ? -0.037 -26.879 69.790 1.00 58.45 615 VAL A C 1
ATOM 4562 O O . VAL A 1 618 ? 0.706 -26.808 68.809 1.00 51.33 615 VAL A O 1
ATOM 4566 N N . PRO A 1 619 ? 0.420 -26.990 71.046 1.00 57.62 616 PRO A N 1
ATOM 4567 C CA . PRO A 1 619 ? 1.853 -26.936 71.277 1.00 57.74 616 PRO A CA 1
ATOM 4568 C C . PRO A 1 619 ? 2.537 -28.092 70.541 1.00 54.10 616 PRO A C 1
ATOM 4569 O O . PRO A 1 619 ? 1.950 -29.133 70.377 1.00 49.77 616 PRO A O 1
ATOM 4573 N N . ILE A 1 620 ? 3.761 -27.881 70.093 1.00 55.68 617 ILE A N 1
ATOM 4574 C CA . ILE A 1 620 ? 4.491 -28.894 69.381 1.00 57.81 617 ILE A CA 1
ATOM 4575 C C . ILE A 1 620 ? 4.800 -30.066 70.310 1.00 63.60 617 ILE A C 1
ATOM 4576 O O . ILE A 1 620 ? 4.824 -31.226 69.864 1.00 65.71 617 ILE A O 1
ATOM 4581 N N . TYR A 1 621 ? 5.024 -29.772 71.597 1.00 64.87 618 TYR A N 1
ATOM 4582 C CA . TYR A 1 621 ? 5.083 -30.824 72.619 1.00 61.35 618 TYR A CA 1
ATOM 4583 C C . TYR A 1 621 ? 4.318 -30.402 73.878 1.00 62.59 618 TYR A C 1
ATOM 4584 O O . TYR A 1 621 ? 4.082 -29.215 74.132 1.00 63.89 618 TYR A O 1
ATOM 4593 N N . THR A 1 622 ? 3.896 -31.390 74.648 1.00 61.85 619 THR A N 1
ATOM 4594 C CA . THR A 1 622 ? 3.205 -31.140 75.893 1.00 61.11 619 THR A CA 1
ATOM 4595 C C . THR A 1 622 ? 3.523 -32.238 76.871 1.00 61.65 619 THR A C 1
ATOM 4596 O O . THR A 1 622 ? 3.222 -33.398 76.583 1.00 60.92 619 THR A O 1
ATOM 4600 N N . ILE A 1 623 ? 4.119 -31.876 78.010 1.00 60.18 620 ILE A N 1
ATOM 4601 C CA . ILE A 1 623 ? 4.483 -32.845 79.040 1.00 64.18 620 ILE A CA 1
ATOM 4602 C C . ILE A 1 623 ? 3.620 -32.647 80.275 1.00 69.52 620 ILE A C 1
ATOM 4603 O O . ILE A 1 623 ? 3.385 -31.517 80.681 1.00 73.54 620 ILE A O 1
ATOM 4608 N N . ASN A 1 624 ? 3.143 -33.744 80.867 1.00 73.68 621 ASN A N 1
ATOM 4609 C CA . ASN A 1 624 ? 2.313 -33.653 82.064 1.00 73.09 621 ASN A CA 1
ATOM 4610 C C . ASN A 1 624 ? 2.838 -34.541 83.169 1.00 74.92 621 ASN A C 1
ATOM 4611 O O . ASN A 1 624 ? 3.325 -35.651 82.907 1.00 72.14 621 ASN A O 1
ATOM 4616 N N . SER A 1 625 ? 2.748 -34.043 84.402 1.00 74.81 622 SER A N 1
ATOM 4617 C CA . SER A 1 625 ? 3.109 -34.826 85.572 1.00 76.13 622 SER A CA 1
ATOM 4618 C C . SER A 1 625 ? 2.093 -34.637 86.654 1.00 73.31 622 SER A C 1
ATOM 4619 O O . SER A 1 625 ? 1.796 -33.510 87.033 1.00 76.10 622 SER A O 1
ATOM 4622 N N . ILE A 1 626 ? 1.568 -35.741 87.157 1.00 72.77 623 ILE A N 1
ATOM 4623 C CA . ILE A 1 626 ? 0.789 -35.704 88.382 1.00 76.47 623 ILE A CA 1
ATOM 4624 C C . ILE A 1 626 ? 1.468 -36.528 89.513 1.00 75.50 623 ILE A C 1
ATOM 4625 O O . ILE A 1 626 ? 1.973 -37.634 89.285 1.00 69.93 623 ILE A O 1
ATOM 4630 N N . PHE A 1 627 ? 1.467 -35.968 90.725 1.00 76.37 624 PHE A N 1
ATOM 4631 C CA . PHE A 1 627 ? 2.119 -36.569 91.890 1.00 78.31 624 PHE A CA 1
ATOM 4632 C C . PHE A 1 627 ? 1.133 -36.693 93.054 1.00 84.59 624 PHE A C 1
ATOM 4633 O O . PHE A 1 627 ? 0.404 -35.749 93.390 1.00 79.86 624 PHE A O 1
ATOM 4641 N N . ASP A 1 628 ? 1.126 -37.874 93.666 1.00 86.02 625 ASP A N 1
ATOM 4642 C CA . ASP A 1 628 ? 0.272 -38.128 94.794 1.00 85.76 625 ASP A CA 1
ATOM 4643 C C . ASP A 1 628 ? 1.041 -38.760 95.937 1.00 86.98 625 ASP A C 1
ATOM 4644 O O . ASP A 1 628 ? 1.866 -39.652 95.737 1.00 84.73 625 ASP A O 1
ATOM 4649 N N . TYR A 1 629 ? 0.740 -38.282 97.140 1.00 88.60 626 TYR A N 1
ATOM 4650 C CA . TYR A 1 629 ? 1.380 -38.745 98.368 1.00 89.81 626 TYR A CA 1
ATOM 4651 C C . TYR A 1 629 ? 0.316 -38.764 99.472 1.00 90.06 626 TYR A C 1
ATOM 4652 O O . TYR A 1 629 ? -0.212 -37.713 99.871 1.00 91.23 626 TYR A O 1
ATOM 4661 N N . ASP A 1 630 ? -0.033 -39.967 99.919 1.00 89.17 627 ASP A N 1
ATOM 4662 C CA . ASP A 1 630 ? -0.942 -40.129 101.052 1.00 91.72 627 ASP A CA 1
ATOM 4663 C C . ASP A 1 630 ? -0.112 -40.126 102.336 1.00 95.71 627 ASP A C 1
ATOM 4664 O O . ASP A 1 630 ? 0.571 -41.111 102.652 1.00 100.71 627 ASP A O 1
ATOM 4669 N N . ILE A 1 631 ? -0.152 -39.013 103.062 1.00 95.52 628 ILE A N 1
ATOM 4670 C CA . ILE A 1 631 ? 0.697 -38.845 104.240 1.00 98.82 628 ILE A CA 1
ATOM 4671 C C . ILE A 1 631 ? 0.162 -39.637 105.431 1.00 99.65 628 ILE A C 1
ATOM 4672 O O . ILE A 1 631 ? 0.924 -40.284 106.145 1.00 100.78 628 ILE A O 1
ATOM 4677 N N . THR A 1 632 ? -1.147 -39.565 105.639 1.00 99.62 629 THR A N 1
ATOM 4678 C CA . THR A 1 632 ? -1.851 -40.414 106.602 1.00 102.26 629 THR A CA 1
ATOM 4679 C C . THR A 1 632 ? -3.098 -40.924 105.885 1.00 102.28 629 THR A C 1
ATOM 4680 O O . THR A 1 632 ? -3.281 -40.659 104.705 1.00 101.11 629 THR A O 1
ATOM 4684 N N . ASP A 1 633 ? -3.970 -41.640 106.579 1.00 104.19 630 ASP A N 1
ATOM 4685 C CA . ASP A 1 633 ? -5.212 -42.088 105.957 1.00 100.37 630 ASP A CA 1
ATOM 4686 C C . ASP A 1 633 ? -6.128 -40.908 105.657 1.00 100.84 630 ASP A C 1
ATOM 4687 O O . ASP A 1 633 ? -6.918 -40.948 104.705 1.00 97.04 630 ASP A O 1
ATOM 4692 N N . GLN A 1 634 ? -6.018 -39.857 106.466 1.00 102.79 631 GLN A N 1
ATOM 4693 C CA . GLN A 1 634 ? -6.821 -38.654 106.271 1.00 101.35 631 GLN A CA 1
ATOM 4694 C C . GLN A 1 634 ? -6.120 -37.672 105.362 1.00 98.30 631 GLN A C 1
ATOM 4695 O O . GLN A 1 634 ? -6.700 -37.187 104.393 1.00 99.62 631 GLN A O 1
ATOM 4701 N N . LEU A 1 635 ? -4.861 -37.402 105.679 1.00 101.53 632 LEU A N 1
ATOM 4702 C CA . LEU A 1 635 ? -4.090 -36.350 105.017 1.00 99.70 632 LEU A CA 1
ATOM 4703 C C . LEU A 1 635 ? -3.448 -36.797 103.717 1.00 96.04 632 LEU A C 1
ATOM 4704 O O . LEU A 1 635 ? -2.918 -37.894 103.612 1.00 97.92 632 LEU A O 1
ATOM 4709 N N . ASP A 1 636 ? -3.481 -35.910 102.737 1.00 94.02 633 ASP A N 1
ATOM 4710 C CA . ASP A 1 636 ? -3.115 -36.235 101.375 1.00 92.98 633 ASP A CA 1
ATOM 4711 C C . ASP A 1 636 ? -2.507 -34.956 100.782 1.00 90.50 633 ASP A C 1
ATOM 4712 O O . ASP A 1 636 ? -2.918 -33.840 101.128 1.00 91.82 633 ASP A O 1
ATOM 4717 N N . VAL A 1 637 ? -1.510 -35.103 99.920 1.00 85.11 634 VAL A N 1
ATOM 4718 C CA . VAL A 1 637 ? -0.978 -33.952 99.203 1.00 83.48 634 VAL A CA 1
ATOM 4719 C C . VAL A 1 637 ? -0.864 -34.336 97.750 1.00 82.28 634 VAL A C 1
ATOM 4720 O O . VAL A 1 637 ? -0.601 -35.492 97.437 1.00 88.07 634 VAL A O 1
ATOM 4724 N N . ASN A 1 638 ? -1.067 -33.371 96.861 1.00 77.96 635 ASN A N 1
ATOM 4725 C CA . ASN A 1 638 ? -1.115 -33.662 95.442 1.00 75.35 635 ASN A CA 1
ATOM 4726 C C . ASN A 1 638 ? -0.471 -32.556 94.613 1.00 72.73 635 ASN A C 1
ATOM 4727 O O . ASN A 1 638 ? -0.700 -31.387 94.883 1.00 73.45 635 ASN A O 1
ATOM 4732 N N . PHE A 1 639 ? 0.329 -32.927 93.612 1.00 72.20 636 PHE A N 1
ATOM 4733 C CA . PHE A 1 639 ? 1.107 -31.952 92.823 1.00 76.40 636 PHE A CA 1
ATOM 4734 C C . PHE A 1 639 ? 0.943 -32.210 91.339 1.00 77.29 636 PHE A C 1
ATOM 4735 O O . PHE A 1 639 ? 0.964 -33.368 90.912 1.00 86.53 636 PHE A O 1
ATOM 4743 N N . VAL A 1 640 ? 0.797 -31.137 90.560 1.00 73.46 637 VAL A N 1
ATOM 4744 C CA . VAL A 1 640 ? 0.571 -31.234 89.105 1.00 72.25 637 VAL A CA 1
ATOM 4745 C C . VAL A 1 640 ? 1.500 -30.250 88.410 1.00 72.53 637 VAL A C 1
ATOM 4746 O O . VAL A 1 640 ? 1.761 -29.148 88.918 1.00 73.16 637 VAL A O 1
ATOM 4750 N N . PHE A 1 641 ? 2.009 -30.649 87.251 1.00 73.72 638 PHE A N 1
ATOM 4751 C CA . PHE A 1 641 ? 2.938 -29.800 86.486 1.00 74.15 638 PHE A CA 1
ATOM 4752 C C . PHE A 1 641 ? 2.745 -30.112 85.021 1.00 70.07 638 PHE A C 1
ATOM 4753 O O . PHE A 1 641 ? 2.599 -31.267 84.616 1.00 71.51 638 PHE A O 1
ATOM 4761 N N . THR A 1 642 ? 2.722 -29.065 84.231 1.00 66.83 639 THR A N 1
ATOM 4762 C CA . THR A 1 642 ? 2.485 -29.212 82.831 1.00 63.88 639 THR A CA 1
ATOM 4763 C C . THR A 1 642 ? 3.437 -28.284 82.120 1.00 63.62 639 THR A C 1
ATOM 4764 O O . THR A 1 642 ? 3.673 -27.174 82.574 1.00 62.19 639 THR A O 1
ATOM 4768 N N . GLN A 1 643 ? 3.954 -28.748 80.995 1.00 62.41 640 GLN A N 1
ATOM 4769 C CA . GLN A 1 643 ? 4.957 -28.025 80.259 1.00 66.32 640 GLN A CA 1
ATOM 4770 C C . GLN A 1 643 ? 4.553 -28.049 78.788 1.00 66.16 640 GLN A C 1
ATOM 4771 O O . GLN A 1 643 ? 4.235 -29.114 78.225 1.00 66.19 640 GLN A O 1
ATOM 4777 N N . TYR A 1 644 ? 4.521 -26.861 78.191 1.00 62.57 641 TYR A N 1
ATOM 4778 C CA . TYR A 1 644 ? 4.092 -26.701 76.816 1.00 61.30 641 TYR A CA 1
ATOM 4779 C C . TYR A 1 644 ? 5.251 -26.180 76.008 1.00 62.96 641 TYR A C 1
ATOM 4780 O O . TYR A 1 644 ? 5.804 -25.139 76.335 1.00 59.81 641 TYR A O 1
ATOM 4789 N N . GLY A 1 645 ? 5.613 -26.889 74.942 1.00 69.41 642 GLY A N 1
ATOM 4790 C CA . GLY A 1 645 ? 6.484 -26.327 73.908 1.00 69.79 642 GLY A CA 1
ATOM 4791 C C . GLY A 1 645 ? 5.746 -25.268 73.082 1.00 71.19 642 GLY A C 1
ATOM 4792 O O . GLY A 1 645 ? 4.657 -24.811 73.455 1.00 66.37 642 GLY A O 1
ATOM 4793 N N . ARG A 1 646 ? 6.322 -24.907 71.937 1.00 69.82 643 ARG A N 1
ATOM 4794 C CA . ARG A 1 646 ? 5.922 -23.705 71.207 1.00 66.23 643 ARG A CA 1
ATOM 4795 C C . ARG A 1 646 ? 4.684 -23.886 70.311 1.00 63.91 643 ARG A C 1
ATOM 4796 O O . ARG A 1 646 ? 4.608 -24.817 69.484 1.00 56.03 643 ARG A O 1
ATOM 4804 N N . GLN A 1 647 ? 3.734 -22.962 70.473 1.00 61.11 644 GLN A N 1
ATOM 4805 C CA . GLN A 1 647 ? 2.502 -22.941 69.675 1.00 61.10 644 GLN A CA 1
ATOM 4806 C C . GLN A 1 647 ? 2.663 -21.990 68.513 1.00 62.24 644 GLN A C 1
ATOM 4807 O O . GLN A 1 647 ? 2.606 -20.758 68.709 1.00 70.18 644 GLN A O 1
ATOM 4813 N N . LYS A 1 648 ? 2.883 -22.531 67.317 1.00 58.10 645 LYS A N 1
ATOM 4814 C CA . LYS A 1 648 ? 3.009 -21.673 66.133 1.00 61.16 645 LYS A CA 1
ATOM 4815 C C . LYS A 1 648 ? 1.639 -21.320 65.570 1.00 65.44 645 LYS A C 1
ATOM 4816 O O . LYS A 1 648 ? 0.662 -22.091 65.694 1.00 71.61 645 LYS A O 1
ATOM 4822 N N . SER A 1 649 ? 1.574 -20.142 64.948 1.00 63.67 646 SER A N 1
ATOM 4823 C CA . SER A 1 649 ? 0.363 -19.670 64.312 1.00 58.55 646 SER A CA 1
ATOM 4824 C C . SER A 1 649 ? 0.273 -20.254 62.925 1.00 57.71 646 SER A C 1
ATOM 4825 O O . SER A 1 649 ? 1.255 -20.804 62.428 1.00 60.53 646 SER A O 1
ATOM 4828 N N . ARG A 1 650 ? -0.892 -20.117 62.293 1.00 53.29 647 ARG A N 1
ATOM 4829 C CA . ARG A 1 650 ? -1.016 -20.386 60.865 1.00 51.21 647 ARG A CA 1
ATOM 4830 C C . ARG A 1 650 ? 0.159 -19.687 60.152 1.00 51.23 647 ARG A C 1
ATOM 4831 O O . ARG A 1 650 ? 0.539 -18.594 60.536 1.00 50.52 647 ARG A O 1
ATOM 4839 N N . GLN A 1 651 ? 0.739 -20.341 59.142 1.00 50.08 648 GLN A N 1
ATOM 4840 C CA . GLN A 1 651 ? 1.954 -19.864 58.490 1.00 52.53 648 GLN A CA 1
ATOM 4841 C C . GLN A 1 651 ? 1.733 -19.268 57.106 1.00 57.59 648 GLN A C 1
ATOM 4842 O O . GLN A 1 651 ? 2.636 -18.580 56.592 1.00 59.05 648 GLN A O 1
ATOM 4848 N N . PHE A 1 652 ? 0.577 -19.542 56.484 1.00 53.64 649 PHE A N 1
ATOM 4849 C CA . PHE A 1 652 ? 0.395 -19.188 55.073 1.00 54.07 649 PHE A CA 1
ATOM 4850 C C . PHE A 1 652 ? -0.967 -18.579 54.784 1.00 51.82 649 PHE A C 1
ATOM 4851 O O . PHE A 1 652 ? -1.977 -19.081 55.203 1.00 53.30 649 PHE A O 1
ATOM 4859 N N . ALA A 1 653 ? -0.954 -17.520 53.999 1.00 54.96 650 ALA A N 1
ATOM 4860 C CA . ALA A 1 653 ? -2.139 -16.783 53.657 1.00 57.15 650 ALA A CA 1
ATOM 4861 C C . ALA A 1 653 ? -3.069 -17.592 52.784 1.00 56.07 650 ALA A C 1
ATOM 4862 O O . ALA A 1 653 ? -2.595 -18.310 51.893 1.00 54.51 650 ALA A O 1
ATOM 4864 N N . GLU A 1 654 ? -4.378 -17.470 53.059 1.00 54.45 651 GLU A N 1
ATOM 4865 C CA . GLU A 1 654 ? -5.433 -18.075 52.238 1.00 55.22 651 GLU A CA 1
ATOM 4866 C C . GLU A 1 654 ? -6.513 -17.078 51.778 1.00 54.20 651 GLU A C 1
ATOM 4867 O O . GLU A 1 654 ? -7.626 -17.459 51.469 1.00 54.69 651 GLU A O 1
ATOM 4873 N N . ASN A 1 655 ? -6.217 -15.799 51.745 1.00 56.65 652 ASN A N 1
ATOM 4874 C CA . ASN A 1 655 ? -7.128 -14.868 51.099 1.00 55.52 652 ASN A CA 1
ATOM 4875 C C . ASN A 1 655 ? -6.414 -13.551 50.805 1.00 56.70 652 ASN A C 1
ATOM 4876 O O . ASN A 1 655 ? -5.213 -13.395 51.064 1.00 53.81 652 ASN A O 1
ATOM 4881 N N . ARG A 1 656 ? -7.150 -12.603 50.250 1.00 58.88 653 ARG A N 1
ATOM 4882 C CA . ARG A 1 656 ? -6.531 -11.372 49.783 1.00 60.08 653 ARG A CA 1
ATOM 4883 C C . ARG A 1 656 ? -5.828 -10.673 50.929 1.00 59.17 653 ARG A C 1
ATOM 4884 O O . ARG A 1 656 ? -4.653 -10.285 50.809 1.00 54.26 653 ARG A O 1
ATOM 4892 N N . LEU A 1 657 ? -6.552 -10.521 52.038 1.00 60.48 654 LEU A N 1
ATOM 4893 C CA . LEU A 1 657 ? -6.066 -9.705 53.158 1.00 63.90 654 LEU A CA 1
ATOM 4894 C C . LEU A 1 657 ? -4.765 -10.279 53.693 1.00 61.82 654 LEU A C 1
ATOM 4895 O O . LEU A 1 657 ? -3.790 -9.550 53.915 1.00 68.65 654 LEU A O 1
ATOM 4900 N N . GLU A 1 658 ? -4.749 -11.595 53.855 1.00 55.10 655 GLU A N 1
ATOM 4901 C CA . GLU A 1 658 ? -3.601 -12.289 54.406 1.00 53.10 655 GLU A CA 1
ATOM 4902 C C . GLU A 1 658 ? -2.433 -12.239 53.419 1.00 53.45 655 GLU A C 1
ATOM 4903 O O . GLU A 1 658 ? -1.294 -12.085 53.833 1.00 53.69 655 GLU A O 1
ATOM 4909 N N . SER A 1 659 ? -2.725 -12.326 52.121 1.00 53.75 656 SER A N 1
ATOM 4910 C CA . SER A 1 659 ? -1.695 -12.262 51.076 1.00 54.85 656 SER A CA 1
ATOM 4911 C C . SER A 1 659 ? -1.163 -10.857 50.836 1.00 59.98 656 SER A C 1
ATOM 4912 O O . SER A 1 659 ? -0.443 -10.622 49.864 1.00 61.16 656 SER A O 1
ATOM 4915 N N . GLY A 1 660 ? -1.540 -9.905 51.688 1.00 62.30 657 GLY A N 1
ATOM 4916 C CA . GLY A 1 660 ? -1.109 -8.527 51.503 1.00 64.23 657 GLY A CA 1
ATOM 4917 C C . GLY A 1 660 ? -1.689 -7.752 50.324 1.00 63.26 657 GLY A C 1
ATOM 4918 O O . GLY A 1 660 ? -1.085 -6.799 49.861 1.00 65.93 657 GLY A O 1
ATOM 4919 N N . ILE A 1 661 ? -2.861 -8.125 49.845 1.00 66.36 658 ILE A N 1
ATOM 4920 C CA . ILE A 1 661 ? -3.480 -7.391 48.740 1.00 68.57 658 ILE A CA 1
ATOM 4921 C C . ILE A 1 661 ? -4.932 -7.055 49.022 1.00 68.86 658 ILE A C 1
ATOM 4922 O O . ILE A 1 661 ? -5.678 -6.784 48.087 1.00 69.07 658 ILE A O 1
ATOM 4927 N N . GLY A 1 662 ? -5.337 -7.084 50.294 1.00 67.85 659 GLY A N 1
ATOM 4928 C CA . GLY A 1 662 ? -6.673 -6.617 50.672 1.00 68.34 659 GLY A CA 1
ATOM 4929 C C . GLY A 1 662 ? -6.714 -5.094 50.687 1.00 70.07 659 GLY A C 1
ATOM 4930 O O . GLY A 1 662 ? -5.767 -4.430 50.252 1.00 67.71 659 GLY A O 1
ATOM 4931 N N . SER A 1 663 ? -7.789 -4.528 51.218 1.00 71.83 660 SER A N 1
ATOM 4932 C CA . SER A 1 663 ? -7.874 -3.070 51.337 1.00 77.53 660 SER A CA 1
ATOM 4933 C C . SER A 1 663 ? -6.805 -2.475 52.246 1.00 75.80 660 SER A C 1
ATOM 4934 O O . SER A 1 663 ? -6.541 -1.288 52.163 1.00 81.22 660 SER A O 1
ATOM 4937 N N . GLY A 1 664 ? -6.209 -3.271 53.133 1.00 74.50 661 GLY A N 1
ATOM 4938 C CA . GLY A 1 664 ? -5.225 -2.732 54.067 1.00 73.91 661 GLY A CA 1
ATOM 4939 C C . GLY A 1 664 ? -3.821 -2.806 53.507 1.00 74.42 661 GLY A C 1
ATOM 4940 O O . GLY A 1 664 ? -2.876 -2.263 54.093 1.00 71.20 661 GLY A O 1
ATOM 4941 N N . GLY A 1 665 ? -3.686 -3.493 52.371 1.00 77.27 662 GLY A N 1
ATOM 4942 C CA . GLY A 1 665 ? -2.396 -3.635 51.695 1.00 74.82 662 GLY A CA 1
ATOM 4943 C C . GLY A 1 665 ? -1.482 -4.588 52.438 1.00 76.63 662 GLY A C 1
ATOM 4944 O O . GLY A 1 665 ? -1.947 -5.549 53.084 1.00 73.52 662 GLY A O 1
ATOM 4945 N N . ALA A 1 666 ? -0.181 -4.300 52.369 1.00 77.26 663 ALA A N 1
ATOM 4946 C CA . ALA A 1 666 ? 0.864 -5.167 52.939 1.00 73.12 663 ALA A CA 1
ATOM 4947 C C . ALA A 1 666 ? 0.911 -5.140 54.478 1.00 71.63 663 ALA A C 1
ATOM 4948 O O . ALA A 1 666 ? 1.385 -6.091 55.110 1.00 63.26 663 ALA A O 1
ATOM 4950 N N . ASN A 1 667 ? 0.433 -4.042 55.068 1.00 71.49 664 ASN A N 1
ATOM 4951 C CA . ASN A 1 667 ? 0.373 -3.924 56.512 1.00 73.26 664 ASN A CA 1
ATOM 4952 C C . ASN A 1 667 ? -0.574 -4.953 57.118 1.00 73.05 664 ASN A C 1
ATOM 4953 O O . ASN A 1 667 ? -0.325 -5.452 58.218 1.00 68.67 664 ASN A O 1
ATOM 4958 N N . SER A 1 668 ? -1.652 -5.264 56.390 1.00 72.69 665 SER A N 1
ATOM 4959 C CA . SER A 1 668 ? -2.655 -6.249 56.835 1.00 69.81 665 SER A CA 1
ATOM 4960 C C . SER A 1 668 ? -2.286 -7.671 56.442 1.00 66.13 665 SER A C 1
ATOM 4961 O O . SER A 1 668 ? -3.099 -8.570 56.603 1.00 66.58 665 SER A O 1
ATOM 4964 N N . ALA A 1 669 ? -1.086 -7.869 55.897 1.00 64.30 666 ALA A N 1
ATOM 4965 C CA . ALA A 1 669 ? -0.644 -9.211 55.490 1.00 63.24 666 ALA A CA 1
ATOM 4966 C C . ALA A 1 669 ? -0.415 -10.086 56.703 1.00 60.65 666 ALA A C 1
ATOM 4967 O O . ALA A 1 669 ? -0.270 -9.604 57.817 1.00 65.04 666 ALA A O 1
ATOM 4969 N N . LEU A 1 670 ? -0.392 -11.381 56.484 1.00 56.49 667 LEU A N 1
ATOM 4970 C CA . LEU A 1 670 ? -0.224 -12.303 57.576 1.00 56.94 667 LEU A CA 1
ATOM 4971 C C . LEU A 1 670 ? 1.089 -12.060 58.335 1.00 60.56 667 LEU A C 1
ATOM 4972 O O . LEU A 1 670 ? 2.109 -11.762 57.742 1.00 67.81 667 LEU A O 1
ATOM 4977 N N . LYS A 1 671 ? 1.052 -12.205 59.654 1.00 63.22 668 LYS A N 1
ATOM 4978 C CA . LYS A 1 671 ? 2.203 -11.952 60.528 1.00 63.49 668 LYS A CA 1
ATOM 4979 C C . LYS A 1 671 ? 2.368 -13.191 61.446 1.00 64.91 668 LYS A C 1
ATOM 4980 O O . LYS A 1 671 ? 1.936 -13.218 62.613 1.00 61.07 668 LYS A O 1
ATOM 4986 N N . PRO A 1 672 ? 2.975 -14.253 60.896 1.00 67.71 669 PRO A N 1
ATOM 4987 C CA . PRO A 1 672 ? 3.149 -15.484 61.652 1.00 64.47 669 PRO A CA 1
ATOM 4988 C C . PRO A 1 672 ? 3.979 -15.227 62.894 1.00 61.33 669 PRO A C 1
ATOM 4989 O O . PRO A 1 672 ? 4.927 -14.472 62.825 1.00 59.52 669 PRO A O 1
ATOM 4993 N N . SER A 1 673 ? 3.583 -15.828 64.012 1.00 59.46 670 SER A N 1
ATOM 4994 C CA . SER A 1 673 ? 4.263 -15.675 65.291 1.00 61.39 670 SER A CA 1
ATOM 4995 C C . SER A 1 673 ? 4.030 -16.939 66.084 1.00 63.03 670 SER A C 1
ATOM 4996 O O . SER A 1 673 ? 3.182 -17.746 65.729 1.00 62.41 670 SER A O 1
ATOM 4999 N N . THR A 1 674 ? 4.772 -17.107 67.169 1.00 62.30 671 THR A N 1
ATOM 5000 C CA . THR A 1 674 ? 4.812 -18.380 67.852 1.00 60.97 671 THR A CA 1
ATOM 5001 C C . THR A 1 674 ? 4.915 -18.149 69.336 1.00 58.57 671 THR A C 1
ATOM 5002 O O . THR A 1 674 ? 5.829 -17.526 69.780 1.00 59.92 671 THR A O 1
ATOM 5006 N N . VAL A 1 675 ? 3.997 -18.678 70.119 1.00 58.72 672 VAL A N 1
ATOM 5007 C CA . VAL A 1 675 ? 4.095 -18.503 71.556 1.00 58.50 672 VAL A CA 1
ATOM 5008 C C . VAL A 1 675 ? 5.276 -19.291 72.119 1.00 60.88 672 VAL A C 1
ATOM 5009 O O . VAL A 1 675 ? 5.404 -20.473 71.849 1.00 65.27 672 VAL A O 1
ATOM 5013 N N . LYS A 1 676 ? 6.126 -18.637 72.907 1.00 64.92 673 LYS A N 1
ATOM 5014 C CA . LYS A 1 676 ? 7.292 -19.293 73.500 1.00 64.32 673 LYS A CA 1
ATOM 5015 C C . LYS A 1 676 ? 6.847 -20.281 74.561 1.00 60.60 673 LYS A C 1
ATOM 5016 O O . LYS A 1 676 ? 5.791 -20.098 75.160 1.00 64.64 673 LYS A O 1
ATOM 5022 N N . SER A 1 677 ? 7.618 -21.348 74.766 1.00 57.68 674 SER A N 1
ATOM 5023 C CA . SER A 1 677 ? 7.162 -22.433 75.619 1.00 57.39 674 SER A CA 1
ATOM 5024 C C . SER A 1 677 ? 7.151 -22.009 77.075 1.00 57.62 674 SER A C 1
ATOM 5025 O O . SER A 1 677 ? 7.811 -21.054 77.443 1.00 58.06 674 SER A O 1
ATOM 5028 N N . TYR A 1 678 ? 6.365 -22.703 77.891 1.00 56.86 675 TYR A N 1
ATOM 5029 C CA . TYR A 1 678 ? 6.185 -22.324 79.282 1.00 58.15 675 TYR A CA 1
ATOM 5030 C C . TYR A 1 678 ? 5.545 -23.445 80.102 1.00 55.58 675 TYR A C 1
ATOM 5031 O O . TYR A 1 678 ? 5.264 -24.532 79.589 1.00 53.46 675 TYR A O 1
ATOM 5040 N N . SER A 1 679 ? 5.349 -23.183 81.388 1.00 55.38 676 SER A N 1
ATOM 5041 C CA . SER A 1 679 ? 4.906 -24.211 82.315 1.00 55.68 676 SER A CA 1
ATOM 5042 C C . SER A 1 679 ? 4.037 -23.628 83.425 1.00 56.66 676 SER A C 1
ATOM 5043 O O . SER A 1 679 ? 4.158 -22.456 83.761 1.00 58.65 676 SER A O 1
ATOM 5046 N N . THR A 1 680 ? 3.162 -24.457 83.980 1.00 57.46 677 THR A N 1
ATOM 5047 C CA . THR A 1 680 ? 2.388 -24.094 85.154 1.00 61.98 677 THR A CA 1
ATOM 5048 C C . THR A 1 680 ? 2.381 -25.272 86.122 1.00 65.95 677 THR A C 1
ATOM 5049 O O . THR A 1 680 ? 2.608 -26.415 85.719 1.00 65.82 677 THR A O 1
ATOM 5053 N N . ALA A 1 681 ? 2.114 -24.987 87.394 1.00 67.35 678 ALA A N 1
ATOM 5054 C CA . ALA A 1 681 ? 2.064 -26.026 88.406 1.00 67.64 678 ALA A CA 1
ATOM 5055 C C . ALA A 1 681 ? 0.938 -25.782 89.407 1.00 70.03 678 ALA A C 1
ATOM 5056 O O . ALA A 1 681 ? 0.409 -24.665 89.483 1.00 73.96 678 ALA A O 1
ATOM 5058 N N . GLY A 1 682 ? 0.579 -26.813 90.179 1.00 67.55 679 GLY A N 1
ATOM 5059 C CA . GLY A 1 682 ? -0.368 -26.640 91.289 1.00 70.04 679 GLY A CA 1
ATOM 5060 C C . GLY A 1 682 ? -0.135 -27.607 92.433 1.00 74.37 679 GLY A C 1
ATOM 5061 O O . GLY A 1 682 ? 0.408 -28.686 92.222 1.00 77.26 679 GLY A O 1
ATOM 5062 N N . ILE A 1 683 ? -0.536 -27.219 93.646 1.00 79.47 680 ILE A N 1
ATOM 5063 C CA . ILE A 1 683 ? -0.572 -28.144 94.793 1.00 82.37 680 ILE A CA 1
ATOM 5064 C C . ILE A 1 683 ? -1.926 -28.162 95.482 1.00 80.07 680 ILE A C 1
ATOM 5065 O O . ILE A 1 683 ? -2.705 -27.215 95.385 1.00 79.84 680 ILE A O 1
ATOM 5070 N N . ASN A 1 684 ? -2.194 -29.273 96.158 1.00 78.52 681 ASN A N 1
ATOM 5071 C CA . ASN A 1 684 ? -3.328 -29.411 97.055 1.00 77.72 681 ASN A CA 1
ATOM 5072 C C . ASN A 1 684 ? -2.813 -29.935 98.348 1.00 79.72 681 ASN A C 1
ATOM 5073 O O . ASN A 1 684 ? -1.830 -30.675 98.367 1.00 80.29 681 ASN A O 1
ATOM 5078 N N . VAL A 1 685 ? -3.488 -29.593 99.431 1.00 80.70 682 VAL A N 1
ATOM 5079 C CA . VAL A 1 685 ? -3.471 -30.463 100.595 1.00 81.18 682 VAL A CA 1
ATOM 5080 C C . VAL A 1 685 ? -4.924 -30.895 100.798 1.00 80.88 682 VAL A C 1
ATOM 5081 O O . VAL A 1 685 ? -5.847 -30.080 100.734 1.00 79.79 682 VAL A O 1
ATOM 5085 N N . GLY A 1 686 ? -5.121 -32.195 100.982 1.00 82.44 683 GLY A N 1
ATOM 5086 C CA . GLY A 1 686 ? -6.445 -32.781 100.916 1.00 80.55 683 GLY A CA 1
ATOM 5087 C C . GLY A 1 686 ? -6.731 -33.530 102.180 1.00 85.15 683 GLY A C 1
ATOM 5088 O O . GLY A 1 686 ? -6.331 -34.674 102.323 1.00 88.25 683 GLY A O 1
ATOM 5089 N N . TYR A 1 687 ? -7.448 -32.882 103.090 1.00 90.14 684 TYR A N 1
ATOM 5090 C CA . TYR A 1 687 ? -7.790 -33.472 104.377 1.00 95.61 684 TYR A CA 1
ATOM 5091 C C . TYR A 1 687 ? -9.198 -34.038 104.436 1.00 93.41 684 TYR A C 1
ATOM 5092 O O . TYR A 1 687 ? -10.182 -33.343 104.202 1.00 90.56 684 TYR A O 1
ATOM 5101 N N . LYS A 1 688 ? -9.283 -35.312 104.771 1.00 96.11 685 LYS A N 1
ATOM 5102 C CA . LYS A 1 688 ? -10.557 -35.933 105.081 1.00 98.86 685 LYS A CA 1
ATOM 5103 C C . LYS A 1 688 ? -10.864 -35.750 106.560 1.00 101.25 685 LYS A C 1
ATOM 5104 O O . LYS A 1 688 ? -10.447 -36.572 107.372 1.00 103.56 685 LYS A O 1
ATOM 5110 N N . PHE A 1 689 ? -11.585 -34.683 106.914 1.00 100.07 686 PHE A N 1
ATOM 5111 C CA . PHE A 1 689 ? -11.950 -34.439 108.319 1.00 101.64 686 PHE A CA 1
ATOM 5112 C C . PHE A 1 689 ? -12.763 -35.586 108.938 1.00 101.55 686 PHE A C 1
ATOM 5113 O O . PHE A 1 689 ? -12.860 -35.696 110.162 1.00 101.50 686 PHE A O 1
ATOM 5121 N N . SER A 1 690 ? -13.355 -36.435 108.102 1.00 101.10 687 SER A N 1
ATOM 5122 C CA . SER A 1 690 ? -14.252 -37.489 108.591 1.00 102.58 687 SER A CA 1
ATOM 5123 C C . SER A 1 690 ? -14.639 -38.483 107.490 1.00 100.99 687 SER A C 1
ATOM 5124 O O . SER A 1 690 ? -14.288 -38.311 106.322 1.00 100.07 687 SER A O 1
ATOM 5127 N N . ASP A 1 691 ? -15.348 -39.538 107.872 1.00 103.09 688 ASP A N 1
ATOM 5128 C CA . ASP A 1 691 ? -15.865 -40.492 106.897 1.00 102.88 688 ASP A CA 1
ATOM 5129 C C . ASP A 1 691 ? -16.868 -39.763 106.006 1.00 101.00 688 ASP A C 1
ATOM 5130 O O . ASP A 1 691 ? -16.927 -39.998 104.802 1.00 95.13 688 ASP A O 1
ATOM 5135 N N . GLN A 1 692 ? -17.649 -38.872 106.626 1.00 104.14 689 GLN A N 1
ATOM 5136 C CA . GLN A 1 692 ? -18.705 -38.113 105.948 1.00 102.71 689 GLN A CA 1
ATOM 5137 C C . GLN A 1 692 ? -18.161 -36.886 105.238 1.00 100.70 689 GLN A C 1
ATOM 5138 O O . GLN A 1 692 ? -18.623 -36.542 104.151 1.00 98.62 689 GLN A O 1
ATOM 5144 N N . ILE A 1 693 ? -17.189 -36.219 105.856 1.00 100.52 690 ILE A N 1
ATOM 5145 C CA . ILE A 1 693 ? -16.735 -34.926 105.356 1.00 97.04 690 ILE A CA 1
ATOM 5146 C C . ILE A 1 693 ? -15.323 -34.947 104.796 1.00 93.25 690 ILE A C 1
ATOM 5147 O O . ILE A 1 693 ? -14.379 -35.336 105.466 1.00 92.23 690 ILE A O 1
ATOM 5152 N N . SER A 1 694 ? -15.215 -34.542 103.538 1.00 92.57 691 SER A N 1
ATOM 5153 C CA . SER A 1 694 ? -13.943 -34.345 102.881 1.00 92.05 691 SER A CA 1
ATOM 5154 C C . SER A 1 694 ? -13.761 -32.864 102.671 1.00 92.63 691 SER A C 1
ATOM 5155 O O . SER A 1 694 ? -14.696 -32.088 102.854 1.00 92.64 691 SER A O 1
ATOM 5158 N N . THR A 1 695 ? -12.541 -32.477 102.312 1.00 94.67 692 THR A N 1
ATOM 5159 C CA . THR A 1 695 ? -12.231 -31.106 101.937 1.00 92.02 692 THR A CA 1
ATOM 5160 C C . THR A 1 695 ? -10.859 -31.098 101.293 1.00 87.79 692 THR A C 1
ATOM 5161 O O . THR A 1 695 ? -10.042 -31.973 101.560 1.00 85.81 692 THR A O 1
ATOM 5165 N N . ARG A 1 696 ? -10.631 -30.112 100.436 1.00 84.76 693 ARG A N 1
ATOM 5166 C CA . ARG A 1 696 ? -9.402 -30.014 99.662 1.00 82.36 693 ARG A CA 1
ATOM 5167 C C . ARG A 1 696 ? -9.119 -28.556 99.360 1.00 82.14 693 ARG A C 1
ATOM 5168 O O . ARG A 1 696 ? -9.930 -27.893 98.724 1.00 86.06 693 ARG A O 1
ATOM 5176 N N . VAL A 1 697 ? -7.980 -28.057 99.826 1.00 80.07 694 VAL A N 1
ATOM 5177 C CA . VAL A 1 697 ? -7.583 -26.690 99.549 1.00 80.48 694 VAL A CA 1
ATOM 5178 C C . VAL A 1 697 ? -6.313 -26.734 98.712 1.00 80.21 694 VAL A C 1
ATOM 5179 O O . VAL A 1 697 ? -5.448 -27.594 98.923 1.00 82.51 694 VAL A O 1
ATOM 5183 N N . GLY A 1 698 ? -6.199 -25.808 97.765 1.00 77.52 695 GLY A N 1
ATOM 5184 C CA . GLY A 1 698 ? -5.049 -25.778 96.880 1.00 75.93 695 GLY A CA 1
ATOM 5185 C C . GLY A 1 698 ? -4.893 -24.480 96.101 1.00 76.41 695 GLY A C 1
ATOM 5186 O O . GLY A 1 698 ? -5.710 -23.559 96.207 1.00 74.11 695 GLY A O 1
ATOM 5187 N N . VAL A 1 699 ? -3.816 -24.405 95.330 1.00 76.64 696 VAL A N 1
ATOM 5188 C CA . VAL A 1 699 ? -3.582 -23.271 94.459 1.00 77.42 696 VAL A CA 1
ATOM 5189 C C . VAL A 1 699 ? -3.120 -23.770 93.077 1.00 79.44 696 VAL A C 1
ATOM 5190 O O . VAL A 1 699 ? -2.468 -24.819 92.962 1.00 76.61 696 VAL A O 1
ATOM 5194 N N . SER A 1 700 ? -3.464 -23.006 92.038 1.00 80.00 697 SER A N 1
ATOM 5195 C CA . SER A 1 700 ? -3.194 -23.376 90.649 1.00 73.92 697 SER A CA 1
ATOM 5196 C C . SER A 1 700 ? -2.487 -22.219 89.925 1.00 74.41 697 SER A C 1
ATOM 5197 O O . SER A 1 700 ? -2.828 -21.042 90.133 1.00 75.86 697 SER A O 1
ATOM 5200 N N . ASN A 1 701 ? -1.540 -22.576 89.053 1.00 69.77 698 ASN A N 1
ATOM 5201 C CA . ASN A 1 701 ? -0.556 -21.660 88.477 1.00 68.16 698 ASN A CA 1
ATOM 5202 C C . ASN A 1 701 ? 0.239 -21.022 89.614 1.00 73.33 698 ASN A C 1
ATOM 5203 O O . ASN A 1 701 ? 0.390 -19.801 89.716 1.00 70.50 698 ASN A O 1
ATOM 5208 N N . LEU A 1 702 ? 0.760 -21.901 90.461 1.00 78.30 699 LEU A N 1
ATOM 5209 C CA . LEU A 1 702 ? 1.587 -21.529 91.610 1.00 80.11 699 LEU A CA 1
ATOM 5210 C C . LEU A 1 702 ? 2.632 -20.458 91.306 1.00 78.44 699 LEU A C 1
ATOM 5211 O O . LEU A 1 702 ? 2.875 -19.607 92.161 1.00 81.48 699 LEU A O 1
ATOM 5216 N N . PHE A 1 703 ? 3.212 -20.458 90.103 1.00 75.20 700 PHE A N 1
ATOM 5217 C CA . PHE A 1 703 ? 4.242 -19.437 89.746 1.00 78.39 700 PHE A CA 1
ATOM 5218 C C . PHE A 1 703 ? 3.644 -18.150 89.099 1.00 76.10 700 PHE A C 1
ATOM 5219 O O . PHE A 1 703 ? 4.373 -17.347 88.532 1.00 72.75 700 PHE A O 1
ATOM 5227 N N . ASP A 1 704 ? 2.323 -17.976 89.142 1.00 77.11 701 ASP A N 1
ATOM 5228 C CA . ASP A 1 704 ? 1.616 -16.903 88.392 1.00 75.03 701 ASP A CA 1
ATOM 5229 C C . ASP A 1 704 ? 2.105 -16.685 86.936 1.00 79.47 701 ASP A C 1
ATOM 5230 O O . ASP A 1 704 ? 2.263 -15.534 86.494 1.00 76.06 701 ASP A O 1
ATOM 5235 N N . LYS A 1 705 ? 2.313 -17.781 86.190 1.00 81.44 702 LYS A N 1
ATOM 5236 C CA . LYS A 1 705 ? 2.607 -17.686 84.764 1.00 77.56 702 LYS A CA 1
ATOM 5237 C C . LYS A 1 705 ? 1.301 -17.288 84.107 1.00 73.29 702 LYS A C 1
ATOM 5238 O O . LYS A 1 705 ? 0.430 -18.110 83.900 1.00 71.55 702 LYS A O 1
ATOM 5244 N N . GLN A 1 706 ? 1.163 -16.013 83.792 1.00 72.41 703 GLN A N 1
ATOM 5245 C CA . GLN A 1 706 ? -0.087 -15.505 83.269 1.00 66.93 703 GLN A CA 1
ATOM 5246 C C . GLN A 1 706 ? 0.053 -14.869 81.904 1.00 67.08 703 GLN A C 1
ATOM 5247 O O . GLN A 1 706 ? 0.700 -13.840 81.753 1.00 64.78 703 GLN A O 1
ATOM 5253 N N . ILE A 1 707 ? -0.608 -15.450 80.913 1.00 69.53 704 ILE A N 1
ATOM 5254 C CA . ILE A 1 707 ? -0.585 -14.868 79.580 1.00 68.30 704 ILE A CA 1
ATOM 5255 C C . ILE A 1 707 ? -1.930 -14.232 79.223 1.00 67.34 704 ILE A C 1
ATOM 5256 O O . ILE A 1 707 ? -2.983 -14.845 79.438 1.00 75.02 704 ILE A O 1
ATOM 5261 N N . LEU A 1 708 ? -1.864 -13.026 78.650 1.00 64.06 705 LEU A N 1
ATOM 5262 C CA . LEU A 1 708 ? -3.034 -12.277 78.178 1.00 64.45 705 LEU A CA 1
ATOM 5263 C C . LEU A 1 708 ? -3.234 -12.402 76.678 1.00 62.43 705 LEU A C 1
ATOM 5264 O O . LEU A 1 708 ? -2.285 -12.544 75.923 1.00 62.49 705 LEU A O 1
ATOM 5269 N N . ARG A 1 709 ? -4.487 -12.383 76.250 1.00 64.88 706 ARG A N 1
ATOM 5270 C CA . ARG A 1 709 ? -4.819 -12.622 74.852 1.00 61.34 706 ARG A CA 1
ATOM 5271 C C . ARG A 1 709 ? -4.562 -11.384 74.021 1.00 63.75 706 ARG A C 1
ATOM 5272 O O . ARG A 1 709 ? -5.070 -10.300 74.323 1.00 60.72 706 ARG A O 1
ATOM 5280 N N . ASP A 1 710 ? -3.768 -11.573 72.974 1.00 63.15 707 ASP A N 1
ATOM 5281 C CA . ASP A 1 710 ? -3.300 -10.488 72.134 1.00 64.69 707 ASP A CA 1
ATOM 5282 C C . ASP A 1 710 ? -4.145 -10.481 70.885 1.00 62.61 707 ASP A C 1
ATOM 5283 O O . ASP A 1 710 ? -4.141 -11.452 70.137 1.00 57.53 707 ASP A O 1
ATOM 5288 N N . SER A 1 711 ? -4.877 -9.392 70.674 1.00 63.84 708 SER A N 1
ATOM 5289 C CA . SER A 1 711 ? -5.599 -9.201 69.427 1.00 68.20 708 SER A CA 1
ATOM 5290 C C . SER A 1 711 ? -4.672 -8.947 68.249 1.00 68.46 708 SER A C 1
ATOM 5291 O O . SER A 1 711 ? -4.997 -9.310 67.120 1.00 69.16 708 SER A O 1
ATOM 5294 N N . ASN A 1 712 ? -3.521 -8.332 68.495 1.00 69.80 709 ASN A N 1
ATOM 5295 C CA . ASN A 1 712 ? -2.548 -8.096 67.415 1.00 71.86 709 ASN A CA 1
ATOM 5296 C C . ASN A 1 712 ? -1.627 -9.288 67.063 1.00 69.96 709 ASN A C 1
ATOM 5297 O O . ASN A 1 712 ? -0.600 -9.103 66.436 1.00 63.35 709 ASN A O 1
ATOM 5302 N N . SER A 1 713 ? -1.995 -10.498 67.463 1.00 66.54 710 SER A N 1
ATOM 5303 C CA . SER A 1 713 ? -1.202 -11.672 67.140 1.00 65.44 710 SER A CA 1
ATOM 5304 C C . SER A 1 713 ? -2.114 -12.767 66.658 1.00 63.01 710 SER A C 1
ATOM 5305 O O . SER A 1 713 ? -3.310 -12.729 66.912 1.00 63.54 710 SER A O 1
ATOM 5308 N N . ILE A 1 714 ? -1.553 -13.759 65.974 1.00 62.18 711 ILE A N 1
ATOM 5309 C CA . ILE A 1 714 ? -2.342 -14.942 65.581 1.00 55.38 711 ILE A CA 1
ATOM 5310 C C . ILE A 1 714 ? -1.768 -16.208 66.241 1.00 55.29 711 ILE A C 1
ATOM 5311 O O . ILE A 1 714 ? -2.202 -17.326 65.966 1.00 49.21 711 ILE A O 1
ATOM 5316 N N . SER A 1 715 ? -0.822 -16.008 67.166 1.00 57.49 712 SER A N 1
ATOM 5317 C CA . SER A 1 715 ? -0.380 -17.083 68.050 1.00 56.66 712 SER A CA 1
ATOM 5318 C C . SER A 1 715 ? -0.864 -16.880 69.484 1.00 54.28 712 SER A C 1
ATOM 5319 O O . SER A 1 715 ? -1.506 -17.748 70.048 1.00 54.14 712 SER A O 1
ATOM 5322 N N . GLN A 1 716 ? -0.561 -15.747 70.088 1.00 54.18 713 GLN A N 1
ATOM 5323 C CA . GLN A 1 716 ? -1.082 -15.478 71.432 1.00 55.30 713 GLN A CA 1
ATOM 5324 C C . GLN A 1 716 ? -2.609 -15.237 71.442 1.00 56.12 713 GLN A C 1
ATOM 5325 O O . GLN A 1 716 ? -3.082 -14.097 71.515 1.00 59.04 713 GLN A O 1
ATOM 5331 N N . THR A 1 717 ? -3.372 -16.314 71.366 1.00 53.66 714 THR A N 1
ATOM 5332 C CA . THR A 1 717 ? -4.802 -16.211 71.073 1.00 54.41 714 THR A CA 1
ATOM 5333 C C . THR A 1 717 ? -5.742 -16.421 72.277 1.00 53.96 714 THR A C 1
ATOM 5334 O O . THR A 1 717 ? -6.961 -16.385 72.104 1.00 50.54 714 THR A O 1
ATOM 5338 N N . TYR A 1 718 ? -5.199 -16.694 73.467 1.00 52.05 715 TYR A N 1
ATOM 5339 C CA . TYR A 1 718 ? -6.042 -17.126 74.587 1.00 49.88 715 TYR A CA 1
ATOM 5340 C C . TYR A 1 718 ? -5.517 -16.598 75.886 1.00 52.64 715 TYR A C 1
ATOM 5341 O O . TYR A 1 718 ? -4.367 -16.142 75.977 1.00 60.08 715 TYR A O 1
ATOM 5350 N N . ASN A 1 719 ? -6.359 -16.644 76.903 1.00 53.92 716 ASN A N 1
ATOM 5351 C CA . ASN A 1 719 ? -5.931 -16.246 78.238 1.00 58.86 716 ASN A CA 1
ATOM 5352 C C . ASN A 1 719 ? -5.460 -17.455 79.037 1.00 60.70 716 ASN A C 1
ATOM 5353 O O . ASN A 1 719 ? -6.183 -18.441 79.171 1.00 62.67 716 ASN A O 1
ATOM 5358 N N . GLU A 1 720 ? -4.236 -17.397 79.540 1.00 63.66 717 GLU A N 1
ATOM 5359 C CA . GLU A 1 720 ? -3.789 -18.402 80.481 1.00 65.89 717 GLU A CA 1
ATOM 5360 C C . GLU A 1 720 ? -3.988 -17.781 81.839 1.00 66.82 717 GLU A C 1
ATOM 5361 O O . GLU A 1 720 ? -3.341 -16.787 82.165 1.00 62.25 717 GLU A O 1
ATOM 5367 N N . PRO A 1 721 ? -4.924 -18.331 82.626 1.00 66.97 718 PRO A N 1
ATOM 5368 C CA . PRO A 1 721 ? -5.255 -17.609 83.861 1.00 66.59 718 PRO A CA 1
ATOM 5369 C C . PRO A 1 721 ? -4.109 -17.628 84.829 1.00 64.12 718 PRO A C 1
ATOM 5370 O O . PRO A 1 721 ? -3.395 -18.620 84.913 1.00 64.88 718 PRO A O 1
ATOM 5374 N N . GLY A 1 722 ? -3.963 -16.538 85.559 1.00 62.16 719 GLY A N 1
ATOM 5375 C CA . GLY A 1 722 ? -2.942 -16.427 86.564 1.00 63.57 719 GLY A CA 1
ATOM 5376 C C . GLY A 1 722 ? -3.172 -17.268 87.789 1.00 64.16 719 GLY A C 1
ATOM 5377 O O . GLY A 1 722 ? -3.920 -18.215 87.757 1.00 66.42 719 GLY A O 1
ATOM 5378 N N . ARG A 1 723 ? -2.533 -16.889 88.886 1.00 69.23 720 ARG A N 1
ATOM 5379 C CA . ARG A 1 723 ? -2.580 -17.655 90.127 1.00 71.16 720 ARG A CA 1
ATOM 5380 C C . ARG A 1 723 ? -3.988 -17.591 90.738 1.00 72.09 720 ARG A C 1
ATOM 5381 O O . ARG A 1 723 ? -4.625 -16.534 90.761 1.00 70.92 720 ARG A O 1
ATOM 5389 N N . ALA A 1 724 ? -4.470 -18.740 91.204 1.00 74.31 721 ALA A N 1
ATOM 5390 C CA . ALA A 1 724 ? -5.815 -18.843 91.757 1.00 75.65 721 ALA A CA 1
ATOM 5391 C C . ALA A 1 724 ? -5.832 -19.826 92.917 1.00 77.42 721 ALA A C 1
ATOM 5392 O O . ALA A 1 724 ? -5.303 -20.931 92.810 1.00 76.46 721 ALA A O 1
ATOM 5394 N N . TYR A 1 725 ? -6.425 -19.400 94.029 1.00 78.40 722 TYR A N 1
ATOM 5395 C CA . TYR A 1 725 ? -6.588 -20.258 95.183 1.00 77.61 722 TYR A CA 1
ATOM 5396 C C . TYR A 1 725 ? -7.994 -20.814 95.150 1.00 78.35 722 TYR A C 1
ATOM 5397 O O . TYR A 1 725 ? -8.969 -20.072 94.993 1.00 78.20 722 TYR A O 1
ATOM 5406 N N . TYR A 1 726 ? -8.092 -22.126 95.303 1.00 78.24 723 TYR A N 1
ATOM 5407 C CA . TYR A 1 726 ? -9.361 -22.800 95.205 1.00 78.57 723 TYR A CA 1
ATOM 5408 C C . TYR A 1 726 ? -9.540 -23.800 96.360 1.00 80.99 723 TYR A C 1
ATOM 5409 O O . TYR A 1 726 ? -8.560 -24.159 97.033 1.00 83.40 723 TYR A O 1
ATOM 5418 N N . ALA A 1 727 ? -10.793 -24.203 96.607 1.00 78.70 724 ALA A N 1
ATOM 5419 C CA . ALA A 1 727 ? -11.131 -25.166 97.672 1.00 78.08 724 ALA A CA 1
ATOM 5420 C C . ALA A 1 727 ? -12.472 -25.846 97.420 1.00 75.99 724 ALA A C 1
ATOM 5421 O O . ALA A 1 727 ? -13.380 -25.239 96.872 1.00 74.67 724 ALA A O 1
ATOM 5423 N N . SER A 1 728 ? -12.581 -27.109 97.817 1.00 76.95 725 SER A N 1
ATOM 5424 C CA . SER A 1 728 ? -13.801 -27.879 97.604 1.00 80.19 725 SER A CA 1
ATOM 5425 C C . SER A 1 728 ? -14.067 -28.799 98.785 1.00 83.13 725 SER A C 1
ATOM 5426 O O . SER A 1 728 ? -13.166 -29.512 99.220 1.00 88.11 725 SER A O 1
ATOM 5429 N N . LEU A 1 729 ? -15.298 -28.791 99.295 1.00 81.49 726 LEU A N 1
ATOM 5430 C CA . LEU A 1 729 ? -15.666 -29.684 100.388 1.00 82.26 726 LEU A CA 1
ATOM 5431 C C . LEU A 1 729 ? -16.918 -30.498 100.052 1.00 83.06 726 LEU A C 1
ATOM 5432 O O . LEU A 1 729 ? -17.873 -30.001 99.443 1.00 83.61 726 LEU A O 1
ATOM 5437 N N . LYS A 1 730 ? -16.894 -31.759 100.470 1.00 84.64 727 LYS A N 1
ATOM 5438 C CA . LYS A 1 730 ? -17.844 -32.758 100.022 1.00 82.50 727 LYS A CA 1
ATOM 5439 C C . LYS A 1 730 ? -18.423 -33.503 101.211 1.00 85.87 727 LYS A C 1
ATOM 5440 O O . LYS A 1 730 ? -17.697 -34.124 101.984 1.00 83.77 727 LYS A O 1
ATOM 5446 N N . TYR A 1 731 ? -19.738 -33.394 101.368 1.00 93.45 728 TYR A N 1
ATOM 5447 C CA . TYR A 1 731 ? -20.489 -34.231 102.297 1.00 102.68 728 TYR A CA 1
ATOM 5448 C C . TYR A 1 731 ? -20.799 -35.540 101.611 1.00 97.12 728 TYR A C 1
ATOM 5449 O O . TYR A 1 731 ? -20.992 -35.594 100.400 1.00 91.88 728 TYR A O 1
ATOM 5458 N N . SER A 1 732 ? -20.833 -36.603 102.393 1.00 96.98 729 SER A N 1
ATOM 5459 C CA . SER A 1 732 ? -21.132 -37.887 101.854 1.00 96.73 729 SER A CA 1
ATOM 5460 C C . SER A 1 732 ? -21.944 -38.682 102.876 1.00 105.83 729 SER A C 1
ATOM 5461 O O . SER A 1 732 ? -21.442 -39.095 103.921 1.00 109.14 729 SER A O 1
ATOM 5464 N N . PHE A 1 733 ? -23.217 -38.873 102.560 1.00 113.60 730 PHE A N 1
ATOM 5465 C CA . PHE A 1 733 ? -24.154 -39.492 103.476 1.00 125.30 730 PHE A CA 1
ATOM 5466 C C . PHE A 1 733 ? -24.831 -40.654 102.746 1.00 122.09 730 PHE A C 1
ATOM 5467 O O . PHE A 1 733 ? -24.159 -41.626 102.386 1.00 116.11 730 PHE A O 1
ATOM 5476 N N . ILE B 1 27 ? 45.165 -53.244 2.505 1.00 112.06 24 ILE B N 1
ATOM 5477 C CA . ILE B 1 27 ? 44.408 -52.082 3.061 1.00 114.33 24 ILE B CA 1
ATOM 5478 C C . ILE B 1 27 ? 43.592 -52.501 4.299 1.00 112.26 24 ILE B C 1
ATOM 5479 O O . ILE B 1 27 ? 43.205 -53.648 4.431 1.00 117.98 24 ILE B O 1
ATOM 5484 N N . PHE B 1 28 ? 43.348 -51.558 5.201 1.00 107.09 25 PHE B N 1
ATOM 5485 C CA . PHE B 1 28 ? 42.835 -51.850 6.533 1.00 103.38 25 PHE B CA 1
ATOM 5486 C C . PHE B 1 28 ? 41.368 -51.454 6.704 1.00 94.80 25 PHE B C 1
ATOM 5487 O O . PHE B 1 28 ? 40.821 -50.692 5.912 1.00 90.67 25 PHE B O 1
ATOM 5495 N N . VAL B 1 29 ? 40.736 -51.965 7.752 1.00 87.94 26 VAL B N 1
ATOM 5496 C CA . VAL B 1 29 ? 39.317 -51.682 7.987 1.00 84.16 26 VAL B CA 1
ATOM 5497 C C . VAL B 1 29 ? 39.090 -51.190 9.416 1.00 79.93 26 VAL B C 1
ATOM 5498 O O . VAL B 1 29 ? 39.321 -51.928 10.379 1.00 81.84 26 VAL B O 1
ATOM 5502 N N . THR B 1 30 ? 38.632 -49.953 9.549 1.00 72.98 27 THR B N 1
ATOM 5503 C CA . THR B 1 30 ? 38.440 -49.343 10.857 1.00 71.62 27 THR B CA 1
ATOM 5504 C C . THR B 1 30 ? 37.216 -49.909 11.576 1.00 74.99 27 THR B C 1
ATOM 5505 O O . THR B 1 30 ? 36.372 -50.588 10.968 1.00 76.92 27 THR B O 1
ATOM 5509 N N . ALA B 1 31 ? 37.096 -49.611 12.867 1.00 76.58 28 ALA B N 1
ATOM 5510 C CA . ALA B 1 31 ? 35.881 -49.958 13.617 1.00 74.20 28 ALA B CA 1
ATOM 5511 C C . ALA B 1 31 ? 34.653 -49.355 12.962 1.00 75.25 28 ALA B C 1
ATOM 5512 O O . ALA B 1 31 ? 33.647 -50.043 12.778 1.00 74.48 28 ALA B O 1
ATOM 5514 N N . GLU B 1 32 ? 34.719 -48.074 12.606 1.00 76.03 29 GLU B N 1
ATOM 5515 C CA . GLU B 1 32 ? 33.543 -47.425 12.027 1.00 77.55 29 GLU B CA 1
ATOM 5516 C C . GLU B 1 32 ? 33.084 -48.191 10.802 1.00 79.51 29 GLU B C 1
ATOM 5517 O O . GLU B 1 32 ? 31.912 -48.523 10.688 1.00 75.33 29 GLU B O 1
ATOM 5523 N N . GLU B 1 33 ? 34.015 -48.475 9.893 1.00 81.62 30 GLU B N 1
ATOM 5524 C CA . GLU B 1 33 ? 33.679 -49.205 8.675 1.00 89.69 30 GLU B CA 1
ATOM 5525 C C . GLU B 1 33 ? 33.106 -50.609 8.963 1.00 86.61 30 GLU B C 1
ATOM 5526 O O . GLU B 1 33 ? 32.195 -51.078 8.272 1.00 81.86 30 GLU B O 1
ATOM 5532 N N . GLN B 1 34 ? 33.629 -51.268 9.992 1.00 82.63 31 GLN B N 1
ATOM 5533 C CA . GLN B 1 34 ? 33.195 -52.622 10.318 1.00 78.64 31 GLN B CA 1
ATOM 5534 C C . GLN B 1 34 ? 31.740 -52.638 10.730 1.00 76.45 31 GLN B C 1
ATOM 5535 O O . GLN B 1 34 ? 30.952 -53.360 10.138 1.00 78.14 31 GLN B O 1
ATOM 5541 N N . VAL B 1 35 ? 31.372 -51.821 11.720 1.00 76.13 32 VAL B N 1
ATOM 5542 C CA . VAL B 1 35 ? 30.004 -51.823 12.227 1.00 71.14 32 VAL B CA 1
ATOM 5543 C C . VAL B 1 35 ? 28.986 -51.385 11.180 1.00 72.07 32 VAL B C 1
ATOM 5544 O O . VAL B 1 35 ? 27.795 -51.471 11.432 1.00 83.34 32 VAL B O 1
ATOM 5548 N N . LYS B 1 36 ? 29.429 -50.967 9.994 1.00 73.12 33 LYS B N 1
ATOM 5549 C CA . LYS B 1 36 ? 28.506 -50.758 8.875 1.00 71.97 33 LYS B CA 1
ATOM 5550 C C . LYS B 1 36 ? 28.206 -52.079 8.206 1.00 77.32 33 LYS B C 1
ATOM 5551 O O . LYS B 1 36 ? 27.445 -52.145 7.240 1.00 86.18 33 LYS B O 1
ATOM 5557 N N . GLN B 1 37 ? 28.804 -53.144 8.722 1.00 78.29 34 GLN B N 1
ATOM 5558 C CA . GLN B 1 37 ? 28.429 -54.489 8.309 1.00 76.09 34 GLN B CA 1
ATOM 5559 C C . GLN B 1 37 ? 27.407 -55.088 9.270 1.00 73.82 34 GLN B C 1
ATOM 5560 O O . GLN B 1 37 ? 26.995 -56.227 9.115 1.00 74.64 34 GLN B O 1
ATOM 5566 N N . SER B 1 38 ? 26.997 -54.319 10.270 1.00 73.29 35 SER B N 1
ATOM 5567 C CA . SER B 1 38 ? 26.049 -54.818 11.272 1.00 72.74 35 SER B CA 1
ATOM 5568 C C . SER B 1 38 ? 24.689 -55.132 10.664 1.00 72.92 35 SER B C 1
ATOM 5569 O O . SER B 1 38 ? 24.356 -54.650 9.578 1.00 72.89 35 SER B O 1
ATOM 5572 N N . LEU B 1 39 ? 23.895 -55.924 11.369 1.00 72.02 36 LEU B N 1
ATOM 5573 C CA . LEU B 1 39 ? 22.578 -56.274 10.853 1.00 74.37 36 LEU B CA 1
ATOM 5574 C C . LEU B 1 39 ? 21.647 -55.067 10.787 1.00 73.16 36 LEU B C 1
ATOM 5575 O O . LEU B 1 39 ? 20.870 -54.909 9.819 1.00 73.32 36 LEU B O 1
ATOM 5580 N N . GLY B 1 40 ? 21.741 -54.209 11.800 1.00 68.03 37 GLY B N 1
ATOM 5581 C CA . GLY B 1 40 ? 20.918 -53.024 11.860 1.00 63.78 37 GLY B CA 1
ATOM 5582 C C . GLY B 1 40 ? 21.461 -51.902 11.005 1.00 63.96 37 GLY B C 1
ATOM 5583 O O . GLY B 1 40 ? 21.330 -50.713 11.363 1.00 61.21 37 GLY B O 1
ATOM 5584 N N . VAL B 1 41 ? 22.056 -52.258 9.865 1.00 63.99 38 VAL B N 1
ATOM 5585 C CA . VAL B 1 41 ? 22.550 -51.250 8.926 1.00 64.13 38 VAL B CA 1
ATOM 5586 C C . VAL B 1 41 ? 22.055 -51.528 7.515 1.00 63.69 38 VAL B C 1
ATOM 5587 O O . VAL B 1 41 ? 22.041 -52.665 7.066 1.00 68.95 38 VAL B O 1
ATOM 5591 N N . SER B 1 42 ? 21.643 -50.478 6.818 1.00 62.43 39 SER B N 1
ATOM 5592 C CA . SER B 1 42 ? 21.286 -50.603 5.429 1.00 63.74 39 SER B CA 1
ATOM 5593 C C . SER B 1 42 ? 21.767 -49.404 4.676 1.00 63.34 39 SER B C 1
ATOM 5594 O O . SER B 1 42 ? 22.016 -48.363 5.261 1.00 69.50 39 SER B O 1
ATOM 5597 N N . VAL B 1 43 ? 21.879 -49.550 3.368 1.00 62.68 40 VAL B N 1
ATOM 5598 C CA . VAL B 1 43 ? 22.512 -48.559 2.543 1.00 61.38 40 VAL B CA 1
ATOM 5599 C C . VAL B 1 43 ? 21.727 -48.348 1.262 1.00 63.80 40 VAL B C 1
ATOM 5600 O O . VAL B 1 43 ? 21.572 -49.261 0.481 1.00 68.05 40 VAL B O 1
ATOM 5604 N N . ILE B 1 44 ? 21.242 -47.134 1.056 1.00 65.19 41 ILE B N 1
ATOM 5605 C CA . ILE B 1 44 ? 20.528 -46.771 -0.149 1.00 68.02 41 ILE B CA 1
ATOM 5606 C C . ILE B 1 44 ? 21.459 -46.063 -1.123 1.00 71.54 41 ILE B C 1
ATOM 5607 O O . ILE B 1 44 ? 22.249 -45.209 -0.726 1.00 75.37 41 ILE B O 1
ATOM 5612 N N . THR B 1 45 ? 21.320 -46.386 -2.404 1.00 75.32 42 THR B N 1
ATOM 5613 C CA . THR B 1 45 ? 22.150 -45.800 -3.443 1.00 76.97 42 THR B CA 1
ATOM 5614 C C . THR B 1 45 ? 21.396 -44.769 -4.288 1.00 80.63 42 THR B C 1
ATOM 5615 O O . THR B 1 45 ? 20.166 -44.630 -4.179 1.00 88.65 42 THR B O 1
ATOM 5619 N N . LYS B 1 46 ? 22.151 -44.020 -5.094 1.00 86.03 43 LYS B N 1
ATOM 5620 C CA . LYS B 1 46 ? 21.601 -43.044 -6.062 1.00 85.60 43 LYS B CA 1
ATOM 5621 C C . LYS B 1 46 ? 20.698 -43.766 -7.048 1.00 81.73 43 LYS B C 1
ATOM 5622 O O . LYS B 1 46 ? 19.667 -43.234 -7.465 1.00 76.31 43 LYS B O 1
ATOM 5628 N N . GLU B 1 47 ? 21.107 -44.984 -7.402 1.00 80.49 44 GLU B N 1
ATOM 5629 C CA . GLU B 1 47 ? 20.327 -45.879 -8.267 1.00 86.41 44 GLU B CA 1
ATOM 5630 C C . GLU B 1 47 ? 18.911 -46.158 -7.715 1.00 83.93 44 GLU B C 1
ATOM 5631 O O . GLU B 1 47 ? 17.915 -45.994 -8.433 1.00 82.49 44 GLU B O 1
ATOM 5637 N N . ASP B 1 48 ? 18.826 -46.583 -6.452 1.00 81.01 45 ASP B N 1
ATOM 5638 C CA . ASP B 1 48 ? 17.532 -46.828 -5.820 1.00 78.91 45 ASP B CA 1
ATOM 5639 C C . ASP B 1 48 ? 16.696 -45.548 -5.914 1.00 77.96 45 ASP B C 1
ATOM 5640 O O . ASP B 1 48 ? 15.586 -45.541 -6.435 1.00 82.03 45 ASP B O 1
ATOM 5645 N N . LEU B 1 49 ? 17.258 -44.454 -5.447 1.00 77.44 46 LEU B N 1
ATOM 5646 C CA . LEU B 1 49 ? 16.557 -43.180 -5.462 1.00 81.45 46 LEU B CA 1
ATOM 5647 C C . LEU B 1 49 ? 15.988 -42.777 -6.818 1.00 84.50 46 LEU B C 1
ATOM 5648 O O . LEU B 1 49 ? 14.945 -42.120 -6.892 1.00 82.25 46 LEU B O 1
ATOM 5653 N N . GLU B 1 50 ? 16.676 -43.147 -7.886 1.00 90.76 47 GLU B N 1
ATOM 5654 C CA . GLU B 1 50 ? 16.226 -42.782 -9.219 1.00 95.79 47 GLU B CA 1
ATOM 5655 C C . GLU B 1 50 ? 15.007 -43.639 -9.597 1.00 99.48 47 GLU B C 1
ATOM 5656 O O . GLU B 1 50 ? 14.090 -43.176 -10.280 1.00 113.05 47 GLU B O 1
ATOM 5662 N N . LYS B 1 51 ? 14.989 -44.885 -9.138 1.00 90.53 48 LYS B N 1
ATOM 5663 C CA . LYS B 1 51 ? 13.948 -45.823 -9.542 1.00 86.65 48 LYS B CA 1
ATOM 5664 C C . LYS B 1 51 ? 12.641 -45.585 -8.837 1.00 81.97 48 LYS B C 1
ATOM 5665 O O . LYS B 1 51 ? 11.607 -46.073 -9.277 1.00 83.45 48 LYS B O 1
ATOM 5671 N N . LEU B 1 52 ? 12.692 -44.852 -7.738 1.00 78.88 49 LEU B N 1
ATOM 5672 C CA . LEU B 1 52 ? 11.506 -44.625 -6.936 1.00 78.42 49 LEU B CA 1
ATOM 5673 C C . LEU B 1 52 ? 11.527 -43.223 -6.379 1.00 76.16 49 LEU B C 1
ATOM 5674 O O . LEU B 1 52 ? 11.660 -43.029 -5.161 1.00 72.71 49 LEU B O 1
ATOM 5679 N N . PRO B 1 53 ? 11.377 -42.239 -7.285 1.00 78.00 50 PRO B N 1
ATOM 5680 C CA . PRO B 1 53 ? 11.475 -40.802 -7.001 1.00 76.36 50 PRO B CA 1
ATOM 5681 C C . PRO B 1 53 ? 10.813 -40.379 -5.702 1.00 77.02 50 PRO B C 1
ATOM 5682 O O . PRO B 1 53 ? 9.725 -40.830 -5.380 1.00 82.94 50 PRO B O 1
ATOM 5686 N N . VAL B 1 54 ? 11.469 -39.501 -4.968 1.00 80.51 51 VAL B N 1
ATOM 5687 C CA . VAL B 1 54 ? 10.888 -38.876 -3.784 1.00 81.78 51 VAL B CA 1
ATOM 5688 C C . VAL B 1 54 ? 10.145 -37.595 -4.188 1.00 79.06 51 VAL B C 1
ATOM 5689 O O . VAL B 1 54 ? 10.453 -36.990 -5.205 1.00 80.80 51 VAL B O 1
ATOM 5693 N N . ARG B 1 55 ? 9.158 -37.193 -3.397 1.00 75.36 52 ARG B N 1
ATOM 5694 C CA . ARG B 1 55 ? 8.380 -36.001 -3.689 1.00 69.31 52 ARG B CA 1
ATOM 5695 C C . ARG B 1 55 ? 9.196 -34.771 -3.263 1.00 71.82 52 ARG B C 1
ATOM 5696 O O . ARG B 1 55 ? 9.349 -33.771 -4.017 1.00 68.26 52 ARG B O 1
ATOM 5704 N N . ASN B 1 56 ? 9.729 -34.859 -2.049 1.00 68.42 53 ASN B N 1
ATOM 5705 C CA . ASN B 1 56 ? 10.561 -33.795 -1.506 1.00 68.92 53 ASN B CA 1
ATOM 5706 C C . ASN B 1 56 ? 11.520 -34.313 -0.428 1.00 65.25 53 ASN B C 1
ATOM 5707 O O . ASN B 1 56 ? 12.737 -34.334 -0.610 1.00 77.77 53 ASN B O 1
ATOM 5712 N N . ASP B 1 57 ? 10.950 -34.705 0.696 1.00 59.06 54 ASP B N 1
ATOM 5713 C CA . ASP B 1 57 ? 11.700 -35.187 1.827 1.00 56.16 54 ASP B CA 1
ATOM 5714 C C . ASP B 1 57 ? 12.053 -36.670 1.623 1.00 58.66 54 ASP B C 1
ATOM 5715 O O . ASP B 1 57 ? 11.171 -37.515 1.378 1.00 61.77 54 ASP B O 1
ATOM 5720 N N . ILE B 1 58 ? 13.335 -36.987 1.736 1.00 57.43 55 ILE B N 1
ATOM 5721 C CA . ILE B 1 58 ? 13.805 -38.353 1.559 1.00 59.66 55 ILE B CA 1
ATOM 5722 C C . ILE B 1 58 ? 13.238 -39.380 2.557 1.00 62.43 55 ILE B C 1
ATOM 5723 O O . ILE B 1 58 ? 13.312 -40.597 2.289 1.00 60.81 55 ILE B O 1
ATOM 5728 N N . SER B 1 59 ? 12.701 -38.915 3.693 1.00 59.33 56 SER B N 1
ATOM 5729 C CA . SER B 1 59 ? 12.106 -39.811 4.687 1.00 60.28 56 SER B CA 1
ATOM 5730 C C . SER B 1 59 ? 11.067 -40.719 4.043 1.00 64.76 56 SER B C 1
ATOM 5731 O O . SER B 1 59 ? 10.754 -41.792 4.565 1.00 68.72 56 SER B O 1
ATOM 5734 N N . ASP B 1 60 ? 10.541 -40.290 2.901 1.00 65.79 57 ASP B N 1
ATOM 5735 C CA . ASP B 1 60 ? 9.602 -41.096 2.147 1.00 64.80 57 ASP B CA 1
ATOM 5736 C C . ASP B 1 60 ? 10.247 -42.284 1.482 1.00 65.07 57 ASP B C 1
ATOM 5737 O O . ASP B 1 60 ? 9.566 -43.247 1.149 1.00 70.48 57 ASP B O 1
ATOM 5742 N N . TYR B 1 61 ? 11.554 -42.246 1.319 1.00 63.57 58 TYR B N 1
ATOM 5743 C CA . TYR B 1 61 ? 12.274 -43.448 0.918 1.00 68.72 58 TYR B CA 1
ATOM 5744 C C . TYR B 1 61 ? 12.969 -44.125 2.117 1.00 65.03 58 TYR B C 1
ATOM 5745 O O . TYR B 1 61 ? 13.037 -45.338 2.216 1.00 69.43 58 TYR B O 1
ATOM 5754 N N . VAL B 1 62 ? 13.479 -43.336 3.037 1.00 66.06 59 VAL B N 1
ATOM 5755 C CA . VAL B 1 62 ? 14.204 -43.885 4.164 1.00 65.91 59 VAL B CA 1
ATOM 5756 C C . VAL B 1 62 ? 13.273 -44.706 5.026 1.00 63.04 59 VAL B C 1
ATOM 5757 O O . VAL B 1 62 ? 13.709 -45.609 5.733 1.00 70.10 59 VAL B O 1
ATOM 5761 N N . ARG B 1 63 ? 11.984 -44.405 4.964 1.00 62.55 60 ARG B N 1
ATOM 5762 C CA . ARG B 1 63 ? 10.995 -45.089 5.821 1.00 65.52 60 ARG B CA 1
ATOM 5763 C C . ARG B 1 63 ? 10.806 -46.556 5.449 1.00 62.49 60 ARG B C 1
ATOM 5764 O O . ARG B 1 63 ? 10.357 -47.342 6.262 1.00 66.29 60 ARG B O 1
ATOM 5772 N N . ARG B 1 64 ? 11.186 -46.911 4.227 1.00 63.60 61 ARG B N 1
ATOM 5773 C CA . ARG B 1 64 ? 11.066 -48.262 3.719 1.00 65.14 61 ARG B CA 1
ATOM 5774 C C . ARG B 1 64 ? 12.127 -49.288 4.188 1.00 65.17 61 ARG B C 1
ATOM 5775 O O . ARG B 1 64 ? 12.058 -50.452 3.832 1.00 67.39 61 ARG B O 1
ATOM 5783 N N . MET B 1 65 ? 13.106 -48.868 4.973 1.00 66.35 62 MET B N 1
ATOM 5784 C CA . MET B 1 65 ? 14.102 -49.805 5.511 1.00 65.25 62 MET B CA 1
ATOM 5785 C C . MET B 1 65 ? 13.565 -50.571 6.733 1.00 63.34 62 MET B C 1
ATOM 5786 O O . MET B 1 65 ? 12.643 -50.129 7.416 1.00 61.68 62 MET B O 1
ATOM 5791 N N . PRO B 1 66 ? 14.164 -51.715 7.040 1.00 63.87 63 PRO B N 1
ATOM 5792 C CA . PRO B 1 66 ? 13.829 -52.384 8.286 1.00 64.84 63 PRO B CA 1
ATOM 5793 C C . PRO B 1 66 ? 13.949 -51.499 9.523 1.00 59.95 63 PRO B C 1
ATOM 5794 O O . PRO B 1 66 ? 14.807 -50.635 9.567 1.00 58.78 63 PRO B O 1
ATOM 5798 N N . GLY B 1 67 ? 13.082 -51.725 10.507 1.00 58.92 64 GLY B N 1
ATOM 5799 C CA . GLY B 1 67 ? 13.141 -51.008 11.776 1.00 57.62 64 GLY B CA 1
ATOM 5800 C C . GLY B 1 67 ? 13.004 -49.498 11.685 1.00 56.74 64 GLY B C 1
ATOM 5801 O O . GLY B 1 67 ? 13.426 -48.788 12.608 1.00 53.12 64 GLY B O 1
ATOM 5802 N N . VAL B 1 68 ? 12.437 -48.999 10.576 1.00 56.94 65 VAL B N 1
ATOM 5803 C CA . VAL B 1 68 ? 12.232 -47.563 10.386 1.00 56.36 65 VAL B CA 1
ATOM 5804 C C . VAL B 1 68 ? 10.749 -47.240 10.183 1.00 56.04 65 VAL B C 1
ATOM 5805 O O . VAL B 1 68 ? 10.044 -47.928 9.473 1.00 56.04 65 VAL B O 1
ATOM 5809 N N . ASN B 1 69 ? 10.306 -46.145 10.779 1.00 56.19 66 ASN B N 1
ATOM 5810 C CA . ASN B 1 69 ? 8.961 -45.673 10.611 1.00 56.28 66 ASN B CA 1
ATOM 5811 C C . ASN B 1 69 ? 8.897 -44.211 10.213 1.00 55.83 66 ASN B C 1
ATOM 5812 O O . ASN B 1 69 ? 9.905 -43.498 10.231 1.00 55.51 66 ASN B O 1
ATOM 5817 N N . LEU B 1 70 ? 7.701 -43.757 9.872 1.00 55.58 67 LEU B N 1
ATOM 5818 C CA . LEU B 1 70 ? 7.452 -42.331 9.675 1.00 58.42 67 LEU B CA 1
ATOM 5819 C C . LEU B 1 70 ? 6.336 -41.940 10.652 1.00 57.36 67 LEU B C 1
ATOM 5820 O O . LEU B 1 70 ? 5.174 -42.308 10.454 1.00 56.18 67 LEU B O 1
ATOM 5825 N N . THR B 1 71 ? 6.693 -41.198 11.705 1.00 57.74 68 THR B N 1
ATOM 5826 C CA . THR B 1 71 ? 5.723 -40.819 12.743 1.00 56.08 68 THR B CA 1
ATOM 5827 C C . THR B 1 71 ? 5.979 -39.444 13.337 1.00 52.97 68 THR B C 1
ATOM 5828 O O . THR B 1 71 ? 7.044 -38.834 13.134 1.00 52.42 68 THR B O 1
ATOM 5832 N N . GLY B 1 72 ? 4.971 -38.960 14.058 1.00 49.47 69 GLY B N 1
ATOM 5833 C CA . GLY B 1 72 ? 4.990 -37.636 14.644 1.00 48.52 69 GLY B CA 1
ATOM 5834 C C . GLY B 1 72 ? 6.026 -37.514 15.742 1.00 48.06 69 GLY B C 1
ATOM 5835 O O . GLY B 1 72 ? 6.599 -38.497 16.201 1.00 48.83 69 GLY B O 1
ATOM 5836 N N . ASN B 1 73 ? 6.254 -36.294 16.180 1.00 47.76 70 ASN B N 1
ATOM 5837 C CA . ASN B 1 73 ? 7.293 -36.042 17.140 1.00 53.95 70 ASN B CA 1
ATOM 5838 C C . ASN B 1 73 ? 6.967 -36.609 18.513 1.00 54.99 70 ASN B C 1
ATOM 5839 O O . ASN B 1 73 ? 7.859 -36.833 19.318 1.00 60.98 70 ASN B O 1
ATOM 5844 N N . SER B 1 74 ? 5.694 -36.803 18.823 1.00 54.43 71 SER B N 1
ATOM 5845 C CA . SER B 1 74 ? 5.378 -37.493 20.070 1.00 57.17 71 SER B CA 1
ATOM 5846 C C . SER B 1 74 ? 4.087 -38.314 19.989 1.00 56.69 71 SER B C 1
ATOM 5847 O O . SER B 1 74 ? 3.196 -38.019 19.187 1.00 57.53 71 SER B O 1
ATOM 5850 N N . ALA B 1 75 ? 4.002 -39.346 20.817 1.00 52.25 72 ALA B N 1
ATOM 5851 C CA . ALA B 1 75 ? 2.896 -40.293 20.723 1.00 59.73 72 ALA B CA 1
ATOM 5852 C C . ALA B 1 75 ? 1.538 -39.703 21.150 1.00 60.36 72 ALA B C 1
ATOM 5853 O O . ALA B 1 75 ? 0.548 -40.432 21.239 1.00 63.19 72 ALA B O 1
ATOM 5855 N N . THR B 1 76 ? 1.483 -38.401 21.412 1.00 59.38 73 THR B N 1
ATOM 5856 C CA . THR B 1 76 ? 0.214 -37.766 21.767 1.00 63.46 73 THR B CA 1
ATOM 5857 C C . THR B 1 76 ? -0.653 -37.542 20.522 1.00 61.64 73 THR B C 1
ATOM 5858 O O . THR B 1 76 ? -1.857 -37.314 20.631 1.00 64.88 73 THR B O 1
ATOM 5862 N N . GLY B 1 77 ? -0.050 -37.623 19.341 1.00 56.32 74 GLY B N 1
ATOM 5863 C CA . GLY B 1 77 ? -0.777 -37.309 18.113 1.00 56.93 74 GLY B CA 1
ATOM 5864 C C . GLY B 1 77 ? -0.894 -35.828 17.700 1.00 56.59 74 GLY B C 1
ATOM 5865 O O . GLY B 1 77 ? -1.314 -35.543 16.584 1.00 53.85 74 GLY B O 1
ATOM 5866 N N . GLN B 1 78 ? -0.530 -34.884 18.572 1.00 56.66 75 GLN B N 1
ATOM 5867 C CA . GLN B 1 78 ? -0.621 -33.451 18.228 1.00 57.24 75 GLN B CA 1
ATOM 5868 C C . GLN B 1 78 ? 0.408 -33.060 17.175 1.00 53.77 75 GLN B C 1
ATOM 5869 O O . GLN B 1 78 ? 1.554 -33.467 17.231 1.00 50.58 75 GLN B O 1
ATOM 5875 N N . ARG B 1 79 ? -0.025 -32.284 16.194 1.00 54.48 76 ARG B N 1
ATOM 5876 C CA . ARG B 1 79 ? 0.828 -31.961 15.072 1.00 56.27 76 ARG B CA 1
ATOM 5877 C C . ARG B 1 79 ? 1.263 -33.213 14.366 1.00 52.76 76 ARG B C 1
ATOM 5878 O O . ARG B 1 79 ? 2.416 -33.340 13.989 1.00 59.90 76 ARG B O 1
ATOM 5886 N N . GLY B 1 80 ? 0.311 -34.124 14.189 1.00 52.66 77 GLY B N 1
ATOM 5887 C CA . GLY B 1 80 ? 0.509 -35.438 13.609 1.00 53.38 77 GLY B CA 1
ATOM 5888 C C . GLY B 1 80 ? 0.875 -35.537 12.138 1.00 58.85 77 GLY B C 1
ATOM 5889 O O . GLY B 1 80 ? 1.390 -36.561 11.708 1.00 69.44 77 GLY B O 1
ATOM 5890 N N . ASN B 1 81 ? 0.628 -34.501 11.347 1.00 61.73 78 ASN B N 1
ATOM 5891 C CA . ASN B 1 81 ? 1.070 -34.501 9.952 1.00 58.48 78 ASN B CA 1
ATOM 5892 C C . ASN B 1 81 ? 2.492 -33.995 9.833 1.00 59.90 78 ASN B C 1
ATOM 5893 O O . ASN B 1 81 ? 2.981 -33.792 8.731 1.00 62.13 78 ASN B O 1
ATOM 5898 N N . ASN B 1 82 ? 3.163 -33.807 10.965 1.00 56.89 79 ASN B N 1
ATOM 5899 C CA . ASN B 1 82 ? 4.568 -33.407 10.973 1.00 54.06 79 ASN B CA 1
ATOM 5900 C C . ASN B 1 82 ? 5.496 -34.618 11.127 1.00 52.90 79 ASN B C 1
ATOM 5901 O O . ASN B 1 82 ? 6.419 -34.629 11.950 1.00 48.98 79 ASN B O 1
ATOM 5906 N N . ARG B 1 83 ? 5.263 -35.643 10.322 1.00 53.97 80 ARG B N 1
ATOM 5907 C CA . ARG B 1 83 ? 5.912 -36.915 10.573 1.00 58.76 80 ARG B CA 1
ATOM 5908 C C . ARG B 1 83 ? 7.327 -36.918 10.031 1.00 60.27 80 ARG B C 1
ATOM 5909 O O . ARG B 1 83 ? 7.595 -36.342 8.966 1.00 61.33 80 ARG B O 1
ATOM 5917 N N . GLN B 1 84 ? 8.228 -37.586 10.755 1.00 59.64 81 GLN B N 1
ATOM 5918 C CA . GLN B 1 84 ? 9.647 -37.606 10.380 1.00 54.90 81 GLN B CA 1
ATOM 5919 C C . GLN B 1 84 ? 10.237 -38.961 10.746 1.00 52.80 81 GLN B C 1
ATOM 5920 O O . GLN B 1 84 ? 9.554 -39.792 11.325 1.00 58.06 81 GLN B O 1
ATOM 5926 N N . ILE B 1 85 ? 11.493 -39.187 10.397 1.00 52.82 82 ILE B N 1
ATOM 5927 C CA . ILE B 1 85 ? 12.095 -40.520 10.419 1.00 50.54 82 ILE B CA 1
ATOM 5928 C C . ILE B 1 85 ? 12.235 -41.059 11.819 1.00 52.81 82 ILE B C 1
ATOM 5929 O O . ILE B 1 85 ? 12.908 -40.470 12.650 1.00 49.91 82 ILE B O 1
ATOM 5934 N N . ASP B 1 86 ? 11.586 -42.198 12.064 1.00 58.86 83 ASP B N 1
ATOM 5935 C CA . ASP B 1 86 ? 11.651 -42.876 13.351 1.00 60.35 83 ASP B CA 1
ATOM 5936 C C . ASP B 1 86 ? 12.358 -44.230 13.204 1.00 61.98 83 ASP B C 1
ATOM 5937 O O . ASP B 1 86 ? 12.146 -44.928 12.227 1.00 67.33 83 ASP B O 1
ATOM 5942 N N . ILE B 1 87 ? 13.225 -44.591 14.148 1.00 60.83 84 ILE B N 1
ATOM 5943 C CA . ILE B 1 87 ? 13.974 -45.842 14.055 1.00 55.27 84 ILE B CA 1
ATOM 5944 C C . ILE B 1 87 ? 13.661 -46.752 15.242 1.00 58.15 84 ILE B C 1
ATOM 5945 O O . ILE B 1 87 ? 13.937 -46.433 16.389 1.00 62.10 84 ILE B O 1
ATOM 5950 N N . ARG B 1 88 ? 13.098 -47.907 14.952 1.00 56.06 85 ARG B N 1
ATOM 5951 C CA . ARG B 1 88 ? 12.758 -48.883 15.967 1.00 57.11 85 ARG B CA 1
ATOM 5952 C C . ARG B 1 88 ? 11.826 -48.401 17.067 1.00 58.79 85 ARG B C 1
ATOM 5953 O O . ARG B 1 88 ? 11.857 -48.901 18.196 1.00 58.79 85 ARG B O 1
ATOM 5961 N N . GLY B 1 89 ? 10.979 -47.439 16.713 1.00 60.60 86 GLY B N 1
ATOM 5962 C CA . GLY B 1 89 ? 9.935 -46.949 17.607 1.00 62.05 86 GLY B CA 1
ATOM 5963 C C . GLY B 1 89 ? 10.451 -46.171 18.802 1.00 64.11 86 GLY B C 1
ATOM 5964 O O . GLY B 1 89 ? 9.830 -46.180 19.864 1.00 75.24 86 GLY B O 1
ATOM 5965 N N . MET B 1 90 ? 11.569 -45.471 18.628 1.00 60.65 87 MET B N 1
ATOM 5966 C CA . MET B 1 90 ? 12.166 -44.755 19.740 1.00 59.80 87 MET B CA 1
ATOM 5967 C C . MET B 1 90 ? 11.900 -43.274 19.682 1.00 55.83 87 MET B C 1
ATOM 5968 O O . MET B 1 90 ? 12.235 -42.555 20.618 1.00 55.93 87 MET B O 1
ATOM 5973 N N . GLY B 1 91 ? 11.268 -42.827 18.603 1.00 52.33 88 GLY B N 1
ATOM 5974 C CA . GLY B 1 91 ? 10.953 -41.432 18.437 1.00 50.50 88 GLY B CA 1
ATOM 5975 C C . GLY B 1 91 ? 11.978 -40.751 17.564 1.00 52.71 88 GLY B C 1
ATOM 5976 O O . GLY B 1 91 ? 13.153 -41.166 17.548 1.00 55.41 88 GLY B O 1
ATOM 5977 N N . PRO B 1 92 ? 11.534 -39.732 16.806 1.00 52.03 89 PRO B N 1
ATOM 5978 C CA . PRO B 1 92 ? 12.441 -38.992 15.972 1.00 54.07 89 PRO B CA 1
ATOM 5979 C C . PRO B 1 92 ? 13.449 -38.086 16.693 1.00 53.74 89 PRO B C 1
ATOM 5980 O O . PRO B 1 92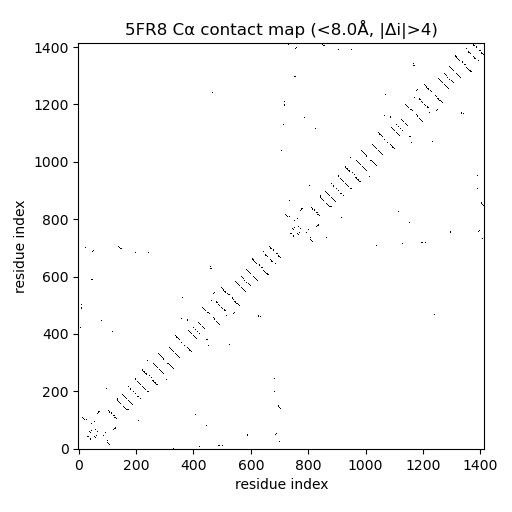 ? 14.463 -37.733 16.089 1.00 56.90 89 PRO B O 1
ATOM 5984 N N . GLU B 1 93 ? 13.212 -37.723 17.951 1.00 53.05 90 GLU B N 1
ATOM 5985 C CA . GLU B 1 93 ? 14.204 -36.918 18.675 1.00 48.79 90 GLU B CA 1
ATOM 5986 C C . GLU B 1 93 ? 15.419 -37.800 18.840 1.00 50.46 90 GLU B C 1
ATOM 5987 O O . GLU B 1 93 ? 16.515 -37.301 19.134 1.00 54.49 90 GLU B O 1
ATOM 5993 N N . ASN B 1 94 ? 15.236 -39.107 18.660 1.00 46.78 91 ASN B N 1
ATOM 5994 C CA . ASN B 1 94 ? 16.348 -40.017 18.778 1.00 48.98 91 ASN B CA 1
ATOM 5995 C C . ASN B 1 94 ? 16.938 -40.470 17.422 1.00 49.60 91 ASN B C 1
ATOM 5996 O O . ASN B 1 94 ? 17.742 -41.397 17.369 1.00 55.17 91 ASN B O 1
ATOM 6001 N N . THR B 1 95 ? 16.567 -39.804 16.330 1.00 47.75 92 THR B N 1
ATOM 6002 C CA . THR B 1 95 ? 17.178 -40.053 15.035 1.00 46.51 92 THR B CA 1
ATOM 6003 C C . THR B 1 95 ? 18.104 -38.877 14.651 1.00 49.00 92 THR B C 1
ATOM 6004 O O . THR B 1 95 ? 17.661 -37.806 14.241 1.00 47.96 92 THR B O 1
ATOM 6008 N N . LEU B 1 96 ? 19.403 -39.104 14.814 1.00 50.89 93 LEU B N 1
ATOM 6009 C CA . LEU B 1 96 ? 20.469 -38.204 14.387 1.00 47.88 93 LEU B CA 1
ATOM 6010 C C . LEU B 1 96 ? 20.748 -38.229 12.876 1.00 49.43 93 LEU B C 1
ATOM 6011 O O . LEU B 1 96 ? 21.285 -39.195 12.354 1.00 53.35 93 LEU B O 1
ATOM 6016 N N . ILE B 1 97 ? 20.377 -37.159 12.185 1.00 50.62 94 ILE B N 1
ATOM 6017 C CA . ILE B 1 97 ? 20.650 -36.987 10.772 1.00 50.68 94 ILE B CA 1
ATOM 6018 C C . ILE B 1 97 ? 22.027 -36.385 10.636 1.00 52.77 94 ILE B C 1
ATOM 6019 O O . ILE B 1 97 ? 22.345 -35.450 11.350 1.00 52.66 94 ILE B O 1
ATOM 6024 N N . LEU B 1 98 ? 22.836 -36.916 9.725 1.00 56.00 95 LEU B N 1
ATOM 6025 C CA . LEU B 1 98 ? 24.164 -36.378 9.421 1.00 57.25 95 LEU B CA 1
ATOM 6026 C C . LEU B 1 98 ? 24.221 -36.090 7.936 1.00 59.10 95 LEU B C 1
ATOM 6027 O O . LEU B 1 98 ? 23.488 -36.715 7.161 1.00 62.21 95 LEU B O 1
ATOM 6032 N N . VAL B 1 99 ? 25.102 -35.164 7.541 1.00 57.58 96 VAL B N 1
ATOM 6033 C CA . VAL B 1 99 ? 25.468 -34.992 6.137 1.00 53.37 96 VAL B CA 1
ATOM 6034 C C . VAL B 1 99 ? 26.974 -35.157 5.961 1.00 52.84 96 VAL B C 1
ATOM 6035 O O . VAL B 1 99 ? 27.743 -34.506 6.640 1.00 50.82 96 VAL B O 1
ATOM 6039 N N . ASP B 1 100 ? 27.370 -36.051 5.058 1.00 54.77 97 ASP B N 1
ATOM 6040 C CA . ASP B 1 100 ? 28.742 -36.498 4.939 1.00 56.50 97 ASP B CA 1
ATOM 6041 C C . ASP B 1 100 ? 29.404 -36.580 6.304 1.00 54.59 97 ASP B C 1
ATOM 6042 O O . ASP B 1 100 ? 30.492 -36.059 6.507 1.00 50.77 97 ASP B O 1
ATOM 6047 N N . GLY B 1 101 ? 28.737 -37.224 7.253 1.00 56.02 98 GLY B N 1
ATOM 6048 C CA . GLY B 1 101 ? 29.329 -37.413 8.578 1.00 57.62 98 GLY B CA 1
ATOM 6049 C C . GLY B 1 101 ? 29.132 -36.297 9.596 1.00 55.67 98 GLY B C 1
ATOM 6050 O O . GLY B 1 101 ? 29.413 -36.516 10.782 1.00 55.12 98 GLY B O 1
ATOM 6051 N N . LYS B 1 102 ? 28.632 -35.138 9.140 1.00 53.27 99 LYS B N 1
ATOM 6052 C CA . LYS B 1 102 ? 28.455 -33.936 9.960 1.00 53.24 99 LYS B CA 1
ATOM 6053 C C . LYS B 1 102 ? 27.000 -33.697 10.408 1.00 53.52 99 LYS B C 1
ATOM 6054 O O . LYS B 1 102 ? 26.106 -33.589 9.554 1.00 54.06 99 LYS B O 1
ATOM 6060 N N . PRO B 1 103 ? 26.757 -33.558 11.737 1.00 51.23 100 PRO B N 1
ATOM 6061 C CA . PRO B 1 103 ? 25.399 -33.433 12.310 1.00 50.53 100 PRO B CA 1
ATOM 6062 C C . PRO B 1 103 ? 24.577 -32.235 11.906 1.00 49.77 100 PRO B C 1
ATOM 6063 O O . PRO B 1 103 ? 25.073 -31.098 11.897 1.00 57.05 100 PRO B O 1
ATOM 6067 N N . ILE B 1 104 ? 23.310 -32.479 11.621 1.00 48.88 101 ILE B N 1
ATOM 6068 C CA . ILE B 1 104 ? 22.335 -31.399 11.533 1.00 52.73 101 ILE B CA 1
ATOM 6069 C C . ILE B 1 104 ? 21.485 -31.339 12.803 1.00 53.12 101 ILE B C 1
ATOM 6070 O O . ILE B 1 104 ? 21.174 -32.350 13.350 1.00 61.70 101 ILE B O 1
ATOM 6075 N N . ASN B 1 105 ? 21.130 -30.167 13.289 1.00 55.66 102 ASN B N 1
ATOM 6076 C CA . ASN B 1 105 ? 20.367 -30.083 14.523 1.00 60.24 102 ASN B CA 1
ATOM 6077 C C . ASN B 1 105 ? 19.414 -28.872 14.488 1.00 61.38 102 ASN B C 1
ATOM 6078 O O . ASN B 1 105 ? 19.099 -28.282 15.520 1.00 66.91 102 ASN B O 1
ATOM 6083 N N . SER B 1 106 ? 18.970 -28.489 13.298 1.00 56.31 103 SER B N 1
ATOM 6084 C CA . SER B 1 106 ? 18.254 -27.231 13.157 1.00 53.05 103 SER B CA 1
ATOM 6085 C C . SER B 1 106 ? 16.951 -27.247 13.929 1.00 50.68 103 SER B C 1
ATOM 6086 O O . SER B 1 106 ? 16.451 -26.192 14.317 1.00 47.26 103 SER B O 1
ATOM 6089 N N . ARG B 1 107 ? 16.385 -28.426 14.155 1.00 48.02 104 ARG B N 1
ATOM 6090 C CA . ARG B 1 107 ? 15.076 -28.459 14.773 1.00 48.03 104 ARG B CA 1
ATOM 6091 C C . ARG B 1 107 ? 15.141 -28.067 16.227 1.00 51.87 104 ARG B C 1
ATOM 6092 O O . ARG B 1 107 ? 14.124 -27.607 16.782 1.00 53.25 104 ARG B O 1
ATOM 6100 N N . ASN B 1 108 ? 16.302 -28.216 16.866 1.00 51.82 105 ASN B N 1
ATOM 6101 C CA . ASN B 1 108 ? 16.417 -27.715 18.250 1.00 55.80 105 ASN B CA 1
ATOM 6102 C C . ASN B 1 108 ? 16.039 -26.236 18.362 1.00 53.78 105 ASN B C 1
ATOM 6103 O O . ASN B 1 108 ? 15.724 -25.780 19.441 1.00 56.95 105 ASN B O 1
ATOM 6108 N N . SER B 1 109 ? 16.075 -25.508 17.242 1.00 53.18 106 SER B N 1
ATOM 6109 C CA . SER B 1 109 ? 15.528 -24.142 17.128 1.00 53.80 106 SER B CA 1
ATOM 6110 C C . SER B 1 109 ? 14.097 -23.984 17.593 1.00 56.26 106 SER B C 1
ATOM 6111 O O . SER B 1 109 ? 13.711 -22.921 18.054 1.00 63.95 106 SER B O 1
ATOM 6114 N N . VAL B 1 110 ? 13.297 -25.022 17.371 1.00 50.85 107 VAL B N 1
ATOM 6115 C CA . VAL B 1 110 ? 11.856 -24.973 17.544 1.00 48.88 107 VAL B CA 1
ATOM 6116 C C . VAL B 1 110 ? 11.457 -25.338 18.987 1.00 47.72 107 VAL B C 1
ATOM 6117 O O . VAL B 1 110 ? 12.008 -26.260 19.604 1.00 49.51 107 VAL B O 1
ATOM 6121 N N . ARG B 1 111 ? 10.504 -24.606 19.532 1.00 45.53 108 ARG B N 1
ATOM 6122 C CA . ARG B 1 111 ? 10.108 -24.803 20.905 1.00 44.43 108 ARG B CA 1
ATOM 6123 C C . ARG B 1 111 ? 9.687 -26.230 21.130 1.00 45.72 108 ARG B C 1
ATOM 6124 O O . ARG B 1 111 ? 8.862 -26.743 20.375 1.00 46.26 108 ARG B O 1
ATOM 6132 N N . TYR B 1 112 ? 10.253 -26.872 22.150 1.00 47.01 109 TYR B N 1
ATOM 6133 C CA . TYR B 1 112 ? 9.898 -28.248 22.507 1.00 48.21 109 TYR B CA 1
ATOM 6134 C C . TYR B 1 112 ? 8.902 -28.159 23.667 1.00 52.31 109 TYR B C 1
ATOM 6135 O O . TYR B 1 112 ? 9.190 -27.566 24.705 1.00 53.35 109 TYR B O 1
ATOM 6144 N N . GLY B 1 113 ? 7.718 -28.739 23.475 1.00 55.14 110 GLY B N 1
ATOM 6145 C CA . GLY B 1 113 ? 6.588 -28.508 24.367 1.00 54.09 110 GLY B CA 1
ATOM 6146 C C . GLY B 1 113 ? 6.338 -29.513 25.473 1.00 52.97 110 GLY B C 1
ATOM 6147 O O . GLY B 1 113 ? 6.983 -30.558 25.554 1.00 55.13 110 GLY B O 1
ATOM 6148 N N . TRP B 1 114 ? 5.347 -29.200 26.299 1.00 51.57 111 TRP B N 1
ATOM 6149 C CA . TRP B 1 114 ? 5.146 -29.866 27.562 1.00 53.16 111 TRP B CA 1
ATOM 6150 C C . TRP B 1 114 ? 5.173 -31.406 27.382 1.00 52.68 111 TRP B C 1
ATOM 6151 O O . TRP B 1 114 ? 5.760 -32.113 28.207 1.00 49.07 111 TRP B O 1
ATOM 6162 N N . LYS B 1 115 ? 4.565 -31.901 26.296 1.00 54.83 112 LYS B N 1
ATOM 6163 C CA . LYS B 1 115 ? 4.428 -33.345 26.032 1.00 54.37 112 LYS B CA 1
ATOM 6164 C C . LYS B 1 115 ? 5.322 -33.863 24.902 1.00 54.82 112 LYS B C 1
ATOM 6165 O O . LYS B 1 115 ? 5.050 -34.897 24.311 1.00 63.05 112 LYS B O 1
ATOM 6171 N N . GLY B 1 116 ? 6.414 -33.180 24.619 1.00 57.21 113 GLY B N 1
ATOM 6172 C CA . GLY B 1 116 ? 7.366 -33.665 23.607 1.00 55.30 113 GLY B CA 1
ATOM 6173 C C . GLY B 1 116 ? 7.047 -33.302 22.161 1.00 52.56 113 GLY B C 1
ATOM 6174 O O . GLY B 1 116 ? 7.697 -33.786 21.247 1.00 55.93 113 GLY B O 1
ATOM 6175 N N . GLU B 1 117 ? 6.065 -32.446 21.943 1.00 51.08 114 GLU B N 1
ATOM 6176 C CA . GLU B 1 117 ? 5.739 -32.014 20.601 1.00 51.79 114 GLU B CA 1
ATOM 6177 C C . GLU B 1 117 ? 6.623 -30.840 20.180 1.00 53.60 114 GLU B C 1
ATOM 6178 O O . GLU B 1 117 ? 6.998 -30.017 21.008 1.00 51.35 114 GLU B O 1
ATOM 6184 N N . ARG B 1 118 ? 6.924 -30.770 18.882 1.00 54.88 115 ARG B N 1
ATOM 6185 C CA . ARG B 1 118 ? 7.578 -29.613 18.252 1.00 51.71 115 ARG B CA 1
ATOM 6186 C C . ARG B 1 118 ? 6.885 -29.343 16.930 1.00 52.01 115 ARG B C 1
ATOM 6187 O O . ARG B 1 118 ? 6.673 -30.285 16.166 1.00 51.59 115 ARG B O 1
ATOM 6195 N N . ASP B 1 119 ? 6.572 -28.077 16.627 1.00 51.75 116 ASP B N 1
ATOM 6196 C CA . ASP B 1 119 ? 6.001 -27.734 15.316 1.00 49.93 116 ASP B CA 1
ATOM 6197 C C . ASP B 1 119 ? 7.108 -27.622 14.252 1.00 53.78 116 ASP B C 1
ATOM 6198 O O . ASP B 1 119 ? 7.355 -26.547 13.690 1.00 54.70 116 ASP B O 1
ATOM 6203 N N . THR B 1 120 ? 7.790 -28.747 14.030 1.00 51.37 117 THR B N 1
ATOM 6204 C CA . THR B 1 120 ? 8.815 -28.859 13.034 1.00 49.52 117 THR B CA 1
ATOM 6205 C C . THR B 1 120 ? 8.453 -29.965 12.084 1.00 50.68 117 THR B C 1
ATOM 6206 O O . THR B 1 120 ? 7.624 -30.829 12.395 1.00 56.71 117 THR B O 1
ATOM 6210 N N . ARG B 1 121 ? 9.094 -29.919 10.928 1.00 48.70 118 ARG B N 1
ATOM 6211 C CA . ARG B 1 121 ? 9.088 -30.988 9.962 1.00 49.16 118 ARG B CA 1
ATOM 6212 C C . ARG B 1 121 ? 10.367 -31.785 10.095 1.00 53.35 118 ARG B C 1
ATOM 6213 O O . ARG B 1 121 ? 10.538 -32.800 9.451 1.00 53.08 118 ARG B O 1
ATOM 6221 N N . GLY B 1 122 ? 11.293 -31.306 10.914 1.00 60.29 119 GLY B N 1
ATOM 6222 C CA . GLY B 1 122 ? 12.567 -32.004 11.086 1.00 65.32 119 GLY B CA 1
ATOM 6223 C C . GLY B 1 122 ? 13.583 -31.721 10.007 1.00 60.44 119 GLY B C 1
ATOM 6224 O O . GLY B 1 122 ? 13.394 -30.816 9.191 1.00 57.36 119 GLY B O 1
ATOM 6225 N N . ASP B 1 123 ? 14.630 -32.550 9.987 1.00 57.37 120 ASP B N 1
ATOM 6226 C CA . ASP B 1 123 ? 15.886 -32.219 9.340 1.00 54.89 120 ASP B CA 1
ATOM 6227 C C . ASP B 1 123 ? 16.318 -33.230 8.264 1.00 53.91 120 ASP B C 1
ATOM 6228 O O . ASP B 1 123 ? 17.481 -33.218 7.781 1.00 58.74 120 ASP B O 1
ATOM 6233 N N . SER B 1 124 ? 15.381 -34.068 7.846 1.00 46.33 121 SER B N 1
ATOM 6234 C CA . SER B 1 124 ? 15.617 -34.919 6.722 1.00 47.82 121 SER B CA 1
ATOM 6235 C C . SER B 1 124 ? 15.241 -34.277 5.384 1.00 49.93 121 SER B C 1
ATOM 6236 O O . SER B 1 124 ? 15.093 -34.990 4.386 1.00 54.17 121 SER B O 1
ATOM 6239 N N . ASN B 1 125 ? 15.131 -32.951 5.340 1.00 49.25 122 ASN B N 1
ATOM 6240 C CA . ASN B 1 125 ? 14.674 -32.258 4.141 1.00 49.40 122 ASN B CA 1
ATOM 6241 C C . ASN B 1 125 ? 15.651 -31.197 3.736 1.00 50.73 122 ASN B C 1
ATOM 6242 O O . ASN B 1 125 ? 15.339 -30.359 2.899 1.00 53.88 122 ASN B O 1
ATOM 6247 N N . TRP B 1 126 ? 16.857 -31.243 4.290 1.00 50.88 123 TRP B N 1
ATOM 6248 C CA . TRP B 1 126 ? 17.851 -30.213 3.997 1.00 50.32 123 TRP B CA 1
ATOM 6249 C C . TRP B 1 126 ? 18.666 -30.491 2.727 1.00 53.06 123 TRP B C 1
ATOM 6250 O O . TRP B 1 126 ? 19.212 -29.582 2.128 1.00 59.41 123 TRP B O 1
ATOM 6261 N N . VAL B 1 127 ? 18.768 -31.738 2.317 1.00 54.08 124 VAL B N 1
ATOM 6262 C CA . VAL B 1 127 ? 19.503 -32.061 1.129 1.00 54.06 124 VAL B CA 1
ATOM 6263 C C . VAL B 1 127 ? 18.533 -32.570 0.089 1.00 56.22 124 VAL B C 1
ATOM 6264 O O . VAL B 1 127 ? 17.893 -33.637 0.272 1.00 53.03 124 VAL B O 1
ATOM 6268 N N . PRO B 1 128 ? 18.476 -31.879 -1.047 1.00 55.33 125 PRO B N 1
ATOM 6269 C CA . PRO B 1 128 ? 17.595 -32.312 -2.113 1.00 58.08 125 PRO B CA 1
ATOM 6270 C C . PRO B 1 128 ? 17.911 -33.726 -2.526 1.00 62.58 125 PRO B C 1
ATOM 6271 O O . PRO B 1 128 ? 19.086 -34.081 -2.656 1.00 63.65 125 PRO B O 1
ATOM 6275 N N . ALA B 1 129 ? 16.871 -34.512 -2.784 1.00 69.34 126 ALA B N 1
ATOM 6276 C CA . ALA B 1 129 ? 17.032 -35.886 -3.290 1.00 68.97 126 ALA B CA 1
ATOM 6277 C C . ALA B 1 129 ? 18.087 -36.011 -4.409 1.00 70.66 126 ALA B C 1
ATOM 6278 O O . ALA B 1 129 ? 18.966 -36.875 -4.350 1.00 67.78 126 ALA B O 1
ATOM 6280 N N . GLU B 1 130 ? 17.999 -35.140 -5.415 1.00 71.20 127 GLU B N 1
ATOM 6281 C CA . GLU B 1 130 ? 18.822 -35.271 -6.613 1.00 74.49 127 GLU B CA 1
ATOM 6282 C C . GLU B 1 130 ? 20.286 -34.965 -6.370 1.00 72.27 127 GLU B C 1
ATOM 6283 O O . GLU B 1 130 ? 21.123 -35.183 -7.243 1.00 73.17 127 GLU B O 1
ATOM 6289 N N . ALA B 1 131 ? 20.597 -34.484 -5.179 1.00 68.06 128 ALA B N 1
ATOM 6290 C CA . ALA B 1 131 ? 21.965 -34.171 -4.841 1.00 69.59 128 ALA B CA 1
ATOM 6291 C C . ALA B 1 131 ? 22.590 -35.265 -3.989 1.00 68.26 128 ALA B C 1
ATOM 6292 O O . ALA B 1 131 ? 23.744 -35.134 -3.542 1.00 72.77 128 ALA B O 1
ATOM 6294 N N . ILE B 1 132 ? 21.855 -36.352 -3.774 1.00 65.11 129 ILE B N 1
ATOM 6295 C CA . ILE B 1 132 ? 22.359 -37.423 -2.924 1.00 64.73 129 ILE B CA 1
ATOM 6296 C C . ILE B 1 132 ? 23.049 -38.554 -3.673 1.00 64.36 129 ILE B C 1
ATOM 6297 O O . ILE B 1 132 ? 22.475 -39.153 -4.603 1.00 63.54 129 ILE B O 1
ATOM 6302 N N . GLU B 1 133 ? 24.267 -38.854 -3.216 1.00 62.85 130 GLU B N 1
ATOM 6303 C CA . GLU B 1 133 ? 25.034 -39.999 -3.697 1.00 66.90 130 GLU B CA 1
ATOM 6304 C C . GLU B 1 133 ? 24.620 -41.323 -3.029 1.00 64.66 130 GLU B C 1
ATOM 6305 O O . GLU B 1 133 ? 24.421 -42.325 -3.707 1.00 62.12 130 GLU B O 1
ATOM 6311 N N . SER B 1 134 ? 24.518 -41.305 -1.702 1.00 63.31 131 SER B N 1
ATOM 6312 C CA . SER B 1 134 ? 24.250 -42.515 -0.900 1.00 61.42 131 SER B CA 1
ATOM 6313 C C . SER B 1 134 ? 23.601 -42.135 0.446 1.00 61.05 131 SER B C 1
ATOM 6314 O O . SER B 1 134 ? 23.813 -41.027 0.945 1.00 57.93 131 SER B O 1
ATOM 6317 N N . ILE B 1 135 ? 22.822 -43.043 1.035 1.00 59.79 132 ILE B N 1
ATOM 6318 C CA . ILE B 1 135 ? 22.259 -42.815 2.368 1.00 56.25 132 ILE B CA 1
ATOM 6319 C C . ILE B 1 135 ? 22.528 -43.992 3.271 1.00 59.43 132 ILE B C 1
ATOM 6320 O O . ILE B 1 135 ? 22.151 -45.120 2.939 1.00 65.13 132 ILE B O 1
ATOM 6325 N N . GLU B 1 136 ? 23.143 -43.753 4.424 1.00 59.53 133 GLU B N 1
ATOM 6326 C CA . GLU B 1 136 ? 23.485 -44.858 5.335 1.00 63.96 133 GLU B CA 1
ATOM 6327 C C . GLU B 1 136 ? 22.546 -44.846 6.534 1.00 62.25 133 GLU B C 1
ATOM 6328 O O . GLU B 1 136 ? 22.507 -43.867 7.274 1.00 62.23 133 GLU B O 1
ATOM 6334 N N . VAL B 1 137 ? 21.785 -45.918 6.735 1.00 62.45 134 VAL B N 1
ATOM 6335 C CA . VAL B 1 137 ? 20.891 -45.985 7.905 1.00 62.37 134 VAL B CA 1
ATOM 6336 C C . VAL B 1 137 ? 21.434 -46.983 8.906 1.00 62.23 134 VAL B C 1
ATOM 6337 O O . VAL B 1 137 ? 21.540 -48.158 8.616 1.00 66.12 134 VAL B O 1
ATOM 6341 N N . LEU B 1 138 ? 21.806 -46.489 10.074 1.00 63.47 135 LEU B N 1
ATOM 6342 C CA . LEU B 1 138 ? 22.377 -47.306 11.130 1.00 64.07 135 LEU B CA 1
ATOM 6343 C C . LEU B 1 138 ? 21.362 -47.384 12.230 1.00 60.86 135 LEU B C 1
ATOM 6344 O O . LEU B 1 138 ? 20.927 -46.361 12.742 1.00 59.47 135 LEU B O 1
ATOM 6349 N N . ARG B 1 139 ? 20.973 -48.598 12.593 1.00 63.42 136 ARG B N 1
ATOM 6350 C CA . ARG B 1 139 ? 19.993 -48.793 13.645 1.00 60.14 136 ARG B CA 1
ATOM 6351 C C . ARG B 1 139 ? 20.627 -49.493 14.839 1.00 60.27 136 ARG B C 1
ATOM 6352 O O . ARG B 1 139 ? 21.535 -50.317 14.679 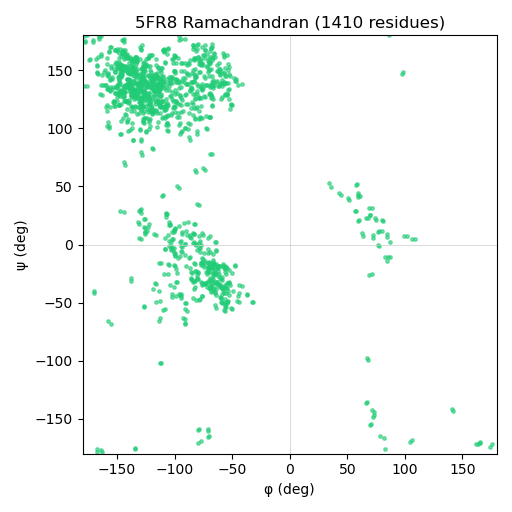1.00 73.46 136 ARG B O 1
ATOM 6360 N N . GLY B 1 140 ? 20.203 -49.113 16.036 1.00 57.04 137 GLY B N 1
ATOM 6361 C CA . GLY B 1 140 ? 20.616 -49.800 17.248 1.00 57.30 137 GLY B CA 1
ATOM 6362 C C . GLY B 1 140 ? 22.078 -49.683 17.579 1.00 59.55 137 GLY B C 1
ATOM 6363 O O . GLY B 1 140 ? 22.646 -48.599 17.468 1.00 75.53 137 GLY B O 1
ATOM 6364 N N . PRO B 1 141 ? 22.712 -50.788 17.978 1.00 62.73 138 PRO B N 1
ATOM 6365 C CA . PRO B 1 141 ? 24.063 -50.760 18.556 1.00 66.48 138 PRO B CA 1
ATOM 6366 C C . PRO B 1 141 ? 25.121 -50.109 17.674 1.00 67.39 138 PRO B C 1
ATOM 6367 O O . PRO B 1 141 ? 26.005 -49.429 18.178 1.00 70.00 138 PRO B O 1
ATOM 6371 N N . ALA B 1 142 ? 25.015 -50.280 16.362 1.00 68.20 139 ALA B N 1
ATOM 6372 C CA . ALA B 1 142 ? 25.996 -49.681 15.449 1.00 63.16 139 ALA B CA 1
ATOM 6373 C C . ALA B 1 142 ? 25.960 -48.164 15.431 1.00 59.40 139 ALA B C 1
ATOM 6374 O O . ALA B 1 142 ? 26.878 -47.539 14.918 1.00 63.07 139 ALA B O 1
ATOM 6376 N N . ALA B 1 143 ? 24.904 -47.554 15.931 1.00 55.60 140 ALA B N 1
ATOM 6377 C CA . ALA B 1 143 ? 24.822 -46.112 15.844 1.00 55.49 140 ALA B CA 1
ATOM 6378 C C . ALA B 1 143 ? 25.278 -45.404 17.114 1.00 55.22 140 ALA B C 1
ATOM 6379 O O . ALA B 1 143 ? 25.467 -44.191 17.092 1.00 55.73 140 ALA B O 1
ATOM 6381 N N . ALA B 1 144 ? 25.463 -46.133 18.214 1.00 56.75 141 ALA B N 1
ATOM 6382 C CA . ALA B 1 144 ? 25.797 -45.483 19.496 1.00 56.99 141 ALA B CA 1
ATOM 6383 C C . ALA B 1 144 ? 27.157 -44.770 19.485 1.00 58.41 141 ALA B C 1
ATOM 6384 O O . ALA B 1 144 ? 27.392 -43.877 20.278 1.00 54.64 141 ALA B O 1
ATOM 6386 N N . ARG B 1 145 ? 28.043 -45.211 18.585 1.00 63.86 142 ARG B N 1
ATOM 6387 C CA . ARG B 1 145 ? 29.330 -44.589 18.285 1.00 60.32 142 ARG B CA 1
ATOM 6388 C C . ARG B 1 145 ? 29.299 -43.077 18.143 1.00 61.51 142 ARG B C 1
ATOM 6389 O O . ARG B 1 145 ? 30.211 -42.373 18.598 1.00 58.72 142 ARG B O 1
ATOM 6397 N N . TYR B 1 146 ? 28.259 -42.585 17.472 1.00 60.14 143 TYR B N 1
ATOM 6398 C CA . TYR B 1 146 ? 28.176 -41.184 17.080 1.00 58.88 143 TYR B CA 1
ATOM 6399 C C . TYR B 1 146 ? 27.627 -40.272 18.202 1.00 58.14 143 TYR B C 1
ATOM 6400 O O . TYR B 1 146 ? 27.306 -39.134 17.939 1.00 53.23 143 TYR B O 1
ATOM 6409 N N . GLY B 1 147 ? 27.488 -40.789 19.426 1.00 57.92 144 GLY B N 1
ATOM 6410 C CA . GLY B 1 147 ? 27.235 -39.965 20.604 1.00 58.14 144 GLY B CA 1
ATOM 6411 C C . GLY B 1 147 ? 25.853 -39.337 20.725 1.00 57.72 144 GLY B C 1
ATOM 6412 O O . GLY B 1 147 ? 24.859 -39.940 20.359 1.00 61.73 144 GLY B O 1
ATOM 6413 N N . SER B 1 148 ? 25.788 -38.112 21.234 1.00 56.55 145 SER B N 1
ATOM 6414 C CA . SER B 1 148 ? 24.512 -37.547 21.626 1.00 56.34 145 SER B CA 1
ATOM 6415 C C . SER B 1 148 ? 23.445 -37.625 20.550 1.00 58.04 145 SER B C 1
ATOM 6416 O O . SER B 1 148 ? 23.601 -37.086 19.470 1.00 57.19 145 SER B O 1
ATOM 6419 N N . GLY B 1 149 ? 22.346 -38.299 20.875 1.00 66.11 146 GLY B N 1
ATOM 6420 C CA . GLY B 1 149 ? 21.142 -38.286 20.041 1.00 69.19 146 GLY B CA 1
ATOM 6421 C C . GLY B 1 149 ? 20.973 -39.488 19.134 1.00 63.64 146 GLY B C 1
ATOM 6422 O O . GLY B 1 149 ? 20.089 -39.491 18.282 1.00 58.81 146 GLY B O 1
ATOM 6423 N N . ALA B 1 150 ? 21.843 -40.480 19.294 1.00 63.28 147 ALA B N 1
ATOM 6424 C CA . ALA B 1 150 ? 21.878 -41.662 18.411 1.00 68.19 147 ALA B CA 1
ATOM 6425 C C . ALA B 1 150 ? 21.277 -42.943 19.026 1.00 69.00 147 ALA B C 1
ATOM 6426 O O . ALA B 1 150 ? 21.517 -44.032 18.525 1.00 83.93 147 ALA B O 1
ATOM 6428 N N . ALA B 1 151 ? 20.500 -42.807 20.094 1.00 63.05 148 ALA B N 1
ATOM 6429 C CA . ALA B 1 151 ? 19.879 -43.952 20.747 1.00 62.93 148 ALA B CA 1
ATOM 6430 C C . ALA B 1 151 ? 18.804 -44.600 19.867 1.00 64.38 148 ALA B C 1
ATOM 6431 O O . ALA B 1 151 ? 18.400 -45.745 20.111 1.00 65.72 148 ALA B O 1
ATOM 6433 N N . GLY B 1 152 ? 18.307 -43.853 18.882 1.00 61.04 149 GLY B N 1
ATOM 6434 C CA . GLY B 1 152 ? 17.350 -44.391 17.924 1.00 62.34 149 GLY B CA 1
ATOM 6435 C C . GLY B 1 152 ? 18.172 -44.922 16.786 1.00 63.38 149 GLY B C 1
ATOM 6436 O O . GLY B 1 152 ? 18.101 -46.101 16.444 1.00 67.65 149 GLY B O 1
ATOM 6437 N N . GLY B 1 153 ? 18.999 -44.046 16.233 1.00 62.16 150 GLY B N 1
ATOM 6438 C CA . GLY B 1 153 ? 19.897 -44.433 15.162 1.00 63.07 150 GLY B CA 1
ATOM 6439 C C . GLY B 1 153 ? 20.394 -43.225 14.413 1.00 60.74 150 GLY B C 1
ATOM 6440 O O . GLY B 1 153 ? 20.157 -42.095 14.828 1.00 58.49 150 GLY B O 1
ATOM 6441 N N . VAL B 1 154 ? 21.080 -43.480 13.301 1.00 61.85 151 VAL B N 1
ATOM 6442 C CA . VAL B 1 154 ? 21.752 -42.437 12.504 1.00 59.14 151 VAL B CA 1
ATOM 6443 C C . VAL B 1 154 ? 21.383 -42.585 11.033 1.00 58.13 151 VAL B C 1
ATOM 6444 O O . VAL B 1 154 ? 21.398 -43.671 10.471 1.00 56.78 151 VAL B O 1
ATOM 6448 N N . VAL B 1 155 ? 21.051 -41.467 10.417 1.00 58.44 152 VAL B N 1
ATOM 6449 C CA . VAL B 1 155 ? 20.785 -41.430 8.998 1.00 57.46 152 VAL B CA 1
ATOM 6450 C C . VAL B 1 155 ? 21.872 -40.560 8.456 1.00 57.31 152 VAL B C 1
ATOM 6451 O O . VAL B 1 155 ? 21.912 -39.364 8.770 1.00 58.89 152 VAL B O 1
ATOM 6455 N N . ASN B 1 156 ? 22.767 -41.142 7.665 1.00 58.61 153 ASN B N 1
ATOM 6456 C CA . ASN B 1 156 ? 23.870 -40.363 7.103 1.00 58.28 153 ASN B CA 1
ATOM 6457 C C . ASN B 1 156 ? 23.690 -40.084 5.620 1.00 55.66 153 ASN B C 1
ATOM 6458 O O . ASN B 1 156 ? 23.875 -40.954 4.812 1.00 64.79 153 ASN B O 1
ATOM 6463 N N . ILE B 1 157 ? 23.325 -38.866 5.280 1.00 52.89 154 ILE B N 1
ATOM 6464 C CA . ILE B 1 157 ? 23.071 -38.491 3.915 1.00 53.06 154 ILE B CA 1
ATOM 6465 C C . ILE B 1 157 ? 24.423 -38.140 3.333 1.00 54.36 154 ILE B C 1
ATOM 6466 O O . ILE B 1 157 ? 25.100 -37.279 3.860 1.00 53.03 154 ILE B O 1
ATOM 6471 N N . ILE B 1 158 ? 24.806 -38.820 2.255 1.00 56.10 155 ILE B N 1
ATOM 6472 C CA . ILE B 1 158 ? 26.085 -38.606 1.599 1.00 57.34 155 ILE B CA 1
ATOM 6473 C C . ILE B 1 158 ? 25.895 -37.929 0.246 1.00 58.87 155 ILE B C 1
ATOM 6474 O O . ILE B 1 158 ? 25.290 -38.509 -0.660 1.00 58.64 155 ILE B O 1
ATOM 6479 N N . THR B 1 159 ? 26.469 -36.727 0.103 1.00 57.31 156 THR B N 1
ATOM 6480 C CA . THR B 1 159 ? 26.228 -35.903 -1.051 1.00 56.78 156 THR B CA 1
ATOM 6481 C C . THR B 1 159 ? 27.213 -36.234 -2.142 1.00 60.03 156 THR B C 1
ATOM 6482 O O . THR B 1 159 ? 28.307 -36.757 -1.878 1.00 59.57 156 THR B O 1
ATOM 6486 N N . LYS B 1 160 ? 26.818 -35.935 -3.374 1.00 62.21 157 LYS B N 1
ATOM 6487 C CA . LYS B 1 160 ? 27.644 -36.216 -4.528 1.00 67.56 157 LYS B CA 1
ATOM 6488 C C . LYS B 1 160 ? 29.052 -35.620 -4.410 1.00 73.12 157 LYS B C 1
ATOM 6489 O O . LYS B 1 160 ? 29.276 -34.632 -3.697 1.00 71.02 157 LYS B O 1
ATOM 6495 N N . LYS B 1 161 ? 29.988 -36.235 -5.136 1.00 80.55 158 LYS B N 1
ATOM 6496 C CA . LYS B 1 161 ? 31.418 -36.025 -4.960 1.00 81.05 158 LYS B CA 1
ATOM 6497 C C . LYS B 1 161 ? 31.966 -35.102 -6.024 1.00 83.36 158 LYS B C 1
ATOM 6498 O O . LYS B 1 161 ? 31.350 -34.933 -7.092 1.00 80.37 158 LYS B O 1
ATOM 6504 N N . VAL B 1 162 ? 33.129 -34.514 -5.715 1.00 80.87 159 VAL B N 1
ATOM 6505 C CA . VAL B 1 162 ? 33.938 -33.811 -6.706 1.00 80.08 159 VAL B CA 1
ATOM 6506 C C . VAL B 1 162 ? 34.350 -34.801 -7.789 1.00 83.88 159 VAL B C 1
ATOM 6507 O O . VAL B 1 162 ? 34.387 -35.998 -7.540 1.00 86.95 159 VAL B O 1
ATOM 6511 N N . THR B 1 163 ? 34.663 -34.308 -8.983 1.00 86.77 160 THR B N 1
ATOM 6512 C CA . THR B 1 163 ? 34.998 -35.177 -10.112 1.00 86.72 160 THR B CA 1
ATOM 6513 C C . THR B 1 163 ? 36.096 -34.555 -10.960 1.00 88.11 160 THR B C 1
ATOM 6514 O O . THR B 1 163 ? 36.062 -33.353 -11.244 1.00 92.00 160 THR B O 1
ATOM 6518 N N . ASN B 1 164 ? 37.057 -35.375 -11.385 1.00 88.27 161 ASN B N 1
ATOM 6519 C CA . ASN B 1 164 ? 38.210 -34.888 -12.145 1.00 90.71 161 ASN B CA 1
ATOM 6520 C C . ASN B 1 164 ? 37.911 -34.586 -13.599 1.00 89.51 161 ASN B C 1
ATOM 6521 O O . ASN B 1 164 ? 38.804 -34.184 -14.339 1.00 94.68 161 ASN B O 1
ATOM 6526 N N . GLU B 1 165 ? 36.666 -34.795 -14.003 1.00 85.26 162 GLU B N 1
ATOM 6527 C CA . GLU B 1 165 ? 36.169 -34.313 -15.278 1.00 84.95 162 GLU B CA 1
ATOM 6528 C C . GLU B 1 165 ? 34.795 -33.756 -15.009 1.00 82.35 162 GLU B C 1
ATOM 6529 O O . GLU B 1 165 ? 34.136 -34.171 -14.062 1.00 78.09 162 GLU B O 1
ATOM 6535 N N . THR B 1 166 ? 34.350 -32.805 -15.815 1.00 83.79 163 THR B N 1
ATOM 6536 C CA . THR B 1 166 ? 33.106 -32.114 -15.490 1.00 82.74 163 THR B CA 1
ATOM 6537 C C . THR B 1 166 ? 31.895 -32.984 -15.846 1.00 84.18 163 THR B C 1
ATOM 6538 O O . THR B 1 166 ? 31.604 -33.208 -17.026 1.00 84.17 163 THR B O 1
ATOM 6542 N N . HIS B 1 167 ? 31.214 -33.492 -14.815 1.00 84.67 164 HIS B N 1
ATOM 6543 C CA . HIS B 1 167 ? 29.985 -34.286 -14.993 1.00 86.69 164 HIS B CA 1
ATOM 6544 C C . HIS B 1 167 ? 28.851 -33.467 -14.466 1.00 83.88 164 HIS B C 1
ATOM 6545 O O . HIS B 1 167 ? 29.002 -32.787 -13.458 1.00 80.95 164 HIS B O 1
ATOM 6552 N N . GLY B 1 168 ? 27.724 -33.512 -15.160 1.00 84.93 165 GLY B N 1
ATOM 6553 C CA . GLY B 1 168 ? 26.643 -32.583 -14.884 1.00 84.96 165 GLY B CA 1
ATOM 6554 C C . GLY B 1 168 ? 25.318 -33.277 -14.708 1.00 80.57 165 GLY B C 1
ATOM 6555 O O . GLY B 1 168 ? 25.134 -34.395 -15.152 1.00 86.24 165 GLY B O 1
ATOM 6556 N N . SER B 1 169 ? 24.387 -32.610 -14.056 1.00 77.78 166 SER B N 1
ATOM 6557 C CA . SER B 1 169 ? 23.028 -33.108 -13.988 1.00 79.03 166 SER B CA 1
ATOM 6558 C C . SER B 1 169 ? 22.058 -31.942 -13.953 1.00 77.71 166 SER B C 1
ATOM 6559 O O . SER B 1 169 ? 22.294 -30.960 -13.267 1.00 78.91 166 SER B O 1
ATOM 6562 N N . VAL B 1 170 ? 20.956 -32.056 -14.678 1.00 80.24 167 VAL B N 1
ATOM 6563 C CA . VAL B 1 170 ? 19.760 -31.269 -14.353 1.00 83.52 167 VAL B CA 1
ATOM 6564 C C . VAL B 1 170 ? 18.562 -32.216 -14.230 1.00 85.12 167 VAL B C 1
ATOM 6565 O O . VAL B 1 170 ? 18.433 -33.139 -15.020 1.00 85.63 167 VAL B O 1
ATOM 6569 N N . GLU B 1 171 ? 17.704 -32.004 -13.237 1.00 84.23 168 GLU B N 1
ATOM 6570 C CA . GLU B 1 171 ? 16.612 -32.934 -12.975 1.00 90.00 168 GLU B CA 1
ATOM 6571 C C . GLU B 1 171 ? 15.330 -32.186 -12.620 1.00 86.87 168 GLU B C 1
ATOM 6572 O O . GLU B 1 171 ? 15.369 -31.179 -11.926 1.00 81.43 168 GLU B O 1
ATOM 6578 N N . PHE B 1 172 ? 14.196 -32.686 -13.101 1.00 85.50 169 PHE B N 1
ATOM 6579 C CA . PHE B 1 172 ? 12.902 -32.083 -12.805 1.00 81.89 169 PHE B CA 1
ATOM 6580 C C . PHE B 1 172 ? 12.065 -33.158 -12.172 1.00 79.64 169 PHE B C 1
ATOM 6581 O O . PHE B 1 172 ? 12.352 -34.344 -12.334 1.00 80.13 169 PHE B O 1
ATOM 6589 N N . TYR B 1 173 ? 11.023 -32.744 -11.464 1.00 77.42 170 TYR B N 1
ATOM 6590 C CA . TYR B 1 173 ? 10.065 -33.687 -10.903 1.00 77.05 170 TYR B CA 1
ATOM 6591 C C . TYR B 1 173 ? 8.750 -32.998 -10.631 1.00 74.26 170 TYR B C 1
ATOM 6592 O O . TYR B 1 173 ? 8.704 -31.837 -10.257 1.00 73.20 170 TYR B O 1
ATOM 6601 N N . THR B 1 174 ? 7.668 -33.725 -10.815 1.00 75.54 171 THR B N 1
ATOM 6602 C CA . THR B 1 174 ? 6.365 -33.202 -10.475 1.00 75.94 171 THR B CA 1
ATOM 6603 C C . THR B 1 174 ? 5.484 -34.348 -9.988 1.00 72.72 171 THR B C 1
ATOM 6604 O O . THR B 1 174 ? 5.613 -35.470 -10.446 1.00 70.48 171 THR B O 1
ATOM 6608 N N . SER B 1 175 ? 4.631 -34.063 -9.020 1.00 71.87 172 SER B N 1
ATOM 6609 C CA . SER B 1 175 ? 3.652 -35.029 -8.548 1.00 70.70 172 SER B CA 1
ATOM 6610 C C . SER B 1 175 ? 2.286 -34.394 -8.627 1.00 70.83 172 SER B C 1
ATOM 6611 O O . SER B 1 175 ? 2.134 -33.209 -8.308 1.00 70.33 172 SER B O 1
ATOM 6614 N N . GLN B 1 176 ? 1.294 -35.179 -9.033 1.00 71.61 173 GLN B N 1
ATOM 6615 C CA . GLN B 1 176 ? -0.023 -34.645 -9.359 1.00 74.08 173 GLN B CA 1
ATOM 6616 C C . GLN B 1 176 ? -1.162 -35.490 -8.792 1.00 76.26 173 GLN B C 1
ATOM 6617 O O . GLN B 1 176 ? -1.657 -36.416 -9.465 1.00 79.00 173 GLN B O 1
ATOM 6623 N N . PRO B 1 177 ? -1.604 -35.166 -7.560 1.00 74.40 174 PRO B N 1
ATOM 6624 C CA . PRO B 1 177 ? -2.642 -35.937 -6.879 1.00 72.66 174 PRO B CA 1
ATOM 6625 C C . PRO B 1 177 ? -3.983 -35.844 -7.578 1.00 77.25 174 PRO B C 1
ATOM 6626 O O . PRO B 1 177 ? -4.361 -34.755 -8.000 1.00 81.37 174 PRO B O 1
ATOM 6630 N N . GLU B 1 178 ? -4.678 -36.982 -7.702 1.00 80.34 175 GLU B N 1
ATOM 6631 C CA . GLU B 1 178 ? -6.048 -37.041 -8.241 1.00 81.00 175 GLU B CA 1
ATOM 6632 C C . GLU B 1 178 ? -6.959 -36.117 -7.494 1.00 79.32 175 GLU B C 1
ATOM 6633 O O . GLU B 1 178 ? -7.685 -35.335 -8.096 1.00 77.99 175 GLU B O 1
ATOM 6639 N N . ASP B 1 179 ? -6.913 -36.231 -6.170 1.00 78.21 176 ASP B N 1
ATOM 6640 C CA . ASP B 1 179 ? -7.746 -35.433 -5.312 1.00 77.33 176 ASP B CA 1
ATOM 6641 C C . ASP B 1 179 ? -7.297 -33.965 -5.377 1.00 80.11 176 ASP B C 1
ATOM 6642 O O . ASP B 1 179 ? -6.128 -33.621 -5.170 1.00 71.37 176 ASP B O 1
ATOM 6647 N N . SER B 1 180 ? -8.267 -33.115 -5.682 1.00 86.72 177 SER B N 1
ATOM 6648 C CA . SER B 1 180 ? -8.072 -31.686 -5.822 1.00 85.30 177 SER B CA 1
ATOM 6649 C C . SER B 1 180 ? -7.517 -31.063 -4.549 1.00 84.24 177 SER B C 1
ATOM 6650 O O . SER B 1 180 ? -6.800 -30.059 -4.615 1.00 89.80 177 SER B O 1
ATOM 6653 N N . LYS B 1 181 ? -7.863 -31.642 -3.397 1.00 80.73 178 LYS B N 1
ATOM 6654 C CA . LYS B 1 181 ? -7.552 -31.048 -2.085 1.00 79.02 178 LYS B CA 1
ATOM 6655 C C . LYS B 1 181 ? -6.156 -31.425 -1.562 1.00 79.39 178 LYS B C 1
ATOM 6656 O O . LYS B 1 181 ? -5.658 -30.848 -0.584 1.00 82.20 178 LYS B O 1
ATOM 6662 N N . GLU B 1 182 ? -5.507 -32.374 -2.216 1.00 77.17 179 GLU B N 1
ATOM 6663 C CA . GLU B 1 182 ? -4.127 -32.672 -1.870 1.00 78.36 179 GLU B CA 1
ATOM 6664 C C . GLU B 1 182 ? -3.147 -31.830 -2.735 1.00 73.79 179 GLU B C 1
ATOM 6665 O O . GLU B 1 182 ? -3.406 -31.553 -3.911 1.00 72.56 179 GLU B O 1
ATOM 6671 N N . GLY B 1 183 ? -2.042 -31.394 -2.143 1.00 71.83 180 GLY B N 1
ATOM 6672 C CA . GLY B 1 183 ? -1.090 -30.494 -2.837 1.00 72.56 180 GLY B CA 1
ATOM 6673 C C . GLY B 1 183 ? -0.189 -31.174 -3.874 1.00 72.36 180 GLY B C 1
ATOM 6674 O O . GLY B 1 183 ? 0.387 -32.232 -3.625 1.00 73.48 180 GLY B O 1
ATOM 6675 N N . SER B 1 184 ? -0.075 -30.588 -5.058 1.00 72.29 181 SER B N 1
ATOM 6676 C CA . SER B 1 184 ? 0.891 -31.080 -6.038 1.00 72.56 181 SER B CA 1
ATOM 6677 C C . SER B 1 184 ? 2.255 -30.514 -5.663 1.00 67.71 181 SER B C 1
ATOM 6678 O O . SER B 1 184 ? 2.342 -29.668 -4.798 1.00 62.73 181 SER B O 1
ATOM 6681 N N . SER B 1 185 ? 3.310 -31.029 -6.275 1.00 68.77 182 SER B N 1
ATOM 6682 C CA . SER B 1 185 ? 4.666 -30.699 -5.859 1.00 69.26 182 SER B CA 1
ATOM 6683 C C . SER B 1 185 ? 5.549 -30.589 -7.086 1.00 72.24 182 SER B C 1
ATOM 6684 O O . SER B 1 185 ? 5.307 -31.275 -8.101 1.00 73.76 182 SER B O 1
ATOM 6687 N N . ASN B 1 186 ? 6.571 -29.735 -6.994 1.00 71.21 183 ASN B N 1
ATOM 6688 C CA . ASN B 1 186 ? 7.462 -29.468 -8.131 1.00 73.03 183 ASN B CA 1
ATOM 6689 C C . ASN B 1 186 ? 8.902 -29.116 -7.776 1.00 72.28 183 ASN B C 1
ATOM 6690 O O . ASN B 1 186 ? 9.149 -28.235 -6.955 1.00 69.01 183 ASN B O 1
ATOM 6695 N N . ARG B 1 187 ? 9.836 -29.809 -8.427 1.00 72.03 184 ARG B N 1
ATOM 6696 C CA . ARG B 1 187 ? 11.251 -29.630 -8.209 1.00 70.43 184 ARG B CA 1
ATOM 6697 C C . ARG B 1 187 ? 12.002 -29.355 -9.492 1.00 72.89 184 ARG B C 1
ATOM 6698 O O . ARG B 1 187 ? 11.598 -29.775 -10.578 1.00 71.43 184 ARG B O 1
ATOM 6706 N N . VAL B 1 188 ? 13.120 -28.655 -9.330 1.00 72.61 185 VAL B N 1
ATOM 6707 C CA . VAL B 1 188 ? 14.137 -28.551 -10.355 1.00 74.47 185 VAL B CA 1
ATOM 6708 C C . VAL B 1 188 ? 15.428 -28.340 -9.595 1.00 74.47 185 VAL B C 1
ATOM 6709 O O . VAL B 1 188 ? 15.413 -27.756 -8.525 1.00 80.06 185 VAL B O 1
ATOM 6713 N N . GLY B 1 189 ? 16.537 -28.828 -10.135 1.00 73.58 186 GLY B N 1
ATOM 6714 C CA . GLY B 1 189 ? 17.795 -28.825 -9.417 1.00 71.78 186 GLY B CA 1
ATOM 6715 C C . GLY B 1 189 ? 18.933 -29.290 -10.293 1.00 75.29 186 GLY B C 1
ATOM 6716 O O . GLY B 1 189 ? 18.728 -29.958 -11.302 1.00 82.65 186 GLY B O 1
ATOM 6717 N N . PHE B 1 190 ? 20.149 -28.940 -9.912 1.00 75.55 187 PHE B N 1
ATOM 6718 C CA . PHE B 1 190 ? 21.299 -29.265 -10.737 1.00 76.32 187 PHE B CA 1
ATOM 6719 C C . PHE B 1 190 ? 22.445 -29.711 -9.853 1.00 75.51 187 PHE B C 1
ATOM 6720 O O . PHE B 1 190 ? 22.468 -29.467 -8.654 1.00 72.27 187 PHE B O 1
ATOM 6728 N N . ASN B 1 191 ? 23.389 -30.400 -10.456 1.00 79.55 188 ASN B N 1
ATOM 6729 C CA . ASN B 1 191 ? 24.595 -30.765 -9.767 1.00 81.00 188 ASN B CA 1
ATOM 6730 C C . ASN B 1 191 ? 25.686 -30.720 -10.811 1.00 86.86 188 ASN B C 1
ATOM 6731 O O . ASN B 1 191 ? 25.512 -31.277 -11.901 1.00 97.89 188 ASN B O 1
ATOM 6736 N N . VAL B 1 192 ? 26.792 -30.053 -10.498 1.00 80.65 189 VAL B N 1
ATOM 6737 C CA . VAL B 1 192 ? 27.917 -30.021 -11.402 1.00 80.00 189 VAL B CA 1
ATOM 6738 C C . VAL B 1 192 ? 29.233 -30.130 -10.646 1.00 79.43 189 VAL B C 1
ATOM 6739 O O . VAL B 1 192 ? 29.395 -29.568 -9.562 1.00 75.67 189 VAL B O 1
ATOM 6743 N N . SER B 1 193 ? 30.159 -30.874 -11.243 1.00 84.31 190 SER B N 1
ATOM 6744 C CA . SER B 1 193 ? 31.449 -31.212 -10.655 1.00 86.64 190 SER B CA 1
ATOM 6745 C C . SER B 1 193 ? 32.506 -31.159 -11.738 1.00 87.92 190 SER B C 1
ATOM 6746 O O . SER B 1 193 ? 32.229 -31.516 -12.882 1.00 91.81 190 SER B O 1
ATOM 6749 N N . GLY B 1 194 ? 33.722 -30.775 -11.373 1.00 84.31 191 GLY B N 1
ATOM 6750 C CA . GLY B 1 194 ? 34.812 -30.748 -12.337 1.00 84.50 191 GLY B CA 1
ATOM 6751 C C . GLY B 1 194 ? 36.152 -30.370 -11.739 1.00 81.42 191 GLY B C 1
ATOM 6752 O O . GLY B 1 194 ? 36.267 -30.144 -10.537 1.00 77.23 191 GLY B O 1
ATOM 6753 N N . PRO B 1 195 ? 37.195 -30.331 -12.580 1.00 80.77 192 PRO B N 1
ATOM 6754 C CA . PRO B 1 195 ? 38.453 -29.854 -12.073 1.00 77.67 192 PRO B CA 1
ATOM 6755 C C . PRO B 1 195 ? 38.464 -28.372 -12.273 1.00 77.25 192 PRO B C 1
ATOM 6756 O O . PRO B 1 195 ? 37.846 -27.885 -13.218 1.00 76.52 192 PRO B O 1
ATOM 6760 N N . LEU B 1 196 ? 39.104 -27.666 -11.343 1.00 77.87 193 LEU B N 1
ATOM 6761 C CA . LEU B 1 196 ? 39.613 -26.321 -11.575 1.00 78.16 193 LEU B CA 1
ATOM 6762 C C . LEU B 1 196 ? 41.076 -26.487 -11.970 1.00 78.22 193 LEU B C 1
ATOM 6763 O O . LEU B 1 196 ? 41.549 -25.864 -12.911 1.00 80.38 193 LEU B O 1
ATOM 6768 N N . ILE B 1 197 ? 41.774 -27.354 -11.242 1.00 75.94 194 ILE B N 1
ATOM 6769 C CA . ILE B 1 197 ? 43.076 -27.812 -11.640 1.00 76.71 194 ILE B CA 1
ATOM 6770 C C . ILE B 1 197 ? 43.109 -29.317 -11.594 1.00 76.30 194 ILE B C 1
ATOM 6771 O O . ILE B 1 197 ? 42.927 -29.913 -10.534 1.00 72.76 194 ILE B O 1
ATOM 6776 N N . LYS B 1 198 ? 43.355 -29.931 -12.744 1.00 79.61 195 LYS B N 1
ATOM 6777 C CA . LYS B 1 198 ? 43.218 -31.374 -12.829 1.00 82.88 195 LYS B CA 1
ATOM 6778 C C . LYS B 1 198 ? 44.084 -32.001 -11.747 1.00 82.83 195 LYS B C 1
ATOM 6779 O O . LYS B 1 198 ? 45.248 -31.632 -11.577 1.00 83.68 195 LYS B O 1
ATOM 6785 N N . ASP B 1 199 ? 43.467 -32.897 -10.973 1.00 81.62 196 ASP B N 1
ATOM 6786 C CA . ASP B 1 199 ? 44.158 -33.77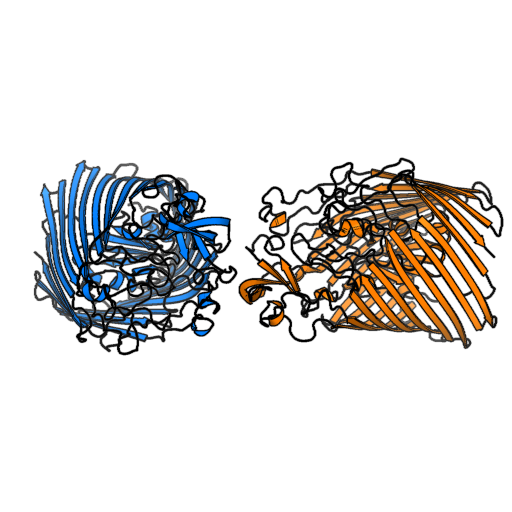2 -10.029 1.00 81.47 196 ASP B CA 1
ATOM 6787 C C . ASP B 1 199 ? 44.691 -33.085 -8.770 1.00 81.57 196 ASP B C 1
ATOM 6788 O O . ASP B 1 199 ? 45.396 -33.721 -7.984 1.00 86.32 196 ASP B O 1
ATOM 6793 N N . VAL B 1 200 ? 44.400 -31.801 -8.565 1.00 78.44 197 VAL B N 1
ATOM 6794 C CA . VAL B 1 200 ? 44.813 -31.174 -7.322 1.00 75.38 197 VAL B CA 1
ATOM 6795 C C . VAL B 1 200 ? 43.741 -30.278 -6.758 1.00 73.80 197 VAL B C 1
ATOM 6796 O O . VAL B 1 200 ? 43.667 -30.104 -5.538 1.00 72.36 197 VAL B O 1
ATOM 6800 N N . LEU B 1 201 ? 42.901 -29.703 -7.613 1.00 75.77 198 LEU B N 1
ATOM 6801 C CA . LEU B 1 201 ? 41.764 -28.914 -7.112 1.00 78.66 198 LEU B CA 1
ATOM 6802 C C . LEU B 1 201 ? 40.524 -29.116 -7.970 1.00 80.62 198 LEU B C 1
ATOM 6803 O O . LEU B 1 201 ? 40.561 -28.913 -9.185 1.00 85.30 198 LEU B O 1
ATOM 6808 N N . SER B 1 202 ? 39.431 -29.539 -7.327 1.00 79.84 199 SER B N 1
ATOM 6809 C CA . SER B 1 202 ? 38.176 -29.871 -8.012 1.00 74.13 199 SER B CA 1
ATOM 6810 C C . SER B 1 202 ? 37.017 -29.378 -7.152 1.00 71.60 199 SER B C 1
ATOM 6811 O O . SER B 1 202 ? 37.197 -29.101 -5.955 1.00 71.56 199 SER B O 1
ATOM 6814 N N . TYR B 1 203 ? 35.843 -29.228 -7.759 1.00 69.88 200 TYR B N 1
ATOM 6815 C CA . TYR B 1 203 ? 34.680 -28.683 -7.052 1.00 68.00 200 TYR B CA 1
ATOM 6816 C C . TYR B 1 203 ? 33.441 -29.524 -7.290 1.00 69.16 200 TYR B C 1
ATOM 6817 O O . TYR B 1 203 ? 33.358 -30.262 -8.281 1.00 68.36 200 TYR B O 1
ATOM 6826 N N . ARG B 1 204 ? 32.480 -29.399 -6.370 1.00 70.63 201 ARG B N 1
ATOM 6827 C CA . ARG B 1 204 ? 31.102 -29.895 -6.565 1.00 70.46 201 ARG B CA 1
ATOM 6828 C C . ARG B 1 204 ? 30.136 -28.824 -6.097 1.00 68.30 201 ARG B C 1
ATOM 6829 O O . ARG B 1 204 ? 30.267 -28.287 -5.009 1.00 65.33 201 ARG B O 1
ATOM 6837 N N . LEU B 1 205 ? 29.144 -28.554 -6.924 1.00 68.43 202 LEU B N 1
ATOM 6838 C CA . LEU B 1 205 ? 28.171 -27.536 -6.635 1.00 66.69 202 LEU B CA 1
ATOM 6839 C C . LEU B 1 205 ? 26.800 -28.080 -6.999 1.00 66.48 202 LEU B C 1
ATOM 6840 O O . LEU B 1 205 ? 26.588 -28.579 -8.105 1.00 68.10 202 LEU B O 1
ATOM 6845 N N . TYR B 1 206 ? 25.857 -27.990 -6.081 1.00 66.23 203 TYR B N 1
ATOM 6846 C CA . TYR B 1 206 ? 24.492 -28.431 -6.397 1.00 67.84 203 TYR B CA 1
ATOM 6847 C C . TYR B 1 206 ? 23.487 -27.408 -5.914 1.00 67.68 203 TYR B C 1
ATOM 6848 O O . TYR B 1 206 ? 23.762 -26.665 -4.980 1.00 71.93 203 TYR B O 1
ATOM 6857 N N . GLY B 1 207 ? 22.338 -27.358 -6.573 1.00 68.42 204 GLY B N 1
ATOM 6858 C CA . GLY B 1 207 ? 21.320 -26.351 -6.276 1.00 69.04 204 GLY B CA 1
ATOM 6859 C C . GLY B 1 207 ? 19.941 -26.943 -6.473 1.00 68.00 204 GLY B C 1
ATOM 6860 O O . GLY B 1 207 ? 19.768 -27.850 -7.271 1.00 66.74 204 GLY B O 1
ATOM 6861 N N . ASN B 1 208 ? 18.963 -26.427 -5.738 1.00 68.89 205 ASN B N 1
ATOM 6862 C CA . ASN B 1 208 ? 17.611 -26.977 -5.749 1.00 70.13 205 ASN B CA 1
ATOM 6863 C C . ASN B 1 208 ? 16.540 -25.964 -5.346 1.00 68.13 205 ASN B C 1
ATOM 6864 O O . ASN B 1 208 ? 16.704 -25.217 -4.383 1.00 66.53 205 ASN B O 1
ATOM 6869 N N . TYR B 1 209 ? 15.469 -25.919 -6.128 1.00 68.46 206 TYR B N 1
ATOM 6870 C CA . TYR B 1 209 ? 14.277 -25.200 -5.751 1.00 71.50 206 TYR B CA 1
ATOM 6871 C C . TYR B 1 209 ? 13.063 -26.163 -5.729 1.00 72.44 206 TYR B C 1
ATOM 6872 O O . TYR B 1 209 ? 12.590 -26.603 -6.783 1.00 73.78 206 TYR B O 1
ATOM 6881 N N . ASN B 1 210 ? 12.581 -26.500 -4.530 1.00 69.22 207 ASN B N 1
ATOM 6882 C CA . ASN B 1 210 ? 11.414 -27.344 -4.401 1.00 70.15 207 ASN B CA 1
ATOM 6883 C C . ASN B 1 210 ? 10.227 -26.600 -3.831 1.00 68.69 207 ASN B C 1
ATOM 6884 O O . ASN B 1 210 ? 10.394 -25.792 -2.935 1.00 65.92 207 ASN B O 1
ATOM 6889 N N . LYS B 1 211 ? 9.031 -26.906 -4.343 1.00 69.29 208 LYS B N 1
ATOM 6890 C CA . LYS B 1 211 ? 7.784 -26.300 -3.875 1.00 69.61 208 LYS B CA 1
ATOM 6891 C C . LYS B 1 211 ? 6.676 -27.353 -3.856 1.00 72.36 208 LYS B C 1
ATOM 6892 O O . LYS B 1 211 ? 6.174 -27.766 -4.905 1.00 76.96 208 LYS B O 1
ATOM 6898 N N . THR B 1 212 ? 6.298 -27.799 -2.667 1.00 69.90 209 THR B N 1
ATOM 6899 C CA . THR B 1 212 ? 5.214 -28.721 -2.561 1.00 70.27 209 THR B CA 1
ATOM 6900 C C . THR B 1 212 ? 4.060 -27.941 -1.977 1.00 70.06 209 THR B C 1
ATOM 6901 O O . THR B 1 212 ? 4.164 -27.415 -0.889 1.00 67.24 209 THR B O 1
ATOM 6905 N N . GLU B 1 213 ? 2.949 -27.877 -2.709 1.00 73.09 210 GLU B N 1
ATOM 6906 C CA . GLU B 1 213 ? 1.830 -27.034 -2.326 1.00 74.03 210 GLU B CA 1
ATOM 6907 C C . GLU B 1 213 ? 1.191 -27.615 -1.101 1.00 72.48 210 GLU B C 1
ATOM 6908 O O . GLU B 1 213 ? 1.374 -28.771 -0.837 1.00 72.61 210 GLU B O 1
ATOM 6914 N N . ALA B 1 214 ? 0.490 -26.811 -0.317 1.00 73.20 211 ALA B N 1
ATOM 6915 C CA . ALA B 1 214 ? -0.124 -27.321 0.898 1.00 73.83 211 ALA B CA 1
ATOM 6916 C C . ALA B 1 214 ? -1.351 -28.144 0.545 1.00 79.95 211 ALA B C 1
ATOM 6917 O O . ALA B 1 214 ? -1.873 -28.067 -0.573 1.00 85.47 211 ALA B O 1
ATOM 6919 N N . ASP B 1 215 ? -1.807 -28.942 1.507 1.00 81.01 212 ASP B N 1
ATOM 6920 C CA . ASP B 1 215 ? -3.130 -29.544 1.440 1.00 82.10 212 ASP B CA 1
ATOM 6921 C C . ASP B 1 215 ? -4.122 -28.470 1.833 1.00 80.72 212 ASP B C 1
ATOM 6922 O O . ASP B 1 215 ? -3.805 -27.583 2.636 1.00 76.76 212 ASP B O 1
ATOM 6927 N N . ASP B 1 216 ? -5.315 -28.545 1.259 1.00 81.17 213 ASP B N 1
ATOM 6928 C CA . ASP B 1 216 ? -6.331 -27.561 1.538 1.00 82.77 213 ASP B CA 1
ATOM 6929 C C . ASP B 1 216 ? -6.648 -27.493 3.021 1.00 81.88 213 ASP B C 1
ATOM 6930 O O . ASP B 1 216 ? -6.282 -28.365 3.826 1.00 77.63 213 ASP B O 1
ATOM 6935 N N . VAL B 1 217 ? -7.314 -26.415 3.384 1.00 83.85 214 VAL B N 1
ATOM 6936 C CA . VAL B 1 217 ? -7.697 -26.247 4.753 1.00 83.84 214 VAL B CA 1
ATOM 6937 C C . VAL B 1 217 ? -8.730 -27.304 5.089 1.00 84.55 214 VAL B C 1
ATOM 6938 O O . VAL B 1 217 ? -8.700 -27.889 6.165 1.00 84.68 214 VAL B O 1
ATOM 6942 N N . ASP B 1 218 ? -9.635 -27.550 4.149 1.00 86.30 215 ASP B N 1
ATOM 6943 C CA . ASP B 1 218 ? -10.843 -28.322 4.431 1.00 87.73 215 ASP B CA 1
ATOM 6944 C C . ASP B 1 218 ? -10.754 -29.799 3.995 1.00 87.04 215 ASP B C 1
ATOM 6945 O O . ASP B 1 218 ? -11.763 -30.503 3.964 1.00 89.28 215 ASP B O 1
ATOM 6950 N N . ILE B 1 219 ? -9.546 -30.268 3.696 1.00 83.67 216 ILE B N 1
ATOM 6951 C CA . ILE B 1 219 ? -9.363 -31.625 3.216 1.00 82.77 216 ILE B CA 1
ATOM 6952 C C . ILE B 1 219 ? -9.953 -32.667 4.177 1.00 83.63 216 ILE B C 1
ATOM 6953 O O . ILE B 1 219 ? -10.503 -33.669 3.726 1.00 85.96 216 ILE B O 1
ATOM 6958 N N . ASN B 1 220 ? -9.834 -32.436 5.487 1.00 82.17 217 ASN B N 1
ATOM 6959 C CA . ASN B 1 220 ? -10.212 -33.437 6.490 1.00 80.31 217 ASN B CA 1
ATOM 6960 C C . ASN B 1 220 ? -11.607 -33.286 6.997 1.00 81.86 217 ASN B C 1
ATOM 6961 O O . ASN B 1 220 ? -11.972 -33.957 7.953 1.00 83.49 217 ASN B O 1
ATOM 6966 N N . LYS B 1 221 ? -12.389 -32.419 6.371 1.00 84.30 218 LYS B N 1
ATOM 6967 C CA . LYS B 1 221 ? -13.696 -32.043 6.905 1.00 86.37 218 LYS B CA 1
ATOM 6968 C C . LYS B 1 221 ? -14.754 -33.156 6.762 1.00 88.05 218 LYS B C 1
ATOM 6969 O O . LYS B 1 221 ? -15.630 -33.309 7.628 1.00 90.95 218 LYS B O 1
ATOM 6975 N N . SER B 1 222 ? -14.664 -33.936 5.687 1.00 87.26 219 SER B N 1
ATOM 6976 C CA . SER B 1 222 ? -15.687 -34.914 5.359 1.00 88.10 219 SER B CA 1
ATOM 6977 C C . SER B 1 222 ? -15.832 -36.020 6.396 1.00 87.38 219 SER B C 1
ATOM 6978 O O . SER B 1 222 ? -16.646 -36.904 6.205 1.00 93.98 219 SER B O 1
ATOM 6981 N N . ILE B 1 223 ? -15.074 -35.979 7.487 1.00 84.25 220 ILE B N 1
ATOM 6982 C CA . ILE B 1 223 ? -15.267 -36.908 8.604 1.00 83.11 220 ILE B CA 1
ATOM 6983 C C . ILE B 1 223 ? -15.367 -36.170 9.940 1.00 81.32 220 ILE B C 1
ATOM 6984 O O . ILE B 1 223 ? -15.005 -36.718 10.987 1.00 79.09 220 ILE B O 1
ATOM 6989 N N . GLY B 1 224 ? -15.826 -34.922 9.902 1.00 81.98 221 GLY B N 1
ATOM 6990 C CA . GLY B 1 224 ? -16.060 -34.140 11.128 1.00 81.41 221 GLY B CA 1
ATOM 6991 C C . GLY B 1 224 ? -14.787 -33.639 11.805 1.00 77.99 221 GLY B C 1
ATOM 6992 O O . GLY B 1 224 ? -14.792 -33.329 13.004 1.00 76.67 221 GLY B O 1
ATOM 6993 N N . SER B 1 225 ? -13.711 -33.536 11.036 1.00 75.48 222 SER B N 1
ATOM 6994 C CA . SER B 1 225 ? -12.413 -33.261 11.615 1.00 73.93 222 SER B CA 1
ATOM 6995 C C . SER B 1 225 ? -11.922 -31.854 11.294 1.00 74.45 222 SER B C 1
ATOM 6996 O O . SER B 1 225 ? -12.032 -31.365 10.164 1.00 75.34 222 SER B O 1
ATOM 6999 N N . THR B 1 226 ? -11.354 -31.225 12.312 1.00 73.62 223 THR B N 1
ATOM 7000 C CA . THR B 1 226 ? -10.863 -29.876 12.202 1.00 75.41 223 THR B CA 1
ATOM 7001 C C . THR B 1 226 ? -9.349 -29.841 12.072 1.00 72.88 223 THR B C 1
ATOM 7002 O O . THR B 1 226 ? -8.775 -28.769 12.007 1.00 72.74 223 THR B O 1
ATOM 7006 N N . ALA B 1 227 ? -8.705 -31.004 12.028 1.00 71.77 224 ALA B N 1
ATOM 7007 C CA . ALA B 1 227 ? -7.247 -31.064 11.895 1.00 68.93 224 ALA B CA 1
ATOM 7008 C C . ALA B 1 227 ? -6.825 -30.706 10.502 1.00 68.28 224 ALA B C 1
ATOM 7009 O O . ALA B 1 227 ? -7.496 -31.038 9.541 1.00 68.64 224 ALA B O 1
ATOM 7011 N N . ALA B 1 228 ? -5.698 -30.017 10.416 1.00 68.06 225 ALA B N 1
ATOM 7012 C CA . ALA B 1 228 ? -5.158 -29.592 9.148 1.00 69.04 225 ALA B CA 1
ATOM 7013 C C . ALA B 1 228 ? -4.478 -30.743 8.428 1.00 69.01 225 ALA B C 1
ATOM 7014 O O . ALA B 1 228 ? -4.012 -31.708 9.049 1.00 67.89 225 ALA B O 1
ATOM 7016 N N . GLY B 1 229 ? -4.416 -30.617 7.107 1.00 70.10 226 GLY B N 1
ATOM 7017 C CA . GLY B 1 229 ? -3.668 -31.544 6.278 1.00 69.40 226 GLY B CA 1
ATOM 7018 C C . GLY B 1 229 ? -2.189 -31.211 6.330 1.00 67.75 226 GLY B C 1
ATOM 7019 O O . GLY B 1 229 ? -1.721 -30.566 7.265 1.00 66.09 226 GLY B O 1
ATOM 7020 N N . ARG B 1 230 ? -1.450 -31.657 5.327 1.00 68.04 227 ARG B N 1
ATOM 7021 C CA . ARG B 1 230 ? -0.015 -31.469 5.315 1.00 68.47 227 ARG B CA 1
ATOM 7022 C C . ARG B 1 230 ? 0.284 -30.033 4.939 1.00 72.18 227 ARG B C 1
ATOM 7023 O O . ARG B 1 230 ? -0.342 -29.508 4.018 1.00 79.04 227 ARG B O 1
ATOM 7031 N N . GLU B 1 231 ? 1.228 -29.397 5.635 1.00 69.93 228 GLU B N 1
ATOM 7032 C CA . GLU B 1 231 ? 1.628 -28.043 5.272 1.00 69.78 228 GLU B CA 1
ATOM 7033 C C . GLU B 1 231 ? 2.614 -28.131 4.137 1.00 70.62 228 GLU B C 1
ATOM 7034 O O . GLU B 1 231 ? 3.409 -29.063 4.070 1.00 68.70 228 GLU B O 1
ATOM 7040 N N . GLY B 1 232 ? 2.563 -27.151 3.247 1.00 75.80 229 GLY B N 1
ATOM 7041 C CA . GLY B 1 232 ? 3.457 -27.102 2.091 1.00 75.99 229 GLY B CA 1
ATOM 7042 C C . GLY B 1 232 ? 4.823 -26.557 2.460 1.00 73.71 229 GLY B C 1
ATOM 7043 O O . GLY B 1 232 ? 5.032 -26.125 3.583 1.00 69.53 229 GLY B O 1
ATOM 7044 N N . VAL B 1 233 ? 5.765 -26.624 1.517 1.00 78.20 230 VAL B N 1
ATOM 7045 C CA . VAL B 1 233 ? 7.124 -26.109 1.710 1.00 77.45 230 VAL B CA 1
ATOM 7046 C C . VAL B 1 233 ? 7.772 -25.617 0.412 1.00 78.10 230 VAL B C 1
ATOM 7047 O O . VAL B 1 233 ? 7.866 -26.355 -0.580 1.00 79.56 230 VAL B O 1
ATOM 7051 N N . LYS B 1 234 ? 8.250 -24.379 0.442 1.00 76.18 231 LYS B N 1
ATOM 7052 C CA . LYS B 1 234 ? 9.216 -23.890 -0.534 1.00 73.43 231 LYS B CA 1
ATOM 7053 C C . LYS B 1 234 ? 10.605 -24.111 0.051 1.00 69.57 231 LYS B C 1
ATOM 7054 O O . LYS B 1 234 ? 10.934 -23.531 1.072 1.00 69.58 231 LYS B O 1
ATOM 7060 N N . ASN B 1 235 ? 11.396 -24.976 -0.579 1.00 68.89 232 ASN B N 1
ATOM 7061 C CA . ASN B 1 235 ? 12.818 -25.142 -0.247 1.00 68.39 232 ASN B CA 1
ATOM 7062 C C . ASN B 1 235 ? 13.718 -24.343 -1.211 1.00 70.32 232 ASN B C 1
ATOM 7063 O O . ASN B 1 235 ? 13.454 -24.259 -2.407 1.00 73.75 232 ASN B O 1
ATOM 7068 N N . LYS B 1 236 ? 14.790 -23.754 -0.693 1.00 72.38 233 LYS B N 1
ATOM 7069 C CA . LYS B 1 236 ? 15.852 -23.166 -1.539 1.00 68.81 233 LYS B CA 1
ATOM 7070 C C . LYS B 1 236 ? 17.167 -23.618 -0.969 1.00 66.17 233 LYS B C 1
ATOM 7071 O O . LYS B 1 236 ? 17.440 -23.382 0.191 1.00 63.56 233 LYS B O 1
ATOM 7077 N N . ASP B 1 237 ? 17.942 -24.345 -1.762 1.00 68.94 234 ASP B N 1
ATOM 7078 C CA . ASP B 1 237 ? 19.145 -24.999 -1.264 1.00 71.02 234 ASP B CA 1
ATOM 7079 C C . ASP B 1 237 ? 20.274 -24.767 -2.230 1.00 73.26 234 ASP B C 1
ATOM 7080 O O . ASP B 1 237 ? 20.121 -24.929 -3.441 1.00 78.43 234 ASP B O 1
ATOM 7085 N N . ILE B 1 238 ? 21.423 -24.402 -1.704 1.00 71.81 235 ILE B N 1
ATOM 7086 C CA . ILE B 1 238 ? 22.594 -24.236 -2.550 1.00 70.83 235 ILE B CA 1
ATOM 7087 C C . ILE B 1 238 ? 23.751 -24.777 -1.749 1.00 68.55 235 ILE B C 1
ATOM 7088 O O . ILE B 1 238 ? 23.783 -24.617 -0.537 1.00 73.92 235 ILE B O 1
ATOM 7093 N N . SER B 1 239 ? 24.681 -25.446 -2.398 1.00 66.68 236 SER B N 1
ATOM 7094 C CA . SER B 1 239 ? 25.797 -26.003 -1.659 1.00 68.20 236 SER B CA 1
ATOM 7095 C C . SER B 1 239 ? 27.028 -26.227 -2.513 1.00 70.75 236 SER B C 1
ATOM 7096 O O . SER B 1 239 ? 26.957 -26.850 -3.577 1.00 78.38 236 SER B O 1
ATOM 7099 N N . GLY B 1 240 ? 28.166 -25.775 -1.996 1.00 67.74 237 GLY B N 1
ATOM 7100 C CA . GLY B 1 240 ? 29.435 -25.866 -2.704 1.00 66.15 237 GLY B CA 1
ATOM 7101 C C . GLY B 1 240 ? 30.463 -26.702 -1.964 1.00 63.16 237 GLY B C 1
ATOM 7102 O O . GLY B 1 240 ? 30.529 -26.691 -0.739 1.00 61.35 237 GLY B O 1
ATOM 7103 N N . ARG B 1 241 ? 31.287 -27.408 -2.724 1.00 63.46 238 ARG B N 1
ATOM 7104 C CA . ARG B 1 241 ? 32.467 -28.089 -2.189 1.00 64.39 238 ARG B CA 1
ATOM 7105 C C . ARG B 1 241 ? 33.729 -27.767 -2.982 1.00 68.59 238 ARG B C 1
ATOM 7106 O O . ARG B 1 241 ? 33.691 -27.750 -4.216 1.00 73.56 238 ARG B O 1
ATOM 7114 N N . LEU B 1 242 ? 34.838 -27.527 -2.282 1.00 65.55 239 LEU B N 1
ATOM 7115 C CA . LEU B 1 242 ? 36.145 -27.473 -2.919 1.00 64.72 239 LEU B CA 1
ATOM 7116 C C . LEU B 1 242 ? 36.997 -28.557 -2.329 1.00 64.54 239 LEU B C 1
ATOM 7117 O O . LEU B 1 242 ? 37.042 -28.716 -1.113 1.00 62.72 239 LEU B O 1
ATOM 7122 N N . ALA B 1 243 ? 37.669 -29.301 -3.202 1.00 66.13 240 ALA B N 1
ATOM 7123 C CA . ALA B 1 243 ? 38.537 -30.383 -2.789 1.00 66.43 240 ALA B CA 1
ATOM 7124 C C . ALA B 1 243 ? 39.931 -30.065 -3.260 1.00 67.42 240 ALA B C 1
ATOM 7125 O O . ALA B 1 243 ? 40.129 -29.796 -4.437 1.00 67.13 240 ALA B O 1
ATOM 7127 N N . TRP B 1 244 ? 40.889 -30.124 -2.338 1.00 68.43 241 TRP B N 1
ATOM 7128 C CA . TRP B 1 244 ? 42.264 -29.727 -2.613 1.00 71.30 241 TRP B CA 1
ATOM 7129 C C . TRP B 1 244 ? 43.219 -30.830 -2.170 1.00 73.40 241 TRP B C 1
ATOM 7130 O O . TRP B 1 244 ? 43.171 -31.270 -1.014 1.00 70.57 241 TRP B O 1
ATOM 7141 N N . GLN B 1 245 ? 44.056 -31.290 -3.102 1.00 74.18 242 GLN B N 1
ATOM 7142 C CA . GLN B 1 245 ? 45.124 -32.231 -2.791 1.00 76.88 242 GLN B CA 1
ATOM 7143 C C . GLN B 1 245 ? 46.420 -31.447 -2.546 1.00 78.83 242 GLN B C 1
ATOM 7144 O O . GLN B 1 245 ? 47.141 -31.096 -3.493 1.00 82.59 242 GLN B O 1
ATOM 7150 N N . ALA B 1 246 ? 46.712 -31.156 -1.281 1.00 75.52 243 ALA B N 1
ATOM 7151 C CA . ALA B 1 246 ? 47.792 -30.231 -0.950 1.00 75.42 243 ALA B CA 1
ATOM 7152 C C . ALA B 1 246 ? 49.178 -30.896 -1.001 1.00 75.61 243 ALA B C 1
ATOM 7153 O O . ALA B 1 246 ? 50.195 -30.230 -1.228 1.00 72.32 243 ALA B O 1
ATOM 7155 N N . THR B 1 247 ? 49.183 -32.208 -0.780 1.00 76.24 244 THR B N 1
ATOM 7156 C CA . THR B 1 247 ? 50.383 -33.026 -0.765 1.00 78.85 244 THR B CA 1
ATOM 7157 C C . THR B 1 247 ? 49.994 -34.406 -1.231 1.00 82.85 244 THR B C 1
ATOM 7158 O O . THR B 1 247 ? 48.805 -34.729 -1.314 1.00 83.26 244 THR B O 1
ATOM 7162 N N . ASP B 1 248 ? 50.983 -35.243 -1.519 1.00 88.56 245 ASP B N 1
ATOM 7163 C CA . ASP B 1 248 ? 50.715 -36.653 -1.811 1.00 86.41 245 ASP B CA 1
ATOM 7164 C C . ASP B 1 248 ? 49.974 -37.361 -0.694 1.00 84.79 245 ASP B C 1
ATOM 7165 O O . ASP B 1 248 ? 49.349 -38.390 -0.935 1.00 84.95 245 ASP B O 1
ATOM 7170 N N . GLN B 1 249 ? 50.023 -36.813 0.520 1.00 84.91 246 GLN B N 1
ATOM 7171 C CA . GLN B 1 249 ? 49.356 -37.432 1.685 1.00 83.50 246 GLN B CA 1
ATOM 7172 C C . GLN B 1 249 ? 48.376 -36.525 2.455 1.00 80.84 246 GLN B C 1
ATOM 7173 O O . GLN B 1 249 ? 47.903 -36.908 3.522 1.00 80.61 246 GLN B O 1
ATOM 7179 N N . GLN B 1 250 ? 48.066 -35.339 1.926 1.00 78.36 247 GLN B N 1
ATOM 7180 C CA . GLN B 1 250 ? 47.186 -34.381 2.631 1.00 75.29 247 GLN B CA 1
ATOM 7181 C C . GLN B 1 250 ? 46.092 -33.797 1.749 1.00 73.78 247 GLN B C 1
ATOM 7182 O O . GLN B 1 250 ? 46.350 -33.306 0.655 1.00 76.82 247 GLN B O 1
ATOM 7188 N N . THR B 1 251 ? 44.871 -33.834 2.249 1.00 71.34 248 THR B N 1
ATOM 7189 C CA . THR B 1 251 ? 43.725 -33.368 1.495 1.00 71.67 248 THR B CA 1
ATOM 7190 C C . THR B 1 251 ? 42.928 -32.360 2.350 1.00 72.30 248 THR B C 1
ATOM 7191 O O . THR B 1 251 ? 42.808 -32.504 3.573 1.00 72.34 248 THR B O 1
ATOM 7195 N N . VAL B 1 252 ? 42.368 -31.349 1.703 1.00 71.91 249 VAL B N 1
ATOM 7196 C CA . VAL B 1 252 ? 41.564 -30.359 2.410 1.00 68.41 249 VAL B CA 1
ATOM 7197 C C . VAL B 1 252 ? 40.230 -30.160 1.710 1.00 67.29 249 VAL B C 1
ATOM 7198 O O . VAL B 1 252 ? 40.207 -29.922 0.497 1.00 68.62 249 VAL B O 1
ATOM 7202 N N . LEU B 1 253 ? 39.134 -30.288 2.472 1.00 66.31 250 LEU B N 1
ATOM 7203 C CA . LEU B 1 253 ? 37.779 -30.110 1.959 1.00 64.32 250 LEU B CA 1
ATOM 7204 C C . LEU B 1 253 ? 37.088 -28.911 2.558 1.00 62.53 250 LEU B C 1
ATOM 7205 O O . LEU B 1 253 ? 37.142 -28.670 3.761 1.00 59.42 250 LEU B O 1
ATOM 7210 N N . LEU B 1 254 ? 36.412 -28.169 1.701 1.00 62.81 251 LEU B N 1
ATOM 7211 C CA . LEU B 1 254 ? 35.638 -27.035 2.126 1.00 61.78 251 LEU B CA 1
ATOM 7212 C C . LEU B 1 254 ? 34.205 -27.261 1.723 1.00 61.67 251 LEU B C 1
ATOM 7213 O O . LEU B 1 254 ? 33.934 -27.506 0.547 1.00 63.03 251 LEU B O 1
ATOM 7218 N N . ASP B 1 255 ? 33.289 -27.211 2.691 1.00 60.23 252 ASP B N 1
ATOM 7219 C CA . ASP B 1 255 ? 31.873 -27.295 2.396 1.00 59.08 252 ASP B CA 1
ATOM 7220 C C . ASP B 1 255 ? 31.174 -26.058 2.888 1.00 59.12 252 ASP B C 1
ATOM 7221 O O . ASP B 1 255 ? 31.186 -25.743 4.081 1.00 59.12 252 ASP B O 1
ATOM 7226 N N . ILE B 1 256 ? 30.573 -25.339 1.956 1.00 59.34 253 ILE B N 1
ATOM 7227 C CA . ILE B 1 256 ? 29.782 -24.175 2.289 1.00 57.80 253 ILE B CA 1
ATOM 7228 C C . ILE B 1 256 ? 28.428 -24.404 1.705 1.00 58.86 253 ILE B C 1
ATOM 7229 O O . ILE B 1 256 ? 28.325 -24.734 0.528 1.00 62.88 253 ILE B O 1
ATOM 7234 N N . SER B 1 257 ? 27.389 -24.270 2.511 1.00 56.23 254 SER B N 1
ATOM 7235 C CA . SER B 1 257 ? 26.039 -24.424 1.991 1.00 55.46 254 SER B CA 1
ATOM 7236 C C . SER B 1 257 ? 25.086 -23.496 2.719 1.00 53.22 254 SER B C 1
ATOM 7237 O O . SER B 1 257 ? 25.284 -23.221 3.894 1.00 51.61 254 SER B O 1
ATOM 7240 N N . SER B 1 258 ? 24.047 -23.044 2.024 1.00 53.01 255 SER B N 1
ATOM 7241 C CA . SER B 1 258 ? 22.945 -22.332 2.669 1.00 53.21 255 SER B CA 1
ATOM 7242 C C . SER B 1 258 ? 21.570 -22.814 2.183 1.00 53.07 255 SER B C 1
ATOM 7243 O O . SER B 1 258 ? 21.369 -23.053 0.986 1.00 53.93 255 SER B O 1
ATOM 7246 N N . SER B 1 259 ? 20.626 -22.941 3.115 1.00 52.80 256 SER B N 1
ATOM 7247 C CA . SER B 1 259 ? 19.270 -23.366 2.784 1.00 54.23 256 SER B CA 1
ATOM 7248 C C . SER B 1 259 ? 18.229 -22.520 3.482 1.00 55.78 256 SER B C 1
ATOM 7249 O O . SER B 1 259 ? 18.448 -22.016 4.582 1.00 55.10 256 SER B O 1
ATOM 7252 N N . LYS B 1 260 ? 17.087 -22.387 2.822 1.00 59.98 257 LYS B N 1
ATOM 7253 C CA . LYS B 1 260 ? 15.927 -21.678 3.348 1.00 60.88 257 LYS B CA 1
ATOM 7254 C C . LYS B 1 260 ? 14.661 -22.501 3.089 1.00 61.26 257 LYS B C 1
ATOM 7255 O O . LYS B 1 260 ? 14.430 -22.969 1.991 1.00 64.81 257 LYS B O 1
ATOM 7261 N N . GLN B 1 261 ? 13.860 -22.695 4.125 1.00 61.32 258 GLN B N 1
ATOM 7262 C CA . GLN B 1 261 ? 12.596 -23.425 4.034 1.00 58.66 258 GLN B CA 1
ATOM 7263 C C . GLN B 1 261 ? 11.460 -22.565 4.514 1.00 61.10 258 GLN B C 1
ATOM 7264 O O . GLN B 1 261 ? 11.400 -22.214 5.691 1.00 63.59 258 GLN B O 1
ATOM 7270 N N . GLY B 1 262 ? 10.562 -22.213 3.610 1.00 64.36 259 GLY B N 1
ATOM 7271 C CA . GLY B 1 262 ? 9.445 -21.334 3.949 1.00 66.74 259 GLY B CA 1
ATOM 7272 C C . GLY B 1 262 ? 8.213 -22.161 3.768 1.00 71.00 259 GLY B C 1
ATOM 7273 O O . GLY B 1 262 ? 8.049 -22.793 2.737 1.00 83.46 259 GLY B O 1
ATOM 7274 N N . ASN B 1 263 ? 7.354 -22.209 4.775 1.00 68.87 260 ASN B N 1
ATOM 7275 C CA . ASN B 1 263 ? 6.225 -23.098 4.721 1.00 64.28 260 ASN B CA 1
ATOM 7276 C C . ASN B 1 263 ? 5.081 -22.473 3.957 1.00 67.79 260 ASN B C 1
ATOM 7277 O O . ASN B 1 263 ? 5.156 -21.298 3.595 1.00 72.17 260 ASN B O 1
ATOM 7282 N N . ILE B 1 264 ? 4.039 -23.274 3.685 1.00 69.30 261 ILE B N 1
ATOM 7283 C CA . ILE B 1 264 ? 2.764 -22.790 3.135 1.00 72.09 261 ILE B CA 1
ATOM 7284 C C . ILE B 1 264 ? 1.654 -23.286 4.060 1.00 74.10 261 ILE B C 1
ATOM 7285 O O . ILE B 1 264 ? 1.369 -24.488 4.084 1.00 73.97 261 ILE B O 1
ATOM 7290 N N . TYR B 1 265 ? 1.054 -22.354 4.818 1.00 72.62 262 TYR B N 1
ATOM 7291 C CA . TYR B 1 265 ? 0.251 -22.699 5.977 1.00 70.73 262 TYR B CA 1
ATOM 7292 C C . TYR B 1 265 ? -1.037 -23.364 5.546 1.00 74.88 262 TYR B C 1
ATOM 7293 O O . TYR B 1 265 ? -1.763 -22.859 4.680 1.00 77.38 262 TYR B O 1
ATOM 7302 N N . SER B 1 266 ? -1.305 -24.509 6.175 1.00 75.51 263 SER B N 1
ATOM 7303 C CA . SER B 1 266 ? -2.434 -25.370 5.830 1.00 75.76 263 SER B CA 1
ATOM 7304 C C . SER B 1 266 ? -3.507 -25.324 6.887 1.00 73.14 263 SER B C 1
ATOM 7305 O O . SER B 1 266 ? -4.548 -25.939 6.727 1.00 76.17 263 SER B O 1
ATOM 7308 N N . GLY B 1 267 ? -3.241 -24.603 7.972 1.00 70.79 264 GLY B N 1
ATOM 7309 C CA . GLY B 1 267 ? -4.208 -24.452 9.059 1.00 69.24 264 GLY B CA 1
ATOM 7310 C C . GLY B 1 267 ? -3.867 -25.180 10.346 1.00 66.10 264 GLY B C 1
ATOM 7311 O O . GLY B 1 267 ? -4.643 -25.157 11.279 1.00 64.28 264 GLY B O 1
ATOM 7312 N N . ASP B 1 268 ? -2.697 -25.805 10.423 1.00 65.65 265 ASP B N 1
ATOM 7313 C CA . ASP B 1 268 ? -2.364 -26.613 11.606 1.00 66.22 265 ASP B CA 1
ATOM 7314 C C . ASP B 1 268 ? -2.312 -25.828 12.897 1.00 65.36 265 ASP B C 1
ATOM 7315 O O . ASP B 1 268 ? -1.966 -24.655 12.901 1.00 73.57 265 ASP B O 1
ATOM 7320 N N . SER B 1 269 ? -2.654 -26.498 13.990 1.00 62.68 266 SER B N 1
ATOM 7321 C CA . SER B 1 269 ? -2.599 -25.952 15.334 1.00 60.00 266 SER B CA 1
ATOM 7322 C C . SER B 1 269 ? -2.653 -27.102 16.330 1.00 59.13 266 SER B C 1
ATOM 7323 O O . SER B 1 269 ? -3.316 -28.107 16.097 1.00 59.29 266 SER B O 1
ATOM 7326 N N . GLN B 1 270 ? -1.955 -26.959 17.447 1.00 58.75 267 GLN B N 1
ATOM 7327 C CA . GLN B 1 270 ? -1.724 -28.081 18.357 1.00 57.61 267 GLN B CA 1
ATOM 7328 C C . GLN B 1 270 ? -3.038 -28.697 18.808 1.00 58.87 267 GLN B C 1
ATOM 7329 O O . GLN B 1 270 ? -3.134 -29.908 18.954 1.00 60.48 267 GLN B O 1
ATOM 7335 N N . LEU B 1 271 ? -4.059 -27.881 19.022 1.00 60.85 268 LEU B N 1
ATOM 7336 C CA . LEU B 1 271 ? -5.352 -28.411 19.447 1.00 61.96 268 LEU B CA 1
ATOM 7337 C C . LEU B 1 271 ? -6.363 -28.515 18.310 1.00 61.84 268 LEU B C 1
ATOM 7338 O O . LEU B 1 271 ? -7.536 -28.728 18.556 1.00 63.37 268 LEU B O 1
ATOM 7343 N N . ASN B 1 272 ? -5.912 -28.376 17.076 1.00 60.54 269 ASN B N 1
ATOM 7344 C CA . ASN B 1 272 ? -6.777 -28.610 15.911 1.00 62.62 269 ASN B CA 1
ATOM 7345 C C . ASN B 1 272 ? -8.024 -27.729 15.840 1.00 65.53 269 ASN B C 1
ATOM 7346 O O . ASN B 1 272 ? -9.106 -28.213 15.466 1.00 66.28 269 ASN B O 1
ATOM 7351 N N . ALA B 1 273 ? -7.872 -26.443 16.172 1.00 65.91 270 ALA B N 1
ATOM 7352 C CA . ALA B 1 273 ? -8.989 -25.494 16.089 1.00 67.51 270 ALA B CA 1
ATOM 7353 C C . ALA B 1 273 ? -9.534 -25.475 14.669 1.00 69.03 270 ALA B C 1
ATOM 7354 O O . ALA B 1 273 ? -8.880 -25.941 13.729 1.00 68.94 270 ALA B O 1
ATOM 7356 N N . ASN B 1 274 ? -10.735 -24.952 14.507 1.00 71.04 271 ASN B N 1
ATOM 7357 C CA . ASN B 1 274 ? -11.308 -24.882 13.188 1.00 73.14 271 ASN B CA 1
ATOM 7358 C C . ASN B 1 274 ? -10.738 -23.693 12.456 1.00 74.18 271 ASN B C 1
ATOM 7359 O O . ASN B 1 274 ? -11.194 -22.552 12.621 1.00 77.25 271 ASN B O 1
ATOM 7364 N N . ALA B 1 275 ? -9.731 -23.961 11.643 1.00 73.23 272 ALA B N 1
ATOM 7365 C CA . ALA B 1 275 ? -8.988 -22.900 11.002 1.00 73.42 272 ALA B CA 1
ATOM 7366 C C . ALA B 1 275 ? -9.913 -21.933 10.308 1.00 76.88 272 ALA B C 1
ATOM 7367 O O . ALA B 1 275 ? -9.867 -20.752 10.593 1.00 77.84 272 ALA B O 1
ATOM 7369 N N . GLU B 1 276 ? -10.773 -22.434 9.425 1.00 80.67 273 GLU B N 1
ATOM 7370 C CA . GLU B 1 276 ? -11.652 -21.568 8.603 1.00 85.10 273 GLU B CA 1
ATOM 7371 C C . GLU B 1 276 ? -12.511 -20.591 9.415 1.00 86.91 273 GLU B C 1
ATOM 7372 O O . GLU B 1 276 ? -12.797 -19.477 8.963 1.00 88.16 273 GLU B O 1
ATOM 7378 N N . ALA B 1 277 ? -12.918 -21.011 10.607 1.00 86.96 274 ALA B N 1
ATOM 7379 C CA . ALA B 1 277 ? -13.770 -20.187 11.449 1.00 89.55 274 ALA B CA 1
ATOM 7380 C C . ALA B 1 277 ? -12.998 -19.598 12.629 1.00 88.65 274 ALA B C 1
ATOM 7381 O O . ALA B 1 277 ? -13.584 -19.289 13.667 1.00 90.99 274 ALA B O 1
ATOM 7383 N N . ASP B 1 278 ? -11.688 -19.437 12.474 1.00 86.40 275 ASP B N 1
ATOM 7384 C CA . ASP B 1 278 ? -10.907 -18.698 13.458 1.00 84.34 275 ASP B CA 1
ATOM 7385 C C . ASP B 1 278 ? -10.504 -17.340 12.916 1.00 84.11 275 ASP B C 1
ATOM 7386 O O . ASP B 1 278 ? -9.827 -17.249 11.882 1.00 83.38 275 ASP B O 1
ATOM 7391 N N . ALA B 1 279 ? -10.912 -16.294 13.631 1.00 83.63 276 ALA B N 1
ATOM 7392 C CA . ALA B 1 279 ? -10.604 -14.909 13.267 1.00 84.06 276 ALA B CA 1
ATOM 7393 C C . ALA B 1 279 ? -9.251 -14.724 12.576 1.00 82.04 276 ALA B C 1
ATOM 7394 O O . ALA B 1 279 ? -9.180 -14.077 11.542 1.00 83.68 276 ALA B O 1
ATOM 7396 N N . ILE B 1 280 ? -8.185 -15.283 13.147 1.00 78.57 277 ILE B N 1
ATOM 7397 C CA . ILE B 1 280 ? -6.828 -15.067 12.634 1.00 76.82 277 ILE B CA 1
ATOM 7398 C C . ILE B 1 280 ? -6.391 -16.106 11.608 1.00 76.31 277 ILE B C 1
ATOM 7399 O O . ILE B 1 280 ? -6.231 -15.792 10.434 1.00 77.94 277 ILE B O 1
ATOM 7404 N N . LEU B 1 281 ? -6.199 -17.344 12.051 1.00 75.13 278 LEU B N 1
ATOM 7405 C CA . LEU B 1 281 ? -5.733 -18.420 11.173 1.00 73.58 278 LEU B CA 1
ATOM 7406 C C . LEU B 1 281 ? -6.313 -18.344 9.768 1.00 76.91 278 LEU B C 1
ATOM 7407 O O . LEU B 1 281 ? -5.602 -18.544 8.789 1.00 77.34 278 LEU B O 1
ATOM 7412 N N . SER B 1 282 ? -7.610 -18.054 9.673 1.00 80.89 279 SER B N 1
ATOM 7413 C CA . SER B 1 282 ? -8.319 -18.058 8.392 1.00 83.59 279 SER B CA 1
ATOM 7414 C C . SER B 1 282 ? -7.657 -17.136 7.361 1.00 85.01 279 SER B C 1
ATOM 7415 O O . SER B 1 282 ? -7.797 -17.323 6.149 1.00 87.11 279 SER B O 1
ATOM 7418 N N . GLN B 1 283 ? -6.939 -16.139 7.849 1.00 84.11 280 GLN B N 1
ATOM 7419 C CA . GLN B 1 283 ? -6.249 -15.223 6.975 1.00 84.87 280 GLN B CA 1
ATOM 7420 C C . GLN B 1 283 ? -4.880 -15.744 6.584 1.00 82.42 280 GLN B C 1
ATOM 7421 O O . GLN B 1 283 ? -4.400 -15.448 5.508 1.00 82.48 280 GLN B O 1
ATOM 7427 N N . LEU B 1 284 ? -4.261 -16.547 7.436 1.00 81.84 281 LEU B N 1
ATOM 7428 C CA . LEU B 1 284 ? -2.901 -17.035 7.162 1.00 81.73 281 LEU B CA 1
ATOM 7429 C C . LEU B 1 284 ? -2.801 -18.233 6.216 1.00 81.61 281 LEU B C 1
ATOM 7430 O O . LEU B 1 284 ? -1.700 -18.716 5.936 1.00 80.71 281 LEU B O 1
ATOM 7435 N N . ILE B 1 285 ? -3.927 -18.721 5.711 1.00 83.14 282 ILE B N 1
ATOM 7436 C CA . ILE B 1 285 ? -3.890 -19.923 4.885 1.00 81.57 282 ILE B CA 1
ATOM 7437 C C . ILE B 1 285 ? -3.079 -19.626 3.648 1.00 79.97 282 ILE B C 1
ATOM 7438 O O . ILE B 1 285 ? -3.028 -18.508 3.198 1.00 80.42 282 ILE B O 1
ATOM 7443 N N . GLY B 1 286 ? -2.417 -20.636 3.115 1.00 79.07 283 GLY B N 1
ATOM 7444 C CA . GLY B 1 286 ? -1.653 -20.467 1.892 1.00 79.31 283 GLY B CA 1
ATOM 7445 C C . GLY B 1 286 ? -0.513 -19.482 2.015 1.00 77.83 283 GLY B C 1
ATOM 7446 O O . GLY B 1 286 ? 0.112 -19.156 1.009 1.00 78.80 283 GLY B O 1
ATOM 7447 N N . LYS B 1 287 ? -0.221 -19.052 3.248 1.00 75.83 284 LYS B N 1
ATOM 7448 C CA . LYS B 1 287 ? 0.839 -18.086 3.531 1.00 73.92 284 LYS B CA 1
ATOM 7449 C C . LYS B 1 287 ? 2.077 -18.693 4.244 1.00 72.37 284 LYS B C 1
ATOM 7450 O O . LYS B 1 287 ? 2.045 -19.818 4.754 1.00 73.72 284 LYS B O 1
ATOM 7456 N N . GLU B 1 288 ? 3.176 -17.942 4.278 1.00 70.96 285 GLU B N 1
ATOM 7457 C CA . GLU B 1 288 ? 4.396 -18.378 4.965 1.00 66.07 285 GLU B CA 1
ATOM 7458 C C . GLU B 1 288 ? 4.395 -17.904 6.442 1.00 65.06 285 GLU B C 1
ATOM 7459 O O . GLU B 1 288 ? 4.692 -16.750 6.730 1.00 64.55 285 GLU B O 1
ATOM 7465 N N . THR B 1 289 ? 4.043 -18.798 7.371 1.00 62.52 286 THR B N 1
ATOM 7466 C CA . THR B 1 289 ? 3.947 -18.443 8.791 1.00 60.63 286 THR B CA 1
ATOM 7467 C C . THR B 1 289 ? 5.156 -18.864 9.599 1.00 58.03 286 THR B C 1
ATOM 7468 O O . THR B 1 289 ? 5.339 -18.428 10.721 1.00 57.22 286 THR B O 1
ATOM 7472 N N . ASN B 1 290 ? 5.944 -19.772 9.049 1.00 57.41 287 ASN B N 1
ATOM 7473 C CA . ASN B 1 290 ? 7.228 -20.118 9.620 1.00 55.79 287 ASN B CA 1
ATOM 7474 C C . ASN B 1 290 ? 8.263 -20.296 8.523 1.00 57.15 287 ASN B C 1
ATOM 7475 O O . ASN B 1 290 ? 7.953 -20.657 7.397 1.00 57.90 287 ASN B O 1
ATOM 7480 N N . THR B 1 291 ? 9.508 -20.025 8.879 1.00 59.69 288 THR B N 1
ATOM 7481 C CA . THR B 1 291 ? 10.597 -19.946 7.928 1.00 61.25 288 THR B CA 1
ATOM 7482 C C . THR B 1 291 ? 11.851 -20.407 8.631 1.00 61.03 288 THR B C 1
ATOM 7483 O O . THR B 1 291 ? 12.169 -19.936 9.727 1.00 68.72 288 THR B O 1
ATOM 7487 N N . MET B 1 292 ? 12.575 -21.304 7.993 1.00 58.31 289 MET B N 1
ATOM 7488 C CA . MET B 1 292 ? 13.669 -21.987 8.639 1.00 58.04 289 MET B CA 1
ATOM 7489 C C . MET B 1 292 ? 14.890 -21.673 7.798 1.00 58.55 289 MET B C 1
ATOM 7490 O O . MET B 1 292 ? 14.871 -21.952 6.605 1.00 61.53 289 MET B O 1
ATOM 7495 N N . TYR B 1 293 ? 15.930 -21.056 8.376 1.00 59.66 290 TYR B N 1
ATOM 7496 C CA . TYR B 1 293 ? 17.189 -20.752 7.632 1.00 55.80 290 TYR B CA 1
ATOM 7497 C C . TYR B 1 293 ? 18.324 -21.606 8.169 1.00 53.20 290 TYR B C 1
ATOM 7498 O O . TYR B 1 293 ? 18.477 -21.764 9.387 1.00 51.20 290 TYR B O 1
ATOM 7507 N N . ARG B 1 294 ? 19.147 -22.134 7.286 1.00 52.04 291 ARG B N 1
ATOM 7508 C CA . ARG B 1 294 ? 20.286 -22.879 7.758 1.00 51.75 291 ARG B CA 1
ATOM 7509 C C . ARG B 1 294 ? 21.516 -22.611 6.942 1.00 51.82 291 ARG B C 1
ATOM 7510 O O . ARG B 1 294 ? 21.502 -22.839 5.732 1.00 51.23 291 ARG B O 1
ATOM 7518 N N . ASP B 1 295 ? 22.577 -22.140 7.610 1.00 51.08 292 ASP B N 1
ATOM 7519 C CA . ASP B 1 295 ? 23.885 -21.931 6.993 1.00 50.59 292 ASP B CA 1
ATOM 7520 C C . ASP B 1 295 ? 24.932 -22.795 7.653 1.00 50.22 292 ASP B C 1
ATOM 7521 O O . ASP B 1 295 ? 24.911 -22.994 8.847 1.00 50.79 292 ASP B O 1
ATOM 7526 N N . SER B 1 296 ? 25.876 -23.297 6.878 1.00 51.86 293 SER B N 1
ATOM 7527 C CA . SER B 1 296 ? 26.795 -24.326 7.380 1.00 51.37 293 SER B CA 1
ATOM 7528 C C . SER B 1 296 ? 28.119 -24.222 6.676 1.00 52.07 293 SER B C 1
ATOM 7529 O O . SER B 1 296 ? 28.178 -24.084 5.456 1.00 52.30 293 SER B O 1
ATOM 7532 N N . TYR B 1 297 ? 29.183 -24.310 7.460 1.00 51.92 294 TYR B N 1
ATOM 7533 C CA . TYR B 1 297 ? 30.521 -24.336 6.923 1.00 52.21 294 TYR B CA 1
ATOM 7534 C C . TYR B 1 297 ? 31.307 -25.461 7.574 1.00 49.74 294 TYR B C 1
ATOM 7535 O O . TYR B 1 297 ? 31.228 -25.653 8.781 1.00 47.59 294 TYR B O 1
ATOM 7544 N N . ALA B 1 298 ? 32.071 -26.204 6.790 1.00 49.22 295 ALA B N 1
ATOM 7545 C CA . ALA B 1 298 ? 32.937 -27.185 7.377 1.00 48.90 295 ALA B CA 1
ATOM 7546 C C . ALA B 1 298 ? 34.228 -27.197 6.658 1.00 50.28 295 ALA B C 1
ATOM 7547 O O . ALA B 1 298 ? 34.279 -26.988 5.456 1.00 51.02 295 ALA B O 1
ATOM 7549 N N . LEU B 1 299 ? 35.271 -27.491 7.407 1.00 51.04 296 LEU B N 1
ATOM 7550 C CA . LEU B 1 299 ? 36.598 -27.613 6.874 1.00 53.68 296 LEU B CA 1
ATOM 7551 C C . LEU B 1 299 ? 37.165 -28.912 7.372 1.00 55.31 296 LEU B C 1
ATOM 7552 O O . LEU B 1 299 ? 37.063 -29.224 8.562 1.00 53.93 296 LEU B O 1
ATOM 7557 N N . THR B 1 300 ? 37.793 -29.666 6.487 1.00 58.63 297 THR B N 1
ATOM 7558 C CA . THR B 1 300 ? 38.324 -30.954 6.876 1.00 60.61 297 THR B CA 1
ATOM 7559 C C . THR B 1 300 ? 39.730 -31.187 6.364 1.00 62.38 297 THR B C 1
ATOM 7560 O O . THR B 1 300 ? 40.030 -30.834 5.235 1.00 63.26 297 THR B O 1
ATOM 7564 N N . HIS B 1 301 ? 40.587 -31.767 7.204 1.00 64.04 298 HIS B N 1
ATOM 7565 C CA . HIS B 1 301 ? 41.919 -32.205 6.779 1.00 67.51 298 HIS B CA 1
ATOM 7566 C C . HIS B 1 301 ? 42.111 -33.712 7.035 1.00 68.35 298 HIS B C 1
ATOM 7567 O O . HIS B 1 301 ? 41.853 -34.208 8.130 1.00 63.74 298 HIS B O 1
ATOM 7574 N N . GLU B 1 302 ? 42.568 -34.421 6.009 1.00 70.00 299 GLU B N 1
ATOM 7575 C CA . GLU B 1 302 ? 42.749 -35.854 6.090 1.00 71.24 299 GLU B CA 1
ATOM 7576 C C . GLU B 1 302 ? 44.129 -36.278 5.669 1.00 72.75 299 GLU B C 1
ATOM 7577 O O . GLU B 1 302 ? 44.498 -36.168 4.508 1.00 74.16 299 GLU B O 1
ATOM 7583 N N . GLY B 1 303 ? 44.883 -36.788 6.631 1.00 73.71 300 GLY B N 1
ATOM 7584 C CA . GLY B 1 303 ? 46.243 -37.259 6.381 1.00 75.33 300 GLY B CA 1
ATOM 7585 C C . GLY B 1 303 ? 46.306 -38.752 6.038 1.00 75.80 300 GLY B C 1
ATOM 7586 O O . GLY B 1 303 ? 45.597 -39.581 6.632 1.00 71.06 300 GLY B O 1
ATOM 7587 N N . ASP B 1 304 ? 47.170 -39.075 5.077 1.00 75.38 301 ASP B N 1
ATOM 7588 C CA . ASP B 1 304 ? 47.395 -40.439 4.657 1.00 76.18 301 ASP B CA 1
ATOM 7589 C C . ASP B 1 304 ? 48.872 -40.815 4.904 1.00 79.21 301 ASP B C 1
ATOM 7590 O O . ASP B 1 304 ? 49.717 -40.772 3.997 1.00 80.46 301 ASP B O 1
ATOM 7595 N N . TRP B 1 305 ? 49.167 -41.190 6.150 1.00 79.87 302 TRP B N 1
ATOM 7596 C CA . TRP B 1 305 ? 50.544 -41.373 6.614 1.00 81.64 302 TRP B CA 1
ATOM 7597 C C . TRP B 1 305 ? 50.952 -42.844 6.609 1.00 83.59 302 TRP B C 1
ATOM 7598 O O . TRP B 1 305 ? 50.102 -43.750 6.587 1.00 81.09 302 TRP B O 1
ATOM 7609 N N . SER B 1 306 ? 52.263 -43.069 6.661 1.00 85.63 303 SER B N 1
ATOM 7610 C CA . SER B 1 306 ? 52.810 -44.420 6.663 1.00 88.99 303 SER B CA 1
ATOM 7611 C C . SER B 1 306 ? 52.282 -45.253 7.839 1.00 89.45 303 SER B C 1
ATOM 7612 O O . SER B 1 306 ? 52.003 -46.419 7.669 1.00 92.66 303 SER B O 1
ATOM 7615 N N . TRP B 1 307 ? 52.131 -44.654 9.021 1.00 88.03 304 TRP B N 1
ATOM 7616 C CA . TRP B 1 307 ? 51.550 -45.351 10.182 1.00 87.02 304 TRP B CA 1
ATOM 7617 C C . TRP B 1 307 ? 50.021 -45.474 10.132 1.00 85.11 304 TRP B C 1
ATOM 7618 O O . TRP B 1 307 ? 49.428 -46.144 10.979 1.00 84.52 304 TRP B O 1
ATOM 7629 N N . GLY B 1 308 ? 49.373 -44.842 9.160 1.00 84.04 305 GLY B N 1
ATOM 7630 C CA . GLY B 1 308 ? 47.898 -44.890 9.104 1.00 82.98 305 GLY B CA 1
ATOM 7631 C C . GLY B 1 308 ? 47.221 -43.589 8.698 1.00 79.88 305 GLY B C 1
ATOM 7632 O O . GLY B 1 308 ? 47.725 -42.867 7.839 1.00 79.75 305 GLY B O 1
ATOM 7633 N N . LYS B 1 309 ? 46.086 -43.283 9.319 1.00 78.82 306 LYS B N 1
ATOM 7634 C CA . LYS B 1 309 ? 45.261 -42.150 8.887 1.00 79.55 306 LYS B CA 1
ATOM 7635 C C . LYS B 1 309 ? 44.782 -41.233 10.002 1.00 78.37 306 LYS B C 1
ATOM 7636 O O . LYS B 1 309 ? 44.692 -41.624 11.156 1.00 78.72 306 LYS B O 1
ATOM 7642 N N . SER B 1 310 ? 44.492 -39.991 9.626 1.00 78.57 307 SER B N 1
ATOM 7643 C CA . SER B 1 310 ? 44.044 -38.973 10.568 1.00 75.50 307 SER B CA 1
ATOM 7644 C C . SER B 1 310 ? 43.002 -38.122 9.892 1.00 72.15 307 SER B C 1
ATOM 7645 O O . SER B 1 310 ? 43.008 -37.989 8.673 1.00 69.90 307 SER B O 1
ATOM 7648 N N . LYS B 1 311 ? 42.126 -37.532 10.695 1.00 71.15 308 LYS B N 1
ATOM 7649 C CA . LYS B 1 311 ? 41.097 -36.646 10.201 1.00 70.08 308 LYS B CA 1
ATOM 7650 C C . LYS B 1 311 ? 40.784 -35.559 11.246 1.00 69.77 308 LYS B C 1
ATOM 7651 O O . LYS B 1 311 ? 40.411 -35.880 12.373 1.00 69.97 308 LYS B O 1
ATOM 7657 N N . LEU B 1 312 ? 40.965 -34.284 10.879 1.00 68.61 309 LEU B N 1
ATOM 7658 C CA . LEU B 1 312 ? 40.465 -33.156 11.691 1.00 65.64 309 LEU B CA 1
ATOM 7659 C C . LEU B 1 312 ? 39.304 -32.435 10.996 1.00 60.61 309 LEU B C 1
ATOM 7660 O O . LEU B 1 312 ? 39.290 -32.287 9.780 1.00 60.85 309 LEU B O 1
ATOM 7665 N N . VAL B 1 313 ? 38.311 -32.025 11.765 1.00 57.17 310 VAL B N 1
ATOM 7666 C CA . VAL B 1 313 ? 37.151 -31.334 11.201 1.00 56.85 310 VAL B CA 1
ATOM 7667 C C . VAL B 1 313 ? 36.774 -30.143 12.048 1.00 56.61 310 VAL B C 1
ATOM 7668 O O . VAL B 1 313 ? 36.631 -30.271 13.268 1.00 56.00 310 VAL B O 1
ATOM 7672 N N . ALA B 1 314 ? 36.578 -29.000 11.394 1.00 56.64 311 ALA B N 1
ATOM 7673 C CA . ALA B 1 314 ? 35.856 -27.881 12.018 1.00 58.90 311 ALA B CA 1
ATOM 7674 C C . ALA B 1 314 ? 34.540 -27.638 11.281 1.00 60.19 311 ALA B C 1
ATOM 7675 O O . ALA B 1 314 ? 34.514 -27.623 10.037 1.00 58.14 311 ALA B O 1
ATOM 7677 N N . GLN B 1 315 ? 33.444 -27.507 12.034 1.00 62.85 312 GLN B N 1
ATOM 7678 C CA . GLN B 1 315 ? 32.159 -27.093 11.437 1.00 63.65 312 GLN B CA 1
ATOM 7679 C C . GLN B 1 315 ? 31.356 -26.114 12.297 1.00 59.02 312 GLN B C 1
ATOM 7680 O O . GLN B 1 315 ? 31.299 -26.224 13.530 1.00 57.66 312 GLN B O 1
ATOM 7686 N N . TYR B 1 316 ? 30.730 -25.170 11.601 1.00 57.11 313 TYR B N 1
ATOM 7687 C CA . TYR B 1 316 ? 29.968 -24.068 12.203 1.00 56.83 313 TYR B CA 1
ATOM 7688 C C . TYR B 1 316 ? 28.608 -24.001 11.533 1.00 55.72 313 TYR B C 1
ATOM 7689 O O . TYR B 1 316 ? 28.497 -23.897 10.315 1.00 55.38 313 TYR B O 1
ATOM 7698 N N . ASP B 1 317 ? 27.566 -24.104 12.339 1.00 55.61 314 ASP B N 1
ATOM 7699 C CA . ASP B 1 317 ? 26.211 -24.090 11.822 1.00 56.33 314 ASP B CA 1
ATOM 7700 C C . ASP B 1 317 ? 25.421 -22.935 12.420 1.00 54.25 314 ASP B C 1
ATOM 7701 O O . ASP B 1 317 ? 25.473 -22.688 13.624 1.00 54.31 314 ASP B O 1
ATOM 7706 N N . LYS B 1 318 ? 24.692 -22.234 11.561 1.00 53.86 315 LYS B N 1
ATOM 7707 C CA . LYS B 1 318 ? 23.863 -21.113 11.971 1.00 51.33 315 LYS B CA 1
ATOM 7708 C C . LYS B 1 318 ? 22.408 -21.330 11.513 1.00 49.94 315 LYS B C 1
ATOM 7709 O O . LYS B 1 318 ? 22.107 -21.474 10.323 1.00 53.76 315 LYS B O 1
ATOM 7715 N N . THR B 1 319 ? 21.494 -21.390 12.457 1.00 46.37 316 THR B N 1
ATOM 7716 C CA . THR B 1 319 ? 20.138 -21.676 12.114 1.00 46.86 316 THR B CA 1
ATOM 7717 C C . THR B 1 319 ? 19.273 -20.600 12.677 1.00 49.15 316 THR B C 1
ATOM 7718 O O . THR B 1 319 ? 19.374 -20.282 13.869 1.00 52.16 316 THR B O 1
ATOM 7722 N N . HIS B 1 320 ? 18.401 -20.054 11.833 1.00 52.13 317 HIS B N 1
ATOM 7723 C CA . HIS B 1 320 ? 17.337 -19.157 12.286 1.00 52.25 317 HIS B CA 1
ATOM 7724 C C . HIS B 1 320 ? 15.967 -19.801 12.111 1.00 49.59 317 HIS B C 1
ATOM 7725 O O . HIS B 1 320 ? 15.696 -20.445 11.109 1.00 47.55 317 HIS B O 1
ATOM 7732 N N . ASN B 1 321 ? 15.107 -19.558 13.087 1.00 50.04 318 ASN B N 1
ATOM 7733 C CA . ASN B 1 321 ? 13.741 -20.031 13.102 1.00 50.25 318 ASN B CA 1
ATOM 7734 C C . ASN B 1 321 ? 12.858 -18.798 13.192 1.00 50.23 318 ASN B C 1
ATOM 7735 O O . ASN B 1 321 ? 12.725 -18.219 14.266 1.00 49.13 318 ASN B O 1
ATOM 7740 N N . LYS B 1 322 ? 12.273 -18.380 12.073 1.00 50.99 319 LYS B N 1
ATOM 7741 C CA . LYS B 1 322 ? 11.422 -17.201 12.066 1.00 54.48 319 LYS B CA 1
ATOM 7742 C C . LYS B 1 322 ? 9.975 -17.573 11.799 1.00 54.29 319 LYS B C 1
ATOM 7743 O O . LYS B 1 322 ? 9.659 -18.090 10.738 1.00 54.43 319 LYS B O 1
ATOM 7749 N N . ARG B 1 323 ? 9.093 -17.271 12.751 1.00 53.72 320 ARG B N 1
ATOM 7750 C CA . ARG B 1 323 ? 7.678 -17.620 12.623 1.00 54.12 320 ARG B CA 1
ATOM 7751 C C . ARG B 1 323 ? 6.778 -16.743 13.497 1.00 52.95 320 ARG B C 1
ATOM 7752 O O . ARG B 1 323 ? 7.251 -16.109 14.415 1.00 52.10 320 ARG B O 1
ATOM 7760 N N . LEU B 1 324 ? 5.472 -16.771 13.239 1.00 55.24 321 LEU B N 1
ATOM 7761 C CA . LEU B 1 324 ? 4.494 -15.993 14.013 1.00 57.73 321 LEU B CA 1
ATOM 7762 C C . LEU B 1 324 ? 4.346 -16.493 15.463 1.00 56.01 321 LEU B C 1
ATOM 7763 O O . LEU B 1 324 ? 4.542 -17.680 15.727 1.00 57.38 321 LEU B O 1
ATOM 7768 N N . PRO B 1 325 ? 4.001 -15.594 16.411 1.00 54.23 322 PRO B N 1
ATOM 7769 C CA . PRO B 1 325 ? 3.914 -15.997 17.812 1.00 52.08 322 PRO B CA 1
ATOM 7770 C C . PRO B 1 325 ? 2.637 -16.797 18.082 1.00 51.95 322 PRO B C 1
ATOM 7771 O O . PRO B 1 325 ? 1.770 -16.856 17.223 1.00 50.07 322 PRO B O 1
ATOM 7775 N N . GLU B 1 326 ? 2.544 -17.395 19.271 1.00 52.50 323 GLU B N 1
ATOM 7776 C CA . GLU B 1 326 ? 1.471 -18.317 19.602 1.00 53.99 323 GLU B CA 1
ATOM 7777 C C . GLU B 1 326 ? 0.995 -18.332 21.066 1.00 55.30 323 GLU B C 1
ATOM 7778 O O . GLU B 1 326 ? 1.677 -17.914 22.004 1.00 53.24 323 GLU B O 1
ATOM 7784 N N . GLY B 1 327 ? -0.188 -18.887 21.253 1.00 57.14 324 GLY B N 1
ATOM 7785 C CA . GLY B 1 327 ? -0.599 -19.269 22.575 1.00 60.17 324 GLY B CA 1
ATOM 7786 C C . GLY B 1 327 ? 0.460 -20.212 23.119 1.00 57.05 324 GLY B C 1
ATOM 7787 O O . GLY B 1 327 ? 1.055 -20.975 22.376 1.00 52.75 324 GLY B O 1
ATOM 7788 N N . LEU B 1 328 ? 0.711 -20.121 24.416 1.00 56.59 325 LEU B N 1
ATOM 7789 C CA . LEU B 1 328 ? 1.653 -20.993 25.079 1.00 53.55 325 LEU B CA 1
ATOM 7790 C C . LEU B 1 328 ? 0.997 -21.680 26.263 1.00 55.15 325 LEU B C 1
ATOM 7791 O O . LEU B 1 328 ? 1.710 -22.289 27.066 1.00 54.79 325 LEU B O 1
ATOM 7796 N N . ALA B 1 329 ? -0.341 -21.581 26.380 1.00 53.70 326 ALA B N 1
ATOM 7797 C CA . ALA B 1 329 ? -1.100 -22.321 27.419 1.00 56.87 326 ALA B CA 1
ATOM 7798 C C . ALA B 1 329 ? -2.593 -22.310 27.171 1.00 60.42 326 ALA B C 1
ATOM 7799 O O . ALA B 1 329 ? -3.091 -21.479 26.428 1.00 67.37 326 ALA B O 1
ATOM 7801 N N . GLY B 1 330 ? -3.319 -23.237 27.794 1.00 67.18 327 GLY B N 1
ATOM 7802 C CA . GLY B 1 330 ? -4.794 -23.252 27.732 1.00 64.48 327 GLY B CA 1
ATOM 7803 C C . GLY B 1 330 ? -5.338 -23.633 26.367 1.00 65.06 327 GLY B C 1
ATOM 7804 O O . GLY B 1 330 ? -4.685 -24.316 25.587 1.00 66.17 327 GLY B O 1
ATOM 7805 N N . SER B 1 331 ? -6.550 -23.190 26.069 1.00 70.38 328 SER B N 1
ATOM 7806 C CA . SER B 1 331 ? -7.225 -23.566 24.814 1.00 70.03 328 SER B CA 1
ATOM 7807 C C . SER B 1 331 ? -6.588 -22.903 23.584 1.00 69.32 328 SER B C 1
ATOM 7808 O O . SER B 1 331 ? -6.830 -23.306 22.444 1.00 72.70 328 SER B O 1
ATOM 7811 N N . VAL B 1 332 ? -5.787 -21.874 23.819 1.00 65.84 329 VAL B N 1
ATOM 7812 C CA . VAL B 1 332 ? -5.107 -21.190 22.734 1.00 63.71 329 VAL B CA 1
ATOM 7813 C C . VAL B 1 332 ? -3.704 -21.772 22.563 1.00 60.41 329 VAL B C 1
ATOM 7814 O O . VAL B 1 332 ? -2.973 -21.362 21.666 1.00 60.18 329 VAL B O 1
ATOM 7818 N N . GLU B 1 333 ? -3.325 -22.740 23.406 1.00 57.08 330 GLU B N 1
ATOM 7819 C CA . GLU B 1 333 ? -1.981 -23.311 23.318 1.00 55.97 330 GLU B CA 1
ATOM 7820 C C . GLU B 1 333 ? -1.697 -23.811 21.917 1.00 54.24 330 GLU B C 1
ATOM 7821 O O . GLU B 1 333 ? -2.472 -24.570 21.347 1.00 62.37 330 GLU B O 1
ATOM 7827 N N . GLY B 1 334 ? -0.575 -23.401 21.361 1.00 51.04 331 GLY B N 1
ATOM 7828 C CA . GLY B 1 334 ? -0.087 -23.997 20.117 1.00 48.85 331 GLY B CA 1
ATOM 7829 C C . GLY B 1 334 ? -0.773 -23.411 18.906 1.00 49.43 331 GLY B C 1
ATOM 7830 O O . GLY B 1 334 ? -0.774 -24.008 17.861 1.00 51.15 331 GLY B O 1
ATOM 7831 N N . LYS B 1 335 ? -1.363 -22.231 19.055 1.00 50.70 332 LYS B N 1
ATOM 7832 C CA . LYS B 1 335 ? -2.157 -21.608 18.001 1.00 53.43 332 LYS B CA 1
ATOM 7833 C C . LYS B 1 335 ? -1.619 -20.181 17.766 1.00 59.57 332 LYS B C 1
ATOM 7834 O O . LYS B 1 335 ? -1.094 -19.539 18.684 1.00 63.96 332 LYS B O 1
ATOM 7840 N N . ILE B 1 336 ? -1.745 -19.677 16.547 1.00 60.84 333 ILE B N 1
ATOM 7841 C CA . ILE B 1 336 ? -1.132 -18.409 16.201 1.00 58.78 333 ILE B CA 1
ATOM 7842 C C . ILE B 1 336 ? -1.962 -17.223 16.722 1.00 61.12 333 ILE B C 1
ATOM 7843 O O . ILE B 1 336 ? -3.148 -17.134 16.456 1.00 68.78 333 ILE B O 1
ATOM 7848 N N . ASN B 1 337 ? -1.311 -16.338 17.484 1.00 59.86 334 ASN B N 1
ATOM 7849 C CA . ASN B 1 337 ? -1.916 -15.171 18.136 1.00 60.02 334 ASN B CA 1
ATOM 7850 C C . ASN B 1 337 ? -2.115 -14.016 17.195 1.00 64.82 334 ASN B C 1
ATOM 7851 O O . ASN B 1 337 ? -2.904 -13.135 17.480 1.00 73.21 334 ASN B O 1
ATOM 7856 N N . ASN B 1 338 ? -1.336 -13.955 16.124 1.00 63.13 335 ASN B N 1
ATOM 7857 C CA . ASN B 1 338 ? -1.086 -12.689 15.473 1.00 66.73 335 ASN B CA 1
ATOM 7858 C C . ASN B 1 338 ? -0.692 -12.815 14.010 1.00 68.67 335 ASN B C 1
ATOM 7859 O O . ASN B 1 338 ? 0.075 -13.706 13.635 1.00 68.94 335 ASN B O 1
ATOM 7864 N N . LEU B 1 339 ? -1.172 -11.890 13.187 1.00 72.84 336 LEU B N 1
ATOM 7865 C CA . LEU B 1 339 ? -0.853 -11.912 11.773 1.00 76.03 336 LEU B CA 1
ATOM 7866 C C . LEU B 1 339 ? 0.562 -11.438 11.452 1.00 76.37 336 LEU B C 1
ATOM 7867 O O . LEU B 1 339 ? 1.050 -11.725 10.358 1.00 75.68 336 LEU B O 1
ATOM 7872 N N . ASP B 1 340 ? 1.227 -10.740 12.377 1.00 77.06 337 ASP B N 1
ATOM 7873 C CA . ASP B 1 340 ? 2.398 -9.926 11.988 1.00 85.27 337 ASP B CA 1
ATOM 7874 C C . ASP B 1 340 ? 3.739 -10.127 12.720 1.00 86.90 337 ASP B C 1
ATOM 7875 O O . ASP B 1 340 ? 4.777 -10.315 12.068 1.00 90.25 337 ASP B O 1
ATOM 7880 N N . ASP B 1 341 ? 3.738 -10.046 14.050 1.00 87.31 338 ASP B N 1
ATOM 7881 C CA . ASP B 1 341 ? 4.995 -9.823 14.800 1.00 82.18 338 ASP B CA 1
ATOM 7882 C C . ASP B 1 341 ? 5.884 -11.044 14.894 1.00 72.33 338 ASP B C 1
ATOM 7883 O O . ASP B 1 341 ? 6.132 -11.580 15.985 1.00 66.82 338 ASP B O 1
ATOM 7888 N N . LYS B 1 342 ? 6.397 -11.460 13.742 1.00 67.93 339 LYS B N 1
ATOM 7889 C CA . LYS B 1 342 ? 7.308 -12.592 13.685 1.00 61.10 339 LYS B CA 1
ATOM 7890 C C . LYS B 1 342 ? 8.481 -12.409 14.635 1.00 59.19 339 LYS B C 1
ATOM 7891 O O . LYS B 1 342 ? 9.101 -11.329 14.693 1.00 60.39 339 LYS B O 1
ATOM 7897 N N . ALA B 1 343 ? 8.784 -13.445 15.402 1.00 54.43 340 ALA B N 1
ATOM 7898 C CA . ALA B 1 343 ? 10.016 -13.443 16.181 1.00 54.42 340 ALA B CA 1
ATOM 7899 C C . ALA B 1 343 ? 10.968 -14.429 15.562 1.00 53.17 340 ALA B C 1
ATOM 7900 O O . ALA B 1 343 ? 10.542 -15.342 14.850 1.00 54.81 340 ALA B O 1
ATOM 7902 N N . THR B 1 344 ? 12.262 -14.237 15.803 1.00 54.83 341 THR B N 1
ATOM 7903 C CA . THR B 1 344 ? 13.278 -15.153 15.290 1.00 50.23 341 THR B CA 1
ATOM 7904 C C . THR B 1 344 ? 14.031 -15.830 16.422 1.00 51.62 341 THR B C 1
ATOM 7905 O O . THR B 1 344 ? 14.260 -15.231 17.449 1.00 54.98 341 THR B O 1
ATOM 7909 N N . SER B 1 345 ? 14.386 -17.097 16.257 1.00 54.02 342 SER B N 1
ATOM 7910 C CA . SER B 1 345 ? 15.286 -17.741 17.196 1.00 55.73 342 SER B CA 1
ATOM 7911 C C . SER B 1 345 ? 16.578 -18.049 16.498 1.00 57.34 342 SER B C 1
ATOM 7912 O O . SER B 1 345 ? 16.587 -18.281 15.286 1.00 60.38 342 SER B O 1
ATOM 7915 N N . ARG B 1 346 ? 17.670 -18.046 17.254 1.00 51.91 343 ARG B N 1
ATOM 7916 C CA . ARG B 1 346 ? 18.975 -18.144 16.636 1.00 51.41 343 ARG B CA 1
ATOM 7917 C C . ARG B 1 346 ? 19.798 -19.226 17.306 1.00 49.48 343 ARG B C 1
ATOM 7918 O O . ARG B 1 346 ? 20.045 -19.180 18.501 1.00 47.44 343 ARG B O 1
ATOM 7926 N N . LEU B 1 347 ? 20.232 -20.209 16.536 1.00 50.02 344 LEU B N 1
ATOM 7927 C CA . LEU B 1 347 ? 21.053 -21.287 17.096 1.00 50.85 344 LEU B CA 1
ATOM 7928 C C . LEU B 1 347 ? 22.373 -21.360 16.377 1.00 50.68 344 LEU B C 1
ATOM 7929 O O . LEU B 1 347 ? 22.417 -21.475 15.163 1.00 57.21 344 LEU B O 1
ATOM 7934 N N . GLU B 1 348 ? 23.453 -21.294 17.125 1.00 47.79 345 GLU B N 1
ATOM 7935 C CA . GLU B 1 348 ? 24.742 -21.457 16.538 1.00 49.32 345 GLU B CA 1
ATOM 7936 C C . GLU B 1 348 ? 25.370 -22.685 17.165 1.00 52.71 345 GLU B C 1
ATOM 7937 O O . GLU B 1 348 ? 25.327 -22.859 18.389 1.00 52.86 345 GLU B O 1
ATOM 7943 N N . THR B 1 349 ? 25.972 -23.513 16.321 1.00 50.28 346 THR B N 1
ATOM 7944 C CA . THR B 1 349 ? 26.690 -24.656 16.780 1.00 52.27 346 THR B CA 1
ATOM 7945 C C . THR B 1 349 ? 28.097 -24.610 16.206 1.00 54.14 346 THR B C 1
ATOM 7946 O O . THR B 1 349 ? 28.294 -24.449 14.993 1.00 53.30 346 THR B O 1
ATOM 7950 N N . LEU B 1 350 ? 29.088 -24.742 17.072 1.00 54.84 347 LEU B N 1
ATOM 7951 C CA . LEU B 1 350 ? 30.446 -24.868 16.615 1.00 56.70 347 LEU B CA 1
ATOM 7952 C C . LEU B 1 350 ? 30.874 -26.254 17.027 1.00 63.63 347 LEU B C 1
ATOM 7953 O O . LEU B 1 350 ? 30.595 -26.688 18.152 1.00 67.58 347 LEU B O 1
ATOM 7958 N N . ARG B 1 351 ? 31.542 -26.968 16.133 1.00 66.75 348 ARG B N 1
ATOM 7959 C CA . ARG B 1 351 ? 31.957 -28.325 16.461 1.00 75.40 348 ARG B CA 1
ATOM 7960 C C . ARG B 1 351 ? 33.316 -28.693 15.893 1.00 73.87 348 ARG B C 1
ATOM 7961 O O . ARG B 1 351 ? 33.619 -28.429 14.726 1.00 72.19 348 ARG B O 1
ATOM 7969 N N . PHE B 1 352 ? 34.133 -29.322 16.722 1.00 59.84 349 PHE B N 1
ATOM 7970 C CA . PHE B 1 352 ? 35.456 -29.766 16.281 1.00 62.76 349 PHE B CA 1
ATOM 7971 C C . PHE B 1 352 ? 35.600 -31.281 16.464 1.00 61.67 349 PHE B C 1
ATOM 7972 O O . PHE B 1 352 ? 35.099 -31.856 17.433 1.00 59.04 349 PHE B O 1
ATOM 7980 N N . ASN B 1 353 ? 36.290 -31.927 15.541 1.00 63.84 350 ASN B N 1
ATOM 7981 C CA . ASN B 1 353 ? 36.521 -33.366 15.664 1.00 65.67 350 ASN B CA 1
ATOM 7982 C C . ASN B 1 353 ? 37.898 -33.805 15.169 1.00 62.54 350 ASN B C 1
ATOM 7983 O O . ASN B 1 353 ? 38.265 -33.542 14.031 1.00 64.66 350 ASN B O 1
ATOM 7988 N N . GLY B 1 354 ? 38.669 -34.453 16.025 1.00 60.37 351 GLY B N 1
ATOM 7989 C CA . GLY B 1 354 ? 39.982 -34.961 15.622 1.00 62.51 351 GLY B CA 1
ATOM 7990 C C . GLY B 1 354 ? 39.965 -36.463 15.732 1.00 64.28 351 GLY B C 1
ATOM 7991 O O . GLY B 1 354 ? 39.272 -37.005 16.589 1.00 65.47 351 GLY B O 1
ATOM 7992 N N . GLU B 1 355 ? 40.691 -37.158 14.864 1.00 64.93 352 GLU B N 1
ATOM 7993 C CA . GLU B 1 355 ? 40.588 -38.612 14.850 1.00 63.24 352 GLU B CA 1
ATOM 7994 C C . GLU B 1 355 ? 41.712 -39.303 14.101 1.00 64.36 352 GLU B C 1
ATOM 7995 O O . GLU B 1 355 ? 42.070 -38.880 13.022 1.00 65.35 352 GLU B O 1
ATOM 8001 N N . ALA B 1 356 ? 42.240 -40.387 14.670 1.00 64.51 353 ALA B N 1
ATOM 8002 C CA . ALA B 1 356 ? 43.250 -41.195 13.995 1.00 64.85 353 ALA B CA 1
ATOM 8003 C C . ALA B 1 356 ? 42.959 -42.703 13.959 1.00 65.64 353 ALA B C 1
ATOM 8004 O O . ALA B 1 356 ? 42.476 -43.280 14.941 1.00 64.19 353 ALA B O 1
ATOM 8006 N N . ASN B 1 357 ? 43.328 -43.339 12.841 1.00 69.83 354 ASN B N 1
ATOM 8007 C CA . ASN B 1 357 ? 43.229 -44.808 12.624 1.00 70.01 354 ASN B CA 1
ATOM 8008 C C . ASN B 1 357 ? 44.601 -45.460 12.431 1.00 73.42 354 ASN B C 1
ATOM 8009 O O . ASN B 1 357 ? 45.269 -45.196 11.444 1.00 77.41 354 ASN B O 1
ATOM 8014 N N . ILE B 1 358 ? 45.020 -46.335 13.340 1.00 77.26 355 ILE B N 1
ATOM 8015 C CA . ILE B 1 358 ? 46.327 -47.017 13.210 1.00 79.69 355 ILE B CA 1
ATOM 8016 C C . ILE B 1 358 ? 46.232 -48.546 13.098 1.00 82.67 355 ILE B C 1
ATOM 8017 O O . ILE B 1 358 ? 45.829 -49.212 14.060 1.00 83.81 355 ILE B O 1
ATOM 8022 N N . PRO B 1 359 ? 46.619 -49.121 11.935 1.00 89.81 356 PRO B N 1
ATOM 8023 C CA . PRO B 1 359 ? 46.758 -50.597 11.821 1.00 90.67 356 PRO B CA 1
ATOM 8024 C C . PRO B 1 359 ? 47.991 -51.111 12.534 1.00 89.46 356 PRO B C 1
ATOM 8025 O O . PRO B 1 359 ? 49.064 -50.597 12.291 1.00 91.75 356 PRO B O 1
ATOM 8029 N N . PHE B 1 360 ? 47.844 -52.094 13.416 1.00 89.06 357 PHE B N 1
ATOM 8030 C CA . PHE B 1 360 ? 49.004 -52.735 14.074 1.00 87.47 357 PHE B CA 1
ATOM 8031 C C . PHE B 1 360 ? 48.640 -54.141 14.515 1.00 86.25 357 PHE B C 1
ATOM 8032 O O . PHE B 1 360 ? 47.465 -54.511 14.503 1.00 82.26 357 PHE B O 1
ATOM 8040 N N . GLU B 1 361 ? 49.651 -54.903 14.928 1.00 87.99 358 GLU B N 1
ATOM 8041 C CA . GLU B 1 361 ? 49.497 -56.321 15.233 1.00 87.19 358 GLU B CA 1
ATOM 8042 C C . GLU B 1 361 ? 50.243 -56.662 16.516 1.00 90.63 358 GLU B C 1
ATOM 8043 O O . GLU B 1 361 ? 51.439 -56.494 16.596 1.00 93.70 358 GLU B O 1
ATOM 8049 N N . TYR B 1 362 ? 49.535 -57.124 17.534 1.00 98.37 359 TYR B N 1
ATOM 8050 C CA . TYR B 1 362 ? 50.162 -57.445 18.813 1.00 108.71 359 TYR B CA 1
ATOM 8051 C C . TYR B 1 362 ? 50.081 -58.960 19.053 1.00 116.26 359 TYR B C 1
ATOM 8052 O O . TYR B 1 362 ? 51.101 -59.652 19.089 1.00 126.28 359 TYR B O 1
ATOM 8061 N N . TYR B 1 363 ? 48.862 -59.465 19.214 1.00 116.25 360 TYR B N 1
ATOM 8062 C CA . TYR B 1 363 ? 48.600 -60.905 19.202 1.00 115.52 360 TYR B CA 1
ATOM 8063 C C . TYR B 1 363 ? 47.766 -61.216 17.960 1.00 110.56 360 TYR B C 1
ATOM 8064 O O . TYR B 1 363 ? 47.990 -62.229 17.281 1.00 102.15 360 TYR B O 1
ATOM 8073 N N . LEU B 1 364 ? 46.812 -60.320 17.683 1.00 105.10 361 LEU B N 1
ATOM 8074 C CA . LEU B 1 364 ? 45.919 -60.401 16.525 1.00 98.87 361 LEU B CA 1
ATOM 8075 C C . LEU B 1 364 ? 46.082 -59.173 15.647 1.00 98.25 361 LEU B C 1
ATOM 8076 O O . LEU B 1 364 ? 46.624 -58.157 16.090 1.00 101.31 361 LEU B O 1
ATOM 8081 N N . PRO B 1 365 ? 45.608 -59.251 14.395 1.00 95.57 362 PRO B N 1
ATOM 8082 C CA . PRO B 1 365 ? 45.533 -58.041 13.559 1.00 93.71 362 PRO B CA 1
ATOM 8083 C C . PRO B 1 365 ? 44.513 -57.021 14.102 1.00 85.76 362 PRO B C 1
ATOM 8084 O O . PRO B 1 365 ? 43.419 -57.391 14.497 1.00 84.45 362 PRO B O 1
ATOM 8088 N N . GLN B 1 366 ? 44.878 -55.751 14.149 1.00 85.72 363 GLN B N 1
ATOM 8089 C CA . GLN B 1 366 ? 43.994 -54.734 14.738 1.00 82.83 363 GLN B CA 1
ATOM 8090 C C . GLN B 1 366 ? 44.008 -53.397 13.998 1.00 78.46 363 GLN B C 1
ATOM 8091 O O . GLN B 1 366 ? 44.904 -53.092 13.236 1.00 80.44 363 GLN B O 1
ATOM 8097 N N . VAL B 1 367 ? 42.980 -52.602 14.229 1.00 77.46 364 VAL B N 1
ATOM 8098 C CA . VAL B 1 367 ? 42.933 -51.231 13.735 1.00 75.66 364 VAL B CA 1
ATOM 8099 C C . VAL B 1 367 ? 42.384 -50.344 14.872 1.00 75.05 364 VAL B C 1
ATOM 8100 O O . VAL B 1 367 ? 41.171 -50.299 15.137 1.00 77.59 364 VAL B O 1
ATOM 8104 N N . LEU B 1 368 ? 43.293 -49.663 15.557 1.00 74.44 365 LEU B N 1
ATOM 8105 C CA . LEU B 1 368 ? 42.923 -48.798 16.659 1.00 73.71 365 LEU B CA 1
ATOM 8106 C C . LEU B 1 368 ? 42.490 -47.429 16.160 1.00 70.71 365 LEU B C 1
ATOM 8107 O O . LEU B 1 368 ? 43.281 -46.709 15.554 1.00 69.24 365 LEU B O 1
ATOM 8112 N N . THR B 1 369 ? 41.231 -47.082 16.413 1.00 69.22 366 THR B N 1
ATOM 8113 C CA . THR B 1 369 ? 40.744 -45.718 16.229 1.00 69.10 366 THR B CA 1
ATOM 8114 C C . THR B 1 369 ? 40.772 -44.957 17.558 1.00 67.05 366 THR B C 1
ATOM 8115 O O . THR B 1 369 ? 40.385 -45.490 18.595 1.00 64.89 366 THR B O 1
ATOM 8119 N N . VAL B 1 370 ? 41.267 -43.725 17.538 1.00 65.84 367 VAL B N 1
ATOM 8120 C CA . VAL B 1 370 ? 41.239 -42.900 18.739 1.00 65.61 367 VAL B CA 1
ATOM 8121 C C . VAL B 1 370 ? 40.851 -41.483 18.358 1.00 62.85 367 VAL B C 1
ATOM 8122 O O . VAL B 1 370 ? 41.327 -40.966 17.351 1.00 61.29 367 VAL B O 1
ATOM 8126 N N . GLY B 1 371 ? 39.938 -40.879 19.122 1.00 62.60 368 GLY B N 1
ATOM 8127 C CA . GLY B 1 371 ? 39.273 -39.641 18.679 1.00 60.82 368 GLY B CA 1
ATOM 8128 C C . GLY B 1 371 ? 38.890 -38.644 19.759 1.00 61.51 368 GLY B C 1
ATOM 8129 O O . GLY B 1 371 ? 38.708 -39.002 20.915 1.00 58.33 368 GLY B O 1
ATOM 8130 N N . THR B 1 372 ? 38.789 -37.372 19.356 1.00 67.42 369 THR B N 1
ATOM 8131 C CA . THR B 1 372 ? 38.307 -36.280 20.207 1.00 65.47 369 THR B CA 1
ATOM 8132 C C . THR B 1 372 ? 37.199 -35.526 19.513 1.00 63.96 369 THR B C 1
ATOM 8133 O O . THR B 1 372 ? 37.207 -35.387 18.288 1.00 61.65 369 THR B O 1
ATOM 8137 N N . GLU B 1 373 ? 36.250 -35.034 20.305 1.00 63.03 370 GLU B N 1
ATOM 8138 C CA . GLU B 1 373 ? 35.153 -34.228 19.785 1.00 62.80 370 GLU B CA 1
ATOM 8139 C C . GLU B 1 373 ? 34.854 -33.103 20.760 1.00 61.14 370 GLU B C 1
ATOM 8140 O O . GLU B 1 373 ? 34.878 -33.315 21.978 1.00 58.54 370 GLU B O 1
ATOM 8146 N N . TRP B 1 374 ? 34.615 -31.907 20.221 1.00 59.73 371 TRP B N 1
ATOM 8147 C CA . TRP B 1 374 ? 34.171 -30.765 21.012 1.00 62.61 371 TRP B CA 1
ATOM 8148 C C . TRP B 1 374 ? 33.004 -30.146 20.295 1.00 61.15 371 TRP B C 1
ATOM 8149 O O . TRP B 1 374 ? 33.126 -29.853 19.089 1.00 62.89 371 TRP B O 1
ATOM 8160 N N . VAL B 1 375 ? 31.902 -29.909 21.022 1.00 56.41 372 VAL B N 1
ATOM 8161 C CA . VAL B 1 375 ? 30.751 -29.177 20.462 1.00 54.85 372 VAL B CA 1
ATOM 8162 C C . VAL B 1 375 ? 30.131 -28.155 21.426 1.00 54.04 372 VAL B C 1
ATOM 8163 O O . VAL B 1 375 ? 29.847 -28.455 22.589 1.00 49.12 372 VAL B O 1
ATOM 8167 N N . GLU B 1 376 ? 29.970 -26.926 20.947 1.00 55.88 373 GLU B N 1
ATOM 8168 C CA . GLU B 1 376 ? 29.324 -25.890 21.734 1.00 57.73 373 GLU B CA 1
ATOM 8169 C C . GLU B 1 376 ? 28.147 -25.332 20.966 1.00 56.37 373 GLU B C 1
ATOM 8170 O O . GLU B 1 376 ? 28.231 -25.095 19.747 1.00 52.29 373 GLU B O 1
ATOM 8176 N N . ASP B 1 377 ? 27.049 -25.139 21.686 1.00 55.11 374 ASP B N 1
ATOM 8177 C CA . ASP B 1 377 ? 25.849 -24.549 21.130 1.00 54.63 374 ASP B CA 1
ATOM 8178 C C . ASP B 1 377 ? 25.584 -23.209 21.822 1.00 56.83 374 ASP B C 1
ATOM 8179 O O . ASP B 1 377 ? 25.631 -23.150 23.058 1.00 61.95 374 ASP B O 1
ATOM 8184 N N . ARG B 1 378 ? 25.266 -22.160 21.049 1.00 53.45 375 ARG B N 1
ATOM 8185 C CA . ARG B 1 378 ? 24.635 -20.965 21.619 1.00 53.88 375 ARG B CA 1
ATOM 8186 C C . ARG B 1 378 ? 23.246 -20.722 21.037 1.00 52.18 375 ARG B C 1
ATOM 8187 O O . ARG B 1 378 ? 23.028 -20.843 19.820 1.00 51.04 375 ARG B O 1
ATOM 8195 N N . PHE B 1 379 ? 22.293 -20.394 21.905 1.00 48.92 376 PHE B N 1
ATOM 8196 C CA . PHE B 1 379 ? 20.908 -20.301 21.484 1.00 48.23 376 PHE B CA 1
ATOM 8197 C C . PHE B 1 379 ? 20.322 -19.041 22.047 1.00 48.32 376 PHE B C 1
ATOM 8198 O O . PHE B 1 379 ? 20.446 -18.803 23.223 1.00 46.86 376 PHE B O 1
ATOM 8206 N N . LYS B 1 380 ? 19.695 -18.243 21.188 1.00 53.31 377 LYS B N 1
ATOM 8207 C CA . LYS B 1 380 ? 18.861 -17.087 21.580 1.00 59.22 377 LYS B CA 1
ATOM 8208 C C . LYS B 1 380 ? 17.372 -17.316 21.236 1.00 58.35 377 LYS B C 1
ATOM 8209 O O . LYS B 1 380 ? 17.021 -17.491 20.047 1.00 57.23 377 LYS B O 1
ATOM 8215 N N . ASP B 1 381 ? 16.520 -17.329 22.271 1.00 57.62 378 ASP B N 1
ATOM 8216 C CA . ASP B 1 381 ? 15.048 -17.497 22.125 1.00 55.47 378 ASP B CA 1
ATOM 8217 C C . ASP B 1 381 ? 14.369 -16.600 23.127 1.00 56.09 378 ASP B C 1
ATOM 8218 O O . ASP B 1 381 ? 14.329 -16.893 24.327 1.00 54.66 378 ASP B O 1
ATOM 8223 N N . ASN B 1 382 ? 13.814 -15.507 22.638 1.00 59.82 379 ASN B N 1
ATOM 8224 C CA . ASN B 1 382 ? 13.179 -14.564 23.531 1.00 63.20 379 ASN B CA 1
ATOM 8225 C C . ASN B 1 382 ? 11.641 -14.623 23.577 1.00 60.87 379 ASN B C 1
ATOM 8226 O O . ASN B 1 382 ? 11.014 -13.926 24.352 1.00 69.22 379 ASN B O 1
ATOM 8231 N N . VAL B 1 383 ? 11.032 -15.471 22.776 1.00 62.20 380 VAL B N 1
ATOM 8232 C CA . VAL B 1 383 ? 9.579 -15.590 22.775 1.00 61.96 380 VAL B CA 1
ATOM 8233 C C . VAL B 1 383 ? 9.064 -16.786 23.637 1.00 59.53 380 VAL B C 1
ATOM 8234 O O . VAL B 1 383 ? 8.008 -16.683 24.268 1.00 59.11 380 VAL B O 1
ATOM 8238 N N . SER B 1 384 ? 9.824 -17.884 23.718 1.00 53.76 381 SER B N 1
ATOM 8239 C CA . SER B 1 384 ? 9.419 -19.026 24.559 1.00 54.41 381 SER B CA 1
ATOM 8240 C C . SER B 1 384 ? 9.779 -18.875 26.032 1.00 55.11 381 SER B C 1
ATOM 8241 O O . SER B 1 384 ? 9.269 -19.613 26.907 1.00 47.51 381 SER B O 1
ATOM 8244 N N . THR B 1 385 ? 10.691 -17.935 26.292 1.00 57.69 382 THR B N 1
ATOM 8245 C CA . THR B 1 385 ? 11.353 -17.828 27.586 1.00 60.11 382 THR B CA 1
ATOM 8246 C C . THR B 1 385 ? 10.799 -16.674 28.422 1.00 61.29 382 THR B C 1
ATOM 8247 O O . THR B 1 385 ? 11.412 -16.233 29.406 1.00 58.60 382 THR B O 1
ATOM 8251 N N . THR B 1 386 ? 9.618 -16.217 28.016 1.00 64.84 383 THR B N 1
ATOM 8252 C CA . THR B 1 386 ? 8.820 -15.209 28.725 1.00 61.51 383 THR B CA 1
ATOM 8253 C C . THR B 1 386 ? 7.587 -15.915 29.165 1.00 68.98 383 THR B C 1
ATOM 8254 O O . THR B 1 386 ? 6.899 -16.488 28.315 1.00 75.85 383 THR B O 1
ATOM 8258 N N . GLN B 1 387 ? 7.297 -15.898 30.460 1.00 69.46 384 GLN B N 1
ATOM 8259 C CA . GLN B 1 387 ? 6.098 -16.564 30.999 1.00 65.91 384 GLN B CA 1
ATOM 8260 C C . GLN B 1 387 ? 6.152 -16.273 32.464 1.00 68.97 384 GLN B C 1
ATOM 8261 O O . GLN B 1 387 ? 7.222 -16.384 33.086 1.00 67.42 384 GLN B O 1
ATOM 8267 N N . GLY B 1 388 ? 4.996 -15.922 33.017 1.00 64.41 385 GLY B N 1
ATOM 8268 C CA . GLY B 1 388 ? 4.900 -15.618 34.424 1.00 63.17 385 GLY B CA 1
ATOM 8269 C C . GLY B 1 388 ? 5.665 -14.362 34.777 1.00 62.46 385 GLY B C 1
ATOM 8270 O O . GLY B 1 388 ? 6.063 -14.178 35.921 1.00 66.69 385 GLY B O 1
ATOM 8271 N N . LYS B 1 389 ? 5.885 -13.500 33.792 1.00 63.03 386 LYS B N 1
ATOM 8272 C CA . LYS B 1 389 ? 6.401 -12.155 34.058 1.00 60.82 386 LYS B CA 1
ATOM 8273 C C . LYS B 1 389 ? 5.213 -11.234 34.266 1.00 62.72 386 LYS B C 1
ATOM 8274 O O . LYS B 1 389 ? 4.279 -11.206 33.459 1.00 63.90 386 LYS B O 1
ATOM 8280 N N . ASP B 1 390 ? 5.251 -10.485 35.356 1.00 61.93 387 ASP B N 1
ATOM 8281 C CA . ASP B 1 390 ? 4.176 -9.595 35.687 1.00 62.56 387 ASP B CA 1
ATOM 8282 C C . ASP B 1 390 ? 4.756 -8.221 36.072 1.00 64.57 387 ASP B C 1
ATOM 8283 O O . ASP B 1 390 ? 5.877 -8.144 36.591 1.00 63.82 387 ASP B O 1
ATOM 8288 N N . SER B 1 391 ? 3.994 -7.151 35.832 1.00 64.75 388 SER B N 1
ATOM 8289 C CA . SER B 1 391 ? 4.477 -5.781 36.095 1.00 69.53 388 SER B CA 1
ATOM 8290 C C . SER B 1 391 ? 4.706 -5.469 37.582 1.00 71.93 388 SER B C 1
ATOM 8291 O O . SER B 1 391 ? 5.334 -4.477 37.918 1.00 73.16 388 SER B O 1
ATOM 8294 N N . SER B 1 392 ? 4.202 -6.319 38.464 1.00 72.60 389 SER B N 1
ATOM 8295 C CA . SER B 1 392 ? 4.487 -6.201 39.893 1.00 73.74 389 SER B CA 1
ATOM 8296 C C . SER B 1 392 ? 5.913 -6.631 40.226 1.00 74.94 389 SER B C 1
ATOM 8297 O O . SER B 1 392 ? 6.411 -6.366 41.327 1.00 75.87 389 SER B O 1
ATOM 8300 N N . GLY B 1 393 ? 6.561 -7.307 39.280 1.00 72.46 390 GLY B N 1
ATOM 8301 C CA . GLY B 1 393 ? 7.873 -7.889 39.526 1.00 70.94 390 GLY B CA 1
ATOM 8302 C C . GLY B 1 393 ? 7.783 -9.165 40.352 1.00 70.93 390 GLY B C 1
ATOM 8303 O O . GLY B 1 393 ? 8.808 -9.687 40.815 1.00 70.30 390 GLY B O 1
ATOM 8304 N N . SER B 1 394 ? 6.557 -9.675 40.521 1.00 69.77 391 SER B N 1
ATOM 8305 C CA . SER B 1 394 ? 6.292 -10.863 41.349 1.00 66.86 391 SER B CA 1
ATOM 8306 C C . SER B 1 394 ? 5.456 -11.957 40.651 1.00 64.03 391 SER B C 1
ATOM 8307 O O . SER B 1 394 ? 4.723 -12.716 41.294 1.00 62.79 391 SER B O 1
ATOM 8310 N N . GLY B 1 395 ? 5.586 -12.051 39.332 1.00 63.88 392 GLY B N 1
ATOM 8311 C CA . GLY B 1 395 ? 4.977 -13.163 38.590 1.00 62.00 392 GLY B CA 1
ATOM 8312 C C . GLY B 1 395 ? 5.701 -14.432 38.948 1.00 57.15 392 GLY B C 1
ATOM 8313 O O . GLY B 1 395 ? 6.741 -14.381 39.586 1.00 57.18 392 GLY B O 1
ATOM 8314 N N . TYR B 1 396 ? 5.162 -15.576 38.557 1.00 58.29 393 TYR B N 1
ATOM 8315 C CA . TYR B 1 396 ? 5.775 -16.845 38.959 1.00 58.47 393 TYR B CA 1
ATOM 8316 C C . TYR B 1 396 ? 7.179 -16.979 38.377 1.00 59.00 393 TYR B C 1
ATOM 8317 O O . TYR B 1 396 ? 8.065 -17.534 39.013 1.00 58.41 393 TYR B O 1
ATOM 8326 N N . GLY B 1 397 ? 7.385 -16.408 37.196 1.00 61.62 394 GLY B N 1
ATOM 8327 C CA . GLY B 1 397 ? 8.690 -16.422 36.534 1.00 62.96 394 GLY B CA 1
ATOM 8328 C C . GLY B 1 397 ? 9.658 -15.362 37.007 1.00 63.67 394 GLY B C 1
ATOM 8329 O O . GLY B 1 397 ? 10.870 -15.501 36.869 1.00 68.58 394 GLY B O 1
ATOM 8330 N N . ASP B 1 398 ? 9.139 -14.293 37.571 1.00 61.50 395 ASP B N 1
ATOM 8331 C CA . ASP B 1 398 ? 10.005 -13.310 38.159 1.00 62.71 395 ASP B CA 1
ATOM 8332 C C . ASP B 1 398 ? 10.706 -13.928 39.367 1.00 63.06 395 ASP B C 1
ATOM 8333 O O . ASP B 1 398 ? 11.799 -13.481 39.750 1.00 69.97 395 ASP B O 1
ATOM 8338 N N . GLN B 1 399 ? 10.089 -14.929 39.990 1.00 59.82 396 GLN B N 1
ATOM 8339 C CA . GLN B 1 399 ? 10.670 -15.505 41.207 1.00 63.23 396 GLN B CA 1
ATOM 8340 C C . GLN B 1 399 ? 11.513 -16.719 40.906 1.00 62.27 396 GLN B C 1
ATOM 8341 O O . GLN B 1 399 ? 12.621 -16.868 41.418 1.00 65.82 396 GLN B O 1
ATOM 8347 N N . LEU B 1 400 ? 10.988 -17.573 40.052 1.00 60.01 397 LEU B N 1
ATOM 8348 C CA . LEU B 1 400 ? 11.683 -18.782 39.694 1.00 61.16 397 LEU B CA 1
ATOM 8349 C C . LEU B 1 400 ? 12.855 -18.571 38.709 1.00 60.92 397 LEU B C 1
ATOM 8350 O O . LEU B 1 400 ? 13.838 -19.318 38.753 1.00 61.10 397 LEU B O 1
ATOM 8355 N N . ALA B 1 401 ? 12.744 -17.607 37.798 1.00 60.42 398 ALA B N 1
ATOM 8356 C CA . ALA B 1 401 ? 13.730 -17.474 36.721 1.00 59.93 398 ALA B CA 1
ATOM 8357 C C . ALA B 1 401 ? 14.288 -16.084 36.680 1.00 59.78 398 ALA B C 1
ATOM 8358 O O . ALA B 1 401 ? 13.611 -15.179 36.217 1.00 59.02 398 ALA B O 1
ATOM 8360 N N . LYS B 1 402 ? 15.517 -15.912 37.161 1.00 60.07 399 LYS B N 1
ATOM 8361 C CA . LYS B 1 402 ? 16.119 -14.578 37.211 1.00 65.73 399 LYS B CA 1
ATOM 8362 C C . LYS B 1 402 ? 17.354 -14.479 36.324 1.00 66.59 399 LYS B C 1
ATOM 8363 O O . LYS B 1 402 ? 18.026 -15.460 36.061 1.00 62.88 399 LYS B O 1
ATOM 8369 N N . GLY B 1 403 ? 17.659 -13.272 35.881 1.00 69.06 400 GLY B N 1
ATOM 8370 C CA . GLY B 1 403 ? 18.713 -13.093 34.908 1.00 77.49 400 GLY B CA 1
ATOM 8371 C C . GLY B 1 403 ? 18.197 -13.354 33.501 1.00 79.49 400 GLY B C 1
ATOM 8372 O O . GLY B 1 403 ? 17.009 -13.579 33.299 1.00 74.31 400 GLY B O 1
ATOM 8373 N N . ASP B 1 404 ? 19.104 -13.307 32.527 1.00 84.10 401 ASP B N 1
ATOM 8374 C CA . ASP B 1 404 ? 18.722 -13.332 31.127 1.00 72.70 401 ASP B CA 1
ATOM 8375 C C . ASP B 1 404 ? 18.214 -14.708 30.844 1.00 63.87 401 ASP B C 1
ATOM 8376 O O . ASP B 1 404 ? 18.979 -15.630 30.840 1.00 61.33 401 ASP B O 1
ATOM 8381 N N . ARG B 1 405 ? 16.912 -14.846 30.630 1.00 63.36 402 ARG B N 1
ATOM 8382 C CA . ARG B 1 405 ? 16.319 -16.150 30.288 1.00 57.38 402 ARG B CA 1
ATOM 8383 C C . ARG B 1 405 ? 16.365 -16.446 28.800 1.00 52.84 402 ARG B C 1
ATOM 8384 O O . ARG B 1 405 ? 15.795 -17.405 28.352 1.00 51.54 402 ARG B O 1
ATOM 8392 N N . SER B 1 406 ? 16.997 -15.605 28.012 1.00 56.34 403 SER B N 1
ATOM 8393 C CA . SER B 1 406 ? 16.813 -15.690 26.566 1.00 56.30 403 SER B CA 1
ATOM 8394 C C . SER B 1 406 ? 17.975 -16.402 25.891 1.00 58.82 403 SER B C 1
ATOM 8395 O O . SER B 1 406 ? 17.919 -16.678 24.693 1.00 57.19 403 SER B O 1
ATOM 8398 N N . LYS B 1 407 ? 19.025 -16.698 26.656 1.00 65.02 404 LYS B N 1
ATOM 8399 C CA . LYS B 1 407 ? 20.257 -17.231 26.084 1.00 64.42 404 LYS B CA 1
ATOM 8400 C C . LYS B 1 407 ? 20.657 -18.508 26.786 1.00 62.74 404 LYS B C 1
ATOM 8401 O O . LYS B 1 407 ? 20.743 -18.538 28.014 1.00 65.08 404 LYS B O 1
ATOM 8407 N N . MET B 1 408 ? 20.891 -19.554 25.999 1.00 56.32 405 MET B N 1
ATOM 8408 C CA . MET B 1 408 ? 21.238 -20.853 26.525 1.00 54.96 405 MET B CA 1
ATOM 8409 C C . MET B 1 408 ? 22.558 -21.365 25.895 1.00 58.27 405 MET B C 1
ATOM 8410 O O . MET B 1 408 ? 22.780 -21.189 24.690 1.00 53.83 405 MET B O 1
ATOM 8415 N N . GLU B 1 409 ? 23.437 -21.949 26.731 1.00 62.37 406 GLU B N 1
ATOM 8416 C CA . GLU B 1 409 ? 24.751 -22.497 26.330 1.00 60.70 406 GLU B CA 1
ATOM 8417 C C . GLU B 1 409 ? 24.767 -23.990 26.597 1.00 65.00 406 GLU B C 1
ATOM 8418 O O . GLU B 1 409 ? 24.224 -24.461 27.599 1.00 69.01 406 GLU B O 1
ATOM 8424 N N . SER B 1 410 ? 25.428 -24.734 25.718 1.00 63.17 407 SER B N 1
ATOM 8425 C CA . SER B 1 410 ? 25.647 -26.166 25.922 1.00 58.19 407 SER B CA 1
ATOM 8426 C C . SER B 1 410 ? 27.034 -26.550 25.403 1.00 59.70 407 SER B C 1
ATOM 8427 O O . SER B 1 410 ? 27.453 -26.114 24.328 1.00 60.54 407 SER B O 1
ATOM 8430 N N . ARG B 1 411 ? 27.764 -27.349 26.168 1.00 59.04 408 ARG B N 1
ATOM 8431 C CA . ARG B 1 411 ? 29.077 -27.794 25.727 1.00 58.90 408 ARG B CA 1
ATOM 8432 C C . ARG B 1 411 ? 29.221 -29.276 26.016 1.00 61.96 408 ARG B C 1
ATOM 8433 O O . ARG B 1 411 ? 28.891 -29.736 27.118 1.00 60.01 408 ARG B O 1
ATOM 8441 N N . ILE B 1 412 ? 29.691 -30.020 25.009 1.00 58.67 409 ILE B N 1
ATOM 8442 C CA . ILE B 1 412 ? 30.024 -31.411 25.170 1.00 56.14 409 ILE B CA 1
ATOM 8443 C C . ILE B 1 412 ? 31.456 -31.611 24.727 1.00 58.03 409 ILE B C 1
ATOM 8444 O O . ILE B 1 412 ? 31.822 -31.281 23.600 1.00 61.81 409 ILE B O 1
ATOM 8449 N N . ALA B 1 413 ? 32.267 -32.163 25.614 1.00 58.00 410 ALA B N 1
ATOM 8450 C CA . ALA B 1 413 ? 33.597 -32.591 25.247 1.00 56.66 410 ALA B CA 1
ATOM 8451 C C . ALA B 1 413 ? 33.627 -34.109 25.311 1.00 57.00 410 ALA B C 1
ATOM 8452 O O . ALA B 1 413 ? 33.152 -34.700 26.283 1.00 54.35 410 ALA B O 1
ATOM 8454 N N . SER B 1 414 ? 34.212 -34.731 24.290 1.00 58.47 411 SER B N 1
ATOM 8455 C CA . SER B 1 414 ? 34.164 -36.179 24.145 1.00 58.93 411 SER B CA 1
ATOM 8456 C C . SER B 1 414 ? 35.489 -36.746 23.702 1.00 60.63 411 SER B C 1
ATOM 8457 O O . SER B 1 414 ? 36.225 -36.099 22.958 1.00 71.37 411 SER B O 1
ATOM 8460 N N . ALA B 1 415 ? 35.791 -37.961 24.147 1.00 60.33 412 ALA B N 1
ATOM 8461 C CA . ALA B 1 415 ? 36.905 -38.735 23.592 1.00 61.35 412 ALA B CA 1
ATOM 8462 C C . ALA B 1 415 ? 36.502 -40.192 23.529 1.00 62.54 412 ALA B C 1
ATOM 8463 O O . ALA B 1 415 ? 35.662 -40.644 24.315 1.00 62.74 412 ALA B O 1
ATOM 8465 N N . TYR B 1 416 ? 37.103 -40.930 22.595 1.00 64.69 413 TYR B N 1
ATOM 8466 C CA . TYR B 1 416 ? 36.769 -42.335 22.391 1.00 63.65 413 TYR B CA 1
ATOM 8467 C C . TYR B 1 416 ? 37.937 -43.155 21.872 1.00 65.37 413 TYR B C 1
ATOM 8468 O O . TYR B 1 416 ? 38.887 -42.633 21.273 1.00 65.38 413 TYR B O 1
ATOM 8477 N N . ILE B 1 417 ? 37.863 -44.455 22.129 1.00 67.51 414 ILE B N 1
ATOM 8478 C CA . ILE B 1 417 ? 38.854 -45.395 21.615 1.00 69.20 414 ILE B CA 1
ATOM 8479 C C . ILE B 1 417 ? 38.131 -46.612 21.074 1.00 64.32 414 ILE B C 1
ATOM 8480 O O . ILE B 1 417 ? 37.101 -47.022 21.594 1.00 62.38 414 ILE B O 1
ATOM 8485 N N . GLU B 1 418 ? 38.675 -47.178 20.011 1.00 65.46 415 GLU B N 1
ATOM 8486 C CA . GLU B 1 418 ? 37.994 -48.218 19.260 1.00 66.24 415 GLU B CA 1
ATOM 8487 C C . GLU B 1 418 ? 38.975 -49.188 18.618 1.00 67.11 415 GLU B C 1
ATOM 8488 O O . GLU B 1 418 ? 39.941 -48.772 18.013 1.00 68.09 415 GLU B O 1
ATOM 8494 N N . ASP B 1 419 ? 38.708 -50.482 18.735 1.00 70.23 416 ASP B N 1
ATOM 8495 C CA . ASP B 1 419 ? 39.575 -51.509 18.153 1.00 70.06 416 ASP B CA 1
ATOM 8496 C C . ASP B 1 419 ? 38.772 -52.458 17.254 1.00 73.06 416 ASP B C 1
ATOM 8497 O O . ASP B 1 419 ? 37.693 -52.936 17.638 1.00 70.94 416 ASP B O 1
ATOM 8502 N N . ASN B 1 420 ? 39.260 -52.677 16.037 1.00 74.69 417 ASN B N 1
ATOM 8503 C CA . ASN B 1 420 ? 38.710 -53.726 15.206 1.00 77.75 417 ASN B CA 1
ATOM 8504 C C . ASN B 1 420 ? 39.702 -54.883 15.112 1.00 77.84 417 ASN B C 1
ATOM 8505 O O . ASN B 1 420 ? 40.746 -54.785 14.486 1.00 72.62 417 ASN B O 1
ATOM 8510 N N . LEU B 1 421 ? 39.336 -55.988 15.740 1.00 80.13 418 LEU B N 1
ATOM 8511 C CA . LEU B 1 421 ? 40.209 -57.138 15.849 1.00 84.19 418 LEU B CA 1
ATOM 8512 C C . LEU B 1 421 ? 39.765 -58.218 14.870 1.00 85.78 418 LEU B C 1
ATOM 8513 O O . LEU B 1 421 ? 38.568 -58.443 14.716 1.00 86.87 418 LEU B O 1
ATOM 8518 N N . LYS B 1 422 ? 40.711 -58.882 14.205 1.00 87.75 419 LYS B N 1
ATOM 8519 C CA . LYS B 1 422 ? 40.420 -60.185 13.611 1.00 93.25 419 LYS B CA 1
ATOM 8520 C C . LYS B 1 422 ? 40.818 -61.250 14.618 1.00 90.64 419 LYS B C 1
ATOM 8521 O O . LYS B 1 422 ? 41.975 -61.610 14.745 1.00 90.92 419 LYS B O 1
ATOM 8527 N N . VAL B 1 423 ? 39.838 -61.732 15.357 1.00 88.75 420 VAL B N 1
ATOM 8528 C CA . VAL B 1 423 ? 40.099 -62.666 16.439 1.00 89.94 420 VAL B CA 1
ATOM 8529 C C . VAL B 1 423 ? 40.448 -64.037 15.874 1.00 88.31 420 VAL B C 1
ATOM 8530 O O . VAL B 1 423 ? 41.232 -64.769 16.466 1.00 89.44 420 VAL B O 1
ATOM 8534 N N . THR B 1 424 ? 39.844 -64.379 14.736 1.00 86.58 421 THR B N 1
ATOM 8535 C CA . THR B 1 424 ? 40.232 -65.557 13.949 1.00 89.49 421 THR B CA 1
ATOM 8536 C C . THR B 1 424 ? 40.033 -65.148 12.489 1.00 90.28 421 THR B C 1
ATOM 8537 O O . THR B 1 424 ? 39.550 -64.031 12.228 1.00 83.90 421 THR B O 1
ATOM 8541 N N . ASP B 1 425 ? 40.391 -66.015 11.535 1.00 93.85 422 ASP B N 1
ATOM 8542 C CA . ASP B 1 425 ? 40.167 -65.675 10.117 1.00 97.38 422 ASP B CA 1
ATOM 8543 C C . ASP B 1 425 ? 38.664 -65.623 9.850 1.00 97.27 422 ASP B C 1
ATOM 8544 O O . ASP B 1 425 ? 38.221 -65.212 8.771 1.00 94.49 422 ASP B O 1
ATOM 8549 N N . SER B 1 426 ? 37.897 -66.046 10.857 1.00 98.57 423 SER B N 1
ATOM 8550 C CA . SER B 1 426 ? 36.452 -66.164 10.775 1.00 96.25 423 SER B CA 1
ATOM 8551 C C . SER B 1 426 ? 35.716 -65.143 11.676 1.00 95.76 423 SER B C 1
ATOM 8552 O O . SER B 1 426 ? 34.517 -64.898 11.509 1.00 93.31 423 SER B O 1
ATOM 8555 N N . THR B 1 427 ? 36.440 -64.547 12.620 1.00 95.95 424 THR B N 1
ATOM 8556 C CA . THR B 1 427 ? 35.816 -63.736 13.661 1.00 93.41 424 THR B CA 1
ATOM 8557 C C . THR B 1 427 ? 36.290 -62.262 13.649 1.00 91.27 424 THR B C 1
ATOM 8558 O O . THR B 1 427 ? 37.451 -61.976 13.922 1.00 93.33 424 THR B O 1
ATOM 8562 N N . ASP B 1 428 ? 35.379 -61.338 13.330 1.00 88.63 425 ASP B N 1
ATOM 8563 C CA . ASP B 1 428 ? 35.654 -59.887 13.384 1.00 85.35 425 ASP B CA 1
ATOM 8564 C C . ASP B 1 428 ? 34.930 -59.292 14.565 1.00 79.02 425 ASP B C 1
ATOM 8565 O O . ASP B 1 428 ? 33.712 -59.341 14.599 1.00 79.28 425 ASP B O 1
ATOM 8570 N N . VAL B 1 429 ? 35.676 -58.719 15.508 1.00 78.40 426 VAL B N 1
ATOM 8571 C CA . VAL B 1 429 ? 35.117 -58.153 16.746 1.00 79.32 426 VAL B CA 1
ATOM 8572 C C . VAL B 1 429 ? 35.537 -56.689 17.002 1.00 82.27 426 VAL B C 1
ATOM 8573 O O . VAL B 1 429 ? 36.729 -56.374 16.926 1.00 84.15 426 VAL B O 1
ATOM 8577 N N . VAL B 1 430 ? 34.563 -55.813 17.321 1.00 79.57 427 VAL B N 1
ATOM 8578 C CA . VAL B 1 430 ? 34.820 -54.392 17.597 1.00 72.27 427 VAL B CA 1
ATOM 8579 C C . VAL B 1 430 ? 34.576 -54.049 19.062 1.00 71.14 427 VAL B C 1
ATOM 8580 O O . VAL B 1 430 ? 33.512 -54.328 19.607 1.00 66.89 427 VAL B O 1
ATOM 8584 N N . LEU B 1 431 ? 35.573 -53.427 19.683 1.00 73.34 428 LEU B N 1
ATOM 8585 C CA . LEU B 1 431 ? 35.493 -52.995 21.071 1.00 72.85 428 LEU B CA 1
ATOM 8586 C C . LEU B 1 431 ? 35.686 -51.504 21.117 1.00 71.61 428 LEU B C 1
ATOM 8587 O O . LEU B 1 431 ? 36.780 -51.027 20.794 1.00 71.25 428 LEU B O 1
ATOM 8592 N N . GLY B 1 432 ? 34.647 -50.774 21.528 1.00 69.15 429 GLY B N 1
ATOM 8593 C CA . GLY B 1 432 ? 34.719 -49.318 21.643 1.00 66.86 429 GLY B CA 1
ATOM 8594 C C . GLY B 1 432 ? 34.293 -48.784 22.995 1.00 68.11 429 GLY B C 1
ATOM 8595 O O . GLY B 1 432 ? 33.492 -49.393 23.700 1.00 63.79 429 GLY B O 1
ATOM 8596 N N . LEU B 1 433 ? 34.838 -47.625 23.357 1.00 70.67 430 LEU B N 1
ATOM 8597 C CA . LEU B 1 433 ? 34.443 -46.920 24.575 1.00 67.84 430 LEU B CA 1
ATOM 8598 C C . LEU B 1 433 ? 34.379 -45.449 24.265 1.00 66.81 430 LEU B C 1
ATOM 8599 O O . LEU B 1 433 ? 35.254 -44.903 23.608 1.00 69.75 430 LEU B O 1
ATOM 8604 N N . ARG B 1 434 ? 33.315 -44.804 24.711 1.00 71.70 431 ARG B N 1
ATOM 8605 C CA . ARG B 1 434 ? 33.127 -43.383 24.456 1.00 66.48 431 ARG B CA 1
ATOM 8606 C C . ARG B 1 434 ? 32.851 -42.664 25.771 1.00 68.53 431 ARG B C 1
ATOM 8607 O O . ARG B 1 434 ? 31.976 -43.057 26.547 1.00 61.49 431 ARG B O 1
ATOM 8615 N N . PHE B 1 435 ? 33.634 -41.615 26.010 1.00 70.79 432 PHE B N 1
ATOM 8616 C CA . PHE B 1 435 ? 33.458 -40.743 27.155 1.00 67.25 432 PHE B CA 1
ATOM 8617 C C . PHE B 1 435 ? 32.846 -39.448 26.685 1.00 62.88 432 PHE B C 1
ATOM 8618 O O . PHE B 1 435 ? 33.294 -38.876 25.706 1.00 61.87 432 PHE B O 1
ATOM 8626 N N . ASP B 1 436 ? 31.823 -38.996 27.390 1.00 62.34 433 ASP B N 1
ATOM 8627 C CA . ASP B 1 436 ? 31.155 -37.746 27.059 1.00 61.39 433 ASP B CA 1
ATOM 8628 C C . ASP B 1 436 ? 31.013 -36.915 28.319 1.00 62.25 433 ASP B C 1
ATOM 8629 O O . ASP B 1 436 ? 30.677 -37.449 29.367 1.00 67.77 433 ASP B O 1
ATOM 8634 N N . ASP B 1 437 ? 31.280 -35.618 28.223 1.00 62.84 434 ASP B N 1
ATOM 8635 C CA . ASP B 1 437 ? 31.133 -34.706 29.356 1.00 64.54 434 ASP B CA 1
ATOM 8636 C C . ASP B 1 437 ? 30.367 -33.468 28.909 1.00 62.47 434 ASP B C 1
ATOM 8637 O O . ASP B 1 437 ? 30.851 -32.684 28.089 1.00 55.81 434 ASP B O 1
ATOM 8642 N N . HIS B 1 438 ? 29.161 -33.328 29.442 1.00 60.01 435 HIS B N 1
ATOM 8643 C CA . HIS B 1 438 ? 28.272 -32.251 29.072 1.00 55.85 435 HIS B CA 1
ATOM 8644 C C . HIS B 1 438 ? 28.244 -31.170 30.177 1.00 60.80 435 HIS B C 1
ATOM 8645 O O . HIS B 1 438 ? 28.295 -31.478 31.364 1.00 66.24 435 HIS B O 1
ATOM 8652 N N . SER B 1 439 ? 28.174 -29.902 29.787 1.00 56.88 436 SER B N 1
ATOM 8653 C CA . SER B 1 439 ? 28.284 -28.823 30.738 1.00 55.47 436 SER B CA 1
ATOM 8654 C C . SER B 1 439 ? 27.186 -28.856 31.798 1.00 56.23 436 SER B C 1
ATOM 8655 O O . SER B 1 439 ? 27.413 -28.489 32.928 1.00 59.28 436 SER B O 1
ATOM 8658 N N . LYS B 1 440 ? 25.978 -29.267 31.454 1.00 59.10 437 LYS B N 1
ATOM 8659 C CA . LYS B 1 440 ? 24.919 -29.351 32.471 1.00 62.11 437 LYS B CA 1
ATOM 8660 C C . LYS B 1 440 ? 24.798 -30.754 33.089 1.00 61.07 437 LYS B C 1
ATOM 8661 O O . LYS B 1 440 ? 24.620 -30.870 34.298 1.00 61.05 437 LYS B O 1
ATOM 8667 N N . SER B 1 441 ? 24.875 -31.806 32.276 1.00 57.59 438 SER B N 1
ATOM 8668 C CA . SER B 1 441 ? 24.426 -33.128 32.746 1.00 65.96 438 SER B CA 1
ATOM 8669 C C . SER B 1 441 ? 25.527 -33.967 33.426 1.00 69.80 438 SER B C 1
ATOM 8670 O O . SER B 1 441 ? 25.215 -34.897 34.170 1.00 70.79 438 SER B O 1
ATOM 8673 N N . GLY B 1 442 ? 26.795 -33.634 33.195 1.00 64.00 439 GLY B N 1
ATOM 8674 C CA . GLY B 1 442 ? 27.897 -34.412 33.767 1.00 63.96 439 GLY B CA 1
ATOM 8675 C C . GLY B 1 442 ? 28.573 -35.297 32.731 1.00 63.90 439 GLY B C 1
ATOM 8676 O O . GLY B 1 442 ? 28.312 -35.181 31.522 1.00 67.25 439 GLY B O 1
ATOM 8677 N N . SER B 1 443 ? 29.439 -36.190 33.194 1.00 61.08 440 SER B N 1
ATOM 8678 C CA . SER B 1 443 ? 30.113 -37.090 32.281 1.00 60.78 440 SER B CA 1
ATOM 8679 C C . SER B 1 443 ? 29.423 -38.429 32.215 1.00 60.10 440 SER B C 1
ATOM 8680 O O . SER B 1 443 ? 28.681 -38.774 33.112 1.00 61.35 440 SER B O 1
ATOM 8683 N N . ASN B 1 444 ? 29.694 -39.185 31.152 1.00 62.61 441 ASN B N 1
ATOM 8684 C CA . ASN B 1 444 ? 29.033 -40.466 30.904 1.00 65.48 441 ASN B CA 1
ATOM 8685 C C . ASN B 1 444 ? 29.820 -41.423 29.983 1.00 63.92 441 ASN B C 1
ATOM 8686 O O . ASN B 1 444 ? 30.272 -41.043 28.887 1.00 60.77 441 ASN B O 1
ATOM 8691 N N . TRP B 1 445 ? 29.912 -42.683 30.402 1.00 64.24 442 TRP B N 1
ATOM 8692 C CA . TRP B 1 445 ? 30.612 -43.707 29.616 1.00 66.46 442 TRP B CA 1
ATOM 8693 C C . TRP B 1 445 ? 29.675 -44.541 28.742 1.00 65.68 442 TRP B C 1
ATOM 8694 O O . TRP B 1 445 ? 28.581 -44.913 29.176 1.00 69.83 442 TRP B O 1
ATOM 8705 N N . SER B 1 446 ? 30.131 -44.845 27.523 1.00 66.07 443 SER B N 1
ATOM 8706 C CA . SER B 1 446 ? 29.377 -45.643 26.557 1.00 64.91 443 SER B CA 1
ATOM 8707 C C . SER B 1 446 ? 30.241 -46.791 25.989 1.00 66.49 443 SER B C 1
ATOM 8708 O O . SER B 1 446 ? 30.914 -46.617 24.956 1.00 60.46 443 SER B O 1
ATOM 8711 N N . PRO B 1 447 ? 30.195 -47.979 26.650 1.00 69.75 444 PRO B N 1
ATOM 8712 C CA . PRO B 1 447 ? 30.816 -49.193 26.127 1.00 66.50 444 PRO B CA 1
ATOM 8713 C C . PRO B 1 447 ? 30.068 -49.719 24.906 1.00 62.95 444 PRO B C 1
ATOM 8714 O O . PRO B 1 447 ? 28.883 -49.450 24.758 1.00 59.02 444 PRO B O 1
ATOM 8718 N N . SER B 1 448 ? 30.759 -50.464 24.047 1.00 64.94 445 SER B N 1
ATOM 8719 C CA . SER B 1 448 ? 30.241 -50.818 22.724 1.00 66.91 445 SER B CA 1
ATOM 8720 C C . SER B 1 448 ? 30.885 -52.090 22.118 1.00 66.10 445 SER B C 1
ATOM 8721 O O . SER B 1 448 ? 31.995 -52.032 21.592 1.00 67.22 445 SER B O 1
ATOM 8724 N N . LEU B 1 449 ? 30.177 -53.220 22.171 1.00 66.67 446 LEU B N 1
ATOM 8725 C CA . LEU B 1 449 ? 30.647 -54.475 21.561 1.00 70.07 446 LEU B CA 1
ATOM 8726 C C . LEU B 1 449 ? 29.987 -54.744 20.203 1.00 72.33 446 LEU B C 1
ATOM 8727 O O . LEU B 1 449 ? 28.845 -54.375 19.969 1.00 74.10 446 LEU B O 1
ATOM 8732 N N . ASN B 1 450 ? 30.696 -55.408 19.305 1.00 77.78 447 ASN B N 1
ATOM 8733 C CA . ASN B 1 450 ? 30.117 -55.749 18.009 1.00 79.24 447 ASN B CA 1
ATOM 8734 C C . ASN B 1 450 ? 30.836 -56.903 17.326 1.00 78.60 447 ASN B C 1
ATOM 8735 O O . ASN B 1 450 ? 32.022 -56.818 17.042 1.00 75.50 447 ASN B O 1
ATOM 8740 N N . ILE B 1 451 ? 30.086 -57.971 17.058 1.00 80.89 448 ILE B N 1
ATOM 8741 C CA . ILE B 1 451 ? 30.651 -59.260 16.650 1.00 80.97 448 ILE B CA 1
ATOM 8742 C C . ILE B 1 451 ? 30.145 -59.693 15.277 1.00 76.80 448 ILE B C 1
ATOM 8743 O O . ILE B 1 451 ? 28.969 -59.589 14.981 1.00 73.34 448 ILE B O 1
ATOM 8748 N N . THR B 1 452 ? 31.049 -60.165 14.436 1.00 75.71 449 THR B N 1
ATOM 8749 C CA . THR B 1 452 ? 30.659 -60.835 13.209 1.00 76.87 449 THR B CA 1
ATOM 8750 C C . THR B 1 452 ? 31.398 -62.184 13.196 1.00 81.70 449 THR B C 1
ATOM 8751 O O . THR B 1 452 ? 32.584 -62.233 13.489 1.00 87.72 449 THR B O 1
ATOM 8755 N N . GLN B 1 453 ? 30.682 -63.277 12.921 1.00 83.45 450 GLN B N 1
ATOM 8756 C CA . GLN B 1 453 ? 31.224 -64.627 13.077 1.00 85.30 450 GLN B CA 1
ATOM 8757 C C . GLN B 1 453 ? 30.777 -65.520 11.940 1.00 85.26 450 GLN B C 1
ATOM 8758 O O . GLN B 1 453 ? 29.680 -66.060 11.968 1.00 86.40 450 GLN B O 1
ATOM 8764 N N . LYS B 1 454 ? 31.621 -65.690 10.941 1.00 85.52 451 LYS B N 1
ATOM 8765 C CA . LYS B 1 454 ? 31.284 -66.570 9.837 1.00 92.54 451 LYS B CA 1
ATOM 8766 C C . LYS B 1 454 ? 31.023 -68.016 10.307 1.00 93.13 451 LYS B C 1
ATOM 8767 O O . LYS B 1 454 ? 31.728 -68.525 11.164 1.00 92.02 451 LYS B O 1
ATOM 8773 N N . LEU B 1 455 ? 29.972 -68.643 9.784 1.00 92.98 452 LEU B N 1
ATOM 8774 C CA . LEU B 1 455 ? 29.639 -70.033 10.130 1.00 94.17 452 LEU B CA 1
ATOM 8775 C C . LEU B 1 455 ? 30.076 -70.935 9.013 1.00 95.41 452 LEU B C 1
ATOM 8776 O O . LEU B 1 455 ? 30.616 -72.005 9.249 1.00 94.67 452 LEU B O 1
ATOM 8781 N N . ASN B 1 456 ? 29.815 -70.495 7.785 1.00 95.28 453 ASN B N 1
ATOM 8782 C CA . ASN B 1 456 ? 30.361 -71.148 6.593 1.00 97.05 453 ASN B CA 1
ATOM 8783 C C . ASN B 1 456 ? 30.152 -70.263 5.369 1.00 94.79 453 ASN B C 1
ATOM 8784 O O . ASN B 1 456 ? 29.584 -69.172 5.458 1.00 90.18 453 ASN B O 1
ATOM 8789 N N . ASP B 1 457 ? 30.580 -70.758 4.217 1.00 96.83 454 ASP B N 1
ATOM 8790 C CA . ASP B 1 457 ? 30.545 -69.970 2.998 1.00 96.40 454 ASP B CA 1
ATOM 8791 C C . ASP B 1 457 ? 29.192 -69.258 2.755 1.00 95.97 454 ASP B C 1
ATOM 8792 O O . ASP B 1 457 ? 29.116 -68.317 1.970 1.00 93.56 454 ASP B O 1
ATOM 8797 N N . TYR B 1 458 ? 28.131 -69.694 3.429 1.00 97.69 455 TYR B N 1
ATOM 8798 C CA . TYR B 1 458 ? 26.793 -69.172 3.156 1.00 98.00 455 TYR B CA 1
ATOM 8799 C C . TYR B 1 458 ? 26.135 -68.410 4.310 1.00 95.17 455 TYR B C 1
ATOM 8800 O O . TYR B 1 458 ? 25.354 -67.478 4.083 1.00 90.80 455 TYR B O 1
ATOM 8809 N N . PHE B 1 459 ? 26.399 -68.832 5.542 1.00 94.51 456 PHE B N 1
ATOM 8810 C CA . PHE B 1 459 ? 25.780 -68.181 6.688 1.00 91.63 456 PHE B CA 1
ATOM 8811 C C . PHE B 1 459 ? 26.825 -67.389 7.425 1.00 89.11 456 PHE B C 1
ATOM 8812 O O . PHE B 1 459 ? 28.024 -67.519 7.200 1.00 89.45 456 PHE B O 1
ATOM 8820 N N . THR B 1 460 ? 26.344 -66.556 8.325 1.00 88.97 457 THR B N 1
ATOM 8821 C CA . THR B 1 460 ? 27.215 -65.819 9.217 1.00 87.37 457 THR B CA 1
ATOM 8822 C C . THR B 1 460 ? 26.333 -65.205 10.312 1.00 85.02 457 THR B C 1
ATOM 8823 O O . THR B 1 460 ? 25.162 -64.924 10.094 1.00 82.78 457 THR B O 1
ATOM 8827 N N . LEU B 1 461 ? 26.898 -65.073 11.502 1.00 86.44 458 LEU B N 1
ATOM 8828 C CA . LEU B 1 461 ? 26.166 -64.706 12.703 1.00 88.24 458 LEU B CA 1
ATOM 8829 C C . LEU B 1 461 ? 26.632 -63.340 13.081 1.00 87.85 458 LEU B C 1
ATOM 8830 O O . LEU B 1 461 ? 27.804 -63.024 12.896 1.00 91.28 458 LEU B O 1
ATOM 8835 N N . LYS B 1 462 ? 25.745 -62.521 13.615 1.00 86.83 459 LYS B N 1
ATOM 8836 C CA . LYS B 1 462 ? 26.087 -61.120 13.856 1.00 82.72 459 LYS B CA 1
ATOM 8837 C C . LYS B 1 462 ? 25.358 -60.569 15.056 1.00 84.26 459 LYS B C 1
ATOM 8838 O O . LYS B 1 462 ? 24.214 -60.924 15.311 1.00 103.19 459 LYS B O 1
ATOM 8844 N N . GLY B 1 463 ? 26.016 -59.702 15.804 1.00 80.31 460 GLY B N 1
ATOM 8845 C CA . GLY B 1 463 ? 25.375 -59.062 16.929 1.00 76.83 460 GLY B CA 1
ATOM 8846 C C . GLY B 1 463 ? 26.146 -57.866 17.401 1.00 73.38 460 GLY B C 1
ATOM 8847 O O . GLY B 1 463 ? 27.301 -57.697 17.035 1.00 72.80 460 GLY B O 1
ATOM 8848 N N . GLY B 1 464 ? 25.481 -57.027 18.195 1.00 73.78 461 GLY B N 1
ATOM 8849 C CA . GLY B 1 464 ? 26.144 -55.963 18.946 1.00 73.08 461 GLY B CA 1
ATOM 8850 C C . GLY B 1 464 ? 25.422 -55.555 20.230 1.00 70.32 461 GLY B C 1
ATOM 8851 O O . GLY B 1 464 ? 24.220 -55.674 20.326 1.00 67.05 461 GLY B O 1
ATOM 8852 N N . VAL B 1 465 ? 26.179 -55.082 21.218 1.00 72.24 462 VAL B N 1
ATOM 8853 C CA . VAL B 1 465 ? 25.618 -54.455 22.409 1.00 70.51 462 VAL B CA 1
ATOM 8854 C C . VAL B 1 465 ? 26.267 -53.102 22.649 1.00 69.63 462 VAL B C 1
ATOM 8855 O O . VAL B 1 465 ? 27.497 -53.009 22.760 1.00 71.71 462 VAL B O 1
ATOM 8859 N N . ALA B 1 466 ? 25.459 -52.053 22.740 1.00 65.71 463 ALA B N 1
ATOM 8860 C CA . ALA B 1 466 ? 26.024 -50.698 22.855 1.00 63.35 463 ALA B CA 1
ATOM 8861 C C . ALA B 1 466 ? 25.168 -49.810 23.720 1.00 61.76 463 ALA B C 1
ATOM 8862 O O . ALA B 1 466 ? 23.951 -49.900 23.715 1.00 61.98 463 ALA B O 1
ATOM 8864 N N . LYS B 1 467 ? 25.816 -48.915 24.441 1.00 63.54 464 LYS B N 1
ATOM 8865 C CA . LYS B 1 467 ? 25.111 -48.009 25.321 1.00 63.34 464 LYS B CA 1
ATOM 8866 C C . LYS B 1 467 ? 25.124 -46.635 24.706 1.00 58.76 464 LYS B C 1
ATOM 8867 O O . LYS B 1 467 ? 26.157 -46.005 24.645 1.00 69.82 464 LYS B O 1
ATOM 8873 N N . ALA B 1 468 ? 23.965 -46.181 24.261 1.00 58.25 465 ALA B N 1
ATOM 8874 C CA . ALA B 1 468 ? 23.806 -44.905 23.616 1.00 60.63 465 ALA B CA 1
ATOM 8875 C C . ALA B 1 468 ? 23.656 -43.745 24.618 1.00 64.98 465 ALA B C 1
ATOM 8876 O O . ALA B 1 468 ? 23.328 -43.963 25.781 1.00 77.93 465 ALA B O 1
ATOM 8878 N N . TYR B 1 469 ? 23.906 -42.531 24.127 1.00 56.95 466 TYR B N 1
ATOM 8879 C CA . TYR B 1 469 ? 23.871 -41.303 24.904 1.00 57.80 466 TYR B CA 1
ATOM 8880 C C . TYR B 1 469 ? 22.846 -40.307 24.313 1.00 57.50 466 TYR B C 1
ATOM 8881 O O . TYR B 1 469 ? 22.575 -40.317 23.112 1.00 54.90 466 TYR B O 1
ATOM 8890 N N . LYS B 1 470 ? 22.252 -39.470 25.167 1.00 55.65 467 LYS B N 1
ATOM 8891 C CA . LYS B 1 470 ? 21.674 -38.195 24.728 1.00 54.13 467 LYS B CA 1
ATOM 8892 C C . LYS B 1 470 ? 21.659 -37.183 25.862 1.00 56.79 467 LYS B C 1
ATOM 8893 O O . LYS B 1 470 ? 21.085 -37.458 26.915 1.00 63.96 467 LYS B O 1
ATOM 8899 N N . ALA B 1 471 ? 22.294 -36.026 25.634 1.00 50.47 468 ALA B N 1
ATOM 8900 C CA . ALA B 1 471 ? 22.195 -34.914 26.534 1.00 49.10 468 ALA B CA 1
ATOM 8901 C C . ALA B 1 471 ? 20.814 -34.225 26.486 1.00 47.09 468 ALA B C 1
ATOM 8902 O O . ALA B 1 471 ? 20.113 -34.232 25.443 1.00 42.75 468 ALA B O 1
ATOM 8904 N N . PRO B 1 472 ? 20.424 -33.592 27.607 1.00 45.78 469 PRO B N 1
ATOM 8905 C CA . PRO B 1 472 ? 19.122 -32.956 27.603 1.00 45.00 469 PRO B CA 1
ATOM 8906 C C . PRO B 1 472 ? 19.082 -31.982 26.467 1.00 44.09 469 PRO B C 1
ATOM 8907 O O . PRO B 1 472 ? 20.141 -31.512 26.043 1.00 42.61 469 PRO B O 1
ATOM 8911 N N . ASN B 1 473 ? 17.888 -31.730 25.936 1.00 43.00 470 ASN B N 1
ATOM 8912 C CA . ASN B 1 473 ? 17.751 -30.728 24.917 1.00 44.75 470 ASN B CA 1
ATOM 8913 C C . ASN B 1 473 ? 17.642 -29.394 25.630 1.00 48.17 470 ASN B C 1
ATOM 8914 O O . ASN B 1 473 ? 17.300 -29.354 26.823 1.00 51.37 470 ASN B O 1
ATOM 8919 N N . MET B 1 474 ? 17.942 -28.304 24.926 1.00 47.88 471 MET B N 1
ATOM 8920 C CA . MET B 1 474 ? 18.129 -27.030 25.601 1.00 49.74 471 MET B CA 1
ATOM 8921 C C . MET B 1 474 ? 16.928 -26.542 26.414 1.00 49.44 471 MET B C 1
ATOM 8922 O O . MET B 1 474 ? 17.100 -25.935 27.472 1.00 56.55 471 MET B O 1
ATOM 8927 N N . TYR B 1 475 ? 15.726 -26.785 25.927 1.00 46.09 472 TYR B N 1
ATOM 8928 C CA . TYR B 1 475 ? 14.541 -26.387 26.671 1.00 49.08 472 TYR B CA 1
ATOM 8929 C C . TYR B 1 475 ? 14.361 -27.225 27.941 1.00 54.89 472 TYR B C 1
ATOM 8930 O O . TYR B 1 475 ? 13.945 -26.694 28.978 1.00 54.13 472 TYR B O 1
ATOM 8939 N N . GLN B 1 476 ? 14.675 -28.528 27.849 1.00 52.13 473 GLN B N 1
ATOM 8940 C CA . GLN B 1 476 ? 14.635 -29.418 28.994 1.00 50.15 473 GLN B CA 1
ATOM 8941 C C . GLN B 1 476 ? 15.611 -29.034 30.084 1.00 54.32 473 GLN B C 1
ATOM 8942 O O . GLN B 1 476 ? 15.306 -29.205 31.273 1.00 62.29 473 GLN B O 1
ATOM 8948 N N . ASN B 1 477 ? 16.776 -28.516 29.701 1.00 51.75 474 ASN B N 1
ATOM 8949 C CA . ASN B 1 477 ? 17.792 -28.100 30.687 1.00 57.70 474 ASN B CA 1
ATOM 8950 C C . ASN B 1 477 ? 17.497 -26.718 31.315 1.00 60.66 474 ASN B C 1
ATOM 8951 O O . ASN B 1 477 ? 17.891 -26.448 32.453 1.00 61.15 474 ASN B O 1
ATOM 8956 N N . ALA B 1 478 ? 16.825 -25.846 30.560 1.00 58.42 475 ALA B N 1
ATOM 8957 C CA . ALA B 1 478 ? 16.868 -24.410 30.819 1.00 58.68 475 ALA B CA 1
ATOM 8958 C C . ALA B 1 478 ? 15.947 -23.931 31.917 1.00 52.93 475 ALA B C 1
ATOM 8959 O O . ALA B 1 478 ? 14.754 -24.007 31.779 1.00 56.23 475 ALA B O 1
ATOM 8961 N N . GLU B 1 479 ? 16.508 -23.386 32.986 1.00 55.43 476 GLU B N 1
ATOM 8962 C CA . GLU B 1 479 ? 15.700 -22.849 34.091 1.00 56.43 476 GLU B CA 1
ATOM 8963 C C . GLU B 1 479 ? 14.798 -21.680 33.670 1.00 52.91 476 GLU B C 1
ATOM 8964 O O . GLU B 1 479 ? 13.836 -21.351 34.336 1.00 50.30 476 GLU B O 1
ATOM 8970 N N . GLY B 1 480 ? 15.108 -21.074 32.539 1.00 54.38 477 GLY B N 1
ATOM 8971 C CA . GLY B 1 480 ? 14.407 -19.886 32.101 1.00 52.60 477 GLY B CA 1
ATOM 8972 C C . GLY B 1 480 ? 13.227 -20.235 31.235 1.00 50.62 477 GLY B C 1
ATOM 8973 O O . GLY B 1 480 ? 12.526 -19.342 30.750 1.00 48.34 477 GLY B O 1
ATOM 8974 N N . TYR B 1 481 ? 13.020 -21.533 31.020 1.00 51.36 478 TYR B N 1
ATOM 8975 C CA . TYR B 1 481 ? 11.841 -22.030 30.269 1.00 51.86 478 TYR B CA 1
ATOM 8976 C C . TYR B 1 481 ? 10.738 -22.487 31.233 1.00 53.45 478 TYR B C 1
ATOM 8977 O O . TYR B 1 481 ? 10.875 -23.484 31.926 1.00 56.85 478 TYR B O 1
ATOM 8986 N N . LEU B 1 482 ? 9.649 -21.728 31.288 1.00 61.46 479 LEU B N 1
ATOM 8987 C CA . LEU B 1 482 ? 8.503 -22.081 32.132 1.00 59.72 479 LEU B CA 1
ATOM 8988 C C . LEU B 1 482 ? 7.241 -22.167 31.297 1.00 55.32 479 LEU B C 1
ATOM 8989 O O . LEU B 1 482 ? 7.015 -21.328 30.417 1.00 60.68 479 LEU B O 1
ATOM 8994 N N . LEU B 1 483 ? 6.424 -23.170 31.580 1.00 53.97 480 LEU B N 1
ATOM 8995 C CA . LEU B 1 483 ? 5.092 -23.327 30.946 1.00 50.87 480 LEU B CA 1
ATOM 8996 C C . LEU B 1 483 ? 4.083 -23.523 32.053 1.00 50.21 480 LEU B C 1
ATOM 8997 O O . LEU B 1 483 ? 4.466 -23.786 33.186 1.00 48.44 480 LEU B O 1
ATOM 9002 N N . SER B 1 484 ? 2.795 -23.425 31.728 1.00 53.43 481 SER B N 1
ATOM 9003 C CA . SER B 1 484 ? 1.736 -23.572 32.726 1.00 52.14 481 SER B CA 1
ATOM 9004 C C . SER B 1 484 ? 0.482 -24.280 32.203 1.00 52.23 481 SER B C 1
ATOM 9005 O O . SER B 1 484 ? 0.170 -24.239 31.011 1.00 52.44 481 SER B O 1
ATOM 9008 N N . THR B 1 485 ? -0.252 -24.917 33.106 1.00 54.96 482 THR B N 1
ATOM 9009 C CA . THR B 1 485 ? -1.636 -25.234 32.853 1.00 56.40 482 THR B CA 1
ATOM 9010 C C . THR B 1 485 ? -2.467 -24.735 33.997 1.00 62.40 482 THR B C 1
ATOM 9011 O O . THR B 1 485 ? -1.994 -24.678 35.134 1.00 65.62 482 THR B O 1
ATOM 9015 N N . ASN B 1 486 ? -3.723 -24.407 33.711 1.00 65.74 483 ASN B N 1
ATOM 9016 C CA . ASN B 1 486 ? -4.640 -24.068 34.776 1.00 72.97 483 ASN B CA 1
ATOM 9017 C C . ASN B 1 486 ? -5.017 -25.307 35.617 1.00 74.16 483 ASN B C 1
ATOM 9018 O O . ASN B 1 486 ? -5.150 -25.233 36.853 1.00 70.06 483 ASN B O 1
ATOM 9023 N N . GLY B 1 487 ? -5.161 -26.449 34.957 1.00 72.60 484 GLY B N 1
ATOM 9024 C CA . GLY B 1 487 ? -5.537 -27.673 35.671 1.00 73.23 484 GLY B CA 1
ATOM 9025 C C . GLY B 1 487 ? -5.431 -28.951 34.858 1.00 67.62 484 GLY B C 1
ATOM 9026 O O . GLY B 1 487 ? -4.969 -29.968 35.359 1.00 61.21 484 GLY B O 1
ATOM 9027 N N . ASN B 1 488 ? -5.832 -28.876 33.594 1.00 62.72 485 ASN B N 1
ATOM 9028 C CA . ASN B 1 488 ? -5.921 -30.038 32.746 1.00 62.36 485 ASN B CA 1
ATOM 9029 C C . ASN B 1 488 ? -4.593 -30.750 32.573 1.00 60.77 485 ASN B C 1
ATOM 9030 O O . ASN B 1 488 ? -4.519 -31.954 32.695 1.00 61.63 485 ASN B O 1
ATOM 9035 N N . GLY B 1 489 ? -3.540 -29.986 32.304 1.00 60.24 486 GLY B N 1
ATOM 9036 C CA . GLY B 1 489 ? -2.199 -30.520 32.145 1.00 54.80 486 GLY B CA 1
ATOM 9037 C C . GLY B 1 489 ? -1.663 -31.187 33.385 1.00 53.77 486 GLY B C 1
ATOM 9038 O O . GLY B 1 489 ? -0.776 -32.036 33.301 1.00 51.44 486 GLY B O 1
ATOM 9039 N N . CYS B 1 490 ? -2.204 -30.833 34.543 1.00 54.69 487 CYS B N 1
ATOM 9040 C CA . CYS B 1 490 ? -1.681 -31.358 35.805 1.00 56.34 487 CYS B CA 1
ATOM 9041 C C . CYS B 1 490 ? -1.784 -32.858 35.882 1.00 57.36 487 CYS B C 1
ATOM 9042 O O . CYS B 1 490 ? -2.739 -33.458 35.374 1.00 60.53 487 CYS B O 1
ATOM 9045 N N . PRO B 1 491 ? -0.811 -33.493 36.533 1.00 57.28 488 PRO B N 1
ATOM 9046 C CA . PRO B 1 491 ? -0.959 -34.938 36.784 1.00 57.34 488 PRO B CA 1
ATOM 9047 C C . PRO B 1 491 ? -2.241 -35.179 37.543 1.00 59.81 488 PRO B C 1
ATOM 9048 O O . PRO B 1 491 ? -2.646 -34.343 38.341 1.00 66.09 488 PRO B O 1
ATOM 9052 N N . ALA B 1 492 ? -2.881 -36.308 37.304 1.00 61.45 489 ALA B N 1
ATOM 9053 C CA . ALA B 1 492 ? -4.232 -36.537 37.812 1.00 63.36 489 ALA B CA 1
ATOM 9054 C C . ALA B 1 492 ? -4.349 -36.393 39.329 1.00 64.36 489 ALA B C 1
ATOM 9055 O O . ALA B 1 492 ? -5.432 -36.233 39.842 1.00 67.22 489 ALA B O 1
ATOM 9057 N N . ASN B 1 493 ? -3.236 -36.468 40.045 1.00 67.24 490 ASN B N 1
ATOM 9058 C CA . ASN B 1 493 ? -3.272 -36.507 41.510 1.00 68.96 490 ASN B CA 1
ATOM 9059 C C . ASN B 1 493 ? -3.089 -35.150 42.139 1.00 72.65 490 ASN B C 1
ATOM 9060 O O . ASN B 1 493 ? -3.260 -34.990 43.345 1.00 77.25 490 ASN B O 1
ATOM 9065 N N . ILE B 1 494 ? -2.726 -34.177 41.315 1.00 72.46 491 ILE B N 1
ATOM 9066 C CA . ILE B 1 494 ? -2.623 -32.808 41.745 1.00 67.10 491 ILE B CA 1
ATOM 9067 C C . ILE B 1 494 ? -3.964 -32.177 41.411 1.00 64.04 491 ILE B C 1
ATOM 9068 O O . ILE B 1 494 ? -4.696 -32.644 40.535 1.00 63.67 491 ILE B O 1
ATOM 9073 N N . GLU B 1 495 ? -4.287 -31.114 42.113 1.00 63.85 492 GLU B N 1
ATOM 9074 C CA . GLU B 1 495 ? -5.617 -30.548 42.071 1.00 66.94 492 GLU B CA 1
ATOM 9075 C C . GLU B 1 495 ? -5.837 -29.440 41.040 1.00 65.56 492 GLU B C 1
ATOM 9076 O O . GLU B 1 495 ? -6.647 -29.586 40.137 1.00 68.80 492 GLU B O 1
ATOM 9082 N N . SER B 1 496 ? -5.145 -28.318 41.182 1.00 76.10 493 SER B N 1
ATOM 9083 C CA . SER B 1 496 ? -5.421 -27.163 40.333 1.00 75.31 493 SER B CA 1
ATOM 9084 C C . SER B 1 496 ? -4.254 -26.884 39.386 1.00 75.72 493 SER B C 1
ATOM 9085 O O . SER B 1 496 ? -4.091 -27.593 38.401 1.00 88.06 493 SER B O 1
ATOM 9088 N N . ARG B 1 497 ? -3.430 -25.886 39.687 1.00 73.39 494 ARG B N 1
ATOM 9089 C CA . ARG B 1 497 ? -2.582 -25.220 38.670 1.00 68.54 494 ARG B CA 1
ATOM 9090 C C . ARG B 1 497 ? -1.109 -25.613 38.722 1.00 65.82 494 ARG B C 1
ATOM 9091 O O . ARG B 1 497 ? -0.483 -25.507 39.779 1.00 70.84 494 ARG B O 1
ATOM 9099 N N . CYS B 1 498 ? -0.537 -26.027 37.597 1.00 60.30 495 CYS B N 1
ATOM 9100 C CA . CYS B 1 498 ? 0.822 -26.570 37.618 1.00 59.81 495 CYS B CA 1
ATOM 9101 C C . CYS B 1 498 ? 1.727 -25.816 36.703 1.00 57.13 495 CYS B C 1
ATOM 9102 O O . CYS B 1 498 ? 1.299 -25.363 35.653 1.00 57.46 495 CYS B O 1
ATOM 9105 N N . LEU B 1 499 ? 2.986 -25.690 37.105 1.00 56.95 496 LEU B N 1
ATOM 9106 C CA . LEU B 1 499 ? 4.023 -25.105 36.255 1.00 55.84 496 LEU B CA 1
ATOM 9107 C C . LEU B 1 499 ? 5.041 -26.175 35.928 1.00 56.45 496 LEU B C 1
ATOM 9108 O O . LEU B 1 499 ? 5.264 -27.090 36.706 1.00 55.62 496 LEU B O 1
ATOM 9113 N N . LEU B 1 500 ? 5.680 -26.029 34.781 1.00 58.22 497 LEU B N 1
ATOM 9114 C CA . LEU B 1 500 ? 6.744 -26.916 34.386 1.00 57.39 497 LEU B CA 1
ATOM 9115 C C . LEU B 1 500 ? 7.960 -26.073 34.023 1.00 60.35 497 LEU B C 1
ATOM 9116 O O . LEU B 1 500 ? 7.921 -25.255 33.106 1.00 59.82 497 LEU B O 1
ATOM 9121 N N . GLN B 1 501 ? 9.043 -26.278 34.764 1.00 63.69 498 GLN B N 1
ATOM 9122 C CA . GLN B 1 501 ? 10.286 -25.529 34.565 1.00 62.55 498 GLN B CA 1
ATOM 9123 C C . GLN B 1 501 ? 11.377 -26.447 34.033 1.00 63.55 498 GLN B C 1
ATOM 9124 O O . GLN B 1 501 ? 11.371 -27.653 34.290 1.00 71.80 498 GLN B O 1
ATOM 9130 N N . GLY B 1 502 ? 12.318 -25.886 33.293 1.00 59.27 499 GLY B N 1
ATOM 9131 C CA . GLY B 1 502 ? 13.492 -26.633 32.891 1.00 57.41 499 GLY B CA 1
ATOM 9132 C C . GLY B 1 502 ? 14.351 -26.995 34.083 1.00 58.48 499 GLY B C 1
ATOM 9133 O O . GLY B 1 502 ? 14.219 -26.414 35.162 1.00 58.75 499 GLY B O 1
ATOM 9134 N N . ASN B 1 503 ? 15.256 -27.948 33.871 1.00 59.69 500 ASN B N 1
ATOM 9135 C CA . ASN B 1 503 ? 16.075 -28.508 34.949 1.00 60.36 500 ASN B CA 1
ATOM 9136 C C . ASN B 1 503 ? 17.538 -28.637 34.553 1.00 60.06 500 ASN B C 1
ATOM 9137 O O . ASN B 1 503 ? 17.854 -29.413 33.662 1.00 58.45 500 ASN B O 1
ATOM 9142 N N . GLY B 1 504 ? 18.420 -27.885 35.218 1.00 61.23 501 GLY B N 1
ATOM 9143 C CA . GLY B 1 504 ? 19.866 -27.949 34.940 1.00 63.27 501 GLY B CA 1
ATOM 9144 C C . GLY B 1 504 ? 20.597 -29.125 35.591 1.00 68.00 501 GLY B C 1
ATOM 9145 O O . GLY B 1 504 ? 21.797 -29.338 35.345 1.00 72.79 501 GLY B O 1
ATOM 9146 N N . ASP B 1 505 ? 19.864 -29.895 36.405 1.00 68.07 502 ASP B N 1
ATOM 9147 C CA . ASP B 1 505 ? 20.426 -31.008 37.166 1.00 66.73 502 ASP B CA 1
ATOM 9148 C C . ASP B 1 505 ? 19.990 -32.359 36.613 1.00 67.21 502 ASP B C 1
ATOM 9149 O O . ASP B 1 505 ? 20.322 -33.395 37.188 1.00 70.56 502 ASP B O 1
ATOM 9154 N N . LEU B 1 506 ? 19.284 -32.356 35.480 1.00 64.86 503 LEU B N 1
ATOM 9155 C CA . LEU B 1 506 ? 18.971 -33.597 34.746 1.00 62.63 503 LEU B CA 1
ATOM 9156 C C . LEU B 1 506 ? 20.213 -34.441 34.421 1.00 63.77 503 LEU B C 1
ATOM 9157 O O . LEU B 1 506 ? 21.253 -33.911 34.027 1.00 68.95 503 LEU B O 1
ATOM 9162 N N . LYS B 1 507 ? 20.077 -35.755 34.568 1.00 65.40 504 LYS B N 1
ATOM 9163 C CA . LYS B 1 507 ? 21.006 -36.741 34.010 1.00 67.13 504 LYS B CA 1
ATOM 9164 C C . LYS B 1 507 ? 20.755 -36.938 32.514 1.00 62.91 504 LYS B C 1
ATOM 9165 O O . LYS B 1 507 ? 19.671 -36.640 32.030 1.00 72.15 504 LYS B O 1
ATOM 9171 N N . PRO B 1 508 ? 21.738 -37.445 31.769 1.00 58.60 505 PRO B N 1
ATOM 9172 C CA . PRO B 1 508 ? 21.490 -37.636 30.351 1.00 56.04 505 PRO B CA 1
ATOM 9173 C C . PRO B 1 508 ? 20.704 -38.891 30.088 1.00 57.21 505 PRO B C 1
ATOM 9174 O O . PRO B 1 508 ? 20.663 -39.766 30.959 1.00 60.24 505 PRO B O 1
ATOM 9178 N N . GLU B 1 509 ? 20.090 -38.979 28.898 1.00 58.26 506 GLU B N 1
ATOM 9179 C CA . GLU B 1 509 ? 19.388 -40.204 28.424 1.00 57.67 506 GLU B CA 1
ATOM 9180 C C . GLU B 1 509 ? 20.424 -41.260 28.056 1.00 59.36 506 GLU B C 1
ATOM 9181 O O . GLU B 1 509 ? 21.443 -40.972 27.461 1.00 63.16 506 GLU B O 1
ATOM 9187 N N . THR B 1 510 ? 20.160 -42.485 28.442 1.00 61.51 507 THR B N 1
ATOM 9188 C CA . THR B 1 510 ? 21.079 -43.585 28.229 1.00 62.64 507 THR B CA 1
ATOM 9189 C C . THR B 1 510 ? 20.206 -44.702 27.716 1.00 65.87 507 THR B C 1
ATOM 9190 O O . THR B 1 510 ? 19.027 -44.769 28.087 1.00 68.29 507 THR B O 1
ATOM 9194 N N . SER B 1 511 ? 20.732 -45.572 26.857 1.00 65.95 508 SER B N 1
ATOM 9195 C CA . SER B 1 511 ? 19.944 -46.736 26.409 1.00 64.20 508 SER B CA 1
ATOM 9196 C C . SER B 1 511 ? 20.841 -47.886 26.014 1.00 63.56 508 SER B C 1
ATOM 9197 O O . SER B 1 511 ? 21.680 -47.725 25.155 1.00 63.31 508 SER B O 1
ATOM 9200 N N . VAL B 1 512 ? 20.655 -49.052 26.621 1.00 63.80 509 VAL B N 1
ATOM 9201 C CA . VAL B 1 512 ? 21.417 -50.230 26.216 1.00 61.56 509 VAL B CA 1
ATOM 9202 C C . VAL B 1 512 ? 20.747 -50.890 25.032 1.00 60.06 509 VAL B C 1
ATOM 9203 O O . VAL B 1 512 ? 19.677 -51.427 25.161 1.00 61.12 509 VAL B O 1
ATOM 9207 N N . ASN B 1 513 ? 21.387 -50.840 23.870 1.00 62.88 510 ASN B N 1
ATOM 9208 C CA . ASN B 1 513 ? 20.779 -51.291 22.621 1.00 64.11 510 ASN B CA 1
ATOM 9209 C C . ASN B 1 513 ? 21.461 -52.568 22.116 1.00 67.92 510 ASN B C 1
ATOM 9210 O O . ASN B 1 513 ? 22.673 -52.570 21.830 1.00 69.76 510 ASN B O 1
ATOM 9215 N N . LYS B 1 514 ? 20.670 -53.640 22.015 1.00 67.24 511 LYS B N 1
ATOM 9216 C CA . LYS B 1 514 ? 21.150 -54.958 21.645 1.00 67.22 511 LYS B CA 1
ATOM 9217 C C . LYS B 1 514 ? 20.515 -55.370 20.334 1.00 66.82 511 LYS B C 1
ATOM 9218 O O . LYS B 1 514 ? 19.350 -55.065 20.083 1.00 71.46 511 LYS B O 1
ATOM 9224 N N . GLU B 1 515 ? 21.260 -56.082 19.506 1.00 66.43 512 GLU B N 1
ATOM 9225 C CA . GLU B 1 515 ? 20.675 -56.768 18.354 1.00 68.08 512 GLU B CA 1
ATOM 9226 C C . GLU B 1 515 ? 21.487 -58.038 18.056 1.00 67.76 512 GLU B C 1
ATOM 9227 O O . GLU B 1 515 ? 22.660 -58.122 18.405 1.00 67.20 512 GLU B O 1
ATOM 9233 N N . LEU B 1 516 ? 20.847 -59.034 17.452 1.00 67.46 513 LEU B N 1
ATOM 9234 C CA . LEU B 1 516 ? 21.468 -60.354 17.231 1.00 68.17 513 LEU B CA 1
ATOM 9235 C C . LEU B 1 516 ? 20.710 -61.096 16.128 1.00 66.44 513 LEU B C 1
ATOM 9236 O O . LEU B 1 516 ? 19.474 -61.080 16.085 1.00 63.50 513 LEU B O 1
ATOM 9241 N N . GLY B 1 517 ? 21.440 -61.740 15.230 1.00 65.90 514 GLY B N 1
ATOM 9242 C CA . GLY B 1 517 ? 20.800 -62.267 14.056 1.00 66.12 514 GLY B CA 1
ATOM 9243 C C . GLY B 1 517 ? 21.705 -63.025 13.108 1.00 67.96 514 GLY B C 1
ATOM 9244 O O . GLY B 1 517 ? 22.920 -63.074 13.271 1.00 67.73 514 GLY B O 1
ATOM 9245 N N . ILE B 1 518 ? 21.057 -63.597 12.103 1.00 67.95 515 ILE B N 1
ATOM 9246 C CA . ILE B 1 518 ? 21.664 -64.480 11.170 1.00 70.52 515 ILE B CA 1
ATOM 9247 C C . ILE B 1 518 ? 21.521 -63.843 9.805 1.00 69.51 515 ILE B C 1
ATOM 9248 O O . ILE B 1 518 ? 20.504 -63.234 9.481 1.00 63.86 515 ILE B O 1
ATOM 9253 N N . GLN B 1 519 ? 22.574 -64.001 9.015 1.00 75.59 516 GLN B N 1
ATOM 9254 C CA . GLN B 1 519 ? 22.683 -63.455 7.669 1.00 74.96 516 GLN B CA 1
ATOM 9255 C C . GLN B 1 519 ? 22.958 -64.628 6.738 1.00 75.06 516 GLN B C 1
ATOM 9256 O O . GLN B 1 519 ? 23.896 -65.405 6.966 1.00 74.54 516 GLN B O 1
ATOM 9262 N N . PHE B 1 520 ? 22.145 -64.759 5.695 1.00 74.01 517 PHE B N 1
ATOM 9263 C CA . PHE B 1 520 ? 22.299 -65.846 4.727 1.00 78.93 517 PHE B CA 1
ATOM 9264 C C . PHE B 1 520 ? 22.564 -65.297 3.327 1.00 75.74 517 PHE B C 1
ATOM 9265 O O . PHE B 1 520 ? 21.966 -64.299 2.907 1.00 68.73 517 PHE B O 1
ATOM 9273 N N . GLN B 1 521 ? 23.455 -65.969 2.609 1.00 77.87 518 GLN B N 1
ATOM 9274 C CA . GLN B 1 521 ? 23.864 -65.514 1.292 1.00 81.70 518 GLN B CA 1
ATOM 9275 C C . GLN B 1 521 ? 24.415 -66.657 0.453 1.00 83.36 518 GLN B C 1
ATOM 9276 O O . GLN B 1 521 ? 25.538 -67.099 0.646 1.00 81.37 518 GLN B O 1
ATOM 9282 N N . LYS B 1 522 ? 23.560 -67.158 -0.433 1.00 90.20 519 LYS B N 1
ATOM 9283 C CA . LYS B 1 522 ? 23.922 -67.990 -1.574 1.00 92.43 519 LYS B CA 1
ATOM 9284 C C . LYS B 1 522 ? 24.023 -66.921 -2.653 1.00 97.53 519 LYS B C 1
ATOM 9285 O O . LYS B 1 522 ? 23.736 -65.756 -2.366 1.00 95.57 519 LYS B O 1
ATOM 9291 N N . ASP B 1 523 ? 24.410 -67.263 -3.880 1.00 100.91 520 ASP B N 1
ATOM 9292 C CA . ASP B 1 523 ? 24.219 -66.295 -4.952 1.00 99.69 520 ASP B CA 1
ATOM 9293 C C . ASP B 1 523 ? 22.741 -66.316 -5.294 1.00 98.02 520 ASP B C 1
ATOM 9294 O O . ASP B 1 523 ? 22.034 -67.294 -5.002 1.00 97.02 520 ASP B O 1
ATOM 9299 N N . ILE B 1 524 ? 22.265 -65.219 -5.864 1.00 93.84 521 ILE B N 1
ATOM 9300 C CA . ILE B 1 524 ? 20.846 -65.062 -6.159 1.00 91.48 521 ILE B CA 1
ATOM 9301 C C . ILE B 1 524 ? 19.956 -64.912 -4.905 1.00 89.44 521 ILE B C 1
ATOM 9302 O O . ILE B 1 524 ? 18.911 -64.239 -4.948 1.00 99.80 521 ILE B O 1
ATOM 9307 N N . VAL B 1 525 ? 20.377 -65.445 -3.770 1.00 80.61 522 VAL B N 1
ATOM 9308 C CA . VAL B 1 525 ? 19.566 -65.255 -2.582 1.00 78.56 522 VAL B CA 1
ATOM 9309 C C . VAL B 1 525 ? 20.354 -64.712 -1.406 1.00 75.40 522 VAL B C 1
ATOM 9310 O O . VAL B 1 525 ? 21.485 -65.133 -1.155 1.00 76.08 522 VAL B O 1
ATOM 9314 N N . ASN B 1 526 ? 19.734 -63.808 -0.663 1.00 70.49 523 ASN B N 1
ATOM 9315 C CA . ASN B 1 526 ? 20.275 -63.380 0.600 1.00 69.32 523 ASN B CA 1
ATOM 9316 C C . ASN B 1 526 ? 19.138 -63.113 1.548 1.00 67.19 523 ASN B C 1
ATOM 9317 O O . ASN B 1 526 ? 18.025 -62.745 1.128 1.00 69.90 523 ASN B O 1
ATOM 9322 N N . ALA B 1 527 ? 19.388 -63.284 2.834 1.00 63.59 524 ALA B N 1
ATOM 9323 C CA . ALA B 1 527 ? 18.336 -63.021 3.791 1.00 62.12 524 ALA B CA 1
ATOM 9324 C C . ALA B 1 527 ? 18.910 -62.755 5.165 1.00 61.67 524 ALA B C 1
ATOM 9325 O O . ALA B 1 527 ? 20.055 -63.102 5.461 1.00 61.74 524 ALA B O 1
ATOM 9327 N N . SER B 1 528 ? 18.108 -62.118 6.003 1.00 61.13 525 SER B N 1
ATOM 9328 C CA . SER B 1 528 ? 18.504 -61.845 7.349 1.00 63.72 525 SER B CA 1
ATOM 9329 C C . SER B 1 528 ? 17.324 -61.971 8.234 1.00 63.61 525 SER B C 1
ATOM 9330 O O . SER B 1 528 ? 16.213 -61.670 7.824 1.00 64.04 525 SER B O 1
ATOM 9333 N N . LEU B 1 529 ? 17.576 -62.347 9.475 1.00 67.55 526 LEU B N 1
ATOM 9334 C CA . LEU B 1 529 ? 16.618 -62.133 10.551 1.00 70.62 526 LEU B CA 1
ATOM 9335 C C . LEU B 1 529 ? 17.400 -61.668 11.759 1.00 69.65 526 LEU B C 1
ATOM 9336 O O . LEU B 1 529 ? 18.481 -62.176 12.052 1.00 72.45 526 LEU B O 1
ATOM 9341 N N . THR B 1 530 ? 16.867 -60.694 12.466 1.00 66.72 527 THR B N 1
ATOM 9342 C CA . THR B 1 530 ? 17.573 -60.183 13.611 1.00 67.70 527 THR B CA 1
ATOM 9343 C C . THR B 1 530 ? 16.552 -59.828 14.683 1.00 63.97 527 THR B C 1
ATOM 9344 O O . THR B 1 530 ? 15.503 -59.259 14.407 1.00 63.52 527 THR B O 1
ATOM 9348 N N . TRP B 1 531 ? 16.855 -60.208 15.908 1.00 62.59 528 TRP B N 1
ATOM 9349 C CA . TRP B 1 531 ? 16.099 -59.753 17.067 1.00 62.75 528 TRP B CA 1
ATOM 9350 C C . TRP B 1 531 ? 16.738 -58.466 17.530 1.00 60.34 528 TRP B C 1
ATOM 9351 O O . TRP B 1 531 ? 17.974 -58.384 17.537 1.00 58.00 528 TRP B O 1
ATOM 9362 N N . PHE B 1 532 ? 15.925 -57.464 17.894 1.00 60.17 529 PHE B N 1
ATOM 9363 C CA . PHE B 1 532 ? 16.454 -56.194 18.497 1.00 59.72 529 PHE B CA 1
ATOM 9364 C C . PHE B 1 532 ? 15.736 -55.816 19.756 1.00 58.99 529 PHE B C 1
ATOM 9365 O O . PHE B 1 532 ? 14.555 -56.106 19.907 1.00 61.21 529 PHE B O 1
ATOM 9373 N N . ARG B 1 533 ? 16.473 -55.202 20.678 1.00 59.57 530 ARG B N 1
ATOM 9374 C CA . ARG B 1 533 ? 15.950 -54.908 22.010 1.00 61.11 530 ARG B CA 1
ATOM 9375 C C . ARG B 1 533 ? 16.713 -53.794 22.701 1.00 60.93 530 ARG B C 1
ATOM 9376 O O . ARG B 1 533 ? 17.902 -53.929 23.009 1.00 62.00 530 ARG B O 1
ATOM 9384 N N . ASN B 1 534 ? 16.019 -52.684 22.928 1.00 62.43 531 ASN B N 1
ATOM 9385 C CA . ASN B 1 534 ? 16.593 -51.512 23.585 1.00 59.13 531 ASN B CA 1
ATOM 9386 C C . ASN B 1 534 ? 15.969 -51.303 24.962 1.00 58.55 531 ASN B C 1
ATOM 9387 O O . ASN B 1 534 ? 14.752 -51.270 25.090 1.00 54.31 531 ASN B O 1
ATOM 9392 N N . ASP B 1 535 ? 16.822 -51.143 25.964 1.00 59.46 532 ASP B N 1
ATOM 9393 C CA . ASP B 1 535 ? 16.415 -50.764 27.294 1.00 61.06 532 ASP B CA 1
ATOM 9394 C C . ASP B 1 535 ? 16.775 -49.342 27.531 1.00 61.56 532 ASP B C 1
ATOM 9395 O O . ASP B 1 535 ? 17.928 -49.028 27.873 1.00 63.34 532 ASP B O 1
ATOM 9400 N N . TYR B 1 536 ? 15.769 -48.488 27.345 1.00 60.20 533 TYR B N 1
ATOM 9401 C CA . TYR B 1 536 ? 15.946 -47.056 27.208 1.00 57.60 533 TYR B CA 1
ATOM 9402 C C . TYR B 1 536 ? 15.720 -46.473 28.571 1.00 58.74 533 TYR B C 1
ATOM 9403 O O . TYR B 1 536 ? 14.658 -46.649 29.149 1.00 62.18 533 TYR B O 1
ATOM 9412 N N . LYS B 1 537 ? 16.740 -45.792 29.082 1.00 60.43 534 LYS B N 1
ATOM 9413 C CA . LYS B 1 537 ? 16.829 -45.410 30.493 1.00 62.43 534 LYS B CA 1
ATOM 9414 C C . LYS B 1 537 ? 16.824 -43.878 30.698 1.00 62.66 534 LYS B C 1
ATOM 9415 O O . LYS B 1 537 ? 17.375 -43.135 29.891 1.00 65.34 534 LYS B O 1
ATOM 9421 N N . ASP B 1 538 ? 16.225 -43.416 31.788 1.00 60.06 535 ASP B N 1
ATOM 9422 C CA . ASP B 1 538 ? 16.269 -42.003 32.131 1.00 59.01 535 ASP B CA 1
ATOM 9423 C C . ASP B 1 538 ? 15.846 -41.048 30.994 1.00 55.52 535 ASP B C 1
ATOM 9424 O O . ASP B 1 538 ? 16.407 -39.982 30.818 1.00 55.22 535 ASP B O 1
ATOM 9429 N N . LYS B 1 539 ? 14.846 -41.425 30.225 1.00 54.93 536 LYS B N 1
ATOM 9430 C CA . LYS B 1 539 ? 14.339 -40.544 29.190 1.00 52.09 536 LYS B CA 1
ATOM 9431 C C . LYS B 1 539 ? 13.796 -39.331 29.841 1.00 52.92 536 LYS B C 1
ATOM 9432 O O . LYS B 1 539 ? 13.125 -39.441 30.860 1.00 55.90 536 LYS B O 1
ATOM 9438 N N . ILE B 1 540 ? 14.023 -38.178 29.220 1.00 52.53 537 ILE B N 1
ATOM 9439 C CA . ILE B 1 540 ? 13.622 -36.899 29.811 1.00 51.06 537 ILE B CA 1
ATOM 9440 C C . ILE B 1 540 ? 12.199 -36.536 29.415 1.00 47.95 537 ILE B C 1
ATOM 9441 O O . ILE B 1 540 ? 11.905 -36.381 28.233 1.00 51.13 537 ILE B O 1
ATOM 9446 N N . VAL B 1 541 ? 11.331 -36.365 30.398 1.00 46.08 538 VAL B N 1
ATOM 9447 C CA . VAL B 1 541 ? 9.925 -36.003 30.144 1.00 44.59 538 VAL B CA 1
ATOM 9448 C C . VAL B 1 541 ? 9.323 -35.137 31.254 1.00 44.92 538 VAL B C 1
ATOM 9449 O O . VAL B 1 541 ? 9.838 -35.076 32.380 1.00 44.37 538 VAL B O 1
ATOM 9453 N N . ALA B 1 542 ? 8.187 -34.526 30.940 1.00 45.22 539 ALA B N 1
ATOM 9454 C CA . ALA B 1 542 ? 7.445 -33.717 31.915 1.00 45.71 539 ALA B CA 1
ATOM 9455 C C . ALA B 1 542 ? 7.234 -34.461 33.201 1.00 46.82 539 ALA B C 1
ATOM 9456 O O . ALA B 1 542 ? 6.601 -35.505 33.211 1.00 49.48 539 ALA B O 1
ATOM 9458 N N . GLY B 1 543 ? 7.750 -33.895 34.287 1.00 48.46 540 GLY B N 1
ATOM 9459 C CA . GLY B 1 543 ? 7.714 -34.533 35.601 1.00 50.62 540 GLY B CA 1
ATOM 9460 C C . GLY B 1 543 ? 6.350 -34.634 36.229 1.00 51.00 540 GLY B C 1
ATOM 9461 O O . GLY B 1 543 ? 5.394 -33.989 35.776 1.00 51.19 540 GLY B O 1
ATOM 9462 N N . THR B 1 544 ? 6.268 -35.451 37.279 1.00 53.15 541 THR B N 1
ATOM 9463 C CA . THR B 1 544 ? 5.008 -35.704 37.991 1.00 55.97 541 THR B CA 1
ATOM 9464 C C . THR B 1 544 ? 5.122 -35.517 39.510 1.00 62.08 541 THR B C 1
ATOM 9465 O O . THR B 1 544 ? 4.162 -35.786 40.241 1.00 66.95 541 THR B O 1
ATOM 9469 N N . HIS B 1 545 ? 6.277 -35.063 39.990 1.00 65.83 542 HIS B N 1
ATOM 9470 C CA . HIS B 1 545 ? 6.430 -34.763 41.402 1.00 67.69 542 HIS B CA 1
ATOM 9471 C C . HIS B 1 545 ? 6.557 -33.256 41.571 1.00 66.46 542 HIS B C 1
ATOM 9472 O O . HIS B 1 545 ? 7.249 -32.578 40.795 1.00 64.77 542 HIS B O 1
ATOM 9479 N N . VAL B 1 546 ? 5.845 -32.738 42.572 1.00 66.70 543 VAL B N 1
ATOM 9480 C CA . VAL B 1 546 ? 5.890 -31.325 42.918 1.00 64.96 543 VAL B CA 1
ATOM 9481 C C . VAL B 1 546 ? 7.106 -31.047 43.791 1.00 65.45 543 VAL B C 1
ATOM 9482 O O . VAL B 1 546 ? 7.143 -31.442 44.969 1.00 63.98 543 VAL B O 1
ATOM 9486 N N . VAL B 1 547 ? 8.099 -30.378 43.191 1.00 63.89 544 VAL B N 1
ATOM 9487 C CA . VAL B 1 547 ? 9.343 -30.029 43.889 1.00 65.12 544 VAL B CA 1
ATOM 9488 C C . VAL B 1 547 ? 9.147 -28.893 44.895 1.00 64.79 544 VAL B C 1
ATOM 9489 O O . VAL B 1 547 ? 9.978 -28.686 45.760 1.00 67.41 544 VAL B O 1
ATOM 9493 N N . GLY B 1 548 ? 8.047 -28.165 44.787 1.00 64.40 545 GLY B N 1
ATOM 9494 C CA . GLY B 1 548 ? 7.755 -27.065 45.709 1.00 65.79 545 GLY B CA 1
ATOM 9495 C C . GLY B 1 548 ? 6.651 -26.182 45.157 1.00 65.49 545 GLY B C 1
ATOM 9496 O O . GLY B 1 548 ? 6.037 -26.506 44.145 1.00 63.74 545 GLY B O 1
ATOM 9497 N N . THR B 1 549 ? 6.410 -25.050 45.797 1.00 67.49 546 THR B N 1
ATOM 9498 C CA . THR B 1 549 ? 5.338 -24.188 45.367 1.00 67.39 546 THR B CA 1
ATOM 9499 C C . THR B 1 549 ? 5.777 -22.706 45.327 1.00 67.85 546 THR B C 1
ATOM 9500 O O . THR B 1 549 ? 6.755 -22.333 45.976 1.00 65.74 546 THR B O 1
ATOM 9504 N N . VAL B 1 550 ? 5.066 -21.878 44.554 1.00 68.18 547 VAL B N 1
ATOM 9505 C CA . VAL B 1 550 ? 5.361 -20.437 44.453 1.00 69.16 547 VAL B CA 1
ATOM 9506 C C . VAL B 1 550 ? 4.113 -19.604 44.236 1.00 67.79 547 VAL B C 1
ATOM 9507 O O . VAL B 1 550 ? 3.185 -20.027 43.545 1.00 63.64 547 VAL B O 1
ATOM 9511 N N . ASP B 1 551 ? 4.106 -18.408 44.822 1.00 71.61 548 ASP B N 1
ATOM 9512 C CA . ASP B 1 551 ? 2.954 -17.497 44.733 1.00 71.97 548 ASP B CA 1
ATOM 9513 C C . ASP B 1 551 ? 3.181 -16.411 43.685 1.00 71.67 548 ASP B C 1
ATOM 9514 O O . ASP B 1 551 ? 4.114 -15.617 43.784 1.00 71.19 548 ASP B O 1
ATOM 9519 N N . GLY B 1 552 ? 2.321 -16.385 42.675 1.00 70.73 549 GLY B N 1
ATOM 9520 C CA . GLY B 1 552 ? 2.539 -15.533 41.510 1.00 71.09 549 GLY B CA 1
ATOM 9521 C C . GLY B 1 552 ? 1.487 -14.459 41.365 1.00 71.82 549 GLY B C 1
ATOM 9522 O O . GLY B 1 552 ? 0.284 -14.750 41.306 1.00 74.93 549 GLY B O 1
ATOM 9523 N N . SER B 1 553 ? 1.932 -13.213 41.313 1.00 68.98 550 SER B N 1
ATOM 9524 C CA . SER B 1 553 ? 1.004 -12.115 41.190 1.00 68.79 550 SER B CA 1
ATOM 9525 C C . SER B 1 553 ? 0.699 -11.916 39.726 1.00 67.93 550 SER B C 1
ATOM 9526 O O . SER B 1 553 ? 1.568 -12.038 38.885 1.00 67.20 550 SER B O 1
ATOM 9529 N N . SER B 1 554 ? -0.566 -11.637 39.450 1.00 70.49 551 SER B N 1
ATOM 9530 C CA . SER B 1 554 ? -1.057 -11.323 38.133 1.00 68.98 551 SER B CA 1
ATOM 9531 C C . SER B 1 554 ? -1.898 -10.027 38.166 1.00 74.98 551 SER B C 1
ATOM 9532 O O . SER B 1 554 ? -3.084 -10.040 38.522 1.00 75.02 551 SER B O 1
ATOM 9535 N N . THR B 1 555 ? -1.275 -8.910 37.790 1.00 76.46 552 THR B N 1
ATOM 9536 C CA . THR B 1 555 ? -1.952 -7.623 37.799 1.00 79.36 552 THR B CA 1
ATOM 9537 C C . THR B 1 555 ? -2.839 -7.453 36.561 1.00 78.60 552 THR B C 1
ATOM 9538 O O . THR B 1 555 ? -2.463 -7.792 35.439 1.00 74.21 552 THR B O 1
ATOM 9542 N N . ASN B 1 556 ? -4.036 -6.940 36.806 1.00 81.10 553 ASN B N 1
ATOM 9543 C CA . ASN B 1 556 ? -5.000 -6.656 35.767 1.00 84.98 553 ASN B CA 1
ATOM 9544 C C . ASN B 1 556 ? -4.460 -5.510 34.926 1.00 90.06 553 ASN B C 1
ATOM 9545 O O . ASN B 1 556 ? -4.102 -4.452 35.465 1.00 92.14 553 ASN B O 1
ATOM 9550 N N . ALA B 1 557 ? -4.397 -5.723 33.613 1.00 90.67 554 ALA B N 1
ATOM 9551 C CA . ALA B 1 557 ? -3.834 -4.735 32.689 1.00 92.46 554 ALA B CA 1
ATOM 9552 C C . ALA B 1 557 ? -4.501 -3.346 32.796 1.00 98.94 554 ALA B C 1
ATOM 9553 O O . ALA B 1 557 ? -3.821 -2.314 32.787 1.00 103.98 554 ALA B O 1
ATOM 9555 N N . ASN B 1 558 ? -5.823 -3.328 32.921 1.00 98.46 555 ASN B N 1
ATOM 9556 C CA . ASN B 1 558 ? -6.594 -2.094 32.841 1.00 100.90 555 ASN B CA 1
ATOM 9557 C C . ASN B 1 558 ? -6.956 -1.521 34.218 1.00 104.98 555 ASN B C 1
ATOM 9558 O O . ASN B 1 558 ? -7.246 -0.313 34.363 1.00 103.69 555 ASN B O 1
ATOM 9563 N N . THR B 1 559 ? -6.932 -2.387 35.228 1.00 101.62 556 THR B N 1
ATOM 9564 C CA . THR B 1 559 ? -7.374 -2.010 36.570 1.00 100.28 556 THR B CA 1
ATOM 9565 C C . THR B 1 559 ? -6.228 -1.907 37.567 1.00 93.90 556 THR B C 1
ATOM 9566 O O . THR B 1 559 ? -6.341 -1.209 38.551 1.00 96.18 556 THR B O 1
ATOM 9570 N N . GLY B 1 560 ? -5.137 -2.620 37.334 1.00 89.05 557 GLY B N 1
ATOM 9571 C CA . GLY B 1 560 ? -4.059 -2.679 38.315 1.00 86.55 557 GLY B CA 1
ATOM 9572 C C . GLY B 1 560 ? -4.378 -3.609 39.470 1.00 84.28 557 GLY B C 1
ATOM 9573 O O . GLY B 1 560 ? -3.560 -3.808 40.370 1.00 83.72 557 GLY B O 1
ATOM 9574 N N . ALA B 1 561 ? -5.571 -4.193 39.438 1.00 85.54 558 ALA B N 1
ATOM 9575 C CA . ALA B 1 561 ? -5.981 -5.182 40.433 1.00 82.22 558 ALA B CA 1
ATOM 9576 C C . ALA B 1 561 ? -5.016 -6.350 40.433 1.00 76.74 558 ALA B C 1
ATOM 9577 O O . ALA B 1 561 ? -4.777 -6.929 39.382 1.00 74.96 558 ALA B O 1
ATOM 9579 N N . VAL B 1 562 ? -4.477 -6.700 41.602 1.00 75.63 559 VAL B N 1
ATOM 9580 C CA . VAL B 1 562 ? -3.567 -7.867 41.746 1.00 73.98 559 VAL B CA 1
ATOM 9581 C C . VAL B 1 562 ? -4.272 -9.197 42.120 1.00 73.34 559 VAL B C 1
ATOM 9582 O O . VAL B 1 562 ? -5.297 -9.206 42.803 1.00 72.01 559 VAL B O 1
ATOM 9586 N N . THR B 1 563 ? -3.721 -10.327 41.678 1.00 72.21 560 THR B N 1
ATOM 9587 C CA . THR B 1 563 ? -4.201 -11.605 42.180 1.00 71.49 560 THR B CA 1
ATOM 9588 C C . THR B 1 563 ? -3.060 -12.576 42.304 1.00 71.44 560 THR B C 1
ATOM 9589 O O . THR B 1 563 ? -2.287 -12.752 41.379 1.00 76.51 560 THR B O 1
ATOM 9593 N N . ASN B 1 564 ? -2.955 -13.231 43.452 1.00 71.31 561 ASN B N 1
ATOM 9594 C CA . ASN B 1 564 ? -1.902 -14.203 43.668 1.00 68.18 561 ASN B CA 1
ATOM 9595 C C . ASN B 1 564 ? -2.433 -15.612 43.529 1.00 66.96 561 ASN B C 1
ATOM 9596 O O . ASN B 1 564 ? -3.545 -15.920 43.922 1.00 67.00 561 ASN B O 1
ATOM 9601 N N . THR B 1 565 ? -1.608 -16.484 42.979 1.00 65.89 562 THR B N 1
ATOM 9602 C CA . THR B 1 565 ? -2.013 -17.840 42.692 1.00 62.72 562 THR B CA 1
ATOM 9603 C C . THR B 1 565 ? -0.952 -18.780 43.177 1.00 62.76 562 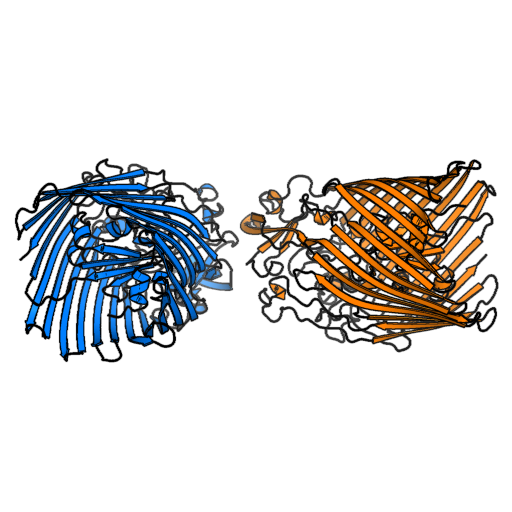THR B C 1
ATOM 9604 O O . THR B 1 565 ? 0.200 -18.608 42.832 1.00 63.33 562 THR B O 1
ATOM 9608 N N . LYS B 1 566 ? -1.323 -19.759 43.994 1.00 65.50 563 LYS B N 1
ATOM 9609 C CA . LYS B 1 566 ? -0.367 -20.758 44.456 1.00 69.77 563 LYS B CA 1
ATOM 9610 C C . LYS B 1 566 ? -0.149 -21.800 43.353 1.00 68.61 563 LYS B C 1
ATOM 9611 O O . LYS B 1 566 ? -1.077 -22.508 42.979 1.00 67.05 563 LYS B O 1
ATOM 9617 N N . TRP B 1 567 ? 1.071 -21.860 42.817 1.00 68.27 564 TRP B N 1
ATOM 9618 C CA . TRP B 1 567 ? 1.390 -22.754 41.700 1.00 66.67 564 TRP B CA 1
ATOM 9619 C C . TRP B 1 567 ? 2.174 -23.956 42.205 1.00 66.65 564 TRP B C 1
ATOM 9620 O O . TRP B 1 567 ? 3.041 -23.833 43.089 1.00 68.23 564 TRP B O 1
ATOM 9631 N N . ASN B 1 568 ? 1.841 -25.119 41.657 1.00 63.52 565 ASN B N 1
ATOM 9632 C CA . ASN B 1 568 ? 2.588 -26.330 41.927 1.00 61.64 565 ASN B CA 1
ATOM 9633 C C . ASN B 1 568 ? 3.714 -26.334 40.932 1.00 59.82 565 ASN B C 1
ATOM 9634 O O . ASN B 1 568 ? 3.497 -26.077 39.746 1.00 59.18 565 ASN B O 1
ATOM 9639 N N . ILE B 1 569 ? 4.918 -26.597 41.412 1.00 60.26 566 ILE B N 1
ATOM 9640 C CA . ILE B 1 569 ? 6.083 -26.573 40.551 1.00 61.90 566 ILE B CA 1
ATOM 9641 C C . ILE B 1 569 ? 6.540 -27.979 40.180 1.00 62.86 566 ILE B C 1
ATOM 9642 O O . ILE B 1 569 ? 7.018 -28.742 41.020 1.00 63.72 566 ILE B O 1
ATOM 9647 N N . LEU B 1 570 ? 6.373 -28.318 38.910 1.00 64.87 567 LEU B N 1
ATOM 9648 C CA . LEU B 1 570 ? 6.939 -29.534 38.339 1.00 61.54 567 LEU B CA 1
ATOM 9649 C C . LEU B 1 570 ? 8.172 -29.147 37.557 1.00 61.44 567 LEU B C 1
ATOM 9650 O O . LEU B 1 570 ? 8.306 -28.003 37.120 1.00 66.04 567 LEU B O 1
ATOM 9655 N N . ARG B 1 571 ? 9.082 -30.081 37.364 1.00 61.25 568 ARG B N 1
ATOM 9656 C CA . ARG B 1 571 ? 10.202 -29.823 36.467 1.00 62.48 568 ARG B CA 1
ATOM 9657 C C . ARG B 1 571 ? 10.494 -31.028 35.538 1.00 59.20 568 ARG B C 1
ATOM 9658 O O . ARG B 1 571 ? 10.196 -32.164 35.872 1.00 55.35 568 ARG B O 1
ATOM 9666 N N . TRP B 1 572 ? 11.040 -30.770 34.354 1.00 57.04 569 TRP B N 1
ATOM 9667 C CA . TRP B 1 572 ? 11.480 -31.857 33.494 1.00 56.61 569 TRP B CA 1
ATOM 9668 C C . TRP B 1 572 ? 12.319 -32.829 34.344 1.00 60.12 569 TRP B C 1
ATOM 9669 O O . TRP B 1 572 ? 13.027 -32.406 35.276 1.00 59.02 569 TRP B O 1
ATOM 9680 N N . GLU B 1 573 ? 12.190 -34.131 34.060 1.00 61.65 570 GLU B N 1
ATOM 9681 C CA . GLU B 1 573 ? 12.784 -35.148 34.901 1.00 64.02 570 GLU B CA 1
ATOM 9682 C C . GLU B 1 573 ? 13.043 -36.413 34.097 1.00 61.72 570 GLU B C 1
ATOM 9683 O O . GLU B 1 573 ? 12.269 -36.751 33.232 1.00 58.73 570 GLU B O 1
ATOM 9689 N N . ASN B 1 574 ? 14.149 -37.097 34.366 1.00 59.39 571 ASN B N 1
ATOM 9690 C CA . ASN B 1 574 ? 14.389 -38.341 33.696 1.00 59.22 571 ASN B CA 1
ATOM 9691 C C . ASN B 1 574 ? 13.566 -39.387 34.417 1.00 61.66 571 ASN B C 1
ATOM 9692 O O . ASN B 1 574 ? 13.625 -39.458 35.643 1.00 62.43 571 ASN B O 1
ATOM 9697 N N . THR B 1 575 ? 12.824 -40.203 33.652 1.00 61.19 572 THR B N 1
ATOM 9698 C CA . THR B 1 575 ? 11.997 -41.308 34.173 1.00 57.50 572 THR B CA 1
ATOM 9699 C C . THR B 1 575 ? 12.696 -42.658 33.889 1.00 56.20 572 THR B C 1
ATOM 9700 O O . THR B 1 575 ? 13.328 -42.828 32.836 1.00 54.19 572 THR B O 1
ATOM 9704 N N . PRO B 1 576 ? 12.578 -43.625 34.821 1.00 56.83 573 PRO B N 1
ATOM 9705 C CA . PRO B 1 576 ? 13.525 -44.752 34.889 1.00 57.09 573 PRO B CA 1
ATOM 9706 C C . PRO B 1 576 ? 13.693 -45.629 33.650 1.00 58.61 573 PRO B C 1
ATOM 9707 O O . PRO B 1 576 ? 14.813 -45.771 33.193 1.00 58.41 573 PRO B O 1
ATOM 9711 N N . LYS B 1 577 ? 12.620 -46.223 33.114 1.00 61.56 574 LYS B N 1
ATOM 9712 C CA . LYS B 1 577 ? 12.772 -47.164 31.990 1.00 64.71 574 LYS B CA 1
ATOM 9713 C C . LYS B 1 577 ? 11.643 -47.251 30.963 1.00 61.98 574 LYS B C 1
ATOM 9714 O O . LYS B 1 577 ? 10.463 -47.196 31.315 1.00 62.81 574 LYS B O 1
ATOM 9720 N N . ALA B 1 578 ? 12.038 -47.395 29.688 1.00 56.73 575 ALA B N 1
ATOM 9721 C CA . ALA B 1 578 ? 11.135 -47.810 28.609 1.00 53.95 575 ALA B CA 1
ATOM 9722 C C . ALA B 1 578 ? 11.739 -49.045 28.004 1.00 55.11 575 ALA B C 1
ATOM 9723 O O . ALA B 1 578 ? 12.954 -49.235 28.097 1.00 56.32 575 ALA B O 1
ATOM 9725 N N . LEU B 1 579 ? 10.890 -49.891 27.409 1.00 56.17 576 LEU B N 1
ATOM 9726 C CA . LEU B 1 579 ? 11.344 -51.113 26.748 1.00 56.16 576 LEU B CA 1
ATOM 9727 C C . LEU B 1 579 ? 10.930 -51.150 25.284 1.00 57.60 576 LEU B C 1
ATOM 9728 O O . LEU B 1 579 ? 9.753 -51.039 24.945 1.00 56.33 576 LEU B O 1
ATOM 9733 N N . ILE B 1 580 ? 11.919 -51.317 24.417 1.00 59.86 577 ILE B N 1
ATOM 9734 C CA . ILE B 1 580 ? 11.661 -51.563 23.014 1.00 58.76 577 ILE B CA 1
ATOM 9735 C C . ILE B 1 580 ? 12.225 -52.924 22.609 1.00 61.20 577 ILE B C 1
ATOM 9736 O O . ILE B 1 580 ? 13.306 -53.325 23.067 1.00 60.57 577 ILE B O 1
ATOM 9741 N N . GLN B 1 581 ? 11.472 -53.642 21.774 1.00 62.81 578 GLN B N 1
ATOM 9742 C CA . GLN B 1 581 ? 11.883 -54.973 21.332 1.00 64.68 578 GLN B CA 1
ATOM 9743 C C . GLN B 1 581 ? 11.125 -55.394 20.075 1.00 66.18 578 GLN B C 1
ATOM 9744 O O . GLN B 1 581 ? 9.963 -55.005 19.879 1.00 67.19 578 GLN B O 1
ATOM 9750 N N . GLY B 1 582 ? 11.784 -56.180 19.227 1.00 62.73 579 GLY B N 1
ATOM 9751 C CA . GLY B 1 582 ? 11.187 -56.569 17.958 1.00 61.46 579 GLY B CA 1
ATOM 9752 C C . GLY B 1 582 ? 12.123 -57.338 17.043 1.00 61.45 579 GLY B C 1
ATOM 9753 O O . GLY B 1 582 ? 13.227 -57.722 17.442 1.00 61.34 579 GLY B O 1
ATOM 9754 N N . PHE B 1 583 ? 11.646 -57.601 15.825 1.00 60.93 580 PHE B N 1
ATOM 9755 C CA . PHE B 1 583 ? 12.381 -58.392 14.839 1.00 61.73 580 PHE B CA 1
ATOM 9756 C C . PHE B 1 583 ? 12.438 -57.644 13.524 1.00 57.83 580 PHE B C 1
ATOM 9757 O O . PHE B 1 583 ? 11.486 -57.017 13.103 1.00 55.15 580 PHE B O 1
ATOM 9765 N N . GLU B 1 584 ? 13.577 -57.726 12.877 1.00 60.06 581 GLU B N 1
ATOM 9766 C CA . GLU B 1 584 ? 13.749 -57.186 11.545 1.00 62.10 581 GLU B CA 1
ATOM 9767 C C . GLU B 1 584 ? 14.162 -58.401 10.713 1.00 61.79 581 GLU B C 1
ATOM 9768 O O . GLU B 1 584 ? 14.994 -59.222 11.145 1.00 59.42 581 GLU B O 1
ATOM 9774 N N . GLY B 1 585 ? 13.586 -58.517 9.522 1.00 59.69 582 GLY B N 1
ATOM 9775 C CA . GLY B 1 585 ? 14.072 -59.473 8.566 1.00 58.83 582 GLY B CA 1
ATOM 9776 C C . GLY B 1 585 ? 14.055 -58.866 7.203 1.00 57.10 582 GLY B C 1
ATOM 9777 O O . GLY B 1 585 ? 13.283 -57.945 6.922 1.00 55.29 582 GLY B O 1
ATOM 9778 N N . SER B 1 586 ? 14.888 -59.409 6.342 1.00 58.35 583 SER B N 1
ATOM 9779 C CA . SER B 1 586 ? 15.025 -58.863 5.020 1.00 61.85 583 SER B CA 1
ATOM 9780 C C . SER B 1 586 ? 15.275 -59.993 4.060 1.00 62.47 583 SER B C 1
ATOM 9781 O O . SER B 1 586 ? 15.856 -61.007 4.440 1.00 66.32 583 SER B O 1
ATOM 9784 N N . LEU B 1 587 ? 14.859 -59.810 2.814 1.00 61.28 584 LEU B N 1
ATOM 9785 C CA . LEU B 1 587 ? 15.003 -60.846 1.829 1.00 64.27 584 LEU B CA 1
ATOM 9786 C C . LEU B 1 587 ? 15.311 -60.282 0.474 1.00 62.78 584 LEU B C 1
ATOM 9787 O O . LEU B 1 587 ? 14.565 -59.441 -0.016 1.00 59.62 584 LEU B O 1
ATOM 9792 N N . GLY B 1 588 ? 16.371 -60.800 -0.150 1.00 65.31 585 GLY B N 1
ATOM 9793 C CA . GLY B 1 588 ? 16.801 -60.342 -1.462 1.00 66.28 585 GLY B CA 1
ATOM 9794 C C . GLY B 1 588 ? 16.928 -61.450 -2.475 1.00 71.25 585 GLY B C 1
ATOM 9795 O O . GLY B 1 588 ? 17.587 -62.469 -2.237 1.00 73.31 585 GLY B O 1
ATOM 9796 N N . LEU B 1 589 ? 16.294 -61.246 -3.624 1.00 78.06 586 LEU B N 1
ATOM 9797 C CA . LEU B 1 589 ? 16.282 -62.244 -4.703 1.00 83.26 586 LEU B CA 1
ATOM 9798 C C . LEU B 1 589 ? 16.724 -61.596 -5.998 1.00 86.38 586 LEU B C 1
ATOM 9799 O O . LEU B 1 589 ? 15.977 -60.803 -6.594 1.00 89.42 586 LEU B O 1
ATOM 9804 N N . ASP B 1 590 ? 17.933 -61.933 -6.429 1.00 86.85 587 ASP B N 1
ATOM 9805 C CA . ASP B 1 590 ? 18.563 -61.273 -7.577 1.00 90.31 587 ASP B CA 1
ATOM 9806 C C . ASP B 1 590 ? 18.627 -62.264 -8.734 1.00 92.94 587 ASP B C 1
ATOM 9807 O O . ASP B 1 590 ? 19.372 -63.235 -8.674 1.00 98.20 587 ASP B O 1
ATOM 9812 N N . PHE B 1 591 ? 17.836 -62.039 -9.780 1.00 91.66 588 PHE B N 1
ATOM 9813 C CA . PHE B 1 591 ? 17.923 -62.873 -10.975 1.00 92.92 588 PHE B CA 1
ATOM 9814 C C . PHE B 1 591 ? 18.510 -62.074 -12.158 1.00 94.52 588 PHE B C 1
ATOM 9815 O O . PHE B 1 591 ? 18.029 -62.184 -13.290 1.00 103.45 588 PHE B O 1
ATOM 9823 N N . GLY B 1 592 ? 19.544 -61.272 -11.904 1.00 90.50 589 GLY B N 1
ATOM 9824 C CA . GLY B 1 592 ? 20.088 -60.364 -12.925 1.00 84.40 589 GLY B CA 1
ATOM 9825 C C . GLY B 1 592 ? 19.119 -59.261 -13.290 1.00 78.47 589 GLY B C 1
ATOM 9826 O O . GLY B 1 592 ? 19.027 -58.303 -12.573 1.00 75.23 589 GLY B O 1
ATOM 9827 N N . ASP B 1 593 ? 18.377 -59.431 -14.389 1.00 79.03 590 ASP B N 1
ATOM 9828 C CA . ASP B 1 593 ? 17.438 -58.425 -14.902 1.00 78.77 590 ASP B CA 1
ATOM 9829 C C . ASP B 1 593 ? 16.243 -58.243 -13.992 1.00 79.31 590 ASP B C 1
ATOM 9830 O O . ASP B 1 593 ? 15.738 -57.132 -13.852 1.00 81.41 590 ASP B O 1
ATOM 9835 N N . ILE B 1 594 ? 15.775 -59.334 -13.396 1.00 81.66 591 ILE B N 1
ATOM 9836 C CA . ILE B 1 594 ? 14.631 -59.306 -12.482 1.00 81.33 591 ILE B CA 1
ATOM 9837 C C . ILE B 1 594 ? 15.141 -59.389 -11.035 1.00 76.33 591 ILE B C 1
ATOM 9838 O O . ILE B 1 594 ? 16.010 -60.197 -10.712 1.00 74.99 591 ILE B O 1
ATOM 9843 N N . ARG B 1 595 ? 14.648 -58.509 -10.175 1.00 74.83 592 ARG B N 1
ATOM 9844 C CA . ARG B 1 595 ? 15.153 -58.424 -8.803 1.00 74.27 592 ARG B CA 1
ATOM 9845 C C . ARG B 1 595 ? 14.063 -58.033 -7.840 1.00 70.72 592 ARG B C 1
ATOM 9846 O O . ARG B 1 595 ? 13.132 -57.285 -8.187 1.00 68.08 592 ARG B O 1
ATOM 9854 N N . TRP B 1 596 ? 14.212 -58.509 -6.608 1.00 69.34 593 TRP B N 1
ATOM 9855 C CA . TRP B 1 596 ? 13.212 -58.301 -5.553 1.00 67.73 593 TRP B CA 1
ATOM 9856 C C . TRP B 1 596 ? 13.842 -57.999 -4.214 1.00 62.84 593 TRP B C 1
ATOM 9857 O O . TRP B 1 596 ? 14.613 -58.787 -3.672 1.00 59.26 593 TRP B O 1
ATOM 9868 N N . THR B 1 597 ? 13.466 -56.885 -3.640 1.00 63.82 594 THR B N 1
ATOM 9869 C CA . THR B 1 597 ? 13.977 -56.526 -2.321 1.00 66.64 594 THR B CA 1
ATOM 9870 C C . THR B 1 597 ? 12.806 -56.346 -1.365 1.00 66.70 594 THR B C 1
ATOM 9871 O O . THR B 1 597 ? 11.982 -55.441 -1.551 1.00 68.83 594 THR B O 1
ATOM 9875 N N . ASN B 1 598 ? 12.748 -57.209 -0.348 1.00 67.30 595 ASN B N 1
ATOM 9876 C CA . ASN B 1 598 ? 11.686 -57.183 0.668 1.00 66.01 595 ASN B CA 1
ATOM 9877 C C . ASN B 1 598 ? 12.212 -57.152 2.114 1.00 64.70 595 ASN B C 1
ATOM 9878 O O . ASN B 1 598 ? 13.268 -57.693 2.437 1.00 64.23 595 ASN B O 1
ATOM 9883 N N . ASN B 1 599 ? 11.457 -56.516 2.989 1.00 63.62 596 ASN B N 1
ATOM 9884 C CA . ASN B 1 599 ? 11.712 -56.608 4.416 1.00 62.53 596 ASN B CA 1
ATOM 9885 C C . ASN B 1 599 ? 10.414 -56.578 5.214 1.00 65.97 596 ASN B C 1
ATOM 9886 O O . ASN B 1 599 ? 9.307 -56.250 4.704 1.00 65.74 596 ASN B O 1
ATOM 9891 N N . PHE B 1 600 ? 10.553 -56.974 6.472 1.00 63.38 597 PHE B N 1
ATOM 9892 C CA . PHE B 1 600 ? 9.453 -56.915 7.398 1.00 61.00 597 PHE B CA 1
ATOM 9893 C C . PHE B 1 600 ? 10.096 -56.544 8.714 1.00 62.06 597 PHE B C 1
ATOM 9894 O O . PHE B 1 600 ? 11.301 -56.716 8.902 1.00 60.43 597 PHE B O 1
ATOM 9902 N N . THR B 1 601 ? 9.271 -56.018 9.608 1.00 63.23 598 THR B N 1
ATOM 9903 C CA . THR B 1 601 ? 9.708 -55.533 10.889 1.00 62.68 598 THR B CA 1
ATOM 9904 C C . THR B 1 601 ? 8.529 -55.798 11.793 1.00 61.93 598 THR B C 1
ATOM 9905 O O . THR B 1 601 ? 7.388 -55.480 11.432 1.00 63.90 598 THR B O 1
ATOM 9909 N N . TYR B 1 602 ? 8.766 -56.455 12.919 1.00 61.80 599 TYR B N 1
ATOM 9910 C CA . TYR B 1 602 ? 7.676 -56.752 13.851 1.00 63.97 599 TYR B CA 1
ATOM 9911 C C . TYR B 1 602 ? 8.058 -56.180 15.188 1.00 62.61 599 TYR B C 1
ATOM 9912 O O . TYR B 1 602 ? 9.194 -56.331 15.640 1.00 58.61 599 TYR B O 1
ATOM 9921 N N . MET B 1 603 ? 7.089 -55.540 15.825 1.00 63.90 600 MET B N 1
ATOM 9922 C CA . MET B 1 603 ? 7.338 -54.729 17.008 1.00 64.95 600 MET B CA 1
ATOM 9923 C C . MET B 1 603 ? 6.624 -55.421 18.178 1.00 70.25 600 MET B C 1
ATOM 9924 O O . MET B 1 603 ? 5.377 -55.410 18.296 1.00 68.78 600 MET B O 1
ATOM 9929 N N . MET B 1 604 ? 7.423 -56.065 19.018 1.00 69.81 601 MET B N 1
ATOM 9930 C CA . MET B 1 604 ? 6.905 -56.819 20.151 1.00 67.62 601 MET B CA 1
ATOM 9931 C C . MET B 1 604 ? 6.634 -55.922 21.344 1.00 66.44 601 MET B C 1
ATOM 9932 O O . MET B 1 604 ? 5.762 -56.221 22.131 1.00 74.92 601 MET B O 1
ATOM 9937 N N . ASP B 1 605 ? 7.400 -54.848 21.513 1.00 63.43 602 ASP B N 1
ATOM 9938 C CA . ASP B 1 605 ? 7.278 -54.031 22.719 1.00 62.16 602 ASP B CA 1
ATOM 9939 C C . ASP B 1 605 ? 7.661 -52.597 22.463 1.00 60.36 602 ASP B C 1
ATOM 9940 O O . ASP B 1 605 ? 8.715 -52.315 21.893 1.00 60.57 602 ASP B O 1
ATOM 9945 N N . SER B 1 606 ? 6.782 -51.701 22.895 1.00 58.53 603 SER B N 1
ATOM 9946 C CA . SER B 1 606 ? 7.051 -50.279 22.984 1.00 56.09 603 SER B CA 1
ATOM 9947 C C . SER B 1 606 ? 6.283 -49.766 24.177 1.00 58.28 603 SER B C 1
ATOM 9948 O O . SER B 1 606 ? 5.100 -49.473 24.072 1.00 61.64 603 SER B O 1
ATOM 9951 N N . LYS B 1 607 ? 6.923 -49.683 25.331 1.00 58.00 604 LYS B N 1
ATOM 9952 C CA . LYS B 1 607 ? 6.186 -49.265 26.489 1.00 57.50 604 LYS B CA 1
ATOM 9953 C C . LYS B 1 607 ? 7.092 -48.681 27.531 1.00 55.12 604 LYS B C 1
ATOM 9954 O O . LYS B 1 607 ? 8.154 -49.211 27.794 1.00 53.92 604 LYS B O 1
ATOM 9960 N N . ASP B 1 608 ? 6.667 -47.563 28.100 1.00 57.17 605 ASP B N 1
ATOM 9961 C CA . ASP B 1 608 ? 7.315 -47.013 29.280 1.00 58.77 605 ASP B CA 1
ATOM 9962 C C . ASP B 1 608 ? 6.879 -47.824 30.481 1.00 62.99 605 ASP B C 1
ATOM 9963 O O . ASP B 1 608 ? 5.683 -48.114 30.640 1.00 66.37 605 ASP B O 1
ATOM 9968 N N . LYS B 1 609 ? 7.830 -48.179 31.338 1.00 63.63 606 LYS B N 1
ATOM 9969 C CA . LYS B 1 609 ? 7.529 -49.083 32.435 1.00 69.92 606 LYS B CA 1
ATOM 9970 C C . LYS B 1 609 ? 6.825 -48.383 33.581 1.00 70.96 606 LYS B C 1
ATOM 9971 O O . LYS B 1 609 ? 6.577 -48.977 34.628 1.00 78.20 606 LYS B O 1
ATOM 9977 N N . GLN B 1 610 ? 6.454 -47.131 33.369 1.00 68.90 607 GLN B N 1
ATOM 9978 C CA . GLN B 1 610 ? 5.801 -46.363 34.401 1.00 68.44 607 GLN B CA 1
ATOM 9979 C C . GLN B 1 610 ? 4.368 -45.973 34.010 1.00 65.71 607 GLN B C 1
ATOM 9980 O O . GLN B 1 610 ? 3.443 -46.154 34.789 1.00 66.07 607 GLN B O 1
ATOM 9986 N N . THR B 1 611 ? 4.193 -45.421 32.816 1.00 61.39 608 THR B N 1
ATOM 9987 C CA . THR B 1 611 ? 2.877 -45.041 32.318 1.00 58.63 608 THR B CA 1
ATOM 9988 C C . THR B 1 611 ? 2.141 -46.180 31.656 1.00 57.79 608 THR B C 1
ATOM 9989 O O . THR B 1 611 ? 0.907 -46.208 31.663 1.00 56.14 608 THR B O 1
ATOM 9993 N N . GLY B 1 612 ? 2.913 -47.093 31.056 1.00 60.25 609 GLY B N 1
ATOM 9994 C CA . GLY B 1 612 ? 2.392 -48.190 30.200 1.00 59.34 609 GLY B CA 1
ATOM 9995 C C . GLY B 1 612 ? 2.210 -47.805 28.727 1.00 60.50 609 GLY B C 1
ATOM 9996 O O . GLY B 1 612 ? 1.722 -48.615 27.935 1.00 58.24 609 GLY B O 1
ATOM 9997 N N . ASN B 1 613 ? 2.580 -46.562 28.355 1.00 59.49 610 ASN B N 1
ATOM 9998 C CA . ASN B 1 613 ? 2.316 -46.042 27.016 1.00 55.88 610 ASN B CA 1
ATOM 9999 C C . ASN B 1 613 ? 3.454 -46.303 26.049 1.00 57.58 610 ASN B C 1
ATOM 10000 O O . ASN B 1 613 ? 4.606 -46.454 26.466 1.00 58.79 610 ASN B O 1
ATOM 10005 N N . PRO B 1 614 ? 3.153 -46.328 24.737 1.00 59.21 611 PRO B N 1
ATOM 10006 C CA . PRO B 1 614 ? 4.220 -46.511 23.782 1.00 57.44 611 PRO B CA 1
ATOM 10007 C C . PRO B 1 614 ? 4.999 -45.218 23.616 1.00 60.19 611 PRO B C 1
ATOM 10008 O O . PRO B 1 614 ? 4.467 -44.106 23.846 1.00 57.25 611 PRO B O 1
ATOM 10012 N N . LEU B 1 615 ? 6.257 -45.355 23.214 1.00 58.58 612 LEU B N 1
ATOM 10013 C CA . LEU B 1 615 ? 7.119 -44.188 23.029 1.00 54.18 612 LEU B CA 1
ATOM 10014 C C . LEU B 1 615 ? 6.704 -43.383 21.819 1.00 51.07 612 LEU B C 1
ATOM 10015 O O . LEU B 1 615 ? 6.851 -42.193 21.803 1.00 58.29 612 LEU B O 1
ATOM 10020 N N . SER B 1 616 ? 6.167 -44.043 20.816 1.00 49.80 613 SER B N 1
ATOM 10021 C CA . SER B 1 616 ? 6.024 -43.461 19.512 1.00 49.77 613 SER B CA 1
ATOM 10022 C C . SER B 1 616 ? 5.038 -44.285 18.656 1.00 52.91 613 SER B C 1
ATOM 10023 O O . SER B 1 616 ? 5.160 -45.495 18.552 1.00 50.54 613 SER B O 1
ATOM 10026 N N . LEU B 1 617 ? 4.062 -43.624 18.045 1.00 55.12 614 LEU B N 1
ATOM 10027 C CA . LEU B 1 617 ? 2.991 -44.319 17.337 1.00 54.18 614 LEU B CA 1
ATOM 10028 C C . LEU B 1 617 ? 3.525 -44.906 16.041 1.00 59.15 614 LEU B C 1
ATOM 10029 O O . LEU B 1 617 ? 3.868 -44.165 15.113 1.00 63.33 614 LEU B O 1
ATOM 10034 N N . VAL B 1 618 ? 3.618 -46.236 15.992 1.00 60.49 615 VAL B N 1
ATOM 10035 C CA . VAL B 1 618 ? 4.154 -46.951 14.832 1.00 59.01 615 VAL B CA 1
ATOM 10036 C C . VAL B 1 618 ? 3.442 -48.280 14.690 1.00 57.41 615 VAL B C 1
ATOM 10037 O O . VAL B 1 618 ? 3.080 -48.890 15.689 1.00 53.72 615 VAL B O 1
ATOM 10041 N N . PRO B 1 619 ? 3.283 -48.743 13.444 1.00 56.05 616 PRO B N 1
ATOM 10042 C CA . PRO B 1 619 ? 2.546 -49.952 13.236 1.00 55.60 616 PRO B CA 1
ATOM 10043 C C . PRO B 1 619 ? 3.210 -51.105 13.983 1.00 56.24 616 PRO B C 1
ATOM 10044 O O . PRO B 1 619 ? 4.417 -51.114 14.146 1.00 51.11 616 PRO B O 1
ATOM 10048 N N . ILE B 1 620 ? 2.409 -52.077 14.426 1.00 57.77 617 ILE B N 1
ATOM 10049 C CA . ILE B 1 620 ? 2.939 -53.225 15.138 1.00 58.83 617 ILE B CA 1
ATOM 10050 C C . ILE B 1 620 ? 3.785 -54.078 14.203 1.00 60.79 617 ILE B C 1
ATOM 10051 O O . ILE B 1 620 ? 4.783 -54.678 14.642 1.00 60.78 617 ILE B O 1
ATOM 10056 N N . TYR B 1 621 ? 3.396 -54.123 12.919 1.00 60.37 618 TYR B N 1
ATOM 10057 C CA . TYR B 1 621 ? 4.243 -54.712 11.886 1.00 60.84 618 TYR B CA 1
ATOM 10058 C C . TYR B 1 621 ? 4.242 -53.859 10.620 1.00 60.54 618 TYR B C 1
ATOM 10059 O O . TYR B 1 621 ? 3.327 -53.074 10.370 1.00 57.39 618 TYR B O 1
ATOM 10068 N N . THR B 1 622 ? 5.287 -54.031 9.820 1.00 60.83 619 THR B N 1
ATOM 10069 C CA . THR B 1 622 ? 5.393 -53.330 8.562 1.00 61.54 619 THR B CA 1
ATOM 10070 C C . THR B 1 622 ? 6.161 -54.171 7.587 1.00 63.41 619 THR B C 1
ATOM 10071 O O . THR B 1 622 ? 7.299 -54.510 7.870 1.00 68.59 619 THR B O 1
ATOM 10075 N N . ILE B 1 623 ? 5.561 -54.463 6.437 1.00 61.41 620 ILE B N 1
ATOM 10076 C CA . ILE B 1 623 ? 6.209 -55.245 5.397 1.00 62.96 620 ILE B CA 1
ATOM 10077 C C . ILE B 1 623 ? 6.458 -54.395 4.166 1.00 61.42 620 ILE B C 1
ATOM 10078 O O . ILE B 1 623 ? 5.590 -53.643 3.760 1.00 61.41 620 ILE B O 1
ATOM 10083 N N . ASN B 1 624 ? 7.628 -54.531 3.556 1.00 62.65 621 ASN B N 1
ATOM 10084 C CA . ASN B 1 624 ? 7.937 -53.780 2.337 1.00 66.59 621 ASN B CA 1
ATOM 10085 C C . ASN B 1 624 ? 8.417 -54.699 1.223 1.00 69.66 621 ASN B C 1
ATOM 10086 O O . ASN B 1 624 ? 9.129 -55.676 1.479 1.00 68.44 621 ASN B O 1
ATOM 10091 N N . SER B 1 625 ? 8.037 -54.369 -0.012 1.00 70.94 622 SER B N 1
ATOM 10092 C CA . SER B 1 625 ? 8.555 -55.047 -1.195 1.00 70.45 622 SER B CA 1
ATOM 10093 C C . SER B 1 625 ? 8.895 -54.045 -2.262 1.00 72.65 622 SER B C 1
ATOM 10094 O O . SER B 1 625 ? 8.060 -53.218 -2.623 1.00 77.50 622 SER B O 1
ATOM 10097 N N . ILE B 1 626 ? 10.112 -54.130 -2.782 1.00 75.05 623 ILE B N 1
ATOM 10098 C CA . ILE B 1 626 ? 10.450 -53.449 -4.032 1.00 76.45 623 ILE B CA 1
ATOM 10099 C C . ILE B 1 626 ? 10.793 -54.457 -5.160 1.00 73.52 623 ILE B C 1
ATOM 10100 O O . ILE B 1 626 ? 11.450 -55.487 -4.921 1.00 75.16 623 ILE B O 1
ATOM 10105 N N . PHE B 1 627 ? 10.302 -54.182 -6.372 1.00 70.18 624 PHE B N 1
ATOM 10106 C CA . PHE B 1 627 ? 10.489 -55.082 -7.539 1.00 71.12 624 PHE B CA 1
ATOM 10107 C C . PHE B 1 627 ? 11.074 -54.287 -8.696 1.00 72.90 624 PHE B C 1
ATOM 10108 O O . PHE B 1 627 ? 10.594 -53.203 -9.039 1.00 72.43 624 PHE B O 1
ATOM 10116 N N . ASP B 1 628 ? 12.119 -54.836 -9.295 1.00 75.27 625 ASP B N 1
ATOM 10117 C CA . ASP B 1 628 ? 12.731 -54.217 -10.444 1.00 77.15 625 ASP B CA 1
ATOM 10118 C C . ASP B 1 628 ? 12.872 -55.174 -11.576 1.00 79.02 625 ASP B C 1
ATOM 10119 O O . ASP B 1 628 ? 13.248 -56.329 -11.373 1.00 92.30 625 ASP B O 1
ATOM 10124 N N . TYR B 1 629 ? 12.540 -54.704 -12.771 1.00 78.54 626 TYR B N 1
ATOM 10125 C CA . TYR B 1 629 ? 12.606 -55.532 -13.980 1.00 80.58 626 TYR B CA 1
ATOM 10126 C C . TYR B 1 629 ? 13.106 -54.650 -15.124 1.00 79.59 626 TYR B C 1
ATOM 10127 O O . TYR B 1 629 ? 12.420 -53.707 -15.545 1.00 79.25 626 TYR B O 1
ATOM 10136 N N . ASP B 1 630 ? 14.323 -54.937 -15.583 1.00 78.59 627 ASP B N 1
ATOM 10137 C CA . ASP B 1 630 ? 14.880 -54.283 -16.766 1.00 80.31 627 ASP B CA 1
ATOM 10138 C C . ASP B 1 630 ? 14.445 -55.035 -18.029 1.00 84.11 627 ASP B C 1
ATOM 10139 O O . ASP B 1 630 ? 14.972 -56.111 -18.352 1.00 85.02 627 ASP B O 1
ATOM 10144 N N . ILE B 1 631 ? 13.480 -54.460 -18.738 1.00 86.47 628 ILE B N 1
ATOM 10145 C CA . ILE B 1 631 ? 12.890 -55.120 -19.898 1.00 91.30 628 ILE B CA 1
ATOM 10146 C C . ILE B 1 631 ? 13.823 -55.061 -21.114 1.00 94.50 628 ILE B C 1
ATOM 10147 O O . ILE B 1 631 ? 13.973 -56.046 -21.828 1.00 94.26 628 ILE B O 1
ATOM 10152 N N . THR B 1 632 ? 14.418 -53.889 -21.350 1.00 97.17 629 THR B N 1
ATOM 10153 C CA . THR B 1 632 ? 15.465 -53.703 -22.363 1.00 97.41 629 THR B CA 1
ATOM 10154 C C . THR B 1 632 ? 16.565 -52.890 -21.699 1.00 93.42 629 THR B C 1
ATOM 10155 O O . THR B 1 632 ? 16.475 -52.600 -20.527 1.00 88.22 629 THR B O 1
ATOM 10159 N N . ASP B 1 633 ? 17.595 -52.512 -22.444 1.00 96.34 630 ASP B N 1
ATOM 10160 C CA . ASP B 1 633 ? 18.658 -51.674 -21.890 1.00 95.22 630 ASP B CA 1
ATOM 10161 C C . ASP B 1 633 ? 18.132 -50.278 -21.555 1.00 93.76 630 ASP B C 1
ATOM 10162 O O . ASP B 1 633 ? 18.616 -49.635 -20.627 1.00 89.93 630 ASP B O 1
ATOM 10167 N N . GLN B 1 634 ? 17.126 -49.828 -22.302 1.00 96.11 631 GLN B N 1
ATOM 10168 C CA . GLN B 1 634 ? 16.497 -48.521 -22.069 1.00 94.79 631 GLN B CA 1
ATOM 10169 C C . GLN B 1 634 ? 15.327 -48.621 -21.122 1.00 93.67 631 GLN B C 1
ATOM 10170 O O . GLN B 1 634 ? 15.241 -47.880 -20.152 1.00 91.38 631 GLN B O 1
ATOM 10176 N N . LEU B 1 635 ? 14.435 -49.564 -21.415 1.00 97.09 632 LEU B N 1
ATOM 10177 C CA . LEU B 1 635 ? 13.159 -49.682 -20.727 1.00 96.37 632 LEU B CA 1
ATOM 10178 C C . LEU B 1 635 ? 13.253 -50.434 -19.410 1.00 93.77 632 LEU B C 1
ATOM 10179 O O . LEU B 1 635 ? 13.913 -51.461 -19.310 1.00 95.15 632 LEU B O 1
ATOM 10184 N N . ASP B 1 636 ? 12.512 -49.944 -18.427 1.00 91.33 633 ASP B N 1
ATOM 10185 C CA . ASP B 1 636 ? 12.585 -50.432 -17.068 1.00 89.79 633 ASP B CA 1
ATOM 10186 C C . ASP B 1 636 ? 11.169 -50.318 -16.457 1.00 88.35 633 ASP B C 1
ATOM 10187 O O . ASP B 1 636 ? 10.391 -49.427 -16.814 1.00 86.80 633 ASP B O 1
ATOM 10192 N N . VAL B 1 637 ? 10.813 -51.250 -15.581 1.00 86.18 634 VAL B N 1
ATOM 10193 C CA . VAL B 1 637 ? 9.563 -51.147 -14.837 1.00 84.77 634 VAL B CA 1
ATOM 10194 C C . VAL B 1 637 ? 9.863 -51.430 -13.375 1.00 83.91 634 VAL B C 1
ATOM 10195 O O . VAL B 1 637 ? 10.699 -52.272 -13.058 1.00 85.93 634 VAL B O 1
ATOM 10199 N N . ASN B 1 638 ? 9.165 -50.749 -12.484 1.00 81.94 635 ASN B N 1
ATOM 10200 C CA . ASN B 1 638 ? 9.468 -50.849 -11.072 1.00 81.92 635 ASN B CA 1
ATOM 10201 C C . ASN B 1 638 ? 8.198 -50.837 -10.217 1.00 82.94 635 ASN B C 1
ATOM 10202 O O . ASN B 1 638 ? 7.289 -50.036 -10.456 1.00 84.00 635 ASN B O 1
ATOM 10207 N N . PHE B 1 639 ? 8.143 -51.719 -9.219 1.00 79.68 636 PHE B N 1
ATOM 10208 C CA . PHE B 1 639 ? 6.926 -51.912 -8.412 1.00 80.57 636 PHE B CA 1
ATOM 10209 C C . PHE B 1 639 ? 7.283 -51.865 -6.942 1.00 77.85 636 PHE B C 1
ATOM 10210 O O . PHE B 1 639 ? 8.314 -52.430 -6.545 1.00 77.35 636 PHE B O 1
ATOM 10218 N N . VAL B 1 640 ? 6.422 -51.219 -6.145 1.00 75.08 637 VAL B N 1
ATOM 10219 C CA . VAL B 1 640 ? 6.648 -51.041 -4.702 1.00 74.17 637 VAL B CA 1
ATOM 10220 C C . VAL B 1 640 ? 5.347 -51.318 -3.953 1.00 70.47 637 VAL B C 1
ATOM 10221 O O . VAL B 1 640 ? 4.255 -50.956 -4.398 1.00 73.36 637 VAL B O 1
ATOM 10225 N N . PHE B 1 641 ? 5.459 -51.965 -2.810 1.00 68.43 638 PHE B N 1
ATOM 10226 C CA . PHE B 1 641 ? 4.270 -52.341 -2.040 1.00 70.46 638 PHE B CA 1
ATOM 10227 C C . PHE B 1 641 ? 4.652 -52.329 -0.582 1.00 66.05 638 PHE B C 1
ATOM 10228 O O . PHE B 1 641 ? 5.733 -52.797 -0.186 1.00 62.77 638 PHE B O 1
ATOM 10236 N N . THR B 1 642 ? 3.757 -51.785 0.220 1.00 63.77 639 THR B N 1
ATOM 10237 C CA . THR B 1 642 ? 4.024 -51.642 1.622 1.00 61.95 639 THR B CA 1
ATOM 10238 C C . THR B 1 642 ? 2.777 -51.973 2.395 1.00 63.25 639 THR B C 1
ATOM 10239 O O . THR B 1 642 ? 1.665 -51.621 1.973 1.00 68.39 639 THR B O 1
ATOM 10243 N N . GLN B 1 643 ? 2.955 -52.676 3.510 1.00 62.42 640 GLN B N 1
ATOM 10244 C CA . GLN B 1 643 ? 1.825 -53.199 4.270 1.00 66.87 640 GLN B CA 1
ATOM 10245 C C . GLN B 1 643 ? 2.077 -52.865 5.727 1.00 66.59 640 GLN B C 1
ATOM 10246 O O . GLN B 1 643 ? 3.154 -53.159 6.273 1.00 61.24 640 GLN B O 1
ATOM 10252 N N . TYR B 1 644 ? 1.073 -52.229 6.336 1.00 67.75 641 TYR B N 1
ATOM 10253 C CA . TYR B 1 644 ? 1.135 -51.800 7.723 1.00 64.52 641 TYR B CA 1
ATOM 10254 C C . TYR B 1 644 ? 0.101 -52.575 8.547 1.00 71.76 641 TYR B C 1
ATOM 10255 O O . TYR B 1 644 ? -1.085 -52.556 8.224 1.00 73.27 641 TYR B O 1
ATOM 10264 N N . GLY B 1 645 ? 0.545 -53.241 9.609 1.00 71.96 642 GLY B N 1
ATOM 10265 C CA . GLY B 1 645 ? -0.365 -53.677 10.667 1.00 70.19 642 GLY B CA 1
ATOM 10266 C C . GLY B 1 645 ? -0.906 -52.497 11.488 1.00 70.80 642 GLY B C 1
ATOM 10267 O O . GLY B 1 645 ? -0.747 -51.319 11.088 1.00 71.75 642 GLY B O 1
ATOM 10268 N N . ARG B 1 646 ? -1.484 -52.802 12.655 1.00 64.32 643 ARG B N 1
ATOM 10269 C CA . ARG B 1 646 ? -2.316 -51.850 13.385 1.00 63.62 643 ARG B CA 1
ATOM 10270 C C . ARG B 1 646 ? -1.544 -50.869 14.270 1.00 65.17 643 ARG B C 1
ATOM 10271 O O . ARG B 1 646 ? -0.705 -51.265 15.084 1.00 66.56 643 ARG B O 1
ATOM 10279 N N . GLN B 1 647 ? -1.854 -49.585 14.104 1.00 66.43 644 GLN B N 1
ATOM 10280 C CA . GLN B 1 647 ? -1.241 -48.507 14.890 1.00 68.94 644 GLN B CA 1
ATOM 10281 C C . GLN B 1 647 ? -2.145 -48.178 16.056 1.00 67.96 644 GLN B C 1
ATOM 10282 O O . GLN B 1 647 ? -3.162 -47.526 15.869 1.00 71.15 644 GLN B O 1
ATOM 10288 N N . LYS B 1 648 ? -1.779 -48.619 17.257 1.00 66.59 645 LYS B N 1
ATOM 10289 C CA . LYS B 1 648 ? -2.536 -48.246 18.461 1.00 63.24 645 LYS B CA 1
ATOM 10290 C C . LYS B 1 648 ? -2.118 -46.864 18.981 1.00 65.21 645 LYS B C 1
ATOM 10291 O O . LYS B 1 648 ? -0.949 -46.428 18.824 1.00 61.66 645 LYS B O 1
ATOM 10297 N N . SER B 1 649 ? -3.078 -46.200 19.624 1.00 59.28 646 SER B N 1
ATOM 10298 C CA . SER B 1 649 ? -2.860 -44.918 20.250 1.00 56.58 646 SER B CA 1
ATOM 10299 C C . SER B 1 649 ? -2.268 -45.114 21.628 1.00 54.72 646 SER B C 1
ATOM 10300 O O . SER B 1 649 ? -2.267 -46.225 22.142 1.00 52.41 646 SER B O 1
ATOM 10303 N N . ARG B 1 650 ? -1.811 -44.027 22.249 1.00 52.26 647 ARG B N 1
ATOM 10304 C CA . ARG B 1 650 ? -1.491 -44.068 23.682 1.00 53.70 647 ARG B CA 1
ATOM 10305 C C . ARG B 1 650 ? -2.652 -44.733 24.432 1.00 54.92 647 ARG B C 1
ATOM 10306 O O . ARG B 1 650 ? -3.807 -44.513 24.085 1.00 57.08 647 ARG B O 1
ATOM 10314 N N . GLN B 1 651 ? -2.349 -45.560 25.429 1.00 55.43 648 GLN B N 1
ATOM 10315 C CA . GLN B 1 651 ? -3.379 -46.357 26.108 1.00 57.58 648 GLN B CA 1
ATOM 10316 C C . GLN B 1 651 ? -3.774 -45.847 27.493 1.00 60.54 648 GLN B C 1
ATOM 10317 O O . GLN B 1 651 ? -4.809 -46.239 27.994 1.00 62.70 648 GLN B O 1
ATOM 10323 N N . PHE B 1 652 ? -2.953 -45.003 28.118 1.00 61.45 649 PHE B N 1
ATOM 10324 C CA . PHE B 1 652 ? -3.137 -44.670 29.527 1.00 60.44 649 PHE B CA 1
ATOM 10325 C C . PHE B 1 652 ? -2.942 -43.193 29.807 1.00 62.66 649 PHE B C 1
ATOM 10326 O O . PHE B 1 652 ? -1.973 -42.592 29.363 1.00 59.49 649 PHE B O 1
ATOM 10334 N N . ALA B 1 653 ? -3.874 -42.632 30.578 1.00 64.02 650 ALA B N 1
ATOM 10335 C CA . ALA B 1 653 ? -3.911 -41.224 30.884 1.00 61.10 650 ALA B CA 1
ATOM 10336 C C . ALA B 1 653 ? -2.723 -40.831 31.740 1.00 62.04 650 ALA B C 1
ATOM 10337 O O . ALA B 1 653 ? -2.341 -41.580 32.631 1.00 66.85 650 ALA B O 1
ATOM 10339 N N . GLU B 1 654 ? -2.162 -39.650 31.470 1.00 60.66 651 GLU B N 1
ATOM 10340 C CA . GLU B 1 654 ? -1.124 -39.036 32.303 1.00 60.86 651 GLU B CA 1
ATOM 10341 C C . GLU B 1 654 ? -1.439 -37.591 32.773 1.00 60.60 651 GLU B C 1
ATOM 10342 O O . GLU B 1 654 ? -0.535 -36.824 33.096 1.00 55.69 651 GLU B O 1
ATOM 10348 N N . ASN B 1 655 ? -2.702 -37.211 32.799 1.00 59.56 652 ASN B N 1
ATOM 10349 C CA . ASN B 1 655 ? -3.067 -35.958 33.419 1.00 59.37 652 ASN B CA 1
ATOM 10350 C C . ASN B 1 655 ? -4.562 -35.890 33.703 1.00 59.68 652 ASN B C 1
ATOM 10351 O O . ASN B 1 655 ? -5.293 -36.857 33.475 1.00 59.54 652 ASN B O 1
ATOM 10356 N N . ARG B 1 656 ? -5.012 -34.756 34.216 1.00 60.19 653 ARG B N 1
ATOM 10357 C CA . ARG B 1 656 ? -6.402 -34.627 34.645 1.00 65.06 653 ARG B CA 1
ATOM 10358 C C . ARG B 1 656 ? -7.348 -34.870 33.475 1.00 66.76 653 ARG B C 1
ATOM 10359 O O . ARG B 1 656 ? -8.300 -35.674 33.586 1.00 70.19 653 ARG B O 1
ATOM 10367 N N . LEU B 1 657 ? -7.079 -34.188 32.363 1.00 61.89 654 LEU B N 1
ATOM 10368 C CA . LEU B 1 657 ? -7.994 -34.199 31.233 1.00 60.67 654 LEU B CA 1
ATOM 10369 C C . LEU B 1 657 ? -8.172 -35.620 30.755 1.00 59.03 654 LEU B C 1
ATOM 10370 O O . LEU B 1 657 ? -9.289 -36.075 30.513 1.00 63.21 654 LEU B O 1
ATOM 10375 N N . GLU B 1 658 ? -7.059 -36.319 30.635 1.00 58.77 655 GLU B N 1
ATOM 10376 C CA . GLU B 1 658 ? -7.048 -37.676 30.111 1.00 59.37 655 GLU B CA 1
ATOM 10377 C C . GLU B 1 658 ? -7.709 -38.628 31.104 1.00 60.91 655 GLU B C 1
ATOM 10378 O O . GLU B 1 658 ? -8.408 -39.553 30.700 1.00 62.56 655 GLU B O 1
ATOM 10384 N N . SER B 1 659 ? -7.514 -38.376 32.397 1.00 62.37 656 SER B N 1
ATOM 10385 C CA . SER B 1 659 ? -8.116 -39.200 33.459 1.00 64.74 656 SER B CA 1
ATOM 10386 C C . SER B 1 659 ? -9.599 -38.919 33.678 1.00 63.06 656 SER B C 1
ATOM 10387 O O . SER B 1 659 ? -10.185 -39.371 34.653 1.00 62.32 656 SER B O 1
ATOM 10390 N N . GLY B 1 660 ? -10.206 -38.150 32.793 1.00 63.84 657 GLY B N 1
ATOM 10391 C CA . GLY B 1 660 ? -11.620 -37.806 32.933 1.00 67.56 657 GLY B CA 1
ATOM 10392 C C . GLY B 1 660 ? -12.002 -36.860 34.068 1.00 69.92 657 GLY B C 1
ATOM 10393 O O . GLY B 1 660 ? -13.142 -36.875 34.511 1.00 70.67 657 GLY B O 1
ATOM 10394 N N . ILE B 1 661 ? -11.078 -36.012 34.527 1.00 70.16 658 ILE B N 1
ATOM 10395 C CA . ILE B 1 661 ? -11.397 -35.057 35.601 1.00 69.21 658 ILE B CA 1
ATOM 10396 C C . ILE B 1 661 ? -10.954 -33.635 35.279 1.00 69.80 658 ILE B C 1
ATOM 10397 O O . ILE B 1 661 ? -10.841 -32.806 36.184 1.00 66.43 658 ILE B O 1
ATOM 10402 N N . GLY B 1 662 ? -10.694 -33.363 34.001 1.00 69.61 659 GLY B N 1
ATOM 10403 C CA . GLY B 1 662 ? -10.366 -32.016 33.575 1.00 68.58 659 GLY B CA 1
ATOM 10404 C C . GLY B 1 662 ? -11.637 -31.206 33.440 1.00 71.27 659 GLY B C 1
ATOM 10405 O O . GLY B 1 662 ? -12.710 -31.652 33.816 1.00 70.13 659 GLY B O 1
ATOM 10406 N N . SER B 1 663 ? -11.523 -30.008 32.880 1.00 75.07 660 SER B N 1
ATOM 10407 C CA . SER B 1 663 ? -12.697 -29.155 32.673 1.00 75.99 660 SER B CA 1
ATOM 10408 C C . SER B 1 663 ? -13.765 -29.743 31.749 1.00 78.48 660 SER B C 1
ATOM 10409 O O . SER B 1 663 ? -14.887 -29.276 31.746 1.00 87.55 660 SER B O 1
ATOM 10412 N N . GLY B 1 664 ? -13.424 -30.734 30.943 1.00 79.61 661 GLY B N 1
ATOM 10413 C CA . GLY B 1 664 ? -14.406 -31.325 30.037 1.00 79.09 661 GLY B CA 1
ATOM 10414 C C . GLY B 1 664 ? -15.071 -32.547 30.637 1.00 77.71 661 GLY B C 1
ATOM 10415 O O . GLY B 1 664 ? -15.986 -33.115 30.050 1.00 77.74 661 GLY B O 1
ATOM 10416 N N . GLY B 1 665 ? -14.592 -32.962 31.806 1.00 78.21 662 GLY B N 1
ATOM 10417 C CA . GLY B 1 665 ? -15.150 -34.118 32.503 1.00 80.20 662 GLY B CA 1
ATOM 10418 C C . GLY B 1 665 ? -14.802 -35.429 31.825 1.00 82.64 662 GLY B C 1
ATOM 10419 O O . GLY B 1 665 ? -13.726 -35.565 31.224 1.00 89.93 662 GLY B O 1
ATOM 10420 N N . ALA B 1 666 ? -15.714 -36.392 31.934 1.00 83.05 663 ALA B N 1
ATOM 10421 C CA . ALA B 1 666 ? -15.489 -37.758 31.453 1.00 84.98 663 ALA B CA 1
ATOM 10422 C C . ALA B 1 666 ? -15.516 -37.854 29.931 1.00 82.46 663 ALA B C 1
ATOM 10423 O O . ALA B 1 666 ? -14.943 -38.770 29.347 1.00 85.35 663 ALA B O 1
ATOM 10425 N N . ASN B 1 667 ? -16.186 -36.909 29.292 1.00 81.28 664 ASN B N 1
ATOM 10426 C CA . ASN B 1 667 ? -16.217 -36.848 27.840 1.00 79.59 664 ASN B CA 1
ATOM 10427 C C . ASN B 1 667 ? -14.848 -36.563 27.251 1.00 71.97 664 ASN B C 1
ATOM 10428 O O . ASN B 1 667 ? -14.540 -37.030 26.174 1.00 69.50 664 ASN B O 1
ATOM 10433 N N . SER B 1 668 ? -14.033 -35.795 27.962 1.00 69.08 665 SER B N 1
ATOM 10434 C CA . SER B 1 668 ? -12.677 -35.458 27.498 1.00 64.75 665 SER B CA 1
ATOM 10435 C C . SER B 1 668 ? -11.658 -36.474 27.959 1.00 63.00 665 SER B C 1
ATOM 10436 O O . SER B 1 668 ? -10.465 -36.258 27.803 1.00 60.99 665 SER B O 1
ATOM 10439 N N . ALA B 1 669 ? -12.118 -37.573 28.548 1.00 64.27 666 ALA B N 1
ATOM 10440 C CA . ALA B 1 669 ? -11.208 -38.621 29.008 1.00 64.79 666 ALA B CA 1
ATOM 10441 C C . ALA B 1 669 ? -10.556 -39.302 27.822 1.00 63.09 666 ALA B C 1
ATOM 10442 O O . ALA B 1 669 ? -11.039 -39.227 26.692 1.00 61.23 666 ALA B O 1
ATOM 10444 N N . LEU B 1 670 ? -9.456 -39.978 28.083 1.00 61.74 667 LEU B N 1
ATOM 10445 C CA . LEU B 1 670 ? -8.745 -40.626 27.014 1.00 61.89 667 LEU B CA 1
ATOM 10446 C C . LEU B 1 670 ? -9.639 -41.658 26.303 1.00 64.36 667 LEU B C 1
ATOM 10447 O O . LEU B 1 670 ? -10.393 -42.399 26.939 1.00 61.95 667 LEU B O 1
ATOM 10452 N N . LYS B 1 671 ? -9.534 -41.691 24.975 1.00 65.02 668 LYS B N 1
ATOM 10453 C CA . LYS B 1 671 ? -10.362 -42.557 24.122 1.00 62.99 668 LYS B CA 1
ATOM 10454 C C . LYS B 1 671 ? -9.404 -43.341 23.188 1.00 60.26 668 LYS B C 1
ATOM 10455 O O . LYS B 1 671 ? -9.237 -43.018 21.992 1.00 55.35 668 LYS B O 1
ATOM 10461 N N . PRO B 1 672 ? -8.758 -44.380 23.754 1.00 59.97 669 PRO B N 1
ATOM 10462 C CA . PRO B 1 672 ? -7.828 -45.203 22.991 1.00 62.10 669 PRO B CA 1
ATOM 10463 C C . PRO B 1 672 ? -8.493 -45.823 21.771 1.00 62.08 669 PRO B C 1
ATOM 10464 O O . PRO B 1 672 ? -9.638 -46.235 21.861 1.00 60.14 669 PRO B O 1
ATOM 10468 N N . SER B 1 673 ? -7.783 -45.817 20.643 1.00 62.88 670 SER B N 1
ATOM 10469 C CA . SER B 1 673 ? -8.277 -46.355 19.391 1.00 64.44 670 SER B CA 1
ATOM 10470 C C . SER B 1 673 ? -7.089 -46.811 18.602 1.00 66.24 670 SER B C 1
ATOM 10471 O O . SER B 1 673 ? -5.970 -46.465 18.924 1.00 65.62 670 SER B O 1
ATOM 10474 N N . THR B 1 674 ? -7.345 -47.564 17.542 1.00 69.99 671 THR B N 1
ATOM 10475 C CA . THR B 1 674 ? -6.287 -48.236 16.815 1.00 68.53 671 THR B CA 1
ATOM 10476 C C . THR B 1 674 ? -6.587 -48.197 15.343 1.00 65.37 671 THR B C 1
ATOM 10477 O O . THR B 1 674 ? -7.615 -48.645 14.944 1.00 66.74 671 THR B O 1
ATOM 10481 N N . VAL B 1 675 ? -5.694 -47.673 14.524 1.00 65.03 672 VAL B N 1
ATOM 10482 C CA . VAL B 1 675 ? -5.935 -47.674 13.102 1.00 64.73 672 VAL B CA 1
ATOM 10483 C C . VAL B 1 675 ? -5.856 -49.099 12.552 1.00 68.58 672 VAL B C 1
ATOM 10484 O O . VAL B 1 675 ? -4.887 -49.796 12.814 1.00 77.46 672 VAL B O 1
ATOM 10488 N N . LYS B 1 676 ? -6.855 -49.523 11.779 1.00 68.74 673 LYS B N 1
ATOM 10489 C CA . LYS B 1 676 ? -6.855 -50.860 11.179 1.00 71.04 673 LYS B CA 1
ATOM 10490 C C . LYS B 1 676 ? -5.808 -50.955 10.092 1.00 71.94 673 LYS B C 1
ATOM 10491 O O . LYS B 1 676 ? -5.469 -49.948 9.448 1.00 77.29 673 LYS B O 1
ATOM 10497 N N . SER B 1 677 ? -5.267 -52.154 9.895 1.00 70.09 674 SER B N 1
ATOM 10498 C CA . SER B 1 677 ? -4.115 -52.320 9.003 1.00 69.69 674 SER B CA 1
ATOM 10499 C C . SER B 1 677 ? -4.498 -52.117 7.546 1.00 68.43 674 SER B C 1
ATOM 10500 O O . SER B 1 677 ? -5.657 -52.285 7.175 1.00 65.58 674 SER B O 1
ATOM 10503 N N . TYR B 1 678 ? -3.513 -51.770 6.727 1.00 67.62 675 TYR B N 1
ATOM 10504 C CA . TYR B 1 678 ? -3.767 -51.441 5.338 1.00 69.28 675 TYR B CA 1
ATOM 10505 C C . TYR B 1 678 ? -2.483 -51.457 4.500 1.00 69.45 675 TYR B C 1
ATOM 10506 O O . TYR B 1 678 ? -1.373 -51.701 5.000 1.00 65.23 675 TYR B O 1
ATOM 10515 N N . SER B 1 679 ? -2.644 -51.181 3.215 1.00 71.93 676 SER B N 1
ATOM 10516 C CA . SER B 1 679 ? -1.542 -51.295 2.272 1.00 70.16 676 SER B CA 1
ATOM 10517 C C . SER B 1 679 ? -1.650 -50.266 1.147 1.00 69.81 676 SER B C 1
ATOM 10518 O O . SER B 1 679 ? -2.758 -49.797 0.814 1.00 66.84 676 SER B O 1
ATOM 10521 N N . THR B 1 680 ? -0.497 -49.932 0.554 1.00 68.01 677 THR B N 1
ATOM 10522 C CA . THR B 1 680 ? -0.456 -49.081 -0.640 1.00 68.28 677 THR B CA 1
ATOM 10523 C C . THR B 1 680 ? 0.536 -49.651 -1.616 1.00 68.44 677 THR B C 1
ATOM 10524 O O . THR B 1 680 ? 1.412 -50.414 -1.221 1.00 71.84 677 THR B O 1
ATOM 10528 N N . ALA B 1 681 ? 0.408 -49.274 -2.886 1.00 70.11 678 ALA B N 1
ATOM 10529 C CA . ALA B 1 681 ? 1.355 -49.713 -3.914 1.00 70.94 678 ALA B CA 1
ATOM 10530 C C . ALA B 1 681 ? 1.651 -48.615 -4.932 1.00 73.17 678 ALA B C 1
ATOM 10531 O O . ALA B 1 681 ? 0.914 -47.628 -5.023 1.00 71.79 678 ALA B O 1
ATOM 10533 N N . GLY B 1 682 ? 2.741 -48.794 -5.692 1.00 72.96 679 GLY B N 1
ATOM 10534 C CA . GLY B 1 682 ? 3.046 -47.928 -6.833 1.00 70.14 679 GLY B CA 1
ATOM 10535 C C . GLY B 1 682 ? 3.734 -48.650 -7.970 1.00 72.12 679 GLY B C 1
ATOM 10536 O O . GLY B 1 682 ? 4.375 -49.690 -7.762 1.00 72.49 679 GLY B O 1
ATOM 10537 N N . ILE B 1 683 ? 3.578 -48.122 -9.186 1.00 75.58 680 ILE B N 1
ATOM 10538 C CA . ILE B 1 683 ? 4.392 -48.560 -10.332 1.00 76.47 680 ILE B CA 1
ATOM 10539 C C . ILE B 1 683 ? 5.089 -47.395 -11.033 1.00 75.42 680 ILE B C 1
ATOM 10540 O O . ILE B 1 683 ? 4.643 -46.252 -10.952 1.00 73.69 680 ILE B O 1
ATOM 10545 N N . ASN B 1 684 ? 6.173 -47.725 -11.736 1.00 76.10 681 ASN B N 1
ATOM 10546 C CA . ASN B 1 684 ? 6.824 -46.842 -12.698 1.00 75.65 681 ASN B CA 1
ATOM 10547 C C . ASN B 1 684 ? 6.992 -47.563 -13.995 1.00 76.99 681 ASN B C 1
ATOM 10548 O O . ASN B 1 684 ? 7.164 -48.780 -14.001 1.00 75.92 681 ASN B O 1
ATOM 10553 N N . VAL B 1 685 ? 7.016 -46.811 -15.086 1.00 79.22 682 VAL B N 1
ATOM 10554 C CA . VAL B 1 685 ? 7.770 -47.254 -16.250 1.00 83.83 682 VAL B CA 1
ATOM 10555 C C . VAL B 1 685 ? 8.877 -46.213 -16.474 1.00 86.57 682 VAL B C 1
ATOM 10556 O O . VAL B 1 685 ? 8.630 -44.994 -16.439 1.00 84.31 682 VAL B O 1
ATOM 10560 N N . GLY B 1 686 ? 10.101 -46.705 -16.667 1.00 87.25 683 GLY B N 1
ATOM 10561 C CA . GLY B 1 686 ? 11.272 -45.862 -16.628 1.00 85.86 683 GLY B CA 1
ATOM 10562 C C . GLY B 1 686 ? 12.074 -45.989 -17.888 1.00 89.02 683 GLY B C 1
ATOM 10563 O O . GLY B 1 686 ? 12.882 -46.902 -18.020 1.00 92.46 683 GLY B O 1
ATOM 10564 N N . TYR B 1 687 ? 11.860 -45.054 -18.808 1.00 90.69 684 TYR B N 1
ATOM 10565 C CA . TYR B 1 687 ? 12.535 -45.069 -20.098 1.00 92.86 684 TYR B CA 1
ATOM 10566 C C . TYR B 1 687 ? 13.741 -44.137 -20.168 1.00 92.69 684 TYR B C 1
ATOM 10567 O O . TYR B 1 687 ? 13.630 -42.930 -19.959 1.00 92.27 684 TYR B O 1
ATOM 10576 N N . LYS B 1 688 ? 14.889 -44.709 -20.501 1.00 92.04 685 LYS B N 1
ATOM 10577 C CA . LYS B 1 688 ? 16.060 -43.924 -20.855 1.00 92.27 685 LYS B CA 1
ATOM 10578 C C . LYS B 1 688 ? 16.036 -43.571 -22.345 1.00 94.61 685 LYS B C 1
ATOM 10579 O O . LYS B 1 688 ? 16.567 -44.328 -23.161 1.00 93.97 685 LYS B O 1
ATOM 10585 N N . PHE B 1 689 ? 15.434 -42.435 -22.703 1.00 96.19 686 PHE B N 1
ATOM 10586 C CA . PHE B 1 689 ? 15.382 -42.004 -24.113 1.00 101.46 686 PHE B CA 1
ATOM 10587 C C . PHE B 1 689 ? 16.773 -41.843 -24.768 1.00 101.17 686 PHE B C 1
ATOM 10588 O O . PHE B 1 689 ? 16.889 -41.802 -26.000 1.00 102.97 686 PHE B O 1
ATOM 10596 N N . SER B 1 690 ? 17.827 -41.760 -23.958 1.00 99.27 687 SER B N 1
ATOM 10597 C CA . SER B 1 690 ? 19.187 -41.531 -24.481 1.00 100.03 687 SER B CA 1
ATOM 10598 C C . SER B 1 690 ? 20.251 -41.691 -23.389 1.00 97.50 687 SER B C 1
ATOM 10599 O O . SER B 1 690 ? 19.934 -41.893 -22.214 1.00 94.28 687 SER B O 1
ATOM 10602 N N . ASP B 1 691 ? 21.516 -41.592 -23.777 1.00 98.78 688 ASP B N 1
ATOM 10603 C CA . ASP B 1 691 ? 22.601 -41.603 -22.804 1.00 97.26 688 ASP B CA 1
ATOM 10604 C C . ASP B 1 691 ? 22.498 -40.355 -21.941 1.00 96.21 688 ASP B C 1
ATOM 10605 O O . ASP B 1 691 ? 22.725 -40.410 -20.729 1.00 93.99 688 ASP B O 1
ATOM 10610 N N . GLN B 1 692 ? 22.118 -39.242 -22.568 1.00 96.90 689 GLN B N 1
ATOM 10611 C CA . GLN B 1 692 ? 21.979 -37.955 -21.880 1.00 95.00 689 GLN B CA 1
ATOM 10612 C C . GLN B 1 692 ? 20.650 -37.809 -21.157 1.00 92.91 689 GLN B C 1
ATOM 10613 O O . GLN B 1 692 ? 20.586 -37.223 -20.087 1.00 89.87 689 GLN B O 1
ATOM 10619 N N . ILE B 1 693 ? 19.587 -38.336 -21.748 1.00 95.09 690 ILE B N 1
ATOM 10620 C CA . ILE B 1 693 ? 18.250 -38.089 -21.230 1.00 94.68 690 ILE B CA 1
ATOM 10621 C C . ILE B 1 693 ? 17.596 -39.333 -20.634 1.00 95.82 690 ILE B C 1
ATOM 10622 O O . ILE B 1 693 ? 17.460 -40.357 -21.297 1.00 94.88 690 ILE B O 1
ATOM 10627 N N . SER B 1 694 ? 17.204 -39.218 -19.366 1.00 95.61 691 SER B N 1
ATOM 10628 C CA . SER B 1 694 ? 16.383 -40.214 -18.683 1.00 92.32 691 SER B CA 1
ATOM 10629 C C . SER B 1 694 ? 14.996 -39.626 -18.480 1.00 91.53 691 SER B C 1
ATOM 10630 O O . SER B 1 694 ? 14.793 -38.433 -18.670 1.00 95.97 691 SER B O 1
ATOM 10633 N N . THR B 1 695 ? 14.051 -40.474 -18.101 1.00 87.79 692 THR B N 1
ATOM 10634 C CA . THR B 1 695 ? 12.720 -40.040 -17.716 1.00 83.70 692 THR B CA 1
ATOM 10635 C C . THR B 1 695 ? 12.027 -41.214 -17.066 1.00 79.66 692 THR B C 1
ATOM 10636 O O . THR B 1 695 ? 12.373 -42.358 -17.325 1.00 77.68 692 THR B O 1
ATOM 10640 N N . ARG B 1 696 ? 11.061 -40.908 -16.211 1.00 77.60 693 ARG B N 1
ATOM 10641 C CA . ARG B 1 696 ? 10.354 -41.904 -15.429 1.00 76.67 693 ARG B CA 1
ATOM 10642 C C . ARG B 1 696 ? 8.953 -41.402 -15.109 1.00 77.44 693 ARG B C 1
ATOM 10643 O O . ARG B 1 696 ? 8.792 -40.381 -14.446 1.00 74.78 693 ARG B O 1
ATOM 10651 N N . VAL B 1 697 ? 7.944 -42.140 -15.566 1.00 80.13 694 VAL B N 1
ATOM 10652 C CA . VAL B 1 697 ? 6.560 -41.817 -15.266 1.00 81.64 694 VAL B CA 1
ATOM 10653 C C . VAL B 1 697 ? 5.952 -42.948 -14.427 1.00 82.56 694 VAL B C 1
ATOM 10654 O O . VAL B 1 697 ? 6.270 -44.125 -14.633 1.00 84.87 694 VAL B O 1
ATOM 10658 N N . GLY B 1 698 ? 5.095 -42.589 -13.472 1.00 81.05 695 GLY B N 1
ATOM 10659 C CA . GLY B 1 698 ? 4.513 -43.574 -12.574 1.00 79.05 695 GLY B CA 1
ATOM 10660 C C . GLY B 1 698 ? 3.328 -43.070 -11.781 1.00 79.41 695 GLY B C 1
ATOM 10661 O O . GLY B 1 698 ? 2.947 -41.903 -11.890 1.00 80.36 695 GLY B O 1
ATOM 10662 N N . VAL B 1 699 ? 2.742 -43.958 -10.972 1.00 79.52 696 VAL B N 1
ATOM 10663 C CA . VAL B 1 699 ? 1.642 -43.590 -10.073 1.00 77.22 696 VAL B CA 1
ATOM 10664 C C . VAL B 1 699 ? 1.847 -44.229 -8.692 1.00 72.56 696 VAL B C 1
ATOM 10665 O O . VAL B 1 699 ? 2.466 -45.282 -8.577 1.00 70.32 696 VAL B O 1
ATOM 10669 N N . SER B 1 700 ? 1.366 -43.544 -7.655 1.00 70.45 697 SER B N 1
ATOM 10670 C CA . SER B 1 700 ? 1.590 -43.923 -6.260 1.00 70.14 697 SER B CA 1
ATOM 10671 C C . SER B 1 700 ? 0.264 -43.955 -5.486 1.00 71.37 697 SER B C 1
ATOM 10672 O O . SER B 1 700 ? -0.592 -43.080 -5.676 1.00 72.00 697 SER B O 1
ATOM 10675 N N . ASN B 1 701 ? 0.139 -44.926 -4.575 1.00 71.51 698 ASN B N 1
ATOM 10676 C CA . ASN B 1 701 ? -1.139 -45.315 -3.959 1.00 71.12 698 ASN B CA 1
ATOM 10677 C C . ASN B 1 701 ? -2.109 -45.708 -5.065 1.00 72.76 698 ASN B C 1
ATOM 10678 O O . ASN B 1 701 ? -3.240 -45.219 -5.151 1.00 75.87 698 ASN B O 1
ATOM 10683 N N . LEU B 1 702 ? -1.621 -46.593 -5.922 1.00 71.68 699 LEU B N 1
ATOM 10684 C CA . LEU B 1 702 ? -2.374 -47.089 -7.063 1.00 75.82 699 LEU B CA 1
ATOM 10685 C C . LEU B 1 702 ? -3.856 -47.383 -6.755 1.00 77.13 699 LEU B C 1
ATOM 10686 O O . LEU B 1 702 ? -4.703 -47.160 -7.615 1.00 77.23 699 LEU B O 1
ATOM 10691 N N . PHE B 1 703 ? -4.160 -47.881 -5.549 1.00 75.44 700 PHE B N 1
ATOM 10692 C CA . PHE B 1 703 ? -5.536 -48.284 -5.188 1.00 75.47 700 PHE B CA 1
ATOM 10693 C C . PHE B 1 703 ? -6.313 -47.194 -4.417 1.00 75.18 700 PHE B C 1
ATOM 10694 O O . PHE B 1 703 ? -7.370 -47.454 -3.813 1.00 71.40 700 PHE B O 1
ATOM 10702 N N . ASP B 1 704 ? -5.791 -45.964 -4.472 1.00 75.06 701 ASP B N 1
ATOM 10703 C CA . ASP B 1 704 ? -6.346 -44.810 -3.733 1.00 72.03 701 ASP B CA 1
ATOM 10704 C C . ASP B 1 704 ? -6.718 -45.100 -2.266 1.00 70.42 701 ASP B C 1
ATOM 10705 O O . ASP B 1 704 ? -7.762 -44.654 -1.800 1.00 69.00 701 ASP B O 1
ATOM 10710 N N . LYS B 1 705 ? -5.862 -45.831 -1.544 1.00 68.73 702 LYS B N 1
ATOM 10711 C CA . LYS B 1 705 ? -6.070 -46.048 -0.112 1.00 67.35 702 LYS B CA 1
ATOM 10712 C C . LYS B 1 705 ? -5.776 -44.730 0.545 1.00 67.48 702 LYS B C 1
ATOM 10713 O O . LYS B 1 705 ? -4.607 -44.382 0.722 1.00 67.73 702 LYS B O 1
ATOM 10719 N N . GLN B 1 706 ? -6.822 -43.975 0.864 1.00 68.64 703 GLN B N 1
ATOM 10720 C CA . GLN B 1 706 ? -6.634 -42.610 1.353 1.00 69.33 703 GLN B CA 1
ATOM 10721 C C . GLN B 1 706 ? -7.216 -42.389 2.736 1.00 68.97 703 GLN B C 1
ATOM 10722 O O . GLN B 1 706 ? -8.423 -42.465 2.925 1.00 69.15 703 GLN B O 1
ATOM 10728 N N . ILE B 1 707 ? -6.359 -42.084 3.697 1.00 68.37 704 ILE B N 1
ATOM 10729 C CA . ILE B 1 707 ? -6.830 -41.826 5.045 1.00 68.94 704 ILE B CA 1
ATOM 10730 C C . ILE B 1 707 ? -6.697 -40.348 5.391 1.00 68.52 704 ILE B C 1
ATOM 10731 O O . ILE B 1 707 ? -5.671 -39.713 5.115 1.00 69.51 704 ILE B O 1
ATOM 10736 N N . LEU B 1 708 ? -7.756 -39.820 5.988 1.00 68.69 705 LEU B N 1
ATOM 10737 C CA . LEU B 1 708 ? -7.819 -38.431 6.420 1.00 72.14 705 LEU B CA 1
ATOM 10738 C C . LEU B 1 708 ? -7.549 -38.333 7.914 1.00 71.43 705 LEU B C 1
ATOM 10739 O O . LEU B 1 708 ? -7.909 -39.237 8.686 1.00 69.70 705 LEU B O 1
ATOM 10744 N N . ARG B 1 709 ? -6.960 -37.214 8.324 1.00 66.65 706 ARG B N 1
ATOM 10745 C CA . ARG B 1 709 ? -6.611 -37.032 9.718 1.00 65.52 706 ARG B CA 1
ATOM 10746 C C . ARG B 1 709 ? -7.827 -36.651 10.535 1.00 68.07 706 ARG B C 1
ATOM 10747 O O . ARG B 1 709 ? -8.517 -35.679 10.232 1.00 76.71 706 ARG B O 1
ATOM 10755 N N . ASP B 1 710 ? -8.052 -37.416 11.593 1.00 66.02 707 ASP B N 1
ATOM 10756 C CA . ASP B 1 710 ? -9.203 -37.254 12.439 1.00 65.67 707 ASP B CA 1
ATOM 10757 C C . ASP B 1 710 ? -8.738 -36.501 13.669 1.00 65.78 707 ASP B C 1
ATOM 10758 O O . ASP B 1 710 ? -7.884 -36.990 14.389 1.00 62.20 707 ASP B O 1
ATOM 10763 N N . SER B 1 711 ? -9.293 -35.309 13.898 1.00 68.96 708 SER B N 1
ATOM 10764 C CA . SER B 1 711 ? -9.091 -34.574 15.157 1.00 65.62 708 SER B CA 1
ATOM 10765 C C . SER B 1 711 ? -9.793 -35.244 16.358 1.00 64.56 708 SER B C 1
ATOM 10766 O O . SER B 1 711 ? -9.343 -35.131 17.478 1.00 65.45 708 SER B O 1
ATOM 10769 N N . ASN B 1 712 ? -10.883 -35.948 16.130 1.00 65.23 709 ASN B N 1
ATOM 10770 C CA . ASN B 1 712 ? -11.543 -36.676 17.224 1.00 69.07 709 ASN B CA 1
ATOM 10771 C C . ASN B 1 712 ? -10.953 -38.067 17.545 1.00 68.78 709 ASN B C 1
ATOM 10772 O O . ASN B 1 712 ? -11.603 -38.871 18.185 1.00 68.26 709 ASN B O 1
ATOM 10777 N N . SER B 1 713 ? -9.738 -38.360 17.097 1.00 67.63 710 SER B N 1
ATOM 10778 C CA . SER B 1 713 ? -9.094 -39.636 17.421 1.00 67.81 710 SER B CA 1
ATOM 10779 C C . SER B 1 713 ? -7.680 -39.388 17.887 1.00 65.91 710 SER B C 1
ATOM 10780 O O . SER B 1 713 ? -7.127 -38.350 17.597 1.00 63.76 710 SER B O 1
ATOM 10783 N N . ILE B 1 714 ? -7.085 -40.355 18.581 1.00 65.69 711 ILE B N 1
ATOM 10784 C CA . ILE B 1 714 ? -5.670 -40.247 18.942 1.00 61.89 711 ILE B CA 1
ATOM 10785 C C . ILE B 1 714 ? -4.855 -41.359 18.274 1.00 61.43 711 ILE B C 1
ATOM 10786 O O . ILE B 1 714 ? -3.673 -41.533 18.564 1.00 61.82 711 ILE B O 1
ATOM 10791 N N . SER B 1 715 ? -5.497 -42.104 17.373 1.00 63.56 712 SER B N 1
ATOM 10792 C CA . SER B 1 715 ? -4.796 -43.066 16.511 1.00 65.40 712 SER B CA 1
ATOM 10793 C C . SER B 1 715 ? -4.787 -42.588 15.067 1.00 66.23 712 SER B C 1
ATOM 10794 O O . SER B 1 715 ? -3.726 -42.428 14.477 1.00 71.34 712 SER B O 1
ATOM 10797 N N . GLN B 1 716 ? -5.948 -42.333 14.483 1.00 63.00 713 GLN B N 1
ATOM 10798 C CA . GLN B 1 716 ? -5.936 -41.734 13.151 1.00 64.43 713 GLN B CA 1
ATOM 10799 C C . GLN B 1 716 ? -5.379 -40.277 13.156 1.00 61.23 713 GLN B C 1
ATOM 10800 O O . GLN B 1 716 ? -6.144 -39.299 13.075 1.00 59.41 713 GLN B O 1
ATOM 10806 N N . THR B 1 717 ? -4.058 -40.145 13.225 1.00 57.42 714 THR B N 1
ATOM 10807 C CA . THR B 1 717 ? -3.427 -38.851 13.473 1.00 58.56 714 THR B CA 1
ATOM 10808 C C . THR B 1 717 ? -2.825 -38.171 12.267 1.00 55.85 714 THR B C 1
ATOM 10809 O O . THR B 1 717 ? -2.288 -37.092 12.411 1.00 67.25 714 THR B O 1
ATOM 10813 N N . TYR B 1 718 ? -2.870 -38.764 11.084 1.00 55.83 715 TYR B N 1
ATOM 10814 C CA . TYR B 1 718 ? -2.110 -38.223 9.933 1.00 55.41 715 TYR B CA 1
ATOM 10815 C C . TYR B 1 718 ? -2.874 -38.403 8.631 1.00 55.53 715 TYR B C 1
ATOM 10816 O O . TYR B 1 718 ? -3.839 -39.172 8.552 1.00 56.21 715 TYR B O 1
ATOM 10825 N N . ASN B 1 719 ? -2.426 -37.705 7.601 1.00 54.80 716 ASN B N 1
ATOM 10826 C CA . ASN B 1 719 ? -2.993 -37.883 6.278 1.00 56.53 716 ASN B CA 1
ATOM 10827 C C . ASN B 1 719 ? -2.170 -38.891 5.483 1.00 57.12 716 ASN B C 1
ATOM 10828 O O . ASN B 1 719 ? -0.950 -38.767 5.348 1.00 55.34 716 ASN B O 1
ATOM 10833 N N . GLU B 1 720 ? -2.838 -39.902 4.967 1.00 59.03 717 GLU B N 1
ATOM 10834 C CA . GLU B 1 720 ? -2.203 -40.794 4.022 1.00 62.13 717 GLU B CA 1
ATOM 10835 C C . GLU B 1 720 ? -2.673 -40.308 2.685 1.00 61.60 717 GLU B C 1
ATOM 10836 O O . GLU B 1 720 ? -3.860 -40.367 2.396 1.00 64.67 717 GLU B O 1
ATOM 10842 N N . PRO B 1 721 ? -1.755 -39.792 1.869 1.00 61.97 718 PRO B N 1
ATOM 10843 C CA . PRO B 1 721 ? -2.234 -39.144 0.654 1.00 63.69 718 PRO B CA 1
ATOM 10844 C C . PRO B 1 721 ? -2.779 -40.132 -0.322 1.00 62.66 718 PRO B C 1
ATOM 10845 O O . PRO B 1 721 ? -2.282 -41.246 -0.404 1.00 63.46 718 PRO B O 1
ATOM 10849 N N . GLY B 1 722 ? -3.816 -39.721 -1.035 1.00 63.87 719 GLY B N 1
ATOM 10850 C CA . GLY B 1 722 ? -4.445 -40.563 -2.026 1.00 66.43 719 GLY B CA 1
ATOM 10851 C C . GLY B 1 722 ? -3.614 -40.777 -3.266 1.00 65.90 719 GLY B C 1
ATOM 10852 O O . GLY B 1 722 ? -2.414 -40.603 -3.249 1.00 66.48 719 GLY B O 1
ATOM 10853 N N . ARG B 1 723 ? -4.276 -41.192 -4.339 1.00 68.75 720 ARG B N 1
ATOM 10854 C CA . ARG B 1 723 ? -3.602 -41.572 -5.579 1.00 68.37 720 ARG B CA 1
ATOM 10855 C C . ARG B 1 723 ? -2.953 -40.319 -6.185 1.00 69.00 720 ARG B C 1
ATOM 10856 O O . ARG B 1 723 ? -3.541 -39.231 -6.157 1.00 67.37 720 ARG B O 1
ATOM 10864 N N . ALA B 1 724 ? -1.744 -40.491 -6.721 1.00 69.97 721 ALA B N 1
ATOM 10865 C CA . ALA B 1 724 ? -0.996 -39.400 -7.326 1.00 71.61 721 ALA B CA 1
ATOM 10866 C C . ALA B 1 724 ? -0.183 -39.888 -8.513 1.00 72.48 721 ALA B C 1
ATOM 10867 O O . ALA B 1 724 ? 0.496 -40.896 -8.426 1.00 72.68 721 ALA B O 1
ATOM 10869 N N . TYR B 1 725 ? -0.259 -39.165 -9.623 1.00 75.15 722 TYR B N 1
ATOM 10870 C CA . TYR B 1 725 ? 0.557 -39.458 -10.795 1.00 76.86 722 TYR B CA 1
ATOM 10871 C C . TYR B 1 725 ? 1.752 -38.497 -10.806 1.00 77.83 722 TYR B C 1
ATOM 10872 O O . TYR B 1 725 ? 1.606 -37.277 -10.686 1.00 79.27 722 TYR B O 1
ATOM 10881 N N . TYR B 1 726 ? 2.941 -39.059 -10.958 1.00 76.54 723 TYR B N 1
ATOM 10882 C CA . TYR B 1 726 ? 4.165 -38.295 -10.888 1.00 72.57 723 TYR B CA 1
ATOM 10883 C C . TYR B 1 726 ? 5.100 -38.652 -12.056 1.00 74.05 723 TYR B C 1
ATOM 10884 O O . TYR B 1 726 ? 4.929 -39.699 -12.710 1.00 72.84 723 TYR B O 1
ATOM 10893 N N . ALA B 1 727 ? 6.068 -37.765 -12.324 1.00 74.99 724 ALA B N 1
ATOM 10894 C CA . ALA B 1 727 ? 7.064 -37.970 -13.385 1.00 75.11 724 ALA B CA 1
ATOM 10895 C C . ALA B 1 727 ? 8.336 -37.137 -13.146 1.00 75.67 724 ALA B C 1
ATOM 10896 O O . ALA B 1 727 ? 8.285 -36.022 -12.622 1.00 74.92 724 ALA B O 1
ATOM 10898 N N . SER B 1 728 ? 9.477 -37.677 -13.558 1.00 76.89 725 SER B N 1
ATOM 10899 C CA . SER B 1 728 ? 10.757 -37.006 -13.369 1.00 75.91 725 SER B CA 1
ATOM 10900 C C . SER B 1 728 ? 11.665 -37.271 -14.548 1.00 77.10 725 SER B C 1
ATOM 10901 O O . SER B 1 728 ? 11.794 -38.406 -14.982 1.00 73.22 725 SER B O 1
ATOM 10904 N N . LEU B 1 729 ? 12.292 -36.215 -15.070 1.00 81.93 726 LEU B N 1
ATOM 10905 C CA . LEU B 1 729 ? 13.229 -36.364 -16.190 1.00 85.14 726 LEU B CA 1
ATOM 10906 C C . LEU B 1 729 ? 14.559 -35.695 -15.889 1.00 87.01 726 LEU B C 1
ATOM 10907 O O . LEU B 1 729 ? 14.615 -34.615 -15.288 1.00 87.25 726 LEU B O 1
ATOM 10912 N N . LYS B 1 730 ? 15.628 -36.351 -16.330 1.00 90.81 727 LYS B N 1
ATOM 10913 C CA . LYS B 1 730 ? 16.979 -36.013 -15.917 1.00 90.74 727 LYS B CA 1
ATOM 10914 C C . LYS B 1 730 ? 17.890 -35.902 -17.127 1.00 91.81 727 LYS B C 1
ATOM 10915 O O . LYS B 1 730 ? 18.069 -36.856 -17.879 1.00 88.21 727 LYS B O 1
ATOM 10921 N N . TYR B 1 731 ? 18.441 -34.710 -17.317 1.00 101.26 728 TYR B N 1
ATOM 10922 C CA . TYR B 1 731 ? 19.541 -34.491 -18.258 1.00 106.81 728 TYR B CA 1
ATOM 10923 C C . TYR B 1 731 ? 20.841 -34.878 -17.570 1.00 104.58 728 TYR B C 1
ATOM 10924 O O . TYR B 1 731 ? 21.006 -34.671 -16.373 1.00 108.80 728 TYR B O 1
ATOM 10933 N N . SER B 1 732 ? 21.765 -35.446 -18.323 1.00 106.26 729 SER B N 1
ATOM 10934 C CA . SER B 1 732 ? 23.023 -35.887 -17.744 1.00 110.11 729 SER B CA 1
ATOM 10935 C C . SER B 1 732 ? 24.194 -35.745 -18.716 1.00 117.93 729 SER B C 1
ATOM 10936 O O . SER B 1 732 ? 24.200 -36.352 -19.787 1.00 123.70 729 SER B O 1
ATOM 10939 N N . PHE B 1 733 ? 25.197 -34.960 -18.323 1.00 123.64 730 PHE B N 1
ATOM 10940 C CA . PHE B 1 733 ? 26.254 -34.536 -19.239 1.00 127.09 730 PHE B CA 1
ATOM 10941 C C . PHE B 1 733 ? 27.625 -34.752 -18.616 1.00 118.69 730 PHE B C 1
ATOM 10942 O O . PHE B 1 733 ? 28.571 -35.157 -19.293 1.00 108.96 730 PHE B O 1
#

CATH classification: 2.40.170.20

Secondary structure (DSSP, 8-state):
----HHHHGGGSTTEEEEEHHHHHHS--SS-THHHHTTSTTEEEE-SSTT-TTTT--EEEETTS-GGGEEEEETTEEP-GGGGSPP-TTS--S---STTSS-GGGEEEEEEEEGGGGGGG-TT-SSEEEEEEEPPP-SS-EEEEEEEEEEESSTTSPPEEEEEEEEEEEEETTTEEEEEEEEEEEEPPPPTTTTGGGT-----PPEEEEEEEEEEEEEEEETTEEEEEEEEEEEEEEE-----TT---GGGSTTHHHHTTS--EEEEEEEEEEEEEEEETTEEEEEEEEEEEEEEEE--BB-SGGGBTSB--SS--EEEEEEEEEEEEEEEEEEESSSEEEEEEEEEEEEEEEE-SSTT--S--TTS-SHHHHH--S-TTEEEEEEEEEEEEEEEESSSSEEEEEEEEEEEETTTEEEEEEEEEEEEE-SSSEEEEEEEEEEEEPPPHHHH-TT-EEEESSTTS-TTS-S-EEEE--TTPPPEEEEEEEEEEEEE-SSEEEEEEEEEEEEEEEEE---S--EEEEEE---TTT----EEEEEEEE-EEEEEEEEEEEEEEEEEEETTEEEEEEEEEEEEEEETTT---SS---SEEEEEEEEEE-SSSEEEEEEEEEE--EEPP-S--STTTTT-STTGGGGS----EEPPEEEEEEEEEE--SSSEEEEEEEESTT---BPPPTT-SS--S-B---EEEEEEEE--/----HHHHHTTSTTEEEEEHHHHHHS--SS-THHHHTTSTTEEEE-SSTT-TTTT--EEEETTS-GGGEEEEETTEEP-GGGGSPP-TTS--S---STTSS-GGGEEEEEEEEGGGGGGG-TT-SSEEEEEEEPPP-SS-EEEEEEEEEEESSTTSPPEEEEEEEEEEEEETTTEEEEEEEEEEEEPPPPTTTTGGGT-----PPEEEEEEEEEEEEEEEETTEEEEEEEEEEEEEEE-----TT---GGGSTTHHHHTTS--EEEEEEEEEEEEEEEETTEEEEEEEEEEEEEEEE--BB-SGGGBTSB--SS--EEEEEEEEEEEEEEEEEEESSSEEEEEEEEEEEEEEEE-SSTT--S--TTS-SHHHHH--S--SEEEEEEEEEEEEEEEESSSSEEEEEEEEEEEETTTEEEEEEEEEEEEE-SSSEEEEEEEEEEEEPPPHHHH-TT-EEEESSTTS-TTS-S-EEEE--TTPPPEEEEEEEEEEEEE-SSEEEEEEEEEEEEEEEEE---S--EEEEEE---TTT----EEEEEEEE-EEEEEEEEEEEEEEEEEEETTEEEEEEEEEEEEEEETTT---SS---SEEEEEEEEEE-SSSEEEEEEEEEE--EEPP-S--STTTTT-STTGGGGS----EEPPEEEEEEEEEE--SSSEEEEEEEESTT---BPPPTT-SSS-S-B---EEEEEEEEE-

Organism: Acinetobacter baumannii (strain ATCC 19606 / DSM 30007 / JCM 6841 / CCUG 19606 / CIP 70.34 / NBRC 109757 / NCIMB 12457 / NCTC 12156 / 81) (NCBI:txid575584)

B-factor: mean 70.65, std 15.33, range [32.12, 162.47]

InterPro domains:
  IPR000531 TonB-dependent receptor-like, beta-barrel [PF00593] (293-723)
  IPR010105 TonB-dependent siderophore receptor [TIGR01783] (58-754)
  IPR010917 TonB-dependent receptor, conserved site [PS01156] (737-754)
  IPR012910 TonB-dependent receptor, plug domain [PF07715] (60-175)
  IPR036942 TonB-dependent receptor-like, beta-barrel domain superfamily [G3DSA:2.40.170.20] (186-754)
  IPR037066 TonB-dependent receptor, plug domain superfamily [G3DSA:2.170.130.10] (39-180)
  IPR039426 TonB-dependent receptor-like [PS52016] (54-754)
  IPR039426 TonB-dependent receptor-like [PTHR30069] (14-754)
  IPR058134 Ferric enterobactin receptor PirA/FepA/PfeA [NF010048] (10-754)

Solvent-accessible surface area: 57695 Å² total; per-residue (Å²): 195,49,66,4,0,51,81,19,8,46,102,12,16,0,20,18,79,3,50,64,110,52,13,59,45,14,21,6,59,16,29,0,5,62,18,0,38,44,34,10,0,5,9,14,8,10,14,19,8,26,10,34,12,4,21,13,47,9,4,0,0,0,0,2,10,2,33,3,2,25,6,5,27,30,43,37,22,4,27,0,24,43,1,4,41,8,0,24,70,10,5,3,32,10,37,6,5,3,8,10,6,10,8,48,4,1,68,20,0,27,0,1,4,0,4,2,0,5,42,42,1,41,8,0,2,0,0,0,0,12,0,27,5,19,104,39,36,70,121,82,96,14,16,51,8,90,12,43,3,83,23,89,43,99,91,10,3,26,0,73,16,56,8,75,8,45,4,0,34,112,101,155,103,59,42,9,45,3,68,12,4,18,95,0,82,7,93,18,4,55,39,66,6,1,120,100,87,60,8,57,1,4,1,39,32,1,9,54,1,105,11,83,10,19,16,72,13,123,77,49,54,147,74,52,29,34,34,57,21,82,32,45,15,73,4,0,0,18,9,1,2,18,2,3,82,26,34,68,5,80,83,22,88,47,0,45,100,12,47,47,119,52,5,8,2,14,74,20,50,16,99,6,94,7,49,67,2,78,72,126,121,4,73,22,92,102,26,34,8,73,4,70,1,50,10,75,34,5,27,35,4,35,29,40,108,58,32,1,41,13,77,46,71,105,100,70,36,69,6,60,3,32,6,73,39,89,33,21,37,22,19,43,51,78,136,170,200,56,60,27,13,44,0,66,4,79,24,87,11,37,26,118,4,88,4,100,63,4,3,57,34,17,126,27,111,55,51,44,2,23,0,36,73,51,10,170,65,103,18,8,110,17,79,16,84,20,40,6,48,27,84,8,21,14,27,107,58,68,158,44,17,38,18,6,95,12,71,15,63,0,64,6,50,78,19,31,67,16,142,5,73,29,66,10,62,17,50,107,94,72,137,102,86,13,66,24,11,4,66,0,60,1,1,20,8,10,12,23,2,2,7,8,110,12,0,0,5,17,22,99,14,47,17,0,13,15,48,18,81,55,89,0,0,0,22,4,7,19,122,3,110,16,6,10,0,50,0,72,5,100,8,66,48,53,108,109,117,75,38,59,26,19,86,2,72,0,63,0,28,1,80,14,46,0,49,24,7,70,76,75,82,33,79,14,82,3,15,66,35,68,104,147,101,48,52,83,87,102,36,147,23,38,14,0,82,2,37,31,24,57,94,4,16,0,32,0,61,2,3,41,70,9,49,73,106,52,93,41,56,93,83,44,12,73,8,90,13,75,30,14,79,16,148,66,32,25,5,10,29,4,7,14,8,71,63,12,61,4,19,27,38,18,84,48,83,72,143,87,49,10,36,2,69,12,67,9,58,14,2,127,16,92,0,15,57,97,40,88,16,20,60,31,32,16,34,12,107,38,25,81,150,44,35,37,155,61,38,40,19,168,55,23,38,23,10,5,73,2,76,2,92,97,134,35,135,84,46,19,43,12,81,10,13,44,10,56,169,59,87,54,19,21,4,27,28,118,24,41,5,45,13,9,3,17,45,1,58,11,107,15,31,24,65,34,75,40,151,229,57,68,19,0,54,88,19,8,33,95,12,16,0,19,16,77,2,52,67,109,53,13,60,42,13,21,6,62,18,30,1,4,64,17,0,37,45,35,11,0,6,8,16,8,11,14,17,9,24,11,34,11,3,21,13,44,8,4,0,0,0,0,2,10,2,34,4,2,26,5,3,25,26,42,36,23,4,27,1,23,42,1,5,39,10,0,23,72,8,5,2,33,12,35,5,5,4,9,10,6,12,8,48,3,2,70,20,0,26,0,1,4,0,5,3,0,4,42,40,0,38,8,0,2,0,0,1,0,13,0,33,5,18,97,41,34,66,117,85,93,16,14,51,10,91,11,45,3,83,25,88,44,96,91,9,5,30,0,69,16,55,9,73,11,46,3,0,38,112,101,145,96,62,42,10,45,4,66,12,5,18,94,0,71,6,77,20,4,54,34,62,6,0,123,99,84,59,7,58,2,4,1,38,31,0,8,56,1,105,10,82,9,21,14,72,14,126,77,47,55,147,75,54,32,34,34,54,22,83,32,44,14,75,3,1,0,19,9,0,2,16,2,4,78,25,34,71,6,92,84,23,91,48,0,46,104,13,48,47,120,54,7,6,3,13,74,20,50,16,101,6,91,6,49,65,3,78,73,126,121,5,85,21,89,105,26,35,8,72,4,73,1,50,10,74,34,6,26,36,4,32,31,39,108,59,29,1,41,12,76,47,72,106,100,72,34,65,6,80,3,40,7,70,40,90,33,21,38,21,20,43,52,84,134,175,196,54,60,27,13,46,3,66,5,80,22,90,11,35,26,123,5,65,2,87,61,4,4,55,32,16,126,28,110,54,50,43,2,24,0,34,72,50,9,168,64,106,21,9,123,18,80,16,83,20,41,7,48,24,83,9,22,13,27,119,57,65,140,38,16,24,17,7,92,12,70,14,64,1,62,4,50,79,18,31,66,16,144,5,71,28,68,8,58,13,49,106,96,81,140,102,86,12,66,24,10,4,65,1,60,0,1,20,8,10,10,20,1,2,8,10,112,11,0,0,5,18,21,97,14,45,14,0,12,42,118,30,62,19,62,0,0,1,20,4,7,21,123,3,110,17,8,9,0,52,0,72,5,99,8,64,33,52,75,114,115,71,38,64,26,21,84,3,69,0,61,0,28,1,80,14,47,1,51,24,7,74,140,69,81,32,69,14,76,3,16,63,35,46,105,149,99,48,26,39,15,23,21,68,23,28,15,0,81,2,38,33,28,92,92,4,15,0,32,0,61,2,2,37,72,9,50,73,102,52,92,40,58,92,81,45,11,76,9,88,13,76,32,13,78,15,144,134,45,29,6,12,27,4,8,15,8,72,63,12,64,4,21,25,39,18,86,46,81,72,143,89,49,11,36,2,73,11,59,11,56,16,3,130,15,91,0,16,56,109,42,84,14,43,60,28,49,16,79,12,106,38,26,82,148,44,34,37,152,60,36,39,18,168,56,24,35,20,4,5,74,3,77,2,94,100,134,34,133,87,48,21,44,13,82,11,13,44,11,52,148,61,88,52,19,21,3,26,30,117,22,41,5,45,12,8,3,18,46,2,55,13,106,16,31,23,65,33,80,39,141

Foldseek 3Di:
DDDFLLRVLCVFPQKDKDFLVNCVQPPDQFFCQVVVQQAFQKHWFFQFQQLFLTALTGIFGLQQGPLLEWEAEVLHTDDQQLQFDQDAFRHTNHSDDRRQDGSNFFGMKMWGAFQSAQVSAARANGHYIYTYGDDADAAKWKKKKKKWWFFPDPQAWIKIKIKMKIKHAPPHPFKIKIKMWMWIKTQAGAQCPQPVVPFLAFAHKIKTKTKIKMKMWGRPDPFKIKMKIWMKMKIFIAARQHFRLRPNQCPDPASVVRHRHGFKMKIKIKIKMKMWGQDPQFIKIKMKMKMKMKIKGAAFDQEDPRRRHGPDDDDIDMKIKMKIKIKIKTWGWDCDPFTKIKIKMKMKMKMKIFADRQLDDQDAPVCFGQLSPQPDDPLGMFMKMKIKIKMKMWTPPDVFKTKMWMKMWIQMPQAGIDIKTKIWIWGDPDPWKIKIKMKIKHWHADSGQQQGQSRKGWYQAFFAFQPDGGIAMEGHHSHAHIKMKIKIKIWMWGDDPQKIKIKMKIKMKIAQQKHWDHDFPDWGWGWHADPVPRDIDIDIYGYTYTTGDGTWIWIWMKMWMWGPPPQKIKTKIKIATPGAAGPPFRWGGTFAFRMKIKMKIWGAPDVFKIKIKIKMKGAKTKRTDGDGGNQQCQRPPVGVVSHNDIDIDHIDMFMKMKIWGQPDPFKTKIKMKTRVVQPWQRAHSPHSHSSHTDRGIMIMMMMMGMD/DDAFLLRVLCVFPQKDKDFLVNCVAPPDQFFCQVVVQAAFQKHWFFQFQQLFLTALTGIFGQQQGPLLEFEAEVLHTDDQQLLFDQDAFRHTNHSDDSRQDTSNFFGMKMWGAFQSAQVSAARARGHYIYTYGDDADAAKWKKWKKKWWFFPDPQAWIKIKIKMKIHHAPPRPFKIKIKMWMWIKTQAGAQCPQPVVPFLAFAHKIKTKTKIKMKMWGDPDPFKIKMKIWMKMKIFIADRQHFRLSPNQCPDPASVVRHRHGFKMKIKIKIKMKMWGQDPQFIKIKMKMKMKMKIKGAAFDQEDPRRRHGDDDDDIDMKIKMKIKIKIKTWGWDADPFTKIKIKMKMKMKMKIFADRQLDDQCAPVCFGQLSPQPDDDLGMFMKMKIKIKMKMWTPPDVFKTKMWMKMWIQMPQAGIDIKTKIWIWGDPDPWKIKIKMKIKHWHADSGQQQGQSGKGKYQFFFAFQVDGGIAMEGHHSHQHIKMKIKIKIWMWGDDPQKIKIKMKIKMKIAQDKHWFHDFPDWGWGWHADPVPRDIDIDIYGYTYTTGDGTWMWIWMKMWIWGPPPQKIKTKIKIATPGAAGPPFRWGGTFAFRMKIKMKIKGDPDPFKIKIKIKMKGAKTKRTDGDGGCQQCQRPPVGVVSHNDIDIDHIDMFMKMKIWGQPDPFKTKIKMKTSVVQPWQRAHSPHSHSSHTDRGIMIMMMMMGID